Protein AF-A0A812VZU0-F1 (afdb_monomer_lite)

pLDDT: mean 76.07, std 10.08, range [27.72, 88.56]

Secondary structure (DSSP, 8-state):
--HHHHHHHHHTTTT-TT-EEEHHHHHHHHHH-HHHHHHHHHHHT--HHHHHHS-HHHHHHHHHHH-TT--SEEEHHHHHHHHHHHHHHHHHHHHHHHHHHHHHHHHHHHHHHHHHHHHTT--TT--EEHHHHHHHTT-HHHHHHHHHHHT--HHHHHT--HHHHHHHHHHH-TT-SSEE-HHHHHHHHHHHHHHHHHHHHHHHHHHHHHHHHHHHHHHHHH-SS--SEEEHHHHHHHHHH-HHHHHHHHHHH---HHHHHT--HHHHHHHHHHH-SS-SSEEEHHHHHHHHHHHHHHHHHHHHHHHHHHHHHHHHHHHHHHHHHHHHH-TT--SEEEHHHHHHHHTSHHHHHHHHHHH---HHHHHH--HHHHHHHHHHH-TT-SSEEEHHHHHHHHHHHHHHHHHHHHHHHHHHHHHHHHHHHHHHHHH-SS--SSEEHHHHHHHHHH-HHHHHHHHHHTT--HHHHHH--HHHHHHHHHHH-SS--SEE-HHHHHHHHHHHHHHHHHHHHHHHHHHHHHHHHHHHHHHHHHHHHHSTTT-SEEEHHHHHHHTTSHHHHHHHHHHHT--HHHHHT--HHHHHHHHHHH-TT-SSEEEHHHHHHHHHHHHHHHHHHHHHHHHHHHHHHHHHHHHHHHTT-SS--SEEEHHHHHHHHHH-HHHHHHHHHHH---HHHHHH--HHHHHHHHHHH-SS-SSEEEHHHHHHHHHHHHHHHHHHHHHHTT-TTHHHHHHHHHHHHHS-SS-SEE-HHHHHHHHHHH-TTT--HHHHHHHHHHS--BTTBEEHHHHHHHH-

Structure (mmCIF, N/CA/C/O backbone):
data_AF-A0A812VZU0-F1
#
_entry.id   AF-A0A812VZU0-F1
#
loop_
_atom_site.group_PDB
_atom_site.id
_atom_site.type_symbol
_atom_site.label_atom_id
_atom_site.label_alt_id
_atom_site.label_comp_id
_atom_site.label_asym_id
_atom_site.label_entity_id
_atom_site.label_seq_id
_atom_site.pdbx_PDB_ins_code
_atom_site.Cartn_x
_atom_site.Cartn_y
_atom_site.Cartn_z
_atom_site.occupancy
_atom_site.B_iso_or_equiv
_atom_site.auth_seq_id
_atom_site.auth_comp_id
_atom_site.auth_asym_id
_atom_site.auth_atom_id
_atom_site.pdbx_PDB_model_num
ATOM 1 N N . MET A 1 1 ? -41.641 11.787 12.030 1.00 52.81 1 MET A N 1
ATOM 2 C CA . MET A 1 1 ? -41.448 10.336 11.837 1.00 52.81 1 MET A CA 1
ATOM 3 C C . MET A 1 1 ? -41.225 10.085 10.363 1.00 52.81 1 MET A C 1
ATOM 5 O O . MET A 1 1 ? -42.081 10.466 9.573 1.00 52.81 1 MET A O 1
ATOM 9 N N . THR A 1 2 ? -40.069 9.546 9.997 1.00 59.94 2 THR A N 1
ATOM 10 C CA . THR A 1 2 ? -39.780 9.107 8.626 1.00 59.94 2 THR A CA 1
ATOM 11 C C . THR A 1 2 ? -40.282 7.673 8.441 1.00 59.94 2 THR A C 1
ATOM 13 O O . THR A 1 2 ? -40.365 6.901 9.396 1.00 59.94 2 THR A O 1
ATOM 16 N N . GLU A 1 3 ? -40.644 7.308 7.214 1.00 59.97 3 GLU A N 1
ATOM 17 C CA . GLU A 1 3 ? -41.124 5.957 6.882 1.00 59.97 3 GLU A CA 1
ATOM 18 C C . GLU A 1 3 ? -40.018 4.894 7.067 1.00 59.97 3 GLU A C 1
ATOM 20 O O . GLU A 1 3 ? -40.307 3.743 7.387 1.00 59.97 3 GLU A O 1
ATOM 25 N N . SER A 1 4 ? -38.741 5.292 6.959 1.00 61.53 4 SER A N 1
ATOM 26 C CA . SER A 1 4 ? -37.590 4.413 7.206 1.00 61.53 4 SER A CA 1
ATOM 27 C C . SER A 1 4 ? -37.383 4.087 8.689 1.00 61.53 4 SER A C 1
ATOM 29 O O . SER A 1 4 ? -37.046 2.949 9.004 1.00 61.53 4 SER A O 1
ATOM 31 N N . ASP A 1 5 ? -37.616 5.040 9.602 1.00 55.25 5 ASP A N 1
ATOM 32 C CA . ASP A 1 5 ? -37.456 4.819 11.050 1.00 55.25 5 ASP A CA 1
ATOM 33 C C . ASP A 1 5 ? -38.479 3.808 11.577 1.00 55.25 5 ASP A C 1
ATOM 35 O O . ASP A 1 5 ? -38.161 2.970 12.419 1.00 55.25 5 ASP A O 1
ATOM 39 N N . LEU A 1 6 ? -39.708 3.869 11.061 1.00 66.62 6 LEU A N 1
ATOM 40 C CA . LEU A 1 6 ? -40.765 2.912 11.383 1.00 66.62 6 LEU A CA 1
ATOM 41 C C . LEU A 1 6 ? -40.431 1.506 10.887 1.00 66.62 6 LEU A C 1
ATOM 43 O O . LEU A 1 6 ? -40.666 0.537 11.605 1.00 66.62 6 LEU A O 1
ATOM 47 N N . LYS A 1 7 ? -39.858 1.401 9.684 1.00 70.19 7 LYS A N 1
ATOM 48 C CA . LYS A 1 7 ? -39.458 0.120 9.102 1.00 70.19 7 LYS A CA 1
ATOM 49 C C . LYS A 1 7 ? -38.323 -0.535 9.894 1.00 70.19 7 LYS A C 1
ATOM 51 O O . LYS A 1 7 ? -38.456 -1.686 10.278 1.00 70.19 7 LYS A O 1
ATOM 56 N N . ALA A 1 8 ? -37.283 0.220 10.251 1.00 64.94 8 ALA A N 1
ATOM 57 C CA . ALA A 1 8 ? -36.164 -0.296 11.045 1.00 64.94 8 ALA A CA 1
ATOM 58 C C . ALA A 1 8 ? -36.595 -0.815 12.430 1.00 64.94 8 ALA A C 1
ATOM 60 O O . ALA A 1 8 ? -36.136 -1.865 12.865 1.00 64.94 8 ALA A O 1
ATOM 61 N N . VAL A 1 9 ? -37.499 -0.100 13.115 1.00 66.69 9 VAL A N 1
ATOM 62 C CA . VAL A 1 9 ? -38.071 -0.550 14.400 1.00 66.69 9 VAL A CA 1
ATOM 63 C C . VAL A 1 9 ? -38.946 -1.792 14.206 1.00 66.69 9 VAL A C 1
ATOM 65 O O . VAL A 1 9 ? -38.909 -2.693 15.037 1.00 66.69 9 VAL A O 1
ATOM 68 N N . SER A 1 10 ? -39.727 -1.850 13.123 1.00 72.50 10 SER A N 1
ATOM 69 C CA . SER A 1 10 ? -40.587 -2.996 12.805 1.00 72.50 10 SER A CA 1
ATOM 70 C C . SER A 1 10 ? -39.777 -4.271 12.561 1.00 72.50 10 SER A C 1
ATOM 72 O O . SER A 1 10 ? -40.107 -5.309 13.130 1.00 72.50 10 SER A O 1
ATOM 74 N N . ASP A 1 11 ? -38.705 -4.184 11.771 1.00 71.31 11 ASP A N 1
ATOM 75 C CA . ASP A 1 11 ? -37.865 -5.330 11.400 1.00 71.31 11 ASP A CA 1
ATOM 76 C C . ASP A 1 11 ? -37.180 -5.954 12.642 1.00 71.31 11 ASP A C 1
ATOM 78 O O . ASP A 1 11 ? -37.046 -7.170 12.743 1.00 71.31 11 ASP A O 1
ATOM 82 N N . SER A 1 12 ? -36.845 -5.157 13.671 1.00 67.06 12 SER A N 1
ATOM 83 C CA . SER A 1 12 ? -36.266 -5.659 14.938 1.00 67.06 12 SER A CA 1
ATOM 84 C C . SER A 1 12 ? -37.225 -6.515 15.794 1.00 67.06 12 SER A C 1
ATOM 86 O O . SER A 1 12 ? -36.792 -7.243 16.702 1.00 67.06 12 SER A O 1
ATOM 88 N N . PHE A 1 13 ? -38.532 -6.446 15.520 1.00 71.12 13 PHE A N 1
ATOM 89 C CA . PHE A 1 13 ? -39.587 -7.161 16.246 1.00 71.12 13 PHE A CA 1
ATOM 90 C C . PHE A 1 13 ? -40.399 -8.117 15.351 1.00 71.12 13 PHE A C 1
ATOM 92 O O . PHE A 1 13 ? -41.554 -8.417 15.674 1.00 71.12 13 PHE A O 1
ATOM 99 N N . GLU A 1 14 ? -39.792 -8.641 14.277 1.00 66.38 14 GLU A N 1
ATOM 100 C CA . GLU A 1 14 ? -40.362 -9.728 13.464 1.00 66.38 14 GLU A CA 1
ATOM 101 C C . GLU A 1 14 ? -40.911 -10.867 14.347 1.00 66.38 14 GLU A C 1
ATOM 103 O O . GLU A 1 14 ? -40.274 -11.318 15.306 1.00 66.38 14 GLU A O 1
ATOM 108 N N . GLY A 1 15 ? -42.137 -11.308 14.049 1.00 64.25 15 GLY A N 1
ATOM 109 C CA . GLY A 1 15 ? -42.868 -12.322 14.817 1.00 64.25 15 GLY A CA 1
ATOM 110 C C . GLY A 1 15 ? -43.851 -11.779 15.865 1.00 64.25 15 GLY A C 1
ATOM 111 O O . GLY A 1 15 ? -44.644 -12.555 16.405 1.00 64.25 15 GLY A O 1
ATOM 112 N N . LEU A 1 16 ? -43.873 -10.465 16.126 1.00 69.25 16 LEU A N 1
ATOM 113 C CA . LEU A 1 16 ? -44.883 -9.803 16.974 1.00 69.25 16 LEU A CA 1
ATOM 114 C C . LEU A 1 16 ? -45.995 -9.096 16.180 1.00 69.25 16 LEU A C 1
ATOM 116 O O . LEU A 1 16 ? -46.844 -8.441 16.784 1.00 69.25 16 LEU A O 1
ATOM 120 N N . GLU A 1 17 ? -46.067 -9.273 14.858 1.00 75.12 17 GLU A N 1
ATOM 121 C CA . GLU A 1 17 ? -47.048 -8.593 13.988 1.00 75.12 17 GLU A CA 1
ATOM 122 C C . GLU A 1 17 ? -48.518 -8.849 14.384 1.00 75.12 17 GLU A C 1
ATOM 124 O O . GLU A 1 17 ? -49.398 -8.035 14.112 1.00 75.12 17 GLU A O 1
ATOM 129 N N . GLY A 1 18 ? -48.797 -9.972 15.057 1.00 72.12 18 GLY A N 1
ATOM 130 C CA . GLY A 1 18 ? -50.124 -10.317 15.580 1.00 72.12 18 GLY A CA 1
ATOM 131 C C . GLY A 1 18 ? -50.445 -9.757 16.974 1.00 72.12 18 GLY A C 1
ATOM 132 O O . GLY A 1 18 ? -51.502 -10.079 17.522 1.00 72.12 18 GLY A O 1
ATOM 133 N N . MET A 1 19 ? -49.549 -8.976 17.587 1.00 78.94 19 MET A N 1
ATOM 134 C CA . MET A 1 19 ? -49.700 -8.494 18.962 1.00 78.94 19 MET A CA 1
ATOM 135 C C . MET A 1 19 ? -50.877 -7.519 19.098 1.00 78.94 19 MET A C 1
ATOM 137 O O . MET A 1 19 ? -50.926 -6.470 18.456 1.00 78.94 19 MET A O 1
ATOM 141 N N . ASN A 1 20 ? -51.809 -7.856 19.990 1.00 83.38 20 ASN A N 1
ATOM 142 C CA . ASN A 1 20 ? -52.906 -6.990 20.419 1.00 83.38 20 ASN A CA 1
ATOM 143 C C . ASN A 1 20 ? -53.307 -7.362 21.856 1.00 83.38 20 ASN A C 1
ATOM 145 O O . ASN A 1 20 ? -54.169 -8.218 22.074 1.00 83.38 20 ASN A O 1
ATOM 149 N N . LEU A 1 21 ? -52.613 -6.785 22.838 1.00 86.06 21 LEU A N 1
ATOM 150 C CA . LEU A 1 21 ? -52.715 -7.172 24.250 1.00 86.06 21 LEU A CA 1
ATOM 151 C C . LEU A 1 21 ? -53.278 -6.031 25.098 1.00 86.06 21 LEU A C 1
ATOM 153 O O . LEU A 1 21 ? -52.927 -4.883 24.845 1.00 86.06 21 LEU A O 1
ATOM 157 N N . PRO A 1 22 ? -54.071 -6.304 26.151 1.00 88.50 22 PRO A N 1
ATOM 158 C CA . PRO A 1 22 ? -54.420 -5.279 27.129 1.00 88.50 22 PRO A CA 1
ATOM 159 C C . PRO A 1 22 ? -53.159 -4.621 27.693 1.00 88.50 22 PRO A C 1
ATOM 161 O O . PRO A 1 22 ? -52.218 -5.326 28.062 1.00 88.50 22 PRO A O 1
ATOM 164 N N . VAL A 1 23 ? -53.151 -3.291 27.823 1.00 84.81 23 VAL A N 1
ATOM 165 C CA . VAL A 1 23 ? -51.968 -2.531 28.284 1.00 84.81 23 VAL A CA 1
ATOM 166 C C . VAL A 1 23 ? -51.417 -3.073 29.611 1.00 84.81 23 VAL A C 1
ATOM 168 O O . VAL A 1 23 ? -50.209 -3.199 29.784 1.00 84.81 23 VAL A O 1
ATOM 171 N N . ALA A 1 24 ? -52.297 -3.485 30.529 1.00 83.69 24 ALA A N 1
ATOM 172 C CA . ALA A 1 24 ? -51.896 -4.079 31.803 1.00 83.69 24 ALA A CA 1
ATOM 173 C C . ALA A 1 24 ? -51.160 -5.423 31.653 1.00 83.69 24 ALA A C 1
ATOM 175 O O . ALA A 1 24 ? -50.184 -5.661 32.360 1.00 83.69 24 ALA A O 1
ATOM 176 N N . ALA A 1 25 ? -51.596 -6.270 30.716 1.00 83.81 25 ALA A N 1
ATOM 177 C CA . ALA A 1 25 ? -50.938 -7.541 30.422 1.00 83.81 25 ALA A CA 1
ATOM 178 C C . ALA A 1 25 ? -49.593 -7.322 29.713 1.00 83.81 25 ALA A C 1
ATOM 180 O O . ALA A 1 25 ? -48.639 -8.056 29.958 1.00 83.81 25 ALA A O 1
ATOM 181 N N . PHE A 1 26 ? -49.495 -6.284 28.875 1.00 85.25 26 PHE A N 1
ATOM 182 C CA . PHE A 1 26 ? -48.230 -5.903 28.252 1.00 85.25 26 PHE A CA 1
ATOM 183 C C . PHE A 1 26 ? -47.215 -5.384 29.278 1.00 85.25 26 PHE A C 1
ATOM 185 O O . PHE A 1 26 ? -46.064 -5.792 29.237 1.00 85.25 26 PHE A O 1
ATOM 192 N N . VAL A 1 27 ? -47.625 -4.551 30.242 1.00 85.00 27 VAL A N 1
ATOM 193 C CA . VAL A 1 27 ? -46.734 -4.077 31.322 1.00 85.00 27 VAL A CA 1
ATOM 194 C C . VAL A 1 27 ? -46.230 -5.230 32.190 1.00 85.00 27 VAL A C 1
ATOM 196 O O . VAL A 1 27 ? -45.068 -5.237 32.596 1.00 85.00 27 VAL A O 1
ATOM 199 N N . GLU A 1 28 ? -47.081 -6.220 32.460 1.00 83.81 28 GLU A N 1
ATOM 200 C CA . GLU A 1 28 ? -46.678 -7.435 33.169 1.00 83.81 28 GLU A CA 1
ATOM 201 C C . GLU A 1 28 ? -45.651 -8.237 32.356 1.00 83.81 28 GLU A C 1
ATOM 203 O O . GLU A 1 28 ? -44.618 -8.625 32.901 1.00 83.81 28 GLU A O 1
ATOM 208 N N . ALA A 1 29 ? -45.872 -8.407 31.048 1.00 79.94 29 ALA A N 1
ATOM 209 C CA . ALA A 1 29 ? -44.911 -9.039 30.144 1.00 79.94 29 ALA A CA 1
ATOM 210 C C . ALA A 1 29 ? -43.594 -8.248 30.053 1.00 79.94 29 ALA A C 1
ATOM 212 O O . ALA A 1 29 ? -42.526 -8.841 30.117 1.00 79.94 29 ALA A O 1
ATOM 213 N N . PHE A 1 30 ? -43.650 -6.918 29.985 1.00 82.44 30 PHE A N 1
ATOM 214 C CA . PHE A 1 30 ? -42.481 -6.038 29.957 1.00 82.44 30 PHE A CA 1
ATOM 215 C C . PHE A 1 30 ? -41.630 -6.176 31.225 1.00 82.44 30 PHE A C 1
ATOM 217 O O . PHE A 1 30 ? -40.416 -6.272 31.134 1.00 82.44 30 PHE A O 1
ATOM 224 N N . LYS A 1 31 ? -42.242 -6.266 32.414 1.00 79.50 31 LYS A N 1
ATOM 225 C CA . LYS A 1 31 ? -41.487 -6.455 33.667 1.00 79.50 31 LYS A CA 1
ATOM 226 C C . LYS A 1 31 ? -40.952 -7.872 33.877 1.00 79.50 31 LYS A C 1
ATOM 228 O O . LYS A 1 31 ? -40.040 -8.051 34.677 1.00 79.50 31 LYS A O 1
ATOM 233 N N . THR A 1 32 ? -41.549 -8.874 33.234 1.00 77.75 32 THR A N 1
ATOM 234 C CA . THR A 1 32 ? -41.216 -10.293 33.455 1.00 77.75 32 THR A CA 1
ATOM 235 C C . THR A 1 32 ? -40.376 -10.903 32.336 1.00 77.75 32 THR A C 1
ATOM 237 O O . THR A 1 32 ? -39.792 -11.965 32.540 1.00 77.75 32 THR A O 1
ATOM 240 N N . ASN A 1 33 ? -40.293 -10.250 31.174 1.00 77.25 33 ASN A N 1
ATOM 241 C CA . ASN A 1 33 ? -39.577 -10.737 30.001 1.00 77.25 33 ASN A CA 1
ATOM 242 C C . ASN A 1 33 ? -38.323 -9.884 29.715 1.00 77.25 33 ASN A C 1
ATOM 244 O O . ASN A 1 33 ? -38.436 -8.850 29.053 1.00 77.25 33 ASN A O 1
ATOM 248 N N . PRO A 1 34 ? -37.128 -10.318 30.156 1.00 68.69 34 PRO A N 1
ATOM 249 C CA . PRO A 1 34 ? -35.885 -9.572 29.947 1.00 68.69 34 PRO A CA 1
ATOM 250 C C . PRO A 1 34 ? -35.529 -9.413 28.461 1.00 68.69 34 PRO A C 1
ATOM 252 O O . PRO A 1 34 ? -35.077 -8.349 28.054 1.00 68.69 34 PRO A O 1
ATOM 255 N N . VAL A 1 35 ? -35.850 -10.399 27.613 1.00 67.94 35 VAL A N 1
ATOM 256 C CA . VAL A 1 35 ? -35.604 -10.330 26.159 1.00 67.94 35 VAL A CA 1
ATOM 257 C C . VAL A 1 35 ? -36.390 -9.185 25.512 1.00 67.94 35 VAL A C 1
ATOM 259 O O . VAL A 1 35 ? -35.896 -8.512 24.607 1.00 67.94 35 VAL A O 1
ATOM 262 N N . LEU A 1 36 ? -37.618 -8.941 25.981 1.00 71.81 36 LEU A N 1
ATOM 263 C CA . LEU A 1 36 ? -38.446 -7.840 25.492 1.00 71.81 36 LEU A CA 1
ATOM 264 C C . LEU A 1 36 ? -37.868 -6.480 25.906 1.00 71.81 36 LEU A C 1
ATOM 266 O O . LEU A 1 36 ? -37.850 -5.565 25.085 1.00 71.81 36 LEU A O 1
ATOM 270 N N . VAL A 1 37 ? -37.373 -6.351 27.142 1.00 72.88 37 VAL A N 1
ATOM 271 C CA . VAL A 1 37 ? -36.743 -5.111 27.625 1.00 72.88 37 VAL A CA 1
ATOM 272 C C . VAL A 1 37 ? -35.442 -4.836 26.873 1.00 72.88 37 VAL A C 1
ATOM 274 O O . VAL A 1 37 ? -35.292 -3.722 26.384 1.00 72.88 37 VAL A O 1
ATOM 277 N N . ARG A 1 38 ? -34.575 -5.840 26.675 1.00 63.00 38 ARG A N 1
ATOM 278 C CA . ARG A 1 38 ? -33.320 -5.713 25.909 1.00 63.00 38 ARG A CA 1
ATOM 279 C C . ARG A 1 38 ? -33.575 -5.269 24.468 1.00 63.00 38 ARG A C 1
ATOM 281 O O . ARG A 1 38 ? -32.958 -4.323 23.991 1.00 63.00 38 ARG A O 1
ATOM 288 N N . LYS A 1 39 ? -34.547 -5.877 23.776 1.00 68.69 39 LYS A N 1
ATOM 289 C CA . LYS A 1 39 ? -34.922 -5.437 22.418 1.00 68.69 39 LYS A CA 1
ATOM 290 C C . LYS A 1 39 ? -35.448 -4.001 22.398 1.00 68.69 39 LYS A C 1
ATOM 292 O O . LYS A 1 39 ? -35.156 -3.257 21.468 1.00 68.69 39 LYS A O 1
ATOM 297 N N . ILE A 1 40 ? -36.221 -3.596 23.406 1.00 74.12 40 ILE A N 1
ATOM 298 C CA . ILE A 1 40 ? -36.721 -2.220 23.520 1.00 74.12 40 ILE A CA 1
ATOM 299 C C . ILE A 1 40 ? -35.575 -1.245 23.817 1.00 74.12 40 ILE A C 1
ATOM 301 O O . ILE A 1 40 ? -35.508 -0.203 23.168 1.00 74.12 40 ILE A O 1
ATOM 305 N N . ALA A 1 41 ? -34.665 -1.585 24.730 1.00 68.69 41 ALA A N 1
ATOM 306 C CA . ALA A 1 41 ? -33.456 -0.828 25.051 1.00 68.69 41 ALA A CA 1
ATOM 307 C C . ALA A 1 41 ? -32.606 -0.600 23.795 1.00 68.69 41 ALA A C 1
ATOM 309 O O . ALA A 1 41 ? -32.363 0.537 23.411 1.00 68.69 41 ALA A O 1
ATOM 310 N N . LEU A 1 42 ? -32.291 -1.671 23.065 1.00 65.12 42 LEU A N 1
ATOM 311 C CA . LEU A 1 42 ? -31.466 -1.650 21.855 1.00 65.12 42 LEU A CA 1
ATOM 312 C C . LEU A 1 42 ? -32.099 -0.829 20.720 1.00 65.12 42 LEU A C 1
ATOM 314 O O . LEU A 1 42 ? -31.425 -0.073 20.024 1.00 65.12 42 LEU A O 1
ATOM 318 N N . VAL A 1 43 ? -33.421 -0.913 20.563 1.00 68.62 43 VAL A N 1
ATOM 319 C CA . VAL A 1 43 ? -34.146 -0.174 19.519 1.00 68.62 43 VAL A CA 1
ATOM 320 C C . VAL A 1 43 ? -34.353 1.300 19.881 1.00 68.62 43 VAL A C 1
ATOM 322 O O . VAL A 1 43 ? -34.399 2.152 18.991 1.00 68.62 43 VAL A O 1
ATOM 325 N N . THR A 1 44 ? -34.486 1.627 21.167 1.00 67.75 44 THR A N 1
ATOM 326 C CA . THR A 1 44 ? -34.737 3.004 21.634 1.00 67.75 44 THR A CA 1
ATOM 327 C C . THR A 1 44 ? -33.475 3.743 22.086 1.00 67.75 44 THR A C 1
ATOM 329 O O . THR A 1 44 ? -33.500 4.969 22.200 1.00 67.75 44 THR A O 1
ATOM 332 N N . GLY A 1 45 ? -32.376 3.021 22.304 1.00 60.75 45 GLY A N 1
ATOM 333 C CA . GLY A 1 45 ? -31.118 3.506 22.870 1.00 60.75 45 GLY A CA 1
ATOM 334 C C . GLY A 1 45 ? -31.169 3.796 24.374 1.00 60.75 45 GLY A C 1
ATOM 335 O O . GLY A 1 45 ? -30.235 4.399 24.889 1.00 60.75 45 GLY A O 1
ATOM 336 N N . PHE A 1 46 ? -32.270 3.482 25.066 1.00 68.38 46 PHE A N 1
ATOM 337 C CA . PHE A 1 46 ? -32.362 3.671 26.516 1.00 68.38 46 PHE A CA 1
ATOM 338 C C . PHE A 1 46 ? -31.615 2.557 27.240 1.00 68.38 46 PHE A C 1
ATOM 340 O O . PHE A 1 46 ? -31.721 1.396 26.850 1.00 68.38 46 PHE A O 1
ATOM 347 N N . GLU A 1 47 ? -30.946 2.898 28.337 1.00 67.06 47 GLU A N 1
ATOM 348 C CA . GLU A 1 47 ? -30.283 1.915 29.190 1.00 67.06 47 GLU A CA 1
ATOM 349 C C . GLU A 1 47 ? -31.295 0.942 29.806 1.00 67.06 47 GLU A C 1
ATOM 351 O O . GLU A 1 47 ? -32.376 1.317 30.284 1.00 67.06 47 GLU A O 1
ATOM 356 N N . GLU A 1 48 ? -30.946 -0.343 29.783 1.00 66.88 48 GLU A N 1
ATOM 357 C CA . GLU A 1 48 ? -31.836 -1.422 30.197 1.00 66.88 48 GLU A CA 1
ATOM 358 C C . GLU A 1 48 ? -32.201 -1.323 31.690 1.00 66.88 48 GLU A C 1
ATOM 360 O O . GLU A 1 48 ? -33.360 -1.546 32.067 1.00 66.88 48 GLU A O 1
ATOM 365 N N . HIS A 1 49 ? -31.255 -0.916 32.544 1.00 66.00 49 HIS A N 1
ATOM 366 C CA . HIS A 1 49 ? -31.491 -0.738 33.977 1.00 66.00 49 HIS A CA 1
ATOM 367 C C . HIS A 1 49 ? -32.484 0.406 34.266 1.00 66.00 49 HIS A C 1
ATOM 369 O O . HIS A 1 49 ? -33.371 0.258 35.119 1.00 66.00 49 HIS A O 1
ATOM 375 N N . LEU A 1 50 ? -32.426 1.508 33.503 1.00 71.25 50 LEU A N 1
ATOM 376 C CA . LEU A 1 50 ? -33.376 2.617 33.623 1.00 71.25 50 LEU A CA 1
ATOM 377 C C . LEU A 1 50 ? -34.789 2.152 33.278 1.00 71.25 50 LEU A C 1
ATOM 379 O O . LEU A 1 50 ? -35.717 2.421 34.041 1.00 71.25 50 LEU A O 1
ATOM 383 N N . LEU A 1 51 ? -34.953 1.376 32.204 1.00 73.06 51 LEU A N 1
ATOM 384 C CA . LEU A 1 51 ? -36.242 0.808 31.791 1.00 73.06 51 LEU A CA 1
ATOM 385 C C . LEU A 1 51 ? -36.832 -0.160 32.832 1.00 73.06 51 LEU A C 1
ATOM 387 O O . LEU A 1 51 ? -38.045 -0.150 33.070 1.00 73.06 51 LEU A O 1
ATOM 391 N N . LYS A 1 52 ? -35.991 -0.965 33.494 1.00 73.69 52 LYS A N 1
ATOM 392 C CA . LYS A 1 52 ? -36.406 -1.880 34.578 1.00 73.69 52 LYS A CA 1
ATOM 393 C C . LYS A 1 52 ? -36.835 -1.129 35.843 1.00 73.69 52 LYS A C 1
ATOM 395 O O . LYS A 1 52 ? -37.763 -1.564 36.538 1.00 73.69 52 LYS A O 1
ATOM 400 N N . SER A 1 53 ? -36.195 0.007 36.123 1.00 75.88 53 SER A N 1
ATOM 401 C CA . SER A 1 53 ? -36.443 0.824 37.318 1.00 75.88 53 SER A CA 1
ATOM 402 C C . SER A 1 53 ? -37.773 1.594 37.290 1.00 75.88 53 SER A C 1
ATOM 404 O O . SER A 1 53 ? -38.266 2.002 38.345 1.00 75.88 53 SER A O 1
ATOM 406 N N . ILE A 1 54 ? -38.406 1.730 36.115 1.00 79.19 54 ILE A N 1
ATOM 407 C CA . ILE A 1 54 ? -39.639 2.512 35.952 1.00 79.19 54 ILE A CA 1
ATOM 408 C C . ILE A 1 54 ? -40.781 1.916 36.807 1.00 79.19 54 ILE A C 1
ATOM 410 O O . ILE A 1 54 ? -41.109 0.721 36.695 1.00 79.19 54 ILE A O 1
ATOM 414 N N . PRO A 1 55 ? -41.438 2.719 37.667 1.00 84.94 55 PRO A N 1
ATOM 415 C CA . PRO A 1 55 ? -42.612 2.306 38.426 1.00 84.94 55 PRO A CA 1
ATOM 416 C C . PRO A 1 55 ? -43.727 1.753 37.530 1.00 84.94 55 PRO A C 1
ATOM 418 O O . PRO A 1 55 ? -44.009 2.265 36.449 1.00 84.94 55 PRO A O 1
ATOM 421 N N . GLN A 1 56 ? -44.426 0.715 37.999 1.00 82.75 56 GLN A N 1
ATOM 422 C CA . GLN A 1 56 ? -45.487 0.069 37.214 1.00 82.75 56 GLN A CA 1
ATOM 423 C C . GLN A 1 56 ? -46.628 1.034 36.843 1.00 82.75 56 GLN A C 1
ATOM 425 O O . GLN A 1 56 ? -47.173 0.936 35.746 1.00 82.75 56 GLN A O 1
ATOM 430 N N . GLU A 1 57 ? -46.976 1.974 37.728 1.00 83.31 57 GLU A N 1
ATOM 431 C CA . GLU A 1 57 ? -47.997 3.000 37.460 1.00 83.31 57 GLU A CA 1
ATOM 432 C C . GLU A 1 57 ? -47.596 3.929 36.307 1.00 83.31 57 GLU A C 1
ATOM 434 O O . GLU A 1 57 ? -48.437 4.340 35.506 1.00 83.31 57 GLU A O 1
ATOM 439 N N . GLU A 1 58 ? -46.301 4.210 36.188 1.00 83.38 58 GLU A N 1
ATOM 440 C CA . GLU A 1 58 ? -45.748 5.078 35.157 1.00 83.38 58 GLU A CA 1
ATOM 441 C C . GLU A 1 58 ? -45.674 4.348 33.811 1.00 83.38 58 GLU A C 1
ATOM 443 O O . GLU A 1 58 ? -46.107 4.896 32.802 1.00 83.38 58 GLU A O 1
ATOM 448 N N . LEU A 1 59 ? -45.288 3.066 33.795 1.00 82.31 59 LEU A N 1
ATOM 449 C CA . LEU A 1 59 ? -45.373 2.219 32.595 1.00 82.31 59 LEU A CA 1
ATOM 450 C C . LEU A 1 59 ? -46.815 2.074 32.088 1.00 82.31 59 LEU A C 1
ATOM 452 O O . LEU A 1 59 ? -47.062 2.194 30.890 1.00 82.31 59 LEU A O 1
ATOM 456 N N . LEU A 1 60 ? -47.780 1.855 32.989 1.00 83.12 60 LEU A N 1
ATOM 457 C CA . LEU A 1 60 ? -49.201 1.776 32.631 1.00 83.12 60 LEU A CA 1
ATOM 458 C C . LEU A 1 60 ? -49.692 3.073 31.987 1.00 83.12 60 LEU A C 1
ATOM 460 O O . LEU A 1 60 ? -50.403 3.020 30.987 1.00 83.12 60 LEU A O 1
ATOM 464 N N . SER A 1 61 ? -49.300 4.224 32.537 1.00 84.19 61 SER A N 1
ATOM 465 C CA . SER A 1 61 ? -49.606 5.535 31.958 1.00 84.19 61 SER A CA 1
ATOM 466 C C . SER A 1 61 ? -48.966 5.703 30.578 1.00 84.19 61 SER A C 1
ATOM 468 O O . SER A 1 61 ? -49.644 6.087 29.626 1.00 84.19 61 SER A O 1
ATOM 470 N N . THR A 1 62 ? -47.683 5.368 30.447 1.00 83.38 62 THR A N 1
ATOM 471 C CA . THR A 1 62 ? -46.910 5.539 29.212 1.00 83.38 62 THR A CA 1
ATOM 472 C C . THR A 1 62 ? -47.449 4.670 28.078 1.00 83.38 62 THR A C 1
ATOM 474 O O . THR A 1 62 ? -47.764 5.191 27.012 1.00 83.38 62 THR A O 1
ATOM 477 N N . PHE A 1 63 ? -47.658 3.370 28.297 1.00 85.31 63 PHE A N 1
ATOM 478 C CA . PHE A 1 63 ? -48.196 2.488 27.255 1.00 85.31 63 PHE A CA 1
ATOM 479 C C . PHE A 1 63 ? -49.687 2.734 26.975 1.00 85.31 63 PHE A C 1
ATOM 481 O O . PHE A 1 63 ? -50.133 2.521 25.850 1.00 85.31 63 PHE A O 1
ATOM 488 N N . ALA A 1 64 ? -50.461 3.246 27.940 1.00 84.25 64 ALA A N 1
ATOM 489 C CA . ALA A 1 64 ? -51.834 3.687 27.678 1.00 84.25 64 ALA A CA 1
ATOM 490 C C . ALA A 1 64 ? -51.885 4.908 26.746 1.00 84.25 64 ALA A C 1
ATOM 492 O O . ALA A 1 64 ? -52.833 5.048 25.980 1.00 84.25 64 ALA A O 1
ATOM 493 N N . GLN A 1 65 ? -50.863 5.770 26.762 1.00 84.44 65 GLN A N 1
ATOM 494 C CA . GLN A 1 65 ? -50.747 6.878 25.805 1.00 84.44 65 GLN A CA 1
ATOM 495 C C . GLN A 1 65 ? -50.386 6.409 24.388 1.00 84.44 65 GLN A C 1
ATOM 497 O O . GLN A 1 65 ? -50.554 7.170 23.435 1.00 84.44 65 GLN A O 1
ATOM 502 N N . TRP A 1 66 ? -49.875 5.185 24.235 1.00 85.19 66 TRP A N 1
ATOM 503 C CA . TRP A 1 66 ? -49.516 4.622 22.931 1.00 85.19 66 TRP A CA 1
ATOM 504 C C . TRP A 1 66 ? -50.716 3.991 22.227 1.00 85.19 66 TRP A C 1
ATOM 506 O O . TRP A 1 66 ? -50.725 3.915 21.002 1.00 85.19 66 TRP A O 1
ATOM 516 N N . ASP A 1 67 ? -51.756 3.611 22.974 1.00 86.31 67 ASP A N 1
ATOM 517 C CA . ASP A 1 67 ? -53.056 3.195 22.441 1.00 86.31 67 ASP A CA 1
ATOM 518 C C . ASP A 1 67 ? -53.817 4.400 21.864 1.00 86.31 67 ASP A C 1
ATOM 520 O O . ASP A 1 67 ? -54.727 4.970 22.468 1.00 86.31 67 ASP A O 1
ATOM 524 N N . SER A 1 68 ? -53.407 4.806 20.663 1.00 77.31 68 SER A N 1
ATOM 525 C CA . SER A 1 68 ? -53.935 5.976 19.956 1.00 77.31 68 SER A CA 1
ATOM 526 C C . SER A 1 68 ? -55.432 5.873 19.633 1.00 77.31 68 SER A C 1
ATOM 528 O O . SER A 1 68 ? -56.102 6.891 19.446 1.00 77.31 68 SER A O 1
ATOM 530 N N . GLU A 1 69 ? -55.969 4.653 19.618 1.00 80.44 69 GLU A N 1
ATOM 531 C CA . GLU A 1 69 ? -57.365 4.348 19.305 1.00 80.44 69 GLU A CA 1
ATOM 532 C C . GLU A 1 69 ? -58.253 4.266 20.560 1.00 80.44 69 GLU A C 1
ATOM 534 O O . GLU A 1 69 ? -59.480 4.196 20.443 1.00 80.44 69 GLU A O 1
ATOM 539 N N . GLY A 1 70 ? -57.661 4.300 21.762 1.00 79.31 70 GLY A N 1
ATOM 540 C CA . GLY A 1 70 ? -58.376 4.202 23.039 1.00 79.31 70 GLY A CA 1
ATOM 541 C C . GLY A 1 70 ? -59.091 2.862 23.234 1.00 79.31 70 GLY A C 1
ATOM 542 O O . GLY A 1 70 ? -60.135 2.797 23.890 1.00 79.31 70 GLY A O 1
ATOM 543 N N . SER A 1 71 ? -58.562 1.805 22.622 1.00 83.44 71 SER A N 1
ATOM 544 C CA . SER A 1 71 ? -59.127 0.456 22.620 1.00 83.44 71 SER A CA 1
ATOM 545 C C . SER A 1 71 ? -58.974 -0.278 23.963 1.00 83.44 71 SER A C 1
ATOM 547 O O . SER A 1 71 ? -59.689 -1.246 24.227 1.00 83.44 71 SER A O 1
ATOM 549 N N . GLY A 1 72 ? -58.059 0.181 24.820 1.00 79.81 72 GLY A N 1
ATOM 550 C CA . GLY A 1 72 ? -57.584 -0.504 26.022 1.00 79.81 72 GLY A CA 1
ATOM 551 C C . GLY A 1 72 ? -56.491 -1.543 25.747 1.00 79.81 72 GLY A C 1
ATOM 552 O O . GLY A 1 72 ? -55.937 -2.107 26.700 1.00 79.81 72 GLY A O 1
ATOM 553 N N . ASN A 1 73 ? -56.158 -1.778 24.475 1.00 86.75 73 ASN A N 1
ATOM 554 C CA . ASN A 1 73 ? -55.142 -2.723 24.039 1.00 86.75 73 ASN A CA 1
ATOM 555 C C . ASN A 1 73 ? -54.013 -2.022 23.271 1.00 86.75 73 ASN A C 1
ATOM 557 O O . ASN A 1 73 ? -54.223 -1.078 22.517 1.00 86.75 73 ASN A O 1
ATOM 561 N N . LEU A 1 74 ? -52.800 -2.540 23.425 1.00 85.25 74 LEU A N 1
ATOM 562 C CA . LEU A 1 74 ? -51.626 -2.134 22.675 1.00 85.25 74 LEU A CA 1
ATOM 563 C C . LEU A 1 74 ? -51.478 -3.037 21.441 1.00 85.25 74 LEU A C 1
ATOM 565 O O . LEU A 1 74 ? -51.117 -4.212 21.560 1.00 85.25 74 LEU A O 1
ATOM 569 N N . SER A 1 75 ? -51.792 -2.493 20.263 1.00 85.88 75 SER A N 1
ATOM 570 C CA . SER A 1 75 ? -51.525 -3.140 18.974 1.00 85.88 75 SER A CA 1
ATOM 571 C C . SER A 1 75 ? -50.040 -3.037 18.605 1.00 85.88 75 SER A C 1
ATOM 573 O O . SER A 1 75 ? -49.346 -2.126 19.063 1.00 85.88 75 SER A O 1
ATOM 575 N N . PHE A 1 76 ? -49.549 -3.945 17.755 1.00 82.31 76 PHE A N 1
ATOM 576 C CA . PHE A 1 76 ? -48.177 -3.899 17.230 1.00 82.31 76 PHE A CA 1
ATOM 577 C C . PHE A 1 76 ? -47.842 -2.547 16.578 1.00 82.31 76 PHE A C 1
ATOM 579 O O . PHE A 1 76 ? -46.790 -1.969 16.833 1.00 82.31 76 PHE A O 1
ATOM 586 N N . GLU A 1 77 ? -48.776 -1.990 15.808 1.00 81.00 77 GLU A N 1
ATOM 587 C CA . GLU A 1 77 ? -48.592 -0.714 15.113 1.00 81.00 77 GLU A CA 1
ATOM 588 C C . GLU A 1 77 ? -48.454 0.464 16.098 1.00 81.00 77 GLU A C 1
ATOM 590 O O . GLU A 1 77 ? -47.541 1.281 15.974 1.00 81.00 77 GLU A O 1
ATOM 595 N N . ASN A 1 78 ? -49.283 0.497 17.148 1.00 83.50 78 ASN A N 1
ATOM 596 C CA . ASN A 1 78 ? -49.193 1.483 18.232 1.00 83.50 78 ASN A CA 1
ATOM 597 C C . ASN A 1 78 ? -47.899 1.331 19.050 1.00 83.50 78 ASN A C 1
ATOM 599 O O . ASN A 1 78 ? -47.290 2.324 19.454 1.00 83.50 78 ASN A O 1
ATOM 603 N N . PHE A 1 79 ? -47.452 0.093 19.261 1.00 81.88 79 PHE A N 1
ATOM 604 C CA . PHE A 1 79 ? -46.201 -0.221 19.944 1.00 81.88 79 PHE A CA 1
ATOM 605 C C . PHE A 1 79 ? -44.974 0.275 19.164 1.00 81.88 79 PHE A C 1
ATOM 607 O O . PHE A 1 79 ? -44.150 0.999 19.721 1.00 81.88 79 PHE A O 1
ATOM 614 N N . VAL A 1 80 ? -44.889 -0.017 17.863 1.00 82.38 80 VAL A N 1
ATOM 615 C CA . VAL A 1 80 ? -43.799 0.444 16.981 1.00 82.38 80 VAL A CA 1
ATOM 616 C C . VAL A 1 80 ? -43.753 1.975 16.901 1.00 82.38 80 VAL A C 1
ATOM 618 O O . VAL A 1 80 ? -42.680 2.574 17.006 1.00 82.38 80 VAL A O 1
ATOM 621 N N . GLN A 1 81 ? -44.908 2.641 16.786 1.00 80.50 81 GLN A N 1
ATOM 622 C CA . GLN A 1 81 ? -44.970 4.109 16.797 1.00 80.50 81 GLN A CA 1
ATOM 623 C C . GLN A 1 81 ? -44.511 4.706 18.136 1.00 80.50 81 GLN A C 1
ATOM 625 O O . GLN A 1 81 ? -43.849 5.747 18.154 1.00 80.50 81 GLN A O 1
ATOM 630 N N . GLY A 1 82 ? -44.851 4.064 19.254 1.00 81.25 82 GLY A N 1
ATOM 631 C CA . GLY A 1 82 ? -44.408 4.460 20.588 1.00 81.25 82 GLY A CA 1
ATOM 632 C C . GLY A 1 82 ? -42.898 4.330 20.781 1.00 81.25 82 GLY A C 1
ATOM 633 O O . GLY A 1 82 ? -42.252 5.284 21.222 1.00 81.25 82 GLY A O 1
ATOM 634 N N . LEU A 1 83 ? -42.313 3.209 20.351 1.00 79.25 83 LEU A N 1
ATOM 635 C CA . LEU A 1 83 ? -40.863 2.995 20.368 1.00 79.25 83 LEU A CA 1
ATOM 636 C C . LEU A 1 83 ? -40.118 3.988 19.476 1.00 79.25 83 LEU A C 1
ATOM 638 O O . LEU A 1 83 ? -39.095 4.529 19.884 1.00 79.25 83 LEU A O 1
ATOM 642 N N . SER A 1 84 ? -40.654 4.296 18.293 1.00 76.44 84 SER A N 1
ATOM 643 C CA . SER A 1 84 ? -40.082 5.322 17.415 1.00 76.44 84 SER A CA 1
ATOM 644 C C . SER A 1 84 ? -40.047 6.697 18.098 1.00 76.44 84 SER A C 1
ATOM 646 O O . SER A 1 84 ? -39.037 7.396 18.025 1.00 76.44 84 SER A O 1
ATOM 648 N N . LYS A 1 85 ? -41.099 7.069 18.842 1.00 78.06 85 LYS A N 1
ATOM 649 C CA . LYS A 1 85 ? -41.124 8.316 19.630 1.00 78.06 85 LYS A CA 1
ATOM 650 C C . LYS A 1 85 ? -40.133 8.299 20.792 1.00 78.06 85 LYS A C 1
ATOM 652 O O . LYS A 1 85 ? -39.468 9.308 21.009 1.00 78.06 85 LYS A O 1
ATOM 657 N N . MET A 1 86 ? -40.009 7.183 21.513 1.00 76.81 86 MET A N 1
ATOM 658 C CA . MET A 1 86 ? -38.991 7.031 22.563 1.00 76.81 86 MET A CA 1
ATOM 659 C C . MET A 1 86 ? -37.579 7.155 21.998 1.00 76.81 86 MET A C 1
ATOM 661 O O . MET A 1 86 ? -36.775 7.900 22.545 1.00 76.81 86 MET A O 1
ATOM 665 N N . ARG A 1 87 ? -37.303 6.499 20.868 1.00 73.31 87 ARG A N 1
ATOM 666 C CA . ARG A 1 87 ? -36.022 6.587 20.163 1.00 73.31 87 ARG A CA 1
ATOM 667 C C . ARG A 1 87 ? -35.697 8.022 19.747 1.00 73.31 87 ARG A C 1
ATOM 669 O O . ARG A 1 87 ? -34.574 8.471 19.933 1.00 73.31 87 ARG A O 1
ATOM 676 N N . GLN A 1 88 ? -36.676 8.759 19.216 1.00 71.38 88 GLN A N 1
ATOM 677 C CA . GLN A 1 88 ? -36.500 10.174 18.865 1.00 71.38 88 GLN A CA 1
ATOM 678 C C . GLN A 1 88 ? -36.250 11.055 20.092 1.00 71.38 88 GLN A C 1
ATOM 680 O O . GLN A 1 88 ? -35.402 11.941 20.037 1.00 71.38 88 GLN A O 1
ATOM 685 N N . PHE A 1 89 ? -36.965 10.810 21.192 1.00 75.38 89 PHE A N 1
ATOM 686 C CA . PHE A 1 89 ? -36.770 11.546 22.438 1.00 75.38 89 PHE A CA 1
ATOM 687 C C . PHE A 1 89 ? -35.374 11.306 23.016 1.00 75.38 89 PHE A C 1
ATOM 689 O O . PHE A 1 89 ? -34.685 12.264 23.352 1.00 75.38 89 PHE A O 1
ATOM 696 N N . ASN A 1 90 ? -34.937 10.049 23.070 1.00 68.62 90 ASN A N 1
ATOM 697 C CA . ASN A 1 90 ? -33.616 9.709 23.572 1.00 68.62 90 ASN A CA 1
ATOM 698 C C . ASN A 1 90 ? -32.516 10.306 22.692 1.00 68.62 90 ASN A C 1
ATOM 700 O O . ASN A 1 90 ? -31.666 11.018 23.202 1.00 68.62 90 ASN A O 1
ATOM 704 N N . ARG A 1 91 ? -32.626 10.165 21.363 1.00 66.19 91 ARG A N 1
ATOM 705 C CA . ARG A 1 91 ? -31.707 10.810 20.413 1.00 66.19 91 ARG A CA 1
ATOM 706 C C . ARG A 1 91 ? -31.621 12.324 20.642 1.00 66.19 91 ARG A C 1
ATOM 708 O O . ARG A 1 91 ? -30.526 12.861 20.682 1.00 66.19 91 ARG A O 1
ATOM 715 N N . SER A 1 92 ? -32.750 12.997 20.884 1.00 64.81 92 SER A N 1
ATOM 716 C CA . SER A 1 92 ? -32.754 14.436 21.187 1.00 64.81 92 SER A CA 1
ATOM 717 C C . SER A 1 92 ? -32.135 14.795 22.545 1.00 64.81 92 SER A C 1
ATOM 719 O O . SER A 1 92 ? -31.608 15.892 22.701 1.00 64.81 92 SER A O 1
ATOM 721 N N . ALA A 1 93 ? -32.202 13.896 23.532 1.00 64.44 93 ALA A N 1
ATOM 722 C CA . ALA A 1 93 ? -31.570 14.081 24.835 1.00 64.44 93 ALA A CA 1
ATOM 723 C C . ALA A 1 93 ? -30.051 13.863 24.749 1.00 64.44 93 ALA A C 1
ATOM 725 O O . ALA A 1 93 ? -29.297 14.653 25.313 1.00 64.44 93 ALA A O 1
ATOM 726 N N . THR A 1 94 ? -29.606 12.859 23.987 1.00 61.22 94 THR A N 1
ATOM 727 C CA . THR A 1 94 ? -28.189 12.617 23.681 1.00 61.22 94 THR A CA 1
ATOM 728 C C . THR A 1 94 ? -27.596 13.780 22.883 1.00 61.22 94 THR A C 1
ATOM 730 O O . THR A 1 94 ? -26.578 14.325 23.285 1.00 61.22 94 THR A O 1
ATOM 733 N N . GLU A 1 95 ? -28.290 14.264 21.845 1.00 62.31 95 GLU A N 1
ATOM 734 C CA . GLU A 1 95 ? -27.890 15.456 21.076 1.00 62.31 95 GLU A CA 1
ATOM 735 C C . GLU A 1 95 ? -27.761 16.704 21.973 1.00 62.31 95 GLU A C 1
ATOM 737 O O . GLU A 1 95 ? -26.848 17.504 21.804 1.00 62.31 95 GLU A O 1
ATOM 742 N N . GLN A 1 96 ? -28.646 16.881 22.961 1.00 63.19 96 GLN A N 1
ATOM 743 C CA . GLN A 1 96 ? -28.549 17.997 23.913 1.00 63.19 96 GLN A CA 1
ATOM 744 C C . GLN A 1 96 ? -27.375 17.861 24.887 1.00 63.19 96 GLN A C 1
ATOM 746 O O . GLN A 1 96 ? -26.776 18.875 25.247 1.00 63.19 96 GLN A O 1
ATOM 751 N N . ALA A 1 97 ? -27.059 16.641 25.324 1.00 62.72 97 ALA A N 1
ATOM 752 C CA . ALA A 1 97 ? -25.890 16.376 26.155 1.00 62.72 97 ALA A CA 1
ATOM 753 C C . ALA A 1 97 ? -24.589 16.619 25.372 1.00 62.72 97 ALA A C 1
ATOM 755 O O . ALA A 1 97 ? -23.693 17.279 25.892 1.00 62.72 97 ALA A O 1
ATOM 756 N N . GLU A 1 98 ? -24.531 16.193 24.107 1.00 63.66 98 GLU A N 1
ATOM 757 C CA . GLU A 1 98 ? -23.396 16.444 23.209 1.00 63.66 98 GLU A CA 1
ATOM 758 C C . GLU A 1 98 ? -23.172 17.942 22.971 1.00 63.66 98 GLU A C 1
ATOM 760 O O . GLU A 1 98 ? -22.056 18.429 23.131 1.00 63.66 98 GLU A O 1
ATOM 765 N N . VAL A 1 99 ? -24.232 18.705 22.681 1.00 68.19 99 VAL A N 1
ATOM 766 C CA . VAL A 1 99 ? -24.134 20.168 22.510 1.00 68.19 99 VAL A CA 1
ATOM 767 C C . VAL A 1 99 ? -23.667 20.854 23.799 1.00 68.19 99 VAL A C 1
ATOM 769 O O . VAL A 1 99 ? -22.945 21.850 23.751 1.00 68.19 99 VAL A O 1
ATOM 772 N N . ALA A 1 100 ? -24.066 20.346 24.968 1.00 70.69 100 ALA A N 1
ATOM 773 C CA . ALA A 1 100 ? -23.614 20.887 26.247 1.00 70.69 100 ALA A CA 1
ATOM 774 C C . ALA A 1 100 ? -22.127 20.595 26.514 1.00 70.69 100 ALA A C 1
ATOM 776 O O . ALA A 1 100 ? -21.431 21.456 27.055 1.00 70.69 100 ALA A O 1
ATOM 777 N N . GLU A 1 101 ? -21.639 19.414 26.130 1.00 70.38 101 GLU A N 1
ATOM 778 C CA . GLU A 1 101 ? -20.224 19.043 26.224 1.00 70.38 101 GLU A CA 1
ATOM 779 C C . GLU A 1 101 ? -19.361 19.879 25.267 1.00 70.38 101 GLU A C 1
ATOM 781 O O . GLU A 1 101 ? -18.367 20.470 25.693 1.00 70.38 101 GLU A O 1
ATOM 786 N N . GLU A 1 102 ? -19.787 20.020 24.011 1.00 71.69 102 GLU A N 1
ATOM 787 C CA . GLU A 1 102 ? -19.136 20.861 22.998 1.00 71.69 102 GLU A CA 1
ATOM 788 C C . GLU A 1 102 ? -19.038 22.324 23.467 1.00 71.69 102 GLU A C 1
ATOM 790 O O . GLU A 1 102 ? -17.965 22.936 23.437 1.00 71.69 102 GLU A O 1
ATOM 795 N N . GLN A 1 103 ? -20.132 22.867 24.014 1.00 74.44 103 GLN A N 1
ATOM 796 C CA . GLN A 1 103 ? -20.155 24.224 24.560 1.00 74.44 103 GLN A CA 1
ATOM 797 C C . GLN A 1 103 ? -19.213 24.384 25.762 1.00 74.44 103 GLN A C 1
ATOM 799 O O . GLN A 1 103 ? -18.556 25.417 25.890 1.00 74.44 103 GLN A O 1
ATOM 804 N N . ALA A 1 104 ? -19.108 23.377 26.632 1.00 75.12 104 ALA A N 1
ATOM 805 C CA . ALA A 1 104 ? -18.201 23.418 27.778 1.00 75.12 104 ALA A CA 1
ATOM 806 C C . ALA A 1 104 ? -16.721 23.414 27.352 1.00 75.12 104 ALA A C 1
ATOM 808 O O . ALA A 1 104 ? -15.910 24.135 27.941 1.00 75.12 104 ALA A O 1
ATOM 809 N N . VAL A 1 105 ? -16.367 22.647 26.313 1.00 72.31 105 VAL A N 1
ATOM 810 C CA . VAL A 1 105 ? -15.013 22.642 25.727 1.00 72.31 105 VAL A CA 1
ATOM 811 C C . VAL A 1 105 ? -14.680 24.005 25.118 1.00 72.31 105 VAL A C 1
ATOM 813 O O . VAL A 1 105 ? -13.583 24.527 25.343 1.00 72.31 105 VAL A O 1
ATOM 816 N N . LEU A 1 106 ? -15.627 24.605 24.394 1.00 77.81 106 LEU A N 1
ATOM 817 C CA . LEU A 1 106 ? -15.460 25.925 23.789 1.00 77.81 106 LEU A CA 1
ATOM 818 C C . LEU A 1 106 ? -15.293 27.020 24.853 1.00 77.81 106 LEU A C 1
ATOM 820 O O . LEU A 1 106 ? -14.377 27.838 24.758 1.00 77.81 106 LEU A O 1
ATOM 824 N N . ASP A 1 107 ? -16.123 27.010 25.897 1.00 77.56 107 ASP A N 1
ATOM 825 C CA . ASP A 1 107 ? -16.058 27.987 26.988 1.00 77.56 107 ASP A CA 1
ATOM 826 C C . ASP A 1 107 ? -14.708 27.926 27.727 1.00 77.56 107 ASP A C 1
ATOM 828 O O . ASP A 1 107 ? -14.123 28.969 28.045 1.00 77.56 107 ASP A O 1
ATOM 832 N N . ALA A 1 108 ? -14.177 26.719 27.952 1.00 77.00 108 ALA A N 1
ATOM 833 C CA . ALA A 1 108 ? -12.855 26.517 28.544 1.00 77.00 108 ALA A CA 1
ATOM 834 C C . ALA A 1 108 ? -11.727 27.035 27.632 1.00 77.00 108 ALA A C 1
ATOM 836 O O . ALA A 1 108 ? -10.844 27.760 28.094 1.00 77.00 108 ALA A O 1
ATOM 837 N N . SER A 1 109 ? -11.785 26.732 26.330 1.00 79.44 109 SER A N 1
ATOM 838 C CA . SER A 1 109 ? -10.806 27.207 25.341 1.00 79.44 109 SER A CA 1
ATOM 839 C C . SER A 1 109 ? -10.777 28.735 25.247 1.00 79.44 109 SER A C 1
ATOM 841 O O . SER A 1 109 ? -9.709 29.345 25.297 1.00 79.44 109 SER A O 1
ATOM 843 N N . VAL A 1 110 ? -11.949 29.377 25.205 1.00 83.12 110 VAL A N 1
ATOM 844 C CA . VAL A 1 110 ? -12.081 30.841 25.157 1.00 83.12 110 VAL A CA 1
ATOM 845 C C . VAL A 1 110 ? -11.481 31.500 26.399 1.00 83.12 110 VAL A C 1
ATOM 847 O O . VAL A 1 110 ? -10.890 32.580 26.302 1.00 83.12 110 VAL A O 1
ATOM 850 N N . GLN A 1 111 ? -11.640 30.886 27.573 1.00 83.75 111 GLN A N 1
ATOM 851 C CA . GLN A 1 111 ? -11.076 31.413 28.811 1.00 83.75 111 GLN A CA 1
ATOM 852 C C . GLN A 1 111 ? -9.542 31.345 28.802 1.00 83.75 111 GLN A C 1
ATOM 854 O O . GLN A 1 111 ? -8.893 32.359 29.060 1.00 83.75 111 GLN A O 1
ATOM 859 N N . GLU A 1 112 ? -8.966 30.205 28.426 1.00 82.69 112 GLU A N 1
ATOM 860 C CA . GLU A 1 112 ? -7.510 30.031 28.334 1.00 82.69 112 GLU A CA 1
ATOM 861 C C . GLU A 1 112 ? -6.890 30.908 27.234 1.00 82.69 112 GLU A C 1
ATOM 863 O O . GLU A 1 112 ? -5.859 31.552 27.445 1.00 82.69 112 GLU A O 1
ATOM 868 N N . ALA A 1 113 ? -7.564 31.047 26.088 1.00 81.19 113 ALA A N 1
ATOM 869 C CA . ALA A 1 113 ? -7.145 31.928 25.000 1.00 81.19 113 ALA A CA 1
ATOM 870 C C . ALA A 1 113 ? -7.045 33.395 25.452 1.00 81.19 113 ALA A C 1
ATOM 872 O O . ALA A 1 113 ? -6.056 34.072 25.156 1.00 81.19 113 ALA A O 1
ATOM 873 N N . LYS A 1 114 ? -8.028 33.884 26.222 1.00 83.81 114 LYS A N 1
ATOM 874 C CA . LYS A 1 114 ? -8.003 35.239 26.804 1.00 83.81 114 LYS A CA 1
ATOM 875 C C . LYS A 1 114 ? -6.832 35.428 27.755 1.00 83.81 114 LYS A C 1
ATOM 877 O O . LYS A 1 114 ? -6.182 36.474 27.742 1.00 83.81 114 LYS A O 1
ATOM 882 N N . GLU A 1 115 ? -6.571 34.437 28.597 1.00 82.88 115 GLU A N 1
ATOM 883 C CA . GLU A 1 115 ? -5.470 34.494 29.552 1.00 82.88 115 GLU A CA 1
ATOM 884 C C . GLU A 1 115 ? -4.099 34.456 28.876 1.00 82.88 115 GLU A C 1
ATOM 886 O O . GLU A 1 115 ? -3.185 35.147 29.335 1.00 82.88 115 GLU A O 1
ATOM 891 N N . ALA A 1 116 ? -3.963 33.701 27.784 1.00 79.44 116 ALA A N 1
ATOM 892 C CA . ALA A 1 116 ? -2.768 33.691 26.949 1.00 79.44 116 ALA A CA 1
ATOM 893 C C . ALA A 1 116 ? -2.539 35.060 26.286 1.00 79.44 116 ALA A C 1
ATOM 895 O O . ALA A 1 116 ? -1.447 35.616 26.384 1.00 79.44 116 ALA A O 1
ATOM 896 N N . PHE A 1 117 ? -3.578 35.663 25.701 1.00 79.31 117 PHE A N 1
ATOM 897 C CA . PHE A 1 117 ? -3.471 36.977 25.053 1.00 79.31 117 PHE A CA 1
ATOM 898 C C . PHE A 1 117 ? -3.045 38.084 26.030 1.00 79.31 117 PHE A C 1
ATOM 900 O O . PHE A 1 117 ? -2.146 38.879 25.744 1.00 79.31 117 PHE A O 1
ATOM 907 N N . LEU A 1 118 ? -3.643 38.101 27.227 1.00 79.88 118 LEU A N 1
ATOM 908 C CA . LEU A 1 118 ? -3.294 39.058 28.281 1.00 79.88 118 LEU A CA 1
ATOM 909 C C . LEU A 1 118 ? -1.843 38.897 28.749 1.00 79.88 118 LEU A C 1
ATOM 911 O O . LEU A 1 118 ? -1.157 39.892 28.995 1.00 79.88 118 LEU A O 1
ATOM 915 N N . ALA A 1 119 ? -1.367 37.656 28.870 1.00 75.06 119 ALA A N 1
ATOM 916 C CA . ALA A 1 119 ? 0.006 37.366 29.269 1.00 75.06 119 ALA A CA 1
ATOM 917 C C . ALA A 1 119 ? 1.028 37.702 28.162 1.00 75.06 119 ALA A C 1
ATOM 919 O O . ALA A 1 119 ? 2.149 38.091 28.483 1.00 75.06 119 ALA A O 1
ATOM 920 N N . ALA A 1 120 ? 0.628 37.663 26.885 1.00 70.00 120 ALA A N 1
ATOM 921 C CA . ALA A 1 120 ? 1.451 38.040 25.730 1.00 70.00 120 ALA A CA 1
ATOM 922 C C . ALA A 1 120 ? 1.679 39.561 25.597 1.00 70.00 120 ALA A C 1
ATOM 924 O O . ALA A 1 120 ? 2.373 40.016 24.690 1.00 70.00 120 ALA A O 1
ATOM 925 N N . GLY A 1 121 ? 1.115 40.364 26.507 1.00 68.75 121 GLY A N 1
ATOM 926 C CA . GLY A 1 121 ? 1.206 41.826 26.486 1.00 68.75 121 GLY A CA 1
ATOM 927 C C . GLY A 1 121 ? 0.008 42.515 25.828 1.00 68.75 121 GLY A C 1
ATOM 928 O O . GLY A 1 121 ? -0.018 43.746 25.774 1.00 68.75 121 GLY A O 1
ATOM 929 N N . GLY A 1 122 ? -0.998 41.748 25.394 1.00 66.12 122 GLY A N 1
ATOM 930 C CA . GLY A 1 122 ? -2.264 42.244 24.871 1.00 66.12 122 GLY A CA 1
ATOM 931 C C . GLY A 1 122 ? -3.228 42.630 25.998 1.00 66.12 122 GLY A C 1
ATOM 932 O O . GLY A 1 122 ? -4.042 41.829 26.434 1.00 66.12 122 GLY A O 1
ATOM 933 N N . GLY A 1 123 ? -3.156 43.854 26.521 1.00 61.59 123 GLY A N 1
ATOM 934 C CA . GLY A 1 123 ? -4.203 44.409 27.386 1.00 61.59 123 GLY A CA 1
ATOM 935 C C . GLY A 1 123 ? -5.574 44.536 26.692 1.00 61.59 123 GLY A C 1
ATOM 936 O O . GLY A 1 123 ? -5.703 44.394 25.478 1.00 61.59 123 GLY A O 1
ATOM 937 N N . GLN A 1 124 ? -6.625 44.858 27.461 1.00 50.88 124 GLN A N 1
ATOM 938 C CA . GLN A 1 124 ? -7.957 45.141 26.901 1.00 50.88 124 GLN A CA 1
ATOM 939 C C . GLN A 1 124 ? -7.891 46.320 25.909 1.00 50.88 124 GLN A C 1
ATOM 941 O O . GLN A 1 124 ? -7.778 47.474 26.327 1.00 50.88 124 GLN A O 1
ATOM 946 N N . GLY A 1 125 ? -7.971 46.018 24.608 1.00 59.28 125 GLY A N 1
ATOM 947 C CA . GLY A 1 125 ? -7.925 46.991 23.511 1.00 59.28 125 GLY A CA 1
ATOM 948 C C . GLY A 1 125 ? -6.540 47.244 22.899 1.00 59.28 125 GLY A C 1
ATOM 949 O O . GLY A 1 125 ? -6.380 48.248 22.210 1.00 59.28 125 GLY A O 1
ATOM 950 N N . SER A 1 126 ? -5.543 46.394 23.161 1.00 69.12 126 SER A N 1
ATOM 951 C CA . SER A 1 126 ? -4.261 46.408 22.439 1.00 69.12 126 SER A CA 1
ATOM 952 C C . SER A 1 126 ? -4.135 45.198 21.525 1.00 69.12 126 SER A C 1
ATOM 954 O O . SER A 1 126 ? -4.578 44.115 21.894 1.00 69.12 126 SER A O 1
ATOM 956 N N . GLU A 1 127 ? -3.472 45.382 20.392 1.00 80.50 127 GLU A N 1
ATOM 957 C CA . GLU A 1 127 ? -3.212 44.334 19.410 1.00 80.50 127 GLU A CA 1
ATOM 958 C C . GLU A 1 127 ? -1.753 43.858 19.522 1.00 80.50 127 GLU A C 1
ATOM 960 O O . GLU A 1 127 ? -0.866 44.623 19.919 1.00 80.50 127 GLU A O 1
ATOM 965 N N . LEU A 1 128 ? -1.502 42.593 19.193 1.00 81.06 128 LEU A N 1
ATOM 966 C CA . LEU A 1 128 ? -0.166 41.999 19.173 1.00 81.06 128 LEU A CA 1
ATOM 967 C C . LEU A 1 128 ? 0.443 42.159 17.780 1.00 81.06 128 LEU A C 1
ATOM 969 O O . LEU A 1 128 ? -0.046 41.579 16.818 1.00 81.06 128 LEU A O 1
ATOM 973 N N . ASP A 1 129 ? 1.531 42.913 17.657 1.00 82.31 129 ASP A N 1
ATOM 974 C CA . ASP A 1 129 ? 2.305 42.917 16.414 1.00 82.31 129 ASP A CA 1
ATOM 975 C C . ASP A 1 129 ? 3.103 41.611 16.239 1.00 82.31 129 ASP A C 1
ATOM 977 O O . ASP A 1 129 ? 3.242 40.804 17.162 1.00 82.31 129 ASP A O 1
ATOM 981 N N . LEU A 1 130 ? 3.658 41.402 15.044 1.00 78.12 130 LEU A N 1
ATOM 982 C CA . LEU A 1 130 ? 4.445 40.209 14.723 1.00 78.12 130 LEU A CA 1
ATOM 983 C C . LEU A 1 130 ? 5.607 39.971 15.703 1.00 78.12 130 LEU A C 1
ATOM 985 O O . LEU A 1 130 ? 5.921 38.829 16.030 1.00 78.12 130 LEU A O 1
ATOM 989 N N . GLN A 1 131 ? 6.253 41.030 16.194 1.00 78.81 131 GLN A N 1
ATOM 990 C CA . GLN A 1 131 ? 7.375 40.888 17.119 1.00 78.81 131 GLN A CA 1
ATOM 991 C C . GLN A 1 131 ? 6.890 40.435 18.501 1.00 78.81 131 GLN A C 1
ATOM 993 O O . GLN A 1 131 ? 7.511 39.560 19.105 1.00 78.81 131 GLN A O 1
ATOM 998 N N . ALA A 1 132 ? 5.789 41.003 18.992 1.00 74.75 132 ALA A N 1
ATOM 999 C CA . ALA A 1 132 ? 5.147 40.613 20.241 1.00 74.75 132 ALA A CA 1
ATOM 1000 C C . ALA A 1 132 ? 4.602 39.180 20.168 1.00 74.75 132 ALA A C 1
ATOM 1002 O O . ALA A 1 132 ? 4.804 38.410 21.103 1.00 74.75 132 ALA A O 1
ATOM 1003 N N . PHE A 1 133 ? 4.009 38.790 19.038 1.00 79.25 133 PHE A N 1
ATOM 1004 C CA . PHE A 1 133 ? 3.539 37.428 18.778 1.00 79.25 133 PHE A CA 1
ATOM 1005 C C . PHE A 1 133 ? 4.678 36.398 18.794 1.00 79.25 133 PHE A C 1
ATOM 1007 O O . PHE A 1 133 ? 4.590 35.383 19.482 1.00 79.25 133 PHE A O 1
ATOM 1014 N N . LEU A 1 134 ? 5.789 36.674 18.101 1.00 76.69 134 LEU A N 1
ATOM 1015 C CA . LEU A 1 134 ? 6.953 35.778 18.089 1.00 76.69 134 LEU A CA 1
ATOM 1016 C C . LEU A 1 134 ? 7.614 35.661 19.469 1.00 76.69 134 LEU A C 1
ATOM 1018 O O . LEU A 1 134 ? 8.067 34.583 19.852 1.00 76.69 134 LEU A O 1
ATOM 1022 N N . VAL A 1 135 ? 7.658 36.758 20.233 1.00 73.88 135 VAL A N 1
ATOM 1023 C CA . VAL A 1 135 ? 8.157 36.747 21.617 1.00 73.88 135 VAL A CA 1
ATOM 1024 C C . VAL A 1 135 ? 7.224 35.947 22.528 1.00 73.88 135 VAL A C 1
ATOM 1026 O O . VAL A 1 135 ? 7.716 35.179 23.350 1.00 73.88 135 VAL A O 1
ATOM 1029 N N . ALA A 1 136 ? 5.906 36.065 22.352 1.00 71.00 136 ALA A N 1
ATOM 1030 C CA . ALA A 1 136 ? 4.919 35.301 23.110 1.00 71.00 136 ALA A CA 1
ATOM 1031 C C . ALA A 1 136 ? 5.035 33.789 22.861 1.00 71.00 136 ALA A C 1
ATOM 1033 O O . ALA A 1 136 ? 5.011 33.013 23.810 1.00 71.00 136 ALA A O 1
ATOM 1034 N N . LEU A 1 137 ? 5.250 33.371 21.610 1.00 73.44 137 LEU A N 1
ATOM 1035 C CA . LEU A 1 137 ? 5.474 31.963 21.250 1.00 73.44 137 LEU A CA 1
ATOM 1036 C C . LEU A 1 137 ? 6.868 31.435 21.625 1.00 73.44 137 LEU A C 1
ATOM 1038 O O . LEU A 1 137 ? 7.114 30.238 21.535 1.00 73.44 137 LEU A O 1
ATOM 1042 N N . SER A 1 138 ? 7.771 32.310 22.074 1.00 72.88 138 SER A N 1
ATOM 1043 C CA . SER A 1 138 ? 9.074 31.924 22.633 1.00 72.88 138 SER A CA 1
ATOM 1044 C C . SER A 1 138 ? 9.052 31.799 24.166 1.00 72.88 138 SER A C 1
ATOM 1046 O O . SER A 1 138 ? 10.051 31.390 24.761 1.00 72.88 138 SER A O 1
ATOM 1048 N N . ASP A 1 139 ? 7.953 32.178 24.825 1.00 79.38 139 ASP A N 1
ATOM 1049 C CA . ASP A 1 139 ? 7.789 32.085 26.276 1.00 79.38 139 ASP A CA 1
ATOM 1050 C C . ASP A 1 139 ? 7.076 30.777 26.644 1.00 79.38 139 ASP A C 1
ATOM 1052 O O . ASP A 1 139 ? 5.905 30.569 26.328 1.00 79.38 139 ASP A O 1
ATOM 1056 N N . ALA A 1 140 ? 7.780 29.904 27.368 1.00 78.25 140 ALA A N 1
ATOM 1057 C CA . ALA A 1 140 ? 7.280 28.591 27.771 1.00 78.25 140 ALA A CA 1
ATOM 1058 C C . ALA A 1 140 ? 5.957 28.646 28.557 1.00 78.25 140 ALA A C 1
ATOM 1060 O O . ALA A 1 140 ? 5.138 27.738 28.451 1.00 78.25 140 ALA A O 1
ATOM 1061 N N . THR A 1 141 ? 5.718 29.708 29.333 1.00 77.19 141 THR A N 1
ATOM 1062 C CA . THR A 1 141 ? 4.478 29.852 30.115 1.00 77.19 141 THR A CA 1
ATOM 1063 C C . THR A 1 141 ? 3.283 30.244 29.252 1.00 77.19 141 THR A C 1
ATOM 1065 O O . THR A 1 141 ? 2.151 29.881 29.560 1.00 77.19 141 THR A O 1
ATOM 1068 N N . LEU A 1 142 ? 3.526 30.972 28.162 1.00 75.19 142 LEU A N 1
ATOM 1069 C CA . LEU A 1 142 ? 2.507 31.342 27.186 1.00 75.19 142 LEU A CA 1
ATOM 1070 C C . LEU A 1 142 ? 2.195 30.187 26.245 1.00 75.19 142 LEU A C 1
ATOM 1072 O O . LEU A 1 142 ? 1.024 29.925 25.981 1.00 75.19 142 LEU A O 1
ATOM 1076 N N . VAL A 1 143 ? 3.224 29.461 25.810 1.00 80.94 143 VAL A N 1
ATOM 1077 C CA . VAL A 1 143 ? 3.071 28.236 25.019 1.00 80.94 143 VAL A CA 1
ATOM 1078 C C . VAL A 1 143 ? 2.232 27.201 25.769 1.00 80.94 143 VAL A C 1
ATOM 1080 O O . VAL A 1 143 ? 1.355 26.605 25.160 1.00 80.94 143 VAL A O 1
ATOM 1083 N N . ASP A 1 144 ? 2.408 27.046 27.084 1.00 82.00 144 ASP A N 1
ATOM 1084 C CA . ASP A 1 144 ? 1.588 26.146 27.915 1.00 82.00 144 ASP A CA 1
ATOM 1085 C C . ASP A 1 144 ? 0.094 26.536 27.933 1.00 82.00 144 ASP A C 1
ATOM 1087 O O . ASP A 1 144 ? -0.796 25.694 27.790 1.00 82.00 144 ASP A O 1
ATOM 1091 N N . LYS A 1 145 ? -0.207 27.838 28.011 1.00 80.19 145 LYS A N 1
ATOM 1092 C CA . LYS A 1 145 ? -1.591 28.338 27.942 1.00 80.19 145 LYS A CA 1
ATOM 1093 C C . LYS A 1 145 ? -2.206 28.178 26.555 1.00 80.19 145 LYS A C 1
ATOM 1095 O O . LYS A 1 145 ? -3.371 27.808 26.436 1.00 80.19 145 LYS A O 1
ATOM 1100 N N . ILE A 1 146 ? -1.430 28.424 25.501 1.00 79.25 146 ILE A N 1
ATOM 1101 C CA . ILE A 1 146 ? -1.864 28.228 24.109 1.00 79.25 146 ILE A CA 1
ATOM 1102 C C . ILE A 1 146 ? -2.096 26.739 23.834 1.00 79.25 146 ILE A C 1
ATOM 1104 O O . ILE A 1 146 ? -3.114 26.373 23.246 1.00 79.25 146 ILE A O 1
ATOM 1108 N N . ALA A 1 147 ? -1.200 25.876 24.312 1.00 80.56 147 ALA A N 1
ATOM 1109 C CA . ALA A 1 147 ? -1.334 24.425 24.277 1.00 80.56 147 ALA A CA 1
ATOM 1110 C C . ALA A 1 147 ? -2.612 23.967 24.990 1.00 80.56 147 ALA A C 1
ATOM 1112 O O . ALA A 1 147 ? -3.383 23.187 24.438 1.00 80.56 147 ALA A O 1
ATOM 1113 N N . THR A 1 148 ? -2.912 24.526 26.162 1.00 81.06 148 THR A N 1
ATOM 1114 C CA . THR A 1 148 ? -4.150 24.224 26.898 1.00 81.06 148 THR A CA 1
ATOM 1115 C C . THR A 1 148 ? -5.397 24.686 26.133 1.00 81.06 148 THR A C 1
ATOM 1117 O O . THR A 1 148 ? -6.339 23.907 25.963 1.00 81.06 148 THR A O 1
ATOM 1120 N N . ALA A 1 149 ? -5.389 25.915 25.603 1.00 79.81 149 ALA A N 1
ATOM 1121 C CA . ALA A 1 149 ? -6.504 26.484 24.842 1.00 79.81 149 ALA A CA 1
ATOM 1122 C C . ALA A 1 149 ? -6.804 25.701 23.551 1.00 79.81 149 ALA A C 1
ATOM 1124 O O . ALA A 1 149 ? -7.968 25.500 23.204 1.00 79.81 149 ALA A O 1
ATOM 1125 N N . THR A 1 150 ? -5.764 25.231 22.857 1.00 77.94 150 THR A N 1
ATOM 1126 C CA . THR A 1 150 ? -5.878 24.500 21.581 1.00 77.94 150 THR A CA 1
ATOM 1127 C C . THR A 1 150 ? -6.010 22.991 21.759 1.00 77.94 150 THR A C 1
ATOM 1129 O O . THR A 1 150 ? -6.640 22.335 20.942 1.00 77.94 150 THR A O 1
ATOM 1132 N N . GLY A 1 151 ? -5.486 22.419 22.844 1.00 74.75 151 GLY A N 1
ATOM 1133 C CA . GLY A 1 151 ? -5.361 20.968 23.034 1.00 74.75 151 GLY A CA 1
ATOM 1134 C C . GLY A 1 151 ? -4.166 20.326 22.324 1.00 74.75 151 GLY A C 1
ATOM 1135 O O . GLY A 1 151 ? -4.107 19.094 22.260 1.00 74.75 151 GLY A O 1
ATOM 1136 N N . LEU A 1 152 ? -3.243 21.138 21.796 1.00 78.69 152 LEU A N 1
ATOM 1137 C CA . LEU A 1 152 ? -1.994 20.699 21.170 1.00 78.69 152 LEU A CA 1
ATOM 1138 C C . LEU A 1 152 ? -0.869 20.575 22.210 1.00 78.69 152 LEU A C 1
ATOM 1140 O O . LEU A 1 152 ? -0.851 21.341 23.172 1.00 78.69 152 LEU A O 1
ATOM 1144 N N . PRO A 1 153 ? 0.092 19.649 22.038 1.00 78.38 153 PRO A N 1
ATOM 1145 C CA . PRO A 1 153 ? 1.233 19.534 22.942 1.00 78.38 153 PRO A CA 1
ATOM 1146 C C . PRO A 1 153 ? 2.176 20.738 22.804 1.00 78.38 153 PRO A C 1
ATOM 1148 O O . PRO A 1 153 ? 2.359 21.276 21.715 1.00 78.38 153 PRO A O 1
ATOM 1151 N N . THR A 1 154 ? 2.842 21.135 23.891 1.00 77.19 154 THR A N 1
ATOM 1152 C CA . THR A 1 154 ? 3.795 22.264 23.888 1.00 77.19 154 THR A CA 1
ATOM 1153 C C . THR A 1 154 ? 4.946 22.068 22.896 1.00 77.19 154 THR A C 1
ATOM 1155 O O . THR A 1 154 ? 5.353 23.019 22.230 1.00 77.19 154 THR A O 1
ATOM 1158 N N . SER A 1 155 ? 5.400 20.824 22.719 1.00 74.44 155 SER A N 1
ATOM 1159 C CA . SER A 1 155 ? 6.448 20.446 21.762 1.00 74.44 155 SER A CA 1
ATOM 1160 C C . SER A 1 155 ? 6.105 20.789 20.310 1.00 74.44 155 SER A C 1
ATOM 1162 O O . SER A 1 155 ? 7.010 21.062 19.522 1.00 74.44 155 SER A O 1
ATOM 1164 N N . PHE A 1 156 ? 4.815 20.820 19.951 1.00 79.06 156 PHE A N 1
ATOM 1165 C CA . PHE A 1 156 ? 4.377 21.239 18.621 1.00 79.06 156 PHE A CA 1
ATOM 1166 C C . PHE A 1 156 ? 4.828 22.673 18.342 1.00 79.06 156 PHE A C 1
ATOM 1168 O O . PHE A 1 156 ? 5.491 22.929 17.341 1.00 79.06 156 PHE A O 1
ATOM 1175 N N . PHE A 1 157 ? 4.550 23.591 19.269 1.00 76.31 157 PHE A N 1
ATOM 1176 C CA . PHE A 1 157 ? 4.890 25.006 19.126 1.00 76.31 157 PHE A CA 1
ATOM 1177 C C . PHE A 1 157 ? 6.401 25.253 19.172 1.00 76.31 157 PHE A C 1
ATOM 1179 O O . PHE A 1 157 ? 6.901 26.111 18.449 1.00 76.31 157 PHE A O 1
ATOM 1186 N N . GLU A 1 158 ? 7.137 24.466 19.960 1.00 74.75 158 GLU A N 1
ATOM 1187 C CA . GLU A 1 158 ? 8.605 24.529 20.034 1.00 74.75 158 GLU A CA 1
ATOM 1188 C C . GLU A 1 158 ? 9.291 24.080 18.733 1.00 74.75 158 GLU A C 1
ATOM 1190 O O . GLU A 1 158 ? 10.406 24.513 18.439 1.00 74.75 158 GLU A O 1
ATOM 1195 N N . SER A 1 159 ? 8.629 23.231 17.940 1.00 73.06 159 SER A N 1
ATOM 1196 C CA . SER A 1 159 ? 9.161 22.701 16.677 1.00 73.06 159 SER A CA 1
ATOM 1197 C C . SER A 1 159 ? 8.942 23.614 15.464 1.00 73.06 159 SER A C 1
ATOM 1199 O O . SER A 1 159 ? 9.508 23.367 14.396 1.00 73.06 159 SER A O 1
ATOM 1201 N N . LEU A 1 160 ? 8.135 24.673 15.600 1.00 73.06 160 LEU A N 1
ATOM 1202 C CA . LEU A 1 160 ? 7.772 25.537 14.478 1.00 73.06 160 LEU A CA 1
ATOM 1203 C C . LEU A 1 160 ? 8.957 26.397 14.021 1.00 73.06 160 LEU A C 1
ATOM 1205 O O . LEU A 1 160 ? 9.554 27.161 14.780 1.00 73.06 160 LEU A O 1
ATOM 1209 N N . SER A 1 161 ? 9.263 26.332 12.726 1.00 73.12 161 SER A N 1
ATOM 1210 C CA . SER A 1 161 ? 10.229 27.230 12.094 1.00 73.12 161 SER A CA 1
ATOM 1211 C C . SER A 1 161 ? 9.704 28.668 12.024 1.00 73.12 161 SER A C 1
ATOM 1213 O O . SER A 1 161 ? 8.500 28.918 11.985 1.00 73.12 161 SER A O 1
ATOM 1215 N N . VAL A 1 162 ? 10.611 29.640 11.886 1.00 72.31 162 VAL A N 1
ATOM 1216 C CA . VAL A 1 162 ? 10.254 31.065 11.717 1.00 72.31 162 VAL A CA 1
ATOM 1217 C C . VAL A 1 162 ? 9.284 31.284 10.548 1.00 72.31 162 VAL A C 1
ATOM 1219 O O . VAL A 1 162 ? 8.415 32.146 10.625 1.00 72.31 162 VAL A O 1
ATOM 1222 N N . ARG A 1 163 ? 9.396 30.494 9.472 1.00 69.31 163 ARG A N 1
ATOM 1223 C CA . ARG A 1 163 ? 8.485 30.579 8.324 1.00 69.31 163 ARG A CA 1
ATOM 1224 C C . ARG A 1 163 ? 7.078 30.093 8.673 1.00 69.31 163 ARG A C 1
ATOM 1226 O O . ARG A 1 163 ? 6.120 30.779 8.347 1.00 69.31 163 ARG A O 1
ATOM 1233 N N . GLN A 1 164 ? 6.964 28.974 9.384 1.00 75.25 164 GLN A N 1
ATOM 1234 C CA . GLN A 1 164 ? 5.675 28.454 9.850 1.00 75.25 164 GLN A CA 1
ATOM 1235 C C . GLN A 1 164 ? 5.020 29.396 10.865 1.00 75.25 164 GLN A C 1
ATOM 1237 O O . GLN A 1 164 ? 3.819 29.616 10.799 1.00 75.25 164 GLN A O 1
ATOM 1242 N N . LEU A 1 165 ? 5.804 30.023 11.746 1.00 73.38 165 LEU A N 1
ATOM 1243 C CA . LEU A 1 165 ? 5.307 31.043 12.673 1.00 73.38 165 LEU A CA 1
ATOM 1244 C C . LEU A 1 165 ? 4.797 32.298 11.945 1.00 73.38 165 LEU A C 1
ATOM 1246 O O . LEU A 1 165 ? 3.807 32.891 12.363 1.00 73.38 165 LEU A O 1
ATOM 1250 N N . LEU A 1 166 ? 5.452 32.699 10.850 1.00 74.69 166 LEU A N 1
ATOM 1251 C CA . LEU A 1 166 ? 4.996 33.806 10.001 1.00 74.69 166 LEU A CA 1
ATOM 1252 C C . LEU A 1 166 ? 3.702 33.476 9.261 1.00 74.69 166 LEU A C 1
ATOM 1254 O O . LEU A 1 166 ? 2.859 34.354 9.095 1.00 74.69 166 LEU A O 1
ATOM 1258 N N . ASP A 1 167 ? 3.562 32.245 8.782 1.00 76.44 167 ASP A N 1
ATOM 1259 C CA . ASP A 1 167 ? 2.343 31.811 8.107 1.00 76.44 167 ASP A CA 1
ATOM 1260 C C . ASP A 1 167 ? 1.192 31.669 9.116 1.00 76.44 167 ASP A C 1
ATOM 1262 O O . ASP A 1 167 ? 0.113 32.195 8.862 1.00 76.44 167 ASP A O 1
ATOM 1266 N N . LEU A 1 168 ? 1.461 31.146 10.318 1.00 79.50 168 LEU A N 1
ATOM 1267 C CA . LEU A 1 168 ? 0.506 31.127 11.429 1.00 79.50 168 LEU A CA 1
ATOM 1268 C C . LEU A 1 168 ? 0.056 32.542 11.824 1.00 79.50 168 LEU A C 1
ATOM 1270 O O . LEU A 1 168 ? -1.133 32.774 12.003 1.00 79.50 168 LEU A O 1
ATOM 1274 N N . PHE A 1 169 ? 0.975 33.512 11.914 1.00 79.44 169 PHE A N 1
ATOM 1275 C CA . PHE A 1 169 ? 0.618 34.907 12.201 1.00 79.44 169 PHE A CA 1
ATOM 1276 C C . PHE A 1 169 ? -0.373 35.464 11.170 1.00 79.44 169 PHE A C 1
ATOM 1278 O O . PHE A 1 169 ? -1.357 36.085 11.552 1.00 79.44 169 PHE A O 1
ATOM 1285 N N . LYS A 1 170 ? -0.152 35.205 9.873 1.00 80.94 170 LYS A N 1
ATOM 1286 C CA . LYS A 1 170 ? -1.073 35.636 8.805 1.00 80.94 170 LYS A CA 1
ATOM 1287 C C . LYS A 1 170 ? -2.424 34.929 8.863 1.00 80.94 170 LYS A C 1
ATOM 1289 O O . LYS A 1 170 ? -3.414 35.491 8.423 1.00 80.94 170 LYS A O 1
ATOM 1294 N N . GLU A 1 171 ? -2.459 33.683 9.324 1.00 81.62 171 GLU A N 1
ATOM 1295 C CA . GLU A 1 171 ? -3.711 32.934 9.465 1.00 81.62 171 GLU A CA 1
ATOM 1296 C C . GLU A 1 171 ? -4.549 33.390 10.664 1.00 81.62 171 GLU A C 1
ATOM 1298 O O . GLU A 1 171 ? -5.769 33.200 10.657 1.00 81.62 171 GLU A O 1
ATOM 1303 N N . VAL A 1 172 ? -3.898 33.958 11.684 1.00 83.50 172 VAL A N 1
ATOM 1304 C CA . VAL A 1 172 ? -4.543 34.534 12.871 1.00 83.50 172 VAL A CA 1
ATOM 1305 C C . VAL A 1 172 ? -4.958 35.990 12.625 1.00 83.50 172 VAL A C 1
ATOM 1307 O O . VAL A 1 172 ? -6.023 36.384 13.078 1.00 83.50 172 VAL A O 1
ATOM 1310 N N . ASP A 1 173 ? -4.160 36.775 11.898 1.00 85.25 173 ASP A N 1
ATOM 1311 C CA . ASP A 1 173 ? -4.472 38.148 11.460 1.00 85.25 173 ASP A CA 1
ATOM 1312 C C . ASP A 1 173 ? -5.513 38.133 10.321 1.00 85.25 173 ASP A C 1
ATOM 1314 O O . ASP A 1 173 ? -5.188 38.226 9.134 1.00 85.25 173 ASP A O 1
ATOM 1318 N N . LEU A 1 174 ? -6.783 37.929 10.685 1.00 81.12 174 LEU A N 1
ATOM 1319 C CA . LEU A 1 174 ? -7.887 37.711 9.746 1.00 81.12 174 LEU A CA 1
ATOM 1320 C C . LEU A 1 174 ? -8.216 38.958 8.922 1.00 81.12 174 LEU A C 1
ATOM 1322 O O . LEU A 1 174 ? -8.672 38.836 7.779 1.00 81.12 174 LEU A O 1
ATOM 1326 N N . ASP A 1 175 ? -8.024 40.148 9.490 1.00 82.56 175 ASP A N 1
ATOM 1327 C CA . ASP A 1 175 ? -8.265 41.412 8.798 1.00 82.56 175 ASP A CA 1
ATOM 1328 C C . ASP A 1 175 ? -7.037 41.948 8.035 1.00 82.56 175 ASP A C 1
ATOM 1330 O O . ASP A 1 175 ? -7.149 42.943 7.302 1.00 82.56 175 ASP A O 1
ATOM 1334 N N . CYS A 1 176 ? -5.905 41.236 8.114 1.00 83.19 176 CYS A N 1
ATOM 1335 C CA . CYS A 1 176 ? -4.619 41.582 7.509 1.00 83.19 176 CYS A CA 1
ATOM 1336 C C . CYS A 1 176 ? -4.113 42.971 7.940 1.00 83.19 176 CYS A C 1
ATOM 1338 O O . CYS A 1 176 ? -3.456 43.670 7.150 1.00 83.19 176 CYS A O 1
ATOM 1340 N N . SER A 1 177 ? -4.446 43.415 9.151 1.00 84.06 177 SER A N 1
ATOM 1341 C CA . SER A 1 177 ? -4.018 44.705 9.700 1.00 84.06 177 SER A CA 1
ATOM 1342 C C . SER A 1 177 ? -2.523 44.739 10.030 1.00 84.06 177 SER A C 1
ATOM 1344 O O . SER A 1 177 ? -1.933 45.824 10.117 1.00 84.06 177 SER A O 1
ATOM 1346 N N . GLY A 1 178 ? -1.878 43.573 10.121 1.00 81.19 178 GLY A N 1
ATOM 1347 C CA . GLY A 1 178 ? -0.492 43.406 10.550 1.00 81.19 178 GLY A CA 1
ATOM 1348 C C . GLY A 1 178 ? -0.341 43.317 12.069 1.00 81.19 178 GLY A C 1
ATOM 1349 O O . GLY A 1 178 ? 0.791 43.350 12.570 1.00 81.19 178 GLY A O 1
ATOM 1350 N N . THR A 1 179 ? -1.453 43.224 12.794 1.00 85.38 179 THR A N 1
ATOM 1351 C CA . THR A 1 179 ? -1.546 43.121 14.249 1.00 85.38 179 THR A CA 1
ATOM 1352 C C . THR A 1 179 ? -2.702 42.181 14.611 1.00 85.38 179 THR A C 1
ATOM 1354 O O . THR A 1 179 ? -3.681 42.093 13.893 1.00 85.38 179 THR A O 1
ATOM 1357 N N . ILE A 1 180 ? -2.591 41.437 15.712 1.00 84.50 180 ILE A N 1
ATOM 1358 C CA . ILE A 1 180 ? -3.607 40.459 16.132 1.00 84.50 180 ILE A CA 1
ATOM 1359 C C . ILE A 1 180 ? -4.433 41.039 17.278 1.00 84.50 180 ILE A C 1
ATOM 1361 O O . ILE A 1 180 ? -3.899 41.330 18.357 1.00 84.50 180 ILE A O 1
ATOM 1365 N N . SER A 1 181 ? -5.738 41.176 17.072 1.00 87.44 181 SER A N 1
ATOM 1366 C CA . SER A 1 181 ? -6.696 41.550 18.116 1.00 87.44 181 SER A CA 1
ATOM 1367 C C . SER A 1 181 ? -7.022 40.387 19.067 1.00 87.44 181 SER A C 1
ATOM 1369 O O . SER A 1 181 ? -6.744 39.219 18.793 1.00 87.44 181 SER A O 1
ATOM 1371 N N . LEU A 1 182 ? -7.633 40.700 20.217 1.00 82.00 182 LEU A N 1
ATOM 1372 C CA . LEU A 1 182 ? -8.087 39.677 21.168 1.00 82.00 182 LEU A CA 1
ATOM 1373 C C . LEU A 1 182 ? -9.152 38.773 20.532 1.00 82.00 182 LEU A C 1
ATOM 1375 O O . LEU A 1 182 ? -9.173 37.571 20.782 1.00 82.00 182 LEU A O 1
ATOM 1379 N N . GLU A 1 183 ? -10.044 39.358 19.738 1.00 84.31 183 GLU A N 1
ATOM 1380 C CA . GLU A 1 183 ? -11.106 38.650 19.034 1.00 84.31 183 GLU A CA 1
ATOM 1381 C C . GLU A 1 183 ? -10.538 37.663 18.009 1.00 84.31 183 GLU A C 1
ATOM 1383 O O . GLU A 1 183 ? -10.906 36.491 18.049 1.00 84.31 183 GLU A O 1
ATOM 1388 N N . GLU A 1 184 ? -9.590 38.093 17.174 1.00 84.50 184 GLU A N 1
ATOM 1389 C CA . GLU A 1 184 ? -8.905 37.232 16.197 1.00 84.50 184 GLU A CA 1
ATOM 1390 C C . GLU A 1 184 ? -8.111 36.109 16.865 1.00 84.50 184 GLU A C 1
ATOM 1392 O O . GLU A 1 184 ? -8.153 34.959 16.430 1.00 84.50 184 GLU A O 1
ATOM 1397 N N . TRP A 1 185 ? -7.437 36.419 17.973 1.00 82.38 185 TRP A N 1
ATOM 1398 C CA . TRP A 1 185 ? -6.719 35.431 18.768 1.00 82.38 185 TRP A CA 1
ATOM 1399 C C . TRP A 1 185 ? -7.649 34.356 19.341 1.00 82.38 185 TRP A C 1
ATOM 1401 O O . TRP A 1 185 ? -7.372 33.163 19.225 1.00 82.38 185 TRP A O 1
ATOM 1411 N N . ILE A 1 186 ? -8.767 34.761 19.954 1.00 82.75 186 ILE A N 1
ATOM 1412 C CA . ILE A 1 186 ? -9.755 33.820 20.496 1.00 82.75 186 ILE A CA 1
ATOM 1413 C C . ILE A 1 186 ? -10.366 32.994 19.368 1.00 82.75 186 ILE A C 1
ATOM 1415 O O . ILE A 1 186 ? -10.472 31.780 19.510 1.00 82.75 186 ILE A O 1
ATOM 1419 N N . GLU A 1 187 ? -10.761 33.632 18.265 1.00 83.31 187 GLU A N 1
ATOM 1420 C CA . GLU A 1 187 ? -11.379 32.951 17.129 1.00 83.31 187 GLU A CA 1
ATOM 1421 C C . GLU A 1 187 ? -10.429 31.919 16.518 1.00 83.31 187 GLU A C 1
ATOM 1423 O O . GLU A 1 187 ? -10.839 30.786 16.273 1.00 83.31 187 GLU A O 1
ATOM 1428 N N . ALA A 1 188 ? -9.147 32.252 16.356 1.00 80.81 188 ALA A N 1
ATOM 1429 C CA . ALA A 1 188 ? -8.157 31.324 15.826 1.00 80.81 188 ALA A CA 1
ATOM 1430 C C . ALA A 1 188 ? -7.925 30.115 16.746 1.00 80.81 188 ALA A C 1
ATOM 1432 O O . ALA A 1 188 ? -7.957 28.978 16.271 1.00 80.81 188 ALA A O 1
ATOM 1433 N N . LEU A 1 189 ? -7.730 30.324 18.055 1.00 81.62 189 LEU A N 1
ATOM 1434 C CA . LEU A 1 189 ? -7.490 29.218 18.994 1.00 81.62 189 LEU A CA 1
ATOM 1435 C C . LEU A 1 189 ? -8.741 28.357 19.208 1.00 81.62 189 LEU A C 1
ATOM 1437 O O . LEU A 1 189 ? -8.632 27.132 19.262 1.00 81.62 189 LEU A O 1
ATOM 1441 N N . ALA A 1 190 ? -9.923 28.977 19.266 1.00 78.75 190 ALA A N 1
ATOM 1442 C CA . ALA A 1 190 ? -11.194 28.265 19.336 1.00 78.75 190 ALA A CA 1
ATOM 1443 C C . ALA A 1 190 ? -11.444 27.451 18.061 1.00 78.75 190 ALA A C 1
ATOM 1445 O O . ALA A 1 190 ? -11.848 26.296 18.152 1.00 78.75 190 ALA A O 1
ATOM 1446 N N . ARG A 1 191 ? -11.140 28.006 16.879 1.00 80.19 191 ARG A N 1
ATOM 1447 C CA . ARG A 1 191 ? -11.227 27.280 15.604 1.00 80.19 191 ARG A CA 1
ATOM 1448 C C . ARG A 1 191 ? -10.313 26.060 15.607 1.00 80.19 191 ARG A C 1
ATOM 1450 O O . ARG A 1 191 ? -10.787 24.977 15.303 1.00 80.19 191 ARG A O 1
ATOM 1457 N N . ILE A 1 192 ? -9.047 26.209 16.007 1.00 77.94 192 ILE A N 1
ATOM 1458 C CA . ILE A 1 192 ? -8.105 25.080 16.124 1.00 77.94 192 ILE A CA 1
ATOM 1459 C C . ILE A 1 192 ? -8.650 24.018 17.086 1.00 77.94 192 ILE A C 1
ATOM 1461 O O . ILE A 1 192 ? -8.643 22.832 16.764 1.00 77.94 192 ILE A O 1
ATOM 1465 N N . ARG A 1 193 ? -9.158 24.434 18.253 1.00 81.44 193 ARG A N 1
ATOM 1466 C CA . ARG A 1 193 ? -9.716 23.515 19.251 1.00 81.44 193 ARG A CA 1
ATOM 1467 C C . ARG A 1 193 ? -10.927 22.749 18.723 1.00 81.44 193 ARG A C 1
ATOM 1469 O O . ARG A 1 193 ? -11.023 21.552 18.977 1.00 81.44 193 ARG A O 1
ATOM 1476 N N . MET A 1 194 ? -11.830 23.429 18.020 1.00 77.25 194 MET A N 1
ATOM 1477 C CA . MET A 1 194 ? -13.024 22.818 17.437 1.00 77.25 194 MET A CA 1
ATOM 1478 C C . MET A 1 194 ? -12.663 21.831 16.333 1.00 77.25 194 MET A C 1
ATOM 1480 O O . MET A 1 194 ? -13.141 20.706 16.368 1.00 77.25 194 MET A O 1
ATOM 1484 N N . THR A 1 195 ? -11.747 22.191 15.430 1.00 78.56 195 THR A N 1
ATOM 1485 C CA . THR A 1 195 ? -11.277 21.264 14.392 1.00 78.56 195 THR A CA 1
ATOM 1486 C C . THR A 1 195 ? -10.679 19.996 15.007 1.00 78.56 195 THR A C 1
ATOM 1488 O O . THR A 1 195 ? -11.034 18.895 14.605 1.00 78.56 195 THR A O 1
ATOM 1491 N N . LEU A 1 196 ? -9.838 20.129 16.040 1.00 75.62 196 LEU A N 1
ATOM 1492 C CA . LEU A 1 196 ? -9.253 18.978 16.738 1.00 75.62 196 LEU A CA 1
ATOM 1493 C C . LEU A 1 196 ? -10.293 18.145 17.499 1.00 75.62 196 LEU A C 1
ATOM 1495 O O . LEU A 1 196 ? -10.125 16.934 17.640 1.00 75.62 196 LEU A O 1
ATOM 1499 N N . TYR A 1 197 ? -11.337 18.781 18.034 1.00 76.31 197 TYR A N 1
ATOM 1500 C CA . TYR A 1 197 ? -12.443 18.076 18.677 1.00 76.31 197 TYR A CA 1
ATOM 1501 C C . TYR A 1 197 ? -13.238 17.265 17.651 1.00 76.31 197 TYR A C 1
ATOM 1503 O O . TYR A 1 197 ? -13.454 16.077 17.876 1.00 76.31 197 TYR A O 1
ATOM 1511 N N . ASP A 1 198 ? -13.596 17.869 16.517 1.00 75.56 198 ASP A N 1
ATOM 1512 C CA . ASP A 1 198 ? -14.318 17.205 15.428 1.00 75.56 198 ASP A CA 1
ATOM 1513 C C . ASP A 1 198 ? -13.513 16.035 14.849 1.00 75.56 198 ASP A C 1
ATOM 1515 O O . ASP A 1 198 ? -14.057 14.949 14.656 1.00 75.56 198 ASP A O 1
ATOM 1519 N N . GLU A 1 199 ? -12.206 16.219 14.634 1.00 76.50 199 GLU A N 1
ATOM 1520 C CA . GLU A 1 199 ? -11.297 15.161 14.175 1.00 76.50 199 GLU A CA 1
ATOM 1521 C C . GLU A 1 199 ? -11.220 14.007 15.182 1.00 76.50 199 GLU A C 1
ATOM 1523 O O . GLU A 1 199 ? -11.459 12.856 14.817 1.00 76.50 199 GLU A O 1
ATOM 1528 N N . ARG A 1 200 ? -10.971 14.292 16.470 1.00 79.25 200 ARG A N 1
ATOM 1529 C CA . ARG A 1 200 ? -10.928 13.250 17.515 1.00 79.25 200 ARG A CA 1
ATOM 1530 C C . ARG A 1 200 ? -12.269 12.548 17.697 1.00 79.25 200 ARG A C 1
ATOM 1532 O O . ARG A 1 200 ? -12.288 11.351 17.973 1.00 79.25 200 ARG A O 1
ATOM 1539 N N . LYS A 1 201 ? -13.382 13.274 17.573 1.00 79.31 201 LYS A N 1
ATOM 1540 C CA . LYS A 1 201 ? -14.729 12.700 17.649 1.00 79.31 201 LYS A CA 1
ATOM 1541 C C . LYS A 1 201 ? -14.971 11.764 16.470 1.00 79.31 201 LYS A C 1
ATOM 1543 O O . LYS A 1 201 ? -15.361 10.626 16.692 1.00 79.31 201 LYS A O 1
ATOM 1548 N N . ALA A 1 202 ? -14.651 12.190 15.249 1.00 77.31 202 ALA A N 1
ATOM 1549 C CA . ALA A 1 202 ? -14.768 11.350 14.060 1.00 77.31 202 ALA A CA 1
ATOM 1550 C C . ALA A 1 202 ? -13.893 10.086 14.147 1.00 77.31 202 ALA A C 1
ATOM 1552 O O . ALA A 1 202 ? -14.342 9.001 13.778 1.00 77.31 202 ALA A O 1
ATOM 1553 N N . GLU A 1 203 ? -12.669 10.197 14.671 1.00 78.88 203 GLU A N 1
ATOM 1554 C CA . GLU A 1 203 ? -11.799 9.041 14.925 1.00 78.88 203 GLU A CA 1
ATOM 1555 C C . GLU A 1 203 ? -12.378 8.093 15.980 1.00 78.88 203 GLU A C 1
ATOM 1557 O O . GLU A 1 203 ? -12.341 6.876 15.793 1.00 78.88 203 GLU A O 1
ATOM 1562 N N . MET A 1 204 ? -12.929 8.635 17.071 1.00 82.00 204 MET A N 1
ATOM 1563 C CA . MET A 1 204 ? -13.589 7.847 18.113 1.00 82.00 204 MET A CA 1
ATOM 1564 C C . MET A 1 204 ? -14.820 7.123 17.568 1.00 82.00 204 MET A C 1
ATOM 1566 O O . MET A 1 204 ? -14.976 5.931 17.815 1.00 82.00 204 MET A O 1
ATOM 1570 N N . ASP A 1 205 ? -15.660 7.805 16.793 1.00 77.62 205 ASP A N 1
ATOM 1571 C CA . ASP A 1 205 ? -16.857 7.224 16.184 1.00 77.62 205 ASP A CA 1
ATOM 1572 C C . ASP A 1 205 ? -16.491 6.094 15.212 1.00 77.62 205 ASP A C 1
ATOM 1574 O O . ASP A 1 205 ? -17.046 4.996 15.297 1.00 77.62 205 ASP A O 1
ATOM 1578 N N . ALA A 1 206 ? -15.486 6.308 14.358 1.00 77.12 206 ALA A N 1
ATOM 1579 C CA . ALA A 1 206 ? -14.979 5.275 13.457 1.00 77.12 206 ALA A CA 1
ATOM 1580 C C . ALA A 1 206 ? -14.387 4.074 14.217 1.00 77.12 206 ALA A C 1
ATOM 1582 O O . ALA A 1 206 ? -14.608 2.923 13.833 1.00 77.12 206 ALA A O 1
ATOM 1583 N N . ALA A 1 207 ? -13.654 4.320 15.308 1.00 78.81 207 ALA A N 1
ATOM 1584 C CA . ALA A 1 207 ? -13.111 3.261 16.153 1.00 78.81 207 ALA A CA 1
ATOM 1585 C C . ALA A 1 207 ? -14.221 2.475 16.868 1.00 78.81 207 ALA A C 1
ATOM 1587 O O . ALA A 1 207 ? -14.165 1.247 16.903 1.00 78.81 207 ALA A O 1
ATOM 1588 N N . MET A 1 208 ? -15.247 3.154 17.389 1.00 78.25 208 MET A N 1
ATOM 1589 C CA . MET A 1 208 ? -16.408 2.511 18.008 1.00 78.25 208 MET A CA 1
ATOM 1590 C C . MET A 1 208 ? -17.171 1.639 17.010 1.00 78.25 208 MET A C 1
ATOM 1592 O O . MET A 1 208 ? -17.552 0.525 17.361 1.00 78.25 208 MET A O 1
ATOM 1596 N N . ASP A 1 209 ? -17.367 2.100 15.774 1.00 73.94 209 ASP A N 1
ATOM 1597 C CA . ASP A 1 209 ? -18.037 1.312 14.735 1.00 73.94 209 ASP A CA 1
ATOM 1598 C C . ASP A 1 209 ? -17.220 0.073 14.331 1.00 73.94 209 ASP A C 1
ATOM 1600 O O . ASP A 1 209 ? -17.791 -1.010 14.199 1.00 73.94 209 ASP A O 1
ATOM 1604 N N . ALA A 1 210 ? -15.891 0.189 14.217 1.00 73.50 210 ALA A N 1
ATOM 1605 C CA . ALA A 1 210 ? -15.009 -0.950 13.935 1.00 73.50 210 ALA A CA 1
ATOM 1606 C C . ALA A 1 210 ? -15.002 -1.990 15.071 1.00 73.50 210 ALA A C 1
ATOM 1608 O O . ALA A 1 210 ? -14.955 -3.195 14.833 1.00 73.50 210 ALA A O 1
ATOM 1609 N N . VAL A 1 211 ? -15.065 -1.528 16.319 1.00 83.38 211 VAL A N 1
ATOM 1610 C CA . VAL A 1 211 ? -15.048 -2.380 17.515 1.00 83.38 211 VAL A CA 1
ATOM 1611 C C . VAL A 1 211 ? -16.400 -3.044 17.775 1.00 83.38 211 VAL A C 1
ATOM 1613 O O . VAL A 1 211 ? -16.440 -4.145 18.327 1.00 83.38 211 VAL A O 1
ATOM 1616 N N . ARG A 1 212 ? -17.508 -2.401 17.385 1.00 80.31 212 ARG A N 1
ATOM 1617 C CA . ARG A 1 212 ? -18.870 -2.772 17.800 1.00 80.31 212 ARG A CA 1
ATOM 1618 C C . ARG A 1 212 ? -19.195 -4.246 17.570 1.00 80.31 212 ARG A C 1
ATOM 1620 O O . ARG A 1 212 ? -19.701 -4.890 18.483 1.00 80.31 212 ARG A O 1
ATOM 1627 N N . THR A 1 213 ? -18.887 -4.781 16.391 1.00 74.25 213 THR A N 1
ATOM 1628 C CA . THR A 1 213 ? -19.205 -6.174 16.031 1.00 74.25 213 THR A CA 1
ATOM 1629 C C . THR A 1 213 ? -18.483 -7.174 16.934 1.00 74.25 213 THR A C 1
ATOM 1631 O O . THR A 1 213 ? -19.086 -8.121 17.438 1.00 74.25 213 THR A O 1
ATOM 1634 N N . HIS A 1 214 ? -17.191 -6.951 17.179 1.00 78.50 214 HIS A N 1
ATOM 1635 C CA . HIS A 1 214 ? -16.391 -7.825 18.032 1.00 78.50 214 HIS A CA 1
ATOM 1636 C C . HIS A 1 214 ? -16.768 -7.668 19.508 1.00 78.50 214 HIS A C 1
ATOM 1638 O O . HIS A 1 214 ? -16.854 -8.664 20.221 1.00 78.50 214 HIS A O 1
ATOM 1644 N N . ALA A 1 215 ? -17.066 -6.445 19.951 1.00 79.62 215 ALA A N 1
ATOM 1645 C CA . ALA A 1 215 ? -17.532 -6.170 21.306 1.00 79.62 215 ALA A CA 1
ATOM 1646 C C . ALA A 1 215 ? -18.889 -6.828 21.599 1.00 79.62 215 ALA A C 1
ATOM 1648 O O . ALA A 1 215 ? -19.090 -7.349 22.691 1.00 79.62 215 ALA A O 1
ATOM 1649 N N . GLU A 1 216 ? -19.811 -6.848 20.632 1.00 78.38 216 GLU A N 1
ATOM 1650 C CA . GLU A 1 216 ? -21.112 -7.512 20.782 1.00 78.38 216 GLU A CA 1
ATOM 1651 C C . GLU A 1 216 ? -20.951 -9.031 20.897 1.00 78.38 216 GLU A C 1
ATOM 1653 O O . GLU A 1 216 ? -21.558 -9.658 21.765 1.00 78.38 216 GLU A O 1
ATOM 1658 N N . ALA A 1 217 ? -20.091 -9.625 20.065 1.00 73.25 217 ALA A N 1
ATOM 1659 C CA . ALA A 1 217 ? -19.758 -11.043 20.163 1.00 73.25 217 ALA A CA 1
ATOM 1660 C C . ALA A 1 217 ? -19.108 -11.382 21.515 1.00 73.25 217 ALA A C 1
ATOM 1662 O O . ALA A 1 217 ? -19.539 -12.325 22.173 1.00 73.25 217 ALA A O 1
A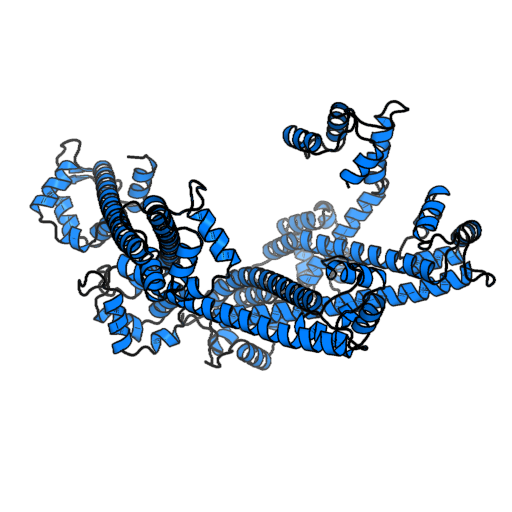TOM 1663 N N . ALA A 1 218 ? -18.139 -10.576 21.962 1.00 79.00 218 ALA A N 1
ATOM 1664 C CA . ALA A 1 218 ? -17.487 -10.741 23.259 1.00 79.00 218 ALA A CA 1
ATOM 1665 C C . ALA A 1 218 ? -18.495 -10.659 24.416 1.00 79.00 218 ALA A C 1
ATOM 1667 O O . ALA A 1 218 ? -18.476 -11.497 25.315 1.00 79.00 218 ALA A O 1
ATOM 1668 N N . LEU A 1 219 ? -19.410 -9.686 24.383 1.00 76.44 219 LEU A N 1
ATOM 1669 C CA . LEU A 1 219 ? -20.399 -9.519 25.445 1.00 76.44 219 LEU A CA 1
ATOM 1670 C C . LEU A 1 219 ? -21.357 -10.713 25.509 1.00 76.44 219 LEU A C 1
ATOM 1672 O O . LEU A 1 219 ? -21.587 -11.239 26.587 1.00 76.44 219 LEU A O 1
ATOM 1676 N N . ASN A 1 220 ? -21.820 -11.227 24.366 1.00 71.88 220 ASN A N 1
ATOM 1677 C CA . ASN A 1 220 ? -22.667 -12.427 24.328 1.00 71.88 220 ASN A CA 1
ATOM 1678 C C . ASN A 1 220 ? -21.980 -13.699 24.864 1.00 71.88 220 ASN A C 1
ATOM 1680 O O . ASN A 1 220 ? -22.670 -14.631 25.272 1.00 71.88 220 ASN A O 1
ATOM 1684 N N . GLU A 1 221 ? -20.649 -13.766 24.827 1.00 71.62 221 GLU A N 1
ATOM 1685 C CA . GLU A 1 221 ? -19.880 -14.916 25.316 1.00 71.62 221 GLU A CA 1
ATOM 1686 C C . GLU A 1 221 ? -19.482 -14.797 26.793 1.00 71.62 221 GLU A C 1
ATOM 1688 O O . GLU A 1 221 ? -19.333 -15.819 27.465 1.00 71.62 221 GLU A O 1
ATOM 1693 N N . GLY A 1 222 ? -19.270 -13.577 27.289 1.00 68.25 222 GLY A N 1
ATOM 1694 C CA . GLY A 1 222 ? -18.822 -13.322 28.660 1.00 68.25 222 GLY A CA 1
ATOM 1695 C C . GLY A 1 222 ? -19.941 -13.004 29.662 1.00 68.25 222 GLY A C 1
ATOM 1696 O O . GLY A 1 222 ? -19.729 -13.170 30.860 1.00 68.25 222 GLY A O 1
ATOM 1697 N N . ASP A 1 223 ? -21.109 -12.564 29.190 1.00 72.50 223 ASP A N 1
ATOM 1698 C CA . ASP A 1 223 ? -22.299 -12.256 29.998 1.00 72.50 223 ASP A CA 1
ATOM 1699 C C . ASP A 1 223 ? -23.031 -13.563 30.379 1.00 72.50 223 ASP A C 1
ATOM 1701 O O . ASP A 1 223 ? -23.937 -14.030 29.680 1.00 72.50 223 ASP A O 1
ATOM 1705 N N . GLU A 1 224 ? -22.583 -14.218 31.461 1.00 65.94 224 GLU A N 1
ATOM 1706 C CA . GLU A 1 224 ? -23.107 -15.523 31.902 1.00 65.94 224 GLU A CA 1
ATOM 1707 C C . GLU A 1 224 ? -24.577 -15.455 32.341 1.00 65.94 224 GLU A C 1
ATOM 1709 O O . GLU A 1 224 ? -25.317 -16.437 32.176 1.00 65.94 224 GLU A O 1
ATOM 1714 N N . ASP A 1 225 ? -25.004 -14.330 32.919 1.00 64.12 225 ASP A N 1
ATOM 1715 C CA . ASP A 1 225 ? -26.359 -14.134 33.436 1.00 64.12 225 ASP A CA 1
ATOM 1716 C C . ASP A 1 225 ? -27.313 -13.432 32.448 1.00 64.12 225 ASP A C 1
ATOM 1718 O O . ASP A 1 225 ? -28.529 -13.383 32.686 1.00 64.12 225 ASP A O 1
ATOM 1722 N N . TRP A 1 226 ? -26.783 -13.027 31.290 1.00 61.09 226 TRP A N 1
ATOM 1723 C CA . TRP A 1 226 ? -27.482 -12.387 30.176 1.00 61.09 226 TRP A CA 1
ATOM 1724 C C . TRP A 1 226 ? -28.080 -11.031 30.574 1.00 61.09 226 TRP A C 1
ATOM 1726 O O . TRP A 1 226 ? -29.098 -10.600 30.008 1.00 61.09 226 TRP A O 1
ATOM 1736 N N . SER A 1 227 ? -27.489 -10.357 31.562 1.00 63.47 227 SER A N 1
ATOM 1737 C CA . SER A 1 227 ? -27.938 -9.061 32.072 1.00 63.47 227 SER A CA 1
ATOM 1738 C C . SER A 1 227 ? -27.741 -7.924 31.072 1.00 63.47 227 SER A C 1
ATOM 1740 O O . SER A 1 227 ? -28.504 -6.956 31.115 1.00 63.47 227 SER A O 1
ATOM 1742 N N . GLY A 1 228 ? -26.814 -8.075 30.120 1.00 65.25 228 GLY A N 1
ATOM 1743 C CA . GLY A 1 228 ? -26.405 -7.038 29.165 1.00 65.25 228 GLY A CA 1
ATOM 1744 C C . GLY A 1 228 ? -25.317 -6.106 29.688 1.00 65.25 228 GLY A C 1
ATOM 1745 O O . GLY A 1 228 ? -24.974 -5.140 29.005 1.00 65.25 228 GLY A O 1
ATOM 1746 N N . GLU A 1 229 ? -24.789 -6.393 30.872 1.00 75.44 229 GLU A N 1
ATOM 1747 C CA . GLU A 1 229 ? -23.737 -5.654 31.558 1.00 75.44 229 GLU A CA 1
ATOM 1748 C C . GLU A 1 229 ? -22.726 -6.678 32.095 1.00 75.44 229 GLU A C 1
ATOM 1750 O O . GLU A 1 229 ? -23.094 -7.806 32.396 1.00 75.44 229 GLU A O 1
ATOM 1755 N N . PHE A 1 230 ? -21.452 -6.312 32.203 1.00 77.88 230 PHE A N 1
ATOM 1756 C CA . PHE A 1 230 ? -20.474 -7.144 32.901 1.00 77.88 230 PHE A CA 1
ATOM 1757 C C . PHE A 1 230 ? -20.415 -6.744 34.364 1.00 77.88 230 PHE A C 1
ATOM 1759 O O . PHE A 1 230 ? -20.021 -5.615 34.669 1.00 77.88 230 PHE A O 1
ATOM 1766 N N . ASP A 1 231 ? -20.699 -7.665 35.280 1.00 81.56 231 ASP A N 1
ATOM 1767 C CA . ASP A 1 231 ? -20.213 -7.497 36.643 1.00 81.56 231 ASP A CA 1
ATOM 1768 C C . ASP A 1 231 ? -18.705 -7.810 36.729 1.00 81.56 231 ASP A C 1
ATOM 1770 O O . ASP A 1 231 ? -18.105 -8.455 35.862 1.00 81.56 231 ASP A O 1
ATOM 1774 N N . PHE A 1 232 ? -18.051 -7.336 37.790 1.00 81.25 232 PHE A N 1
ATOM 1775 C CA . PHE A 1 232 ? -16.608 -7.523 37.967 1.00 81.25 232 PHE A CA 1
ATOM 1776 C C . PHE A 1 232 ? -16.167 -8.999 37.946 1.00 81.25 232 PHE A C 1
ATOM 1778 O O . PHE A 1 232 ? -15.062 -9.337 37.514 1.00 81.25 232 PHE A O 1
ATOM 1785 N N . ARG A 1 233 ? -17.017 -9.906 38.435 1.00 83.06 233 ARG A N 1
ATOM 1786 C CA . ARG A 1 233 ? -16.707 -11.332 38.513 1.00 83.06 233 ARG A CA 1
ATOM 1787 C C . ARG A 1 233 ? -16.814 -11.986 37.143 1.00 83.06 233 ARG A C 1
ATOM 1789 O O . ARG A 1 233 ? -15.933 -12.776 36.808 1.00 83.06 233 ARG A O 1
ATOM 1796 N N . GLU A 1 234 ? -17.855 -11.669 36.386 1.00 82.62 234 GLU A N 1
ATOM 1797 C CA . GLU A 1 234 ? -18.032 -12.104 34.998 1.00 82.62 234 GLU A CA 1
ATOM 1798 C C . GLU A 1 234 ? -16.870 -11.613 34.139 1.00 82.62 234 GLU A C 1
ATOM 1800 O O . GLU A 1 234 ? -16.245 -12.408 33.439 1.00 82.62 234 GLU A O 1
ATOM 1805 N N . PHE A 1 235 ? -16.482 -10.345 34.299 1.00 84.00 235 PHE A N 1
ATOM 1806 C CA . PHE A 1 235 ? -15.354 -9.750 33.589 1.00 84.00 235 PHE A CA 1
ATOM 1807 C C . PHE A 1 235 ? -14.031 -10.487 33.859 1.00 84.00 235 PHE A C 1
ATOM 1809 O O . PHE A 1 235 ? -13.322 -10.859 32.924 1.00 84.00 235 PHE A O 1
ATOM 1816 N N . ILE A 1 236 ? -13.709 -10.785 35.126 1.00 84.69 236 ILE A N 1
ATOM 1817 C CA . ILE A 1 236 ? -12.503 -11.562 35.469 1.00 84.69 236 ILE A CA 1
ATOM 1818 C C . ILE A 1 236 ? -12.571 -12.989 34.921 1.00 84.69 236 ILE A C 1
ATOM 1820 O O . ILE A 1 236 ? -11.566 -13.506 34.429 1.00 84.69 236 ILE A O 1
ATOM 1824 N N . VAL A 1 237 ? -13.722 -13.659 35.030 1.00 83.50 237 VAL A N 1
ATOM 1825 C CA . VAL A 1 237 ? -13.867 -15.038 34.542 1.00 83.50 237 VAL A CA 1
ATOM 1826 C C . VAL A 1 237 ? -13.678 -15.086 33.028 1.00 83.50 237 VAL A C 1
ATOM 1828 O O . VAL A 1 237 ? -12.940 -15.949 32.546 1.00 83.50 237 VAL A O 1
ATOM 1831 N N . ALA A 1 238 ? -14.260 -14.130 32.305 1.00 84.44 238 ALA A N 1
ATOM 1832 C CA . ALA A 1 238 ? -14.104 -13.995 30.866 1.00 84.44 238 ALA A CA 1
ATOM 1833 C C . ALA A 1 238 ? -12.629 -13.775 30.480 1.00 84.44 238 ALA A C 1
ATOM 1835 O O . ALA A 1 238 ? -12.089 -14.539 29.684 1.00 84.44 238 ALA A O 1
ATOM 1836 N N . PHE A 1 239 ? -11.931 -12.832 31.124 1.00 83.69 239 PHE A N 1
ATOM 1837 C CA . PHE A 1 239 ? -10.512 -12.560 30.846 1.00 83.69 239 PHE A CA 1
ATOM 1838 C C . PHE A 1 239 ? -9.558 -13.712 31.206 1.00 83.69 239 PHE A C 1
ATOM 1840 O O . PHE A 1 239 ? -8.494 -13.834 30.607 1.00 83.69 239 PHE A O 1
ATOM 1847 N N . LYS A 1 240 ? -9.888 -14.553 32.193 1.00 82.19 240 LYS A N 1
ATOM 1848 C CA . LYS A 1 240 ? -8.983 -15.623 32.661 1.00 82.19 240 LYS A CA 1
ATOM 1849 C C . LYS A 1 240 ? -9.233 -16.982 32.030 1.00 82.19 240 LYS A C 1
ATOM 1851 O O . LYS A 1 240 ? -8.309 -17.791 31.963 1.00 82.19 240 LYS A O 1
ATOM 1856 N N . TYR A 1 241 ? -10.478 -17.273 31.672 1.00 81.19 241 TYR A N 1
ATOM 1857 C CA . TYR A 1 241 ? -10.896 -18.635 31.348 1.00 81.19 241 TYR A CA 1
ATOM 1858 C C . TYR A 1 241 ? -11.666 -18.747 30.035 1.00 81.19 241 TYR A C 1
ATOM 1860 O O . TYR A 1 241 ? -11.942 -19.873 29.622 1.00 81.19 241 TYR A O 1
ATOM 1868 N N . ASN A 1 242 ? -12.007 -17.630 29.384 1.00 79.62 242 ASN A N 1
ATOM 1869 C CA . ASN A 1 242 ? -12.730 -17.641 28.121 1.00 79.62 242 ASN A CA 1
ATOM 1870 C C . ASN A 1 242 ? -11.816 -17.196 26.953 1.00 79.62 242 ASN A C 1
ATOM 1872 O O . ASN A 1 242 ? -11.663 -15.997 26.709 1.00 79.62 242 ASN A O 1
ATOM 1876 N N . PRO A 1 243 ? -11.203 -18.143 26.215 1.00 75.12 243 PRO A N 1
ATOM 1877 C CA . PRO A 1 243 ? -10.311 -17.815 25.102 1.00 75.12 243 PRO A CA 1
ATOM 1878 C C . PRO A 1 243 ? -11.045 -17.145 23.933 1.00 75.12 243 PRO A C 1
ATOM 1880 O O . PRO A 1 243 ? -10.486 -16.255 23.297 1.00 75.12 243 PRO A O 1
ATOM 1883 N N . THR A 1 244 ? -12.316 -17.487 23.686 1.00 75.19 244 THR A N 1
ATOM 1884 C CA . THR A 1 244 ? -13.088 -16.867 22.600 1.00 75.19 244 THR A CA 1
ATOM 1885 C C . THR A 1 244 ? -13.387 -15.401 22.915 1.00 75.19 244 THR A C 1
ATOM 1887 O O . THR A 1 244 ? -13.204 -14.539 22.053 1.00 75.19 244 THR A O 1
ATOM 1890 N N . PHE A 1 245 ? -13.693 -15.087 24.180 1.00 83.00 245 PHE A N 1
ATOM 1891 C CA . PHE A 1 245 ? -13.823 -13.708 24.652 1.00 83.00 245 PHE A CA 1
ATOM 1892 C C . PHE A 1 245 ? -12.524 -12.913 24.445 1.00 83.00 245 PHE A C 1
ATOM 1894 O O . PHE A 1 245 ? -12.556 -11.826 23.860 1.00 83.00 245 PHE A O 1
ATOM 1901 N N . LEU A 1 246 ? -11.376 -13.464 24.861 1.00 81.31 246 LEU A N 1
ATOM 1902 C CA . LEU A 1 246 ? -10.072 -12.819 24.671 1.00 81.31 246 LEU A CA 1
ATOM 1903 C C . LEU A 1 246 ? -9.767 -12.567 23.194 1.00 81.31 246 LEU A C 1
ATOM 1905 O O . LEU A 1 246 ? -9.301 -11.482 22.860 1.00 81.31 246 LEU A O 1
ATOM 1909 N N . ARG A 1 247 ? -10.098 -13.504 22.299 1.00 72.62 247 ARG A N 1
ATOM 1910 C CA . ARG A 1 247 ? -9.950 -13.334 20.847 1.00 72.62 247 ARG A CA 1
ATOM 1911 C C . ARG A 1 247 ? -10.800 -12.184 20.312 1.00 72.62 247 ARG A C 1
ATOM 1913 O O . ARG A 1 247 ? -10.330 -11.386 19.506 1.00 72.62 247 ARG A O 1
ATOM 1920 N N . LYS A 1 248 ? -12.055 -12.053 20.746 1.00 79.19 248 LYS A N 1
ATOM 1921 C CA . LYS A 1 248 ? -12.912 -10.941 20.300 1.00 79.19 248 LYS A CA 1
ATOM 1922 C C . LYS A 1 248 ? -12.407 -9.591 20.819 1.00 79.19 248 LYS A C 1
ATOM 1924 O O . LYS A 1 248 ? -12.401 -8.617 20.067 1.00 79.19 248 LYS A O 1
ATOM 1929 N N . VAL A 1 249 ? -11.917 -9.537 22.058 1.00 83.56 249 VAL A N 1
ATOM 1930 C CA . VAL A 1 249 ? -11.257 -8.342 22.615 1.00 83.56 249 VAL A CA 1
ATOM 1931 C C . VAL A 1 249 ? -9.944 -8.042 21.884 1.00 83.56 249 VAL A C 1
ATOM 1933 O O . VAL A 1 249 ? -9.659 -6.879 21.592 1.00 83.56 249 VAL A O 1
ATOM 1936 N N . SER A 1 250 ? -9.181 -9.074 21.531 1.00 79.44 250 SER A N 1
ATOM 1937 C CA . SER A 1 250 ? -7.955 -8.983 20.742 1.00 79.44 250 SER A CA 1
ATOM 1938 C C . SER A 1 250 ? -8.217 -8.354 19.373 1.00 79.44 250 SER A C 1
ATOM 1940 O O . SER A 1 250 ? -7.649 -7.310 19.074 1.00 79.44 250 SER A O 1
ATOM 1942 N N . LEU A 1 251 ? -9.178 -8.870 18.601 1.00 72.44 251 LEU A N 1
ATOM 1943 C CA . LEU A 1 251 ? -9.575 -8.306 17.301 1.00 72.44 251 LEU A CA 1
ATOM 1944 C C . LEU A 1 251 ? -10.077 -6.855 17.412 1.00 72.44 251 LEU A C 1
ATOM 1946 O O . LEU A 1 251 ? -9.735 -5.992 16.598 1.00 72.44 251 LEU A O 1
ATOM 1950 N N . ALA A 1 252 ? -10.850 -6.553 18.459 1.00 77.38 252 ALA A N 1
ATOM 1951 C CA . ALA A 1 252 ? -11.340 -5.202 18.715 1.00 77.38 252 ALA A CA 1
ATOM 1952 C C . ALA A 1 252 ? -10.203 -4.206 19.010 1.00 77.38 252 ALA A C 1
ATOM 1954 O O . ALA A 1 252 ? -10.195 -3.089 18.490 1.00 77.38 252 ALA A O 1
ATOM 1955 N N . THR A 1 253 ? -9.229 -4.592 19.831 1.00 79.31 253 THR A N 1
ATOM 1956 C CA . THR A 1 253 ? -8.203 -3.676 20.370 1.00 79.31 253 THR A CA 1
ATOM 1957 C C . THR A 1 253 ? -6.871 -3.727 19.630 1.00 79.31 253 THR A C 1
ATOM 1959 O O . THR A 1 253 ? -6.068 -2.801 19.747 1.00 79.31 253 THR A O 1
ATOM 1962 N N . GLY A 1 254 ? -6.637 -4.798 18.876 1.00 72.50 254 GLY A N 1
ATOM 1963 C CA . GLY A 1 254 ? -5.349 -5.184 18.315 1.00 72.50 254 GLY A CA 1
ATOM 1964 C C . GLY A 1 254 ? -4.373 -5.774 19.336 1.00 72.50 254 GLY A C 1
ATOM 1965 O O . GLY A 1 254 ? -3.215 -5.947 18.982 1.00 72.50 254 GLY A O 1
ATOM 1966 N N . ILE A 1 255 ? -4.772 -6.015 20.593 1.00 77.56 255 ILE A N 1
ATOM 1967 C CA . ILE A 1 255 ? -3.903 -6.607 21.630 1.00 77.56 255 ILE A CA 1
ATOM 1968 C C . ILE A 1 255 ? -3.834 -8.121 21.459 1.00 77.56 255 ILE A C 1
ATOM 1970 O O . ILE A 1 255 ? -4.870 -8.728 21.230 1.00 77.56 255 ILE A O 1
ATOM 1974 N N . SER A 1 256 ? -2.651 -8.738 21.566 1.00 72.44 256 SER A N 1
ATOM 1975 C CA . SER A 1 256 ? -2.540 -10.195 21.411 1.00 72.44 256 SER A CA 1
ATOM 1976 C C . SER A 1 256 ? -3.281 -10.934 22.531 1.00 72.44 256 SER A C 1
ATOM 1978 O O . SER A 1 256 ? -3.484 -10.404 23.633 1.00 72.44 256 SER A O 1
ATOM 1980 N N . VAL A 1 257 ? -3.711 -12.163 22.249 1.00 72.00 257 VAL A N 1
ATOM 1981 C CA . VAL A 1 257 ? -4.449 -12.982 23.217 1.00 72.00 257 VAL A CA 1
ATOM 1982 C C . VAL A 1 257 ? -3.567 -13.310 24.423 1.00 72.00 257 VAL A C 1
ATOM 1984 O O . VAL A 1 257 ? -4.067 -13.332 25.549 1.00 72.00 257 VAL A O 1
ATOM 1987 N N . GLU A 1 258 ? -2.254 -13.469 24.249 1.00 68.06 258 GLU A N 1
ATOM 1988 C CA . GLU A 1 258 ? -1.328 -13.728 25.355 1.00 68.06 258 GLU A CA 1
ATOM 1989 C C . GLU A 1 258 ? -1.074 -12.488 26.207 1.00 68.06 258 GLU A C 1
ATOM 1991 O O . GLU A 1 258 ? -1.018 -12.597 27.436 1.00 68.06 258 GLU A O 1
ATOM 1996 N N . GLU A 1 259 ? -0.956 -11.301 25.598 1.00 78.25 259 GLU A N 1
ATOM 1997 C CA . GLU A 1 259 ? -0.866 -10.039 26.343 1.00 78.25 259 GLU A CA 1
ATOM 1998 C C . GLU A 1 259 ? -2.097 -9.869 27.244 1.00 78.25 259 GLU A C 1
ATOM 2000 O O . GLU A 1 259 ? -1.953 -9.546 28.424 1.00 78.25 259 GLU A O 1
ATOM 2005 N N . LEU A 1 260 ? -3.297 -10.155 26.726 1.00 80.56 260 LEU A N 1
ATOM 2006 C CA . LEU A 1 260 ? -4.543 -10.083 27.495 1.00 80.56 260 LEU A CA 1
ATOM 2007 C C . LEU A 1 260 ? -4.657 -11.201 28.546 1.00 80.56 260 LEU A C 1
ATOM 2009 O O . LEU A 1 260 ? -4.997 -10.939 29.699 1.00 80.56 260 LEU A O 1
ATOM 2013 N N . GLY A 1 261 ? -4.347 -12.446 28.179 1.00 76.94 261 GLY A N 1
ATOM 2014 C CA . GLY A 1 261 ? -4.462 -13.614 29.058 1.00 76.94 261 GLY A CA 1
ATOM 2015 C C . GLY A 1 261 ? -3.418 -13.650 30.179 1.00 76.94 261 GLY A C 1
ATOM 2016 O O . GLY A 1 261 ? -3.654 -14.230 31.243 1.00 76.94 261 GLY A O 1
ATOM 2017 N N . SER A 1 262 ? -2.268 -12.998 29.982 1.00 78.94 262 SER A N 1
ATOM 2018 C CA . SER A 1 262 ? -1.208 -12.867 30.990 1.00 78.94 262 SER A CA 1
ATOM 2019 C C . SER A 1 262 ? -1.403 -11.690 31.950 1.00 78.94 262 SER A C 1
ATOM 2021 O O . SER A 1 262 ? -0.630 -11.555 32.908 1.00 78.94 262 SER A O 1
ATOM 2023 N N . MET A 1 263 ? -2.443 -10.867 31.756 1.00 82.06 263 MET A N 1
ATOM 2024 C CA . MET A 1 263 ? -2.747 -9.749 32.648 1.00 82.06 263 MET A CA 1
ATOM 2025 C C . MET A 1 263 ? -2.942 -10.223 34.092 1.00 82.06 263 MET A C 1
ATOM 2027 O O . MET A 1 263 ? -3.631 -11.212 34.379 1.00 82.06 263 MET A O 1
ATOM 2031 N N . GLN A 1 264 ? -2.326 -9.497 35.025 1.00 84.31 264 GLN A N 1
ATOM 2032 C CA . GLN A 1 264 ? -2.527 -9.730 36.453 1.00 84.31 264 GLN A CA 1
ATOM 2033 C C . GLN A 1 264 ? -3.916 -9.255 36.878 1.00 84.31 264 GLN A C 1
ATOM 2035 O O . GLN A 1 264 ? -4.510 -8.395 36.229 1.00 84.31 264 GLN A O 1
ATOM 2040 N N . ASP A 1 265 ? -4.431 -9.821 37.967 1.00 80.12 265 ASP A N 1
ATOM 2041 C CA . ASP A 1 265 ? -5.780 -9.518 38.453 1.00 80.12 265 ASP A CA 1
ATOM 2042 C C . ASP A 1 265 ? -5.920 -8.022 38.772 1.00 80.12 265 ASP A C 1
ATOM 2044 O O . ASP A 1 265 ? -6.944 -7.431 38.444 1.00 80.12 265 ASP A O 1
ATOM 2048 N N . GLU A 1 266 ? -4.862 -7.387 39.296 1.00 80.31 266 GLU A N 1
ATOM 2049 C CA . GLU A 1 266 ? -4.835 -5.940 39.531 1.00 80.31 266 GLU A CA 1
ATOM 2050 C C . GLU A 1 266 ? -4.973 -5.131 38.230 1.00 80.31 266 GLU A C 1
ATOM 2052 O O . GLU A 1 266 ? -5.660 -4.119 38.200 1.00 80.31 266 GLU A O 1
ATOM 2057 N N . SER A 1 267 ? -4.361 -5.586 37.132 1.00 82.50 267 SER A N 1
ATOM 2058 C CA . SER A 1 267 ? -4.449 -4.903 35.833 1.00 82.50 267 SER A CA 1
ATOM 2059 C C . SER A 1 267 ? -5.822 -5.062 35.180 1.00 82.50 267 SER A C 1
ATOM 2061 O O . SER A 1 267 ? -6.294 -4.145 34.514 1.00 82.50 267 SER A O 1
ATOM 2063 N N . ILE A 1 268 ? -6.470 -6.213 35.377 1.00 83.75 268 ILE A N 1
ATOM 2064 C CA . ILE A 1 268 ? -7.841 -6.456 34.907 1.00 83.75 268 ILE A CA 1
ATOM 2065 C C . ILE A 1 268 ? -8.831 -5.614 35.726 1.00 83.75 268 ILE A C 1
ATOM 2067 O O . ILE A 1 268 ? -9.794 -5.093 35.170 1.00 83.75 268 ILE A O 1
ATOM 2071 N N . GLU A 1 269 ? -8.577 -5.432 37.025 1.00 82.12 269 GLU A N 1
ATOM 2072 C CA . GLU A 1 269 ? -9.360 -4.541 37.888 1.00 82.12 269 GLU A CA 1
ATOM 2073 C C . GLU A 1 269 ? -9.213 -3.072 37.493 1.00 82.12 269 GLU A C 1
ATOM 2075 O O . GLU A 1 269 ? -10.222 -2.387 37.326 1.00 82.12 269 GLU A O 1
ATOM 2080 N N . ASP A 1 270 ? -7.987 -2.609 37.245 1.00 78.88 270 ASP A N 1
ATOM 2081 C CA . ASP A 1 270 ? -7.742 -1.260 36.731 1.00 78.88 270 ASP A CA 1
ATOM 2082 C C . ASP A 1 270 ? -8.445 -1.035 35.380 1.00 78.88 270 ASP A C 1
ATOM 2084 O O . ASP A 1 270 ? -9.020 0.030 35.150 1.00 78.88 270 ASP A O 1
ATOM 2088 N N . LEU A 1 271 ? -8.446 -2.045 34.500 1.00 83.31 271 LEU A N 1
ATOM 2089 C CA . LEU A 1 271 ? -9.165 -2.000 33.227 1.00 83.31 271 LEU A CA 1
ATOM 2090 C C . LEU A 1 271 ? -10.680 -1.906 33.442 1.00 83.31 271 LEU A C 1
ATOM 2092 O O . LEU A 1 271 ? -11.312 -1.036 32.856 1.00 83.31 271 LEU A O 1
ATOM 2096 N N . PHE A 1 272 ? -11.261 -2.749 34.297 1.00 82.19 272 PHE A N 1
ATOM 2097 C CA . PHE A 1 272 ? -12.694 -2.714 34.605 1.00 82.19 272 PHE A CA 1
ATOM 2098 C C . PHE A 1 272 ? -13.125 -1.339 35.131 1.00 82.19 272 PHE A C 1
ATOM 2100 O O . PHE A 1 272 ? -14.087 -0.761 34.636 1.00 82.19 272 PHE A O 1
ATOM 2107 N N . LEU A 1 273 ? -12.368 -0.778 36.078 1.00 77.31 273 LEU A N 1
ATOM 2108 C CA . LEU A 1 273 ? -12.637 0.549 36.640 1.00 77.31 273 LEU A CA 1
ATOM 2109 C C . LEU A 1 273 ? -12.481 1.677 35.616 1.00 77.31 273 LEU A C 1
ATOM 2111 O O . LEU A 1 273 ? -13.124 2.714 35.748 1.00 77.31 273 LEU A O 1
ATOM 2115 N N . ALA A 1 274 ? -11.613 1.507 34.619 1.00 76.06 274 ALA A N 1
ATOM 2116 C CA . ALA A 1 274 ? -11.474 2.467 33.529 1.00 76.06 274 ALA A CA 1
ATOM 2117 C C . ALA A 1 274 ? -12.640 2.394 32.529 1.00 76.06 274 ALA A C 1
ATOM 2119 O O . ALA A 1 274 ? -12.962 3.405 31.903 1.00 76.06 274 ALA A O 1
ATOM 2120 N N . LEU A 1 275 ? -13.252 1.216 32.371 1.00 80.88 275 LEU A N 1
ATOM 2121 C CA . LEU A 1 275 ? -14.419 0.999 31.516 1.00 80.88 275 LEU A CA 1
ATOM 2122 C C . LEU A 1 275 ? -15.716 1.486 32.175 1.00 80.88 275 LEU A C 1
ATOM 2124 O O . LEU A 1 275 ? -16.537 2.081 31.487 1.00 80.88 275 LEU A O 1
ATOM 2128 N N . ASP A 1 276 ? -15.883 1.261 33.479 1.00 77.12 276 ASP A N 1
ATOM 2129 C CA . ASP A 1 276 ? -17.032 1.702 34.287 1.00 77.12 276 ASP A CA 1
ATOM 2130 C C . ASP A 1 276 ? -16.983 3.225 34.517 1.00 77.12 276 ASP A C 1
ATOM 2132 O O . ASP A 1 276 ? -16.499 3.732 35.534 1.00 77.12 276 ASP A O 1
ATOM 2136 N N . THR A 1 277 ? -17.421 3.981 33.511 1.00 74.00 277 THR A N 1
ATOM 2137 C CA . THR A 1 277 ? -17.317 5.446 33.499 1.00 74.00 277 THR A CA 1
ATOM 2138 C C . THR A 1 277 ? -18.368 6.122 34.366 1.00 74.00 277 THR A C 1
ATOM 2140 O O . THR A 1 277 ? -18.149 7.250 34.825 1.00 74.00 277 THR A O 1
ATOM 2143 N N . ASP A 1 278 ? -19.503 5.460 34.582 1.00 74.12 278 ASP A N 1
ATOM 2144 C CA . ASP A 1 278 ? -20.585 5.957 35.426 1.00 74.12 278 ASP A CA 1
ATOM 2145 C C . ASP A 1 278 ? -20.474 5.499 36.893 1.00 74.12 278 ASP A C 1
ATOM 2147 O O . ASP A 1 278 ? -21.212 5.998 37.753 1.00 74.12 278 ASP A O 1
ATOM 2151 N N . PHE A 1 279 ? -19.484 4.652 37.199 1.00 73.31 279 PHE A N 1
ATOM 2152 C CA . PHE A 1 279 ? -19.230 4.059 38.512 1.00 73.31 279 PHE A CA 1
ATOM 2153 C C . PHE A 1 279 ? -20.425 3.249 39.033 1.00 73.31 279 PHE A C 1
ATOM 2155 O O . PHE A 1 279 ? -20.679 3.210 40.248 1.00 73.31 279 PHE A O 1
ATOM 2162 N N . SER A 1 280 ? -21.185 2.630 38.132 1.00 76.19 280 SER A N 1
ATOM 2163 C CA . SER A 1 280 ? -22.312 1.758 38.467 1.00 76.19 280 SER A CA 1
ATOM 2164 C C . SER A 1 280 ? -21.862 0.465 39.152 1.00 76.19 280 SER A C 1
ATOM 2166 O O . SER A 1 280 ? -22.647 -0.151 39.882 1.00 76.19 280 SER A O 1
ATOM 2168 N N . GLY A 1 281 ? -20.586 0.091 39.006 1.00 74.75 281 GLY A N 1
ATOM 2169 C CA . GLY A 1 281 ? -20.030 -1.186 39.451 1.00 74.75 281 GLY A CA 1
ATOM 2170 C C . GLY A 1 281 ? -20.259 -2.319 38.450 1.00 74.75 281 GLY A C 1
ATOM 2171 O O . GLY A 1 281 ? -20.042 -3.484 38.794 1.00 74.75 281 GLY A O 1
ATOM 2172 N N . THR A 1 282 ? -20.704 -1.977 37.244 1.00 80.06 282 THR A N 1
ATOM 2173 C CA . THR A 1 282 ? -20.979 -2.857 36.106 1.00 80.06 282 THR A CA 1
ATOM 2174 C C . THR A 1 282 ? -20.509 -2.163 34.832 1.00 80.06 282 THR A C 1
ATOM 2176 O O . THR A 1 282 ? -20.530 -0.944 34.769 1.00 80.06 282 THR A O 1
ATOM 2179 N N . VAL A 1 283 ? -20.097 -2.907 33.807 1.00 80.75 283 VAL A N 1
ATOM 2180 C CA . VAL A 1 283 ? -19.706 -2.316 32.517 1.00 80.75 283 VAL A CA 1
ATOM 2181 C C . VAL A 1 283 ? -20.805 -2.573 31.497 1.00 80.75 283 VAL A C 1
ATOM 2183 O O . VAL A 1 283 ? -21.033 -3.713 31.087 1.00 80.75 283 VAL A O 1
ATOM 2186 N N . SER A 1 284 ? -21.485 -1.513 31.068 1.00 80.00 284 SER A N 1
ATOM 2187 C CA . SER A 1 284 ? -22.508 -1.591 30.023 1.00 80.00 284 SER A CA 1
ATOM 2188 C C . SER A 1 284 ? -21.905 -1.829 28.633 1.00 80.00 284 SER A C 1
ATOM 2190 O O . SER A 1 284 ? -20.728 -1.571 28.381 1.00 80.00 284 SER A O 1
ATOM 2192 N N . PHE A 1 285 ? -22.721 -2.267 27.666 1.00 79.75 285 PHE A N 1
ATOM 2193 C CA . PHE A 1 285 ? -22.261 -2.432 26.278 1.00 79.75 285 PHE A CA 1
ATOM 2194 C C . PHE A 1 285 ? -21.667 -1.143 25.681 1.00 79.75 285 PHE A C 1
ATOM 2196 O O . PHE A 1 285 ? -20.669 -1.193 24.964 1.00 79.75 285 PHE A O 1
ATOM 2203 N N . ALA A 1 286 ? -22.257 0.018 25.985 1.00 76.81 286 ALA A N 1
ATOM 2204 C CA . ALA A 1 286 ? -21.769 1.303 25.489 1.00 76.81 286 ALA A CA 1
ATOM 2205 C C . ALA A 1 286 ? -20.388 1.650 26.068 1.00 76.81 286 ALA A C 1
ATOM 2207 O O . ALA A 1 286 ? -19.502 2.097 25.337 1.00 76.81 286 ALA A O 1
ATOM 2208 N N . GLU A 1 287 ? -20.191 1.396 27.359 1.00 82.94 287 GLU A N 1
ATOM 2209 C CA . GLU A 1 287 ? -18.917 1.586 28.056 1.00 82.94 287 GLU A CA 1
ATOM 2210 C C . GLU A 1 287 ? -17.841 0.630 27.559 1.00 82.94 287 GLU A C 1
ATOM 2212 O O . GLU A 1 287 ? -16.718 1.049 27.275 1.00 82.94 287 GLU A O 1
ATOM 2217 N N . PHE A 1 288 ? -18.209 -0.634 27.351 1.00 85.06 288 PHE A N 1
ATOM 2218 C CA . PHE A 1 288 ? -17.314 -1.641 26.806 1.00 85.06 288 PHE A CA 1
ATOM 2219 C C . PHE A 1 288 ? -16.828 -1.254 25.403 1.00 85.06 288 PHE A C 1
ATOM 2221 O O . PHE A 1 288 ? -15.623 -1.201 25.160 1.00 85.06 288 PHE A O 1
ATOM 2228 N N . VAL A 1 289 ? -17.736 -0.886 24.489 1.00 83.06 289 VAL A N 1
ATOM 2229 C CA . VAL A 1 289 ? -17.376 -0.436 23.130 1.00 83.06 289 VAL A CA 1
ATOM 2230 C C . VAL A 1 289 ? -16.486 0.806 23.173 1.00 83.06 289 VAL A C 1
ATOM 2232 O O . VAL A 1 289 ? -15.448 0.840 22.508 1.00 83.06 289 VAL A O 1
ATOM 2235 N N . LYS A 1 290 ? -16.862 1.818 23.964 1.00 82.19 290 LYS A N 1
ATOM 2236 C CA . LYS A 1 290 ? -16.107 3.074 24.077 1.00 82.19 290 LYS A CA 1
ATOM 2237 C C . LYS A 1 290 ? -14.699 2.837 24.619 1.00 82.19 290 LYS A C 1
ATOM 2239 O O . LYS A 1 290 ? -13.737 3.404 24.104 1.00 82.19 290 LYS A O 1
ATOM 2244 N N . GLY A 1 291 ? -14.562 1.991 25.631 1.00 82.62 291 GLY A N 1
ATOM 2245 C CA . GLY A 1 291 ? -13.271 1.689 26.227 1.00 82.62 291 GLY A CA 1
ATOM 2246 C C . GLY A 1 291 ? -12.364 0.852 25.329 1.00 82.62 291 GLY A C 1
ATOM 2247 O O . GLY A 1 291 ? -11.187 1.178 25.178 1.00 82.62 291 GLY A O 1
ATOM 2248 N N . LEU A 1 292 ? -12.899 -0.160 24.640 1.00 85.00 292 LEU A N 1
ATOM 2249 C CA . LEU A 1 292 ? -12.138 -0.906 23.631 1.00 85.00 292 LEU A CA 1
ATOM 2250 C C . LEU A 1 292 ? -11.697 0.001 22.467 1.00 85.00 292 LEU A C 1
ATOM 2252 O O . LEU A 1 292 ? -10.557 -0.099 22.010 1.00 85.00 292 LEU A O 1
ATOM 2256 N N . ALA A 1 293 ? -12.550 0.935 22.031 1.00 82.38 293 ALA A N 1
ATOM 2257 C CA . ALA A 1 293 ? -12.195 1.940 21.026 1.00 82.38 293 ALA A CA 1
ATOM 2258 C C . ALA A 1 293 ? -11.064 2.868 21.507 1.00 82.38 293 ALA A C 1
ATOM 2260 O O . ALA A 1 293 ? -10.121 3.125 20.758 1.00 82.38 293 ALA A O 1
ATOM 2261 N N . GLN A 1 294 ? -11.095 3.315 22.767 1.00 82.38 294 GLN A N 1
ATOM 2262 C CA . GLN A 1 294 ? -10.005 4.097 23.364 1.00 82.38 294 GLN A CA 1
ATOM 2263 C C . GLN A 1 294 ? -8.685 3.323 23.395 1.00 82.38 294 GLN A C 1
ATOM 2265 O O . GLN A 1 294 ? -7.650 3.862 23.003 1.00 82.38 294 GLN A O 1
ATOM 2270 N N . ILE A 1 295 ? -8.714 2.057 23.814 1.00 82.88 295 ILE A N 1
ATOM 2271 C CA . ILE A 1 295 ? -7.528 1.190 23.832 1.00 82.88 295 ILE A CA 1
ATOM 2272 C C . ILE A 1 295 ? -6.965 1.027 22.419 1.00 82.88 295 ILE A C 1
ATOM 2274 O O . ILE A 1 295 ? -5.759 1.191 22.216 1.00 82.88 295 ILE A O 1
ATOM 2278 N N . ARG A 1 296 ? -7.834 0.780 21.430 1.00 83.75 296 ARG A N 1
ATOM 2279 C CA . ARG A 1 296 ? -7.453 0.678 20.016 1.00 83.75 296 ARG A CA 1
ATOM 2280 C C . ARG A 1 296 ? -6.764 1.953 19.528 1.00 83.75 296 ARG A C 1
ATOM 2282 O O . ARG A 1 296 ? -5.715 1.871 18.894 1.00 83.75 296 ARG A O 1
ATOM 2289 N N . LEU A 1 297 ? -7.312 3.127 19.845 1.00 79.81 297 LEU A N 1
ATOM 2290 C CA . LEU A 1 297 ? -6.727 4.416 19.461 1.00 79.81 297 LEU A CA 1
ATOM 2291 C C . LEU A 1 297 ? -5.380 4.672 20.144 1.00 79.81 297 LEU A C 1
ATOM 2293 O O . LEU A 1 297 ? -4.448 5.123 19.484 1.00 79.81 297 LEU A O 1
ATOM 2297 N N . ILE A 1 298 ? -5.238 4.345 21.432 1.00 81.00 298 ILE A N 1
ATOM 2298 C CA . ILE A 1 298 ? -3.961 4.468 22.156 1.00 81.00 298 ILE A CA 1
ATOM 2299 C C . ILE A 1 298 ? -2.898 3.564 21.528 1.00 81.00 298 ILE A C 1
ATOM 2301 O O . ILE A 1 298 ? -1.768 4.003 21.304 1.00 81.00 298 ILE A O 1
ATOM 2305 N N . ARG A 1 299 ? -3.250 2.311 21.214 1.00 79.69 299 ARG A N 1
ATOM 2306 C CA . ARG A 1 299 ? -2.332 1.366 20.566 1.00 79.69 299 ARG A CA 1
ATOM 2307 C C . ARG A 1 299 ? -1.938 1.859 19.179 1.00 79.69 299 ARG A C 1
ATOM 2309 O O . ARG A 1 299 ? -0.748 1.907 18.882 1.00 79.69 299 ARG A O 1
ATOM 2316 N N . LYS A 1 300 ? -2.912 2.300 18.378 1.00 77.56 300 LYS A N 1
ATOM 2317 C CA . LYS A 1 300 ? -2.672 2.899 17.062 1.00 77.56 300 LYS A CA 1
ATOM 2318 C C . LYS A 1 300 ? -1.723 4.097 17.161 1.00 77.56 300 LYS A C 1
ATOM 2320 O O . LYS A 1 300 ? -0.722 4.124 16.460 1.00 77.56 300 LYS A O 1
ATOM 2325 N N . ALA A 1 301 ? -1.965 5.019 18.092 1.00 75.81 301 ALA A N 1
ATOM 2326 C CA . ALA A 1 301 ? -1.107 6.182 18.305 1.00 75.81 301 ALA A CA 1
ATOM 2327 C C . ALA A 1 301 ? 0.325 5.800 18.719 1.00 75.81 301 ALA A C 1
ATOM 2329 O O . ALA A 1 301 ? 1.279 6.425 18.257 1.00 75.81 301 ALA A O 1
ATOM 2330 N N . ARG A 1 302 ? 0.498 4.766 19.557 1.00 76.81 302 ARG A N 1
ATOM 2331 C CA . ARG A 1 302 ? 1.827 4.257 19.937 1.00 76.81 302 ARG A CA 1
ATOM 2332 C C . ARG A 1 302 ? 2.569 3.680 18.732 1.00 76.81 302 ARG A C 1
ATOM 2334 O O . ARG A 1 302 ? 3.726 4.026 18.520 1.00 76.81 302 ARG A O 1
ATOM 2341 N N . VAL A 1 303 ? 1.894 2.856 17.931 1.00 72.81 303 VAL A N 1
ATOM 2342 C CA . VAL A 1 303 ? 2.458 2.268 16.705 1.00 72.81 303 VAL A CA 1
ATOM 2343 C C . VAL A 1 303 ? 2.807 3.357 15.687 1.00 72.81 303 VAL A C 1
ATOM 2345 O O . VAL A 1 303 ? 3.898 3.345 15.122 1.00 72.81 303 VAL A O 1
ATOM 2348 N N . ASP A 1 304 ? 1.932 4.345 15.494 1.00 73.38 304 ASP A N 1
ATOM 2349 C CA . ASP A 1 304 ? 2.185 5.480 14.602 1.00 73.38 304 ASP A CA 1
ATOM 2350 C C . ASP A 1 304 ? 3.382 6.317 15.084 1.00 73.38 304 ASP A C 1
ATOM 2352 O O . ASP A 1 304 ? 4.209 6.738 14.274 1.00 73.38 304 ASP A O 1
ATOM 2356 N N . GLN A 1 305 ? 3.533 6.512 16.397 1.00 74.88 305 GLN A N 1
ATOM 2357 C CA . GLN A 1 305 ? 4.680 7.210 16.979 1.00 74.88 305 GLN A CA 1
ATOM 2358 C C . GLN A 1 305 ? 5.991 6.439 16.777 1.00 74.88 305 GLN A C 1
ATOM 2360 O O . GLN A 1 305 ? 6.998 7.035 16.392 1.00 74.88 305 GLN A O 1
ATOM 2365 N N . GLU A 1 306 ? 5.998 5.129 17.029 1.00 73.25 306 GLU A N 1
ATOM 2366 C CA . GLU A 1 306 ? 7.154 4.260 16.777 1.00 73.25 306 GLU A CA 1
ATOM 2367 C C . GLU A 1 306 ? 7.547 4.298 15.294 1.00 73.25 306 GLU A C 1
ATOM 2369 O O . GLU A 1 306 ? 8.725 4.461 14.963 1.00 73.25 306 GLU A O 1
ATOM 2374 N N . ARG A 1 307 ? 6.558 4.268 14.394 1.00 71.31 307 ARG A N 1
ATOM 2375 C CA . ARG A 1 307 ? 6.763 4.384 12.946 1.00 71.31 307 ARG A CA 1
ATOM 2376 C C . ARG A 1 307 ? 7.373 5.728 12.552 1.00 71.31 307 ARG A C 1
ATOM 2378 O O . ARG A 1 307 ? 8.339 5.749 11.796 1.00 71.31 307 ARG A O 1
ATOM 2385 N N . GLN A 1 308 ? 6.863 6.837 13.090 1.00 74.12 308 GLN A N 1
ATOM 2386 C CA . GLN A 1 308 ? 7.418 8.176 12.849 1.00 74.12 308 GLN A CA 1
ATOM 2387 C C . GLN A 1 308 ? 8.860 8.299 13.353 1.00 74.12 308 GLN A C 1
ATOM 2389 O O . GLN A 1 308 ? 9.699 8.907 12.690 1.00 74.12 308 GLN A O 1
ATOM 2394 N N . GLN A 1 309 ? 9.177 7.710 14.510 1.00 74.56 309 GLN A N 1
ATOM 2395 C CA . GLN A 1 309 ? 10.547 7.682 15.029 1.00 74.56 309 GLN A CA 1
ATOM 2396 C C . GLN A 1 309 ? 11.477 6.870 14.128 1.00 74.56 309 GLN A C 1
ATOM 2398 O O . GLN A 1 309 ? 12.600 7.298 13.867 1.00 74.56 309 GLN A O 1
ATOM 2403 N N . GLN A 1 310 ? 11.012 5.724 13.631 1.00 72.62 310 GLN A N 1
ATOM 2404 C CA . GLN A 1 310 ? 11.774 4.892 12.706 1.00 72.62 310 GLN A CA 1
ATOM 2405 C C . GLN A 1 310 ? 12.013 5.603 11.367 1.00 72.62 310 GLN A C 1
ATOM 2407 O O . GLN A 1 310 ? 13.119 5.551 10.834 1.00 72.62 310 GLN A O 1
ATOM 2412 N N . GLU A 1 311 ? 11.012 6.315 10.851 1.00 75.44 311 GLU A N 1
ATOM 2413 C CA . GLU A 1 311 ? 11.124 7.119 9.631 1.00 75.44 311 GLU A CA 1
ATOM 2414 C C . GLU A 1 311 ? 12.099 8.293 9.810 1.00 75.44 311 GLU A C 1
ATOM 2416 O O . GLU A 1 311 ? 12.968 8.516 8.966 1.00 75.44 311 GLU A O 1
ATOM 2421 N N . ALA A 1 312 ? 12.041 8.989 10.948 1.00 76.44 312 ALA A N 1
ATOM 2422 C CA . ALA A 1 312 ? 12.994 10.046 11.279 1.00 76.44 312 ALA A CA 1
ATOM 2423 C C . ALA A 1 312 ? 14.432 9.514 11.411 1.00 76.44 312 ALA A C 1
ATOM 2425 O O . ALA A 1 312 ? 15.363 10.128 10.892 1.00 76.44 312 ALA A O 1
ATOM 2426 N N . ALA A 1 313 ? 14.617 8.361 12.062 1.00 78.62 313 ALA A N 1
ATOM 2427 C CA . ALA A 1 313 ? 15.922 7.712 12.180 1.00 78.62 313 ALA A CA 1
ATOM 2428 C C . ALA A 1 313 ? 16.473 7.274 10.812 1.00 78.62 313 ALA A C 1
ATOM 2430 O O . ALA A 1 313 ? 17.659 7.450 10.543 1.00 78.62 313 ALA A O 1
ATOM 2431 N N . MET A 1 314 ? 15.608 6.765 9.930 1.00 83.81 314 MET A N 1
ATOM 2432 C CA . MET A 1 314 ? 15.963 6.397 8.558 1.00 83.81 314 MET A CA 1
ATOM 2433 C C . MET A 1 314 ? 16.437 7.608 7.744 1.00 83.81 314 MET A C 1
ATOM 2435 O O . MET A 1 314 ? 17.427 7.508 7.018 1.00 83.81 314 MET A O 1
ATOM 2439 N N . LEU A 1 315 ? 15.778 8.763 7.885 1.00 79.25 315 LEU A N 1
ATOM 2440 C CA . LEU A 1 315 ? 16.196 9.997 7.212 1.00 79.25 315 LEU A CA 1
ATOM 2441 C C . LEU A 1 315 ? 17.516 10.551 7.766 1.00 79.25 315 LEU A C 1
ATOM 2443 O O . LEU A 1 315 ? 18.328 11.047 6.986 1.00 79.25 315 LEU A O 1
ATOM 2447 N N . ASP A 1 316 ? 17.754 10.449 9.076 1.00 80.12 316 ASP A N 1
ATOM 2448 C CA . ASP A 1 316 ? 19.021 10.861 9.700 1.00 80.12 316 ASP A CA 1
ATOM 2449 C C . ASP A 1 316 ? 20.197 9.991 9.219 1.00 80.12 316 ASP A C 1
ATOM 2451 O O . ASP A 1 316 ? 21.246 10.505 8.818 1.00 80.12 316 ASP A O 1
ATOM 2455 N N . GLU A 1 317 ? 19.991 8.671 9.147 1.00 85.81 317 GLU A N 1
ATOM 2456 C CA . GLU A 1 317 ? 20.955 7.734 8.563 1.00 85.81 317 GLU A CA 1
ATOM 2457 C C . GLU A 1 317 ? 21.237 8.067 7.089 1.00 85.81 317 GLU A C 1
ATOM 2459 O O . GLU A 1 317 ? 22.398 8.220 6.694 1.00 85.81 317 GLU A O 1
ATOM 2464 N N . ALA A 1 318 ? 20.187 8.249 6.279 1.00 82.31 318 ALA A N 1
ATOM 2465 C CA . ALA A 1 318 ? 20.319 8.594 4.866 1.00 82.31 318 ALA A CA 1
ATOM 2466 C C . ALA A 1 318 ? 21.065 9.921 4.661 1.00 82.31 318 ALA A C 1
ATOM 2468 O O . ALA A 1 318 ? 21.910 10.016 3.769 1.00 82.31 318 ALA A O 1
ATOM 2469 N N . LEU A 1 319 ? 20.813 10.927 5.505 1.00 81.56 319 LEU A N 1
ATOM 2470 C CA . LEU A 1 319 ? 21.508 12.213 5.475 1.00 81.56 319 LEU A CA 1
ATOM 2471 C C . LEU A 1 319 ? 23.008 12.048 5.748 1.00 81.56 319 LEU A C 1
ATOM 2473 O O . LEU A 1 319 ? 23.825 12.612 5.012 1.00 81.56 319 LEU A O 1
ATOM 2477 N N . SER A 1 320 ? 23.382 11.257 6.760 1.00 83.38 320 SER A N 1
ATOM 2478 C CA . SER A 1 320 ? 24.791 10.977 7.067 1.00 83.38 320 SER A CA 1
ATOM 2479 C C . SER A 1 320 ? 25.493 10.305 5.885 1.00 83.38 320 SER A C 1
ATOM 2481 O O . SER A 1 320 ? 26.579 10.726 5.483 1.00 83.38 320 SER A O 1
ATOM 2483 N N . ILE A 1 321 ? 24.864 9.297 5.279 1.00 84.88 321 ILE A N 1
ATOM 2484 C CA . ILE A 1 321 ? 25.443 8.559 4.147 1.00 84.88 321 ILE A CA 1
ATOM 2485 C C . ILE A 1 321 ? 25.532 9.449 2.900 1.00 84.88 321 ILE A C 1
ATOM 2487 O O . ILE A 1 321 ? 26.548 9.441 2.202 1.00 84.88 321 ILE A O 1
ATOM 2491 N N . ALA A 1 322 ? 24.505 10.259 2.635 1.00 83.38 322 ALA A N 1
ATOM 2492 C CA . ALA A 1 322 ? 24.485 11.207 1.526 1.00 83.38 322 ALA A CA 1
ATOM 2493 C C . ALA A 1 322 ? 25.622 12.238 1.639 1.00 83.38 322 ALA A C 1
ATOM 2495 O O . ALA A 1 322 ? 26.259 12.562 0.632 1.00 83.38 322 ALA A O 1
ATOM 2496 N N . ALA A 1 323 ? 25.925 12.703 2.856 1.00 83.50 323 ALA A N 1
ATOM 2497 C CA . ALA A 1 323 ? 27.043 13.607 3.110 1.00 83.50 323 ALA A CA 1
ATOM 2498 C C . ALA A 1 323 ? 28.390 12.938 2.820 1.00 83.50 323 ALA A C 1
ATOM 2500 O O . ALA A 1 323 ? 29.224 13.498 2.106 1.00 83.50 323 ALA A O 1
ATOM 2501 N N . GLU A 1 324 ? 28.578 11.705 3.290 1.00 87.00 324 GLU A N 1
ATOM 2502 C CA . GLU A 1 324 ? 29.782 10.938 2.982 1.00 87.00 324 GLU A CA 1
ATOM 2503 C C . GLU A 1 324 ? 29.935 10.628 1.483 1.00 87.00 324 GLU A C 1
ATOM 2505 O O . GLU A 1 324 ? 31.059 10.513 0.977 1.00 87.00 324 GLU A O 1
ATOM 2510 N N . ALA A 1 325 ? 28.821 10.448 0.767 1.00 86.62 325 ALA A N 1
ATOM 2511 C CA . ALA A 1 325 ? 28.818 10.252 -0.677 1.00 86.62 325 ALA A CA 1
ATOM 2512 C C . ALA A 1 325 ? 29.335 11.507 -1.392 1.00 86.62 325 ALA A C 1
ATOM 2514 O O . ALA A 1 325 ? 30.204 11.388 -2.257 1.00 86.62 325 ALA A O 1
ATOM 2515 N N . PHE A 1 326 ? 28.887 12.697 -0.973 1.00 84.06 326 PHE A N 1
ATOM 2516 C CA . PHE A 1 326 ? 29.359 13.966 -1.531 1.00 84.06 326 PHE A CA 1
ATOM 2517 C C . PHE A 1 326 ? 30.852 14.186 -1.275 1.00 84.06 326 PHE A C 1
ATOM 2519 O O . PHE A 1 326 ? 31.587 14.517 -2.199 1.00 84.06 326 PHE A O 1
ATOM 2526 N N . GLU A 1 327 ? 31.335 13.932 -0.055 1.00 85.88 327 GLU A N 1
ATOM 2527 C CA . GLU A 1 327 ? 32.771 14.030 0.257 1.00 85.88 327 GLU A CA 1
ATOM 2528 C C . GLU A 1 327 ? 33.625 13.090 -0.606 1.00 85.88 327 GLU A C 1
ATOM 2530 O O . GLU A 1 327 ? 34.768 13.399 -0.940 1.00 85.88 327 GLU A O 1
ATOM 2535 N N . THR A 1 328 ? 33.074 11.931 -0.974 1.00 84.44 328 THR A N 1
ATOM 2536 C CA . THR A 1 328 ? 33.754 10.962 -1.845 1.00 84.44 328 THR A CA 1
ATOM 2537 C C . THR A 1 328 ? 33.700 11.381 -3.321 1.00 84.44 328 THR A C 1
ATOM 2539 O O . THR A 1 328 ? 34.611 11.047 -4.081 1.00 84.44 328 THR A O 1
ATOM 2542 N N . ALA A 1 329 ? 32.645 12.094 -3.722 1.00 80.62 329 ALA A N 1
ATOM 2543 C CA . ALA A 1 329 ? 32.398 12.585 -5.077 1.00 80.62 329 ALA A CA 1
ATOM 2544 C C . ALA A 1 329 ? 33.163 13.879 -5.408 1.00 80.62 329 ALA A C 1
ATOM 2546 O O . ALA A 1 329 ? 33.576 14.070 -6.551 1.00 80.62 329 ALA A O 1
ATOM 2547 N N . ASP A 1 330 ? 33.376 14.757 -4.424 1.00 79.50 330 ASP A N 1
ATOM 2548 C CA . ASP A 1 330 ? 34.096 16.028 -4.576 1.00 79.50 330 ASP A CA 1
ATOM 2549 C C . ASP A 1 330 ? 35.618 15.808 -4.633 1.00 79.50 330 ASP A C 1
ATOM 2551 O O . ASP A 1 330 ? 36.373 16.088 -3.698 1.00 79.50 330 ASP A O 1
ATOM 2555 N N . PHE A 1 331 ? 36.085 15.272 -5.764 1.00 71.56 331 PHE A N 1
ATOM 2556 C CA . PHE A 1 331 ? 37.488 14.900 -5.985 1.00 71.56 331 PHE A CA 1
ATOM 2557 C C . PHE A 1 331 ? 38.475 16.067 -5.862 1.00 71.56 331 PHE A C 1
ATOM 2559 O O . PHE A 1 331 ? 39.673 15.842 -5.664 1.00 71.56 331 PHE A O 1
ATOM 2566 N N . ASP A 1 332 ? 38.004 17.303 -6.016 1.00 69.69 332 ASP A N 1
ATOM 2567 C CA . ASP A 1 332 ? 38.834 18.503 -6.003 1.00 69.69 332 ASP A CA 1
ATOM 2568 C C . ASP A 1 332 ? 38.542 19.468 -4.850 1.00 69.69 332 ASP A C 1
ATOM 2570 O O . ASP A 1 332 ? 39.192 20.518 -4.771 1.00 69.69 332 ASP A O 1
ATOM 2574 N N . LEU A 1 333 ? 37.682 19.057 -3.909 1.00 69.44 333 LEU A N 1
ATOM 2575 C CA . LEU A 1 333 ? 37.369 19.758 -2.662 1.00 69.44 333 LEU A CA 1
ATOM 2576 C C . LEU A 1 333 ? 36.891 21.195 -2.900 1.00 69.44 333 LEU A C 1
ATOM 2578 O O . LEU A 1 333 ? 37.172 22.096 -2.098 1.00 69.44 333 LEU A O 1
ATOM 2582 N N . ARG A 1 334 ? 36.229 21.440 -4.035 1.00 70.81 334 ARG A N 1
ATOM 2583 C CA . ARG A 1 334 ? 35.698 22.766 -4.374 1.00 70.81 334 ARG A CA 1
ATOM 2584 C C . ARG A 1 334 ? 34.357 23.041 -3.702 1.00 70.81 334 ARG A C 1
ATOM 2586 O O . ARG A 1 334 ? 33.962 24.205 -3.661 1.00 70.81 334 ARG A O 1
ATOM 2593 N N . GLY A 1 335 ? 33.700 22.022 -3.148 1.00 74.88 335 GLY A N 1
ATOM 2594 C CA . GLY A 1 335 ? 32.384 22.116 -2.516 1.00 74.88 335 GLY A CA 1
ATOM 2595 C C . GLY A 1 335 ? 31.217 22.185 -3.505 1.00 74.88 335 GLY A C 1
ATOM 2596 O O . GLY A 1 335 ? 30.086 22.413 -3.082 1.00 74.88 335 GLY A O 1
ATOM 2597 N N . GLU A 1 336 ? 31.482 22.003 -4.802 1.00 84.19 336 GLU A N 1
ATOM 2598 C CA . GLU A 1 336 ? 30.509 22.053 -5.899 1.00 84.19 336 GLU A CA 1
ATOM 2599 C C . GLU A 1 336 ? 30.940 21.082 -7.009 1.00 84.19 336 GLU A C 1
ATOM 2601 O O . GLU A 1 336 ? 32.109 21.079 -7.407 1.00 84.19 336 GLU A O 1
ATOM 2606 N N . LEU A 1 337 ? 30.000 20.305 -7.549 1.00 85.06 337 LEU A N 1
ATOM 2607 C CA . LEU A 1 337 ? 30.226 19.355 -8.640 1.00 85.06 337 LEU A CA 1
ATOM 2608 C C . LEU A 1 337 ? 29.704 19.934 -9.957 1.00 85.06 337 LEU A C 1
ATOM 2610 O O . LEU A 1 337 ? 28.505 20.127 -10.120 1.00 85.06 337 LEU A O 1
ATOM 2614 N N . ASP A 1 338 ? 30.586 20.192 -10.920 1.00 87.38 338 ASP A N 1
ATOM 2615 C CA . ASP A 1 338 ? 30.155 20.440 -12.302 1.00 87.38 338 ASP A CA 1
ATOM 2616 C C . ASP A 1 338 ? 29.681 19.141 -12.980 1.00 87.38 338 ASP A C 1
ATOM 2618 O O . ASP A 1 338 ? 29.941 18.043 -12.487 1.00 87.38 338 ASP A O 1
ATOM 2622 N N . LEU A 1 339 ? 29.002 19.251 -14.128 1.00 83.94 339 LEU A N 1
ATOM 2623 C CA . LEU A 1 339 ? 28.451 18.097 -14.854 1.00 83.94 339 LEU A CA 1
ATOM 2624 C C . LEU A 1 339 ? 29.493 16.993 -15.109 1.00 83.94 339 LEU A C 1
ATOM 2626 O O . LEU A 1 339 ? 29.201 15.809 -14.963 1.00 83.94 339 LE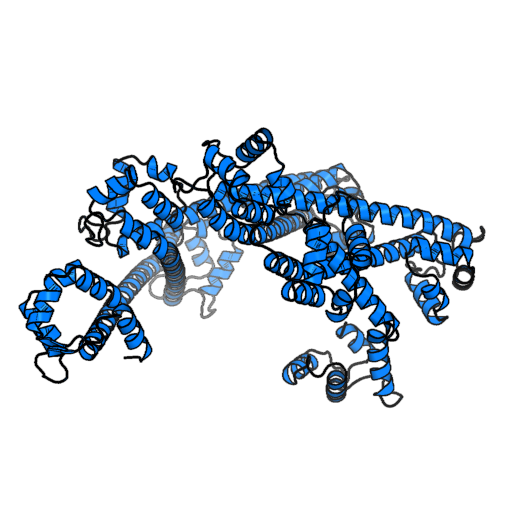U A O 1
ATOM 2630 N N . GLN A 1 340 ? 30.727 17.364 -15.454 1.00 84.12 340 GLN A N 1
ATOM 2631 C CA . GLN A 1 340 ? 31.781 16.391 -15.740 1.00 84.12 340 GLN A CA 1
ATOM 2632 C C . GLN A 1 340 ? 32.223 15.652 -14.468 1.00 84.12 340 GLN A C 1
ATOM 2634 O O . GLN A 1 340 ? 32.392 14.430 -14.482 1.00 84.12 340 GLN A O 1
ATOM 2639 N N . SER A 1 341 ? 32.396 16.391 -13.375 1.00 85.50 341 SER A N 1
ATOM 2640 C CA . SER A 1 341 ? 32.753 15.856 -12.059 1.00 85.50 341 SER A CA 1
ATOM 2641 C C . SER A 1 341 ? 31.636 14.978 -11.501 1.00 85.50 341 SER A C 1
ATOM 2643 O O . SER A 1 341 ? 31.913 13.915 -10.952 1.00 85.50 341 SER A O 1
ATOM 2645 N N . PHE A 1 342 ? 30.380 15.368 -11.718 1.00 86.69 342 PHE A N 1
ATOM 2646 C CA . PHE A 1 342 ? 29.193 14.602 -11.349 1.00 86.69 342 PHE A CA 1
ATOM 2647 C C . PHE A 1 342 ? 29.106 13.266 -12.100 1.00 86.69 342 PHE A C 1
ATOM 2649 O O . PHE A 1 342 ? 28.981 12.220 -11.467 1.00 86.69 342 PHE A O 1
ATOM 2656 N N . MET A 1 343 ? 29.264 13.266 -13.430 1.00 85.00 343 MET A N 1
ATOM 2657 C CA . MET A 1 343 ? 29.280 12.030 -14.230 1.00 85.00 343 MET A CA 1
ATOM 2658 C C . MET A 1 343 ? 30.422 11.095 -13.814 1.00 85.00 343 MET A C 1
ATOM 2660 O O . MET A 1 343 ? 30.244 9.884 -13.691 1.00 85.00 343 MET A O 1
ATOM 2664 N N . GLN A 1 344 ? 31.609 11.653 -13.555 1.00 84.62 344 GLN A N 1
ATOM 2665 C CA . GLN A 1 344 ? 32.746 10.874 -13.067 1.00 84.62 344 GLN A CA 1
ATOM 2666 C C . GLN A 1 344 ? 32.495 10.304 -11.664 1.00 84.62 344 GLN A C 1
ATOM 2668 O O . GLN A 1 344 ? 32.948 9.198 -11.362 1.00 84.62 344 GLN A O 1
ATOM 2673 N N . ALA A 1 345 ? 31.799 11.054 -10.808 1.00 85.19 345 ALA A N 1
ATOM 2674 C CA . ALA A 1 345 ? 31.431 10.615 -9.475 1.00 85.19 345 ALA A CA 1
ATOM 2675 C C . ALA A 1 345 ? 30.419 9.466 -9.532 1.00 85.19 345 ALA A C 1
ATOM 2677 O O . ALA A 1 345 ? 30.688 8.429 -8.940 1.00 85.19 345 ALA A O 1
ATOM 2678 N N . LEU A 1 346 ? 29.324 9.576 -10.289 1.00 83.00 346 LEU A N 1
ATOM 2679 C CA . LEU A 1 346 ? 28.339 8.488 -10.404 1.00 83.00 346 LEU A CA 1
ATOM 2680 C C . LEU A 1 346 ? 28.879 7.249 -11.132 1.00 83.00 346 LEU A C 1
ATOM 2682 O O . LEU A 1 346 ? 28.519 6.133 -10.776 1.00 83.00 346 LEU A O 1
ATOM 2686 N N . GLY A 1 347 ? 29.823 7.414 -12.062 1.00 80.56 347 GLY A N 1
ATOM 2687 C CA . GLY A 1 347 ? 30.555 6.290 -12.659 1.00 80.56 347 GLY A CA 1
ATOM 2688 C C . GLY A 1 347 ? 31.556 5.606 -11.712 1.00 80.56 347 GLY A C 1
ATOM 2689 O O . GLY A 1 347 ? 32.147 4.584 -12.065 1.00 80.56 347 GLY A O 1
ATOM 2690 N N . ASN A 1 348 ? 31.794 6.151 -10.514 1.00 84.94 348 ASN A N 1
ATOM 2691 C CA . ASN A 1 348 ? 32.660 5.547 -9.508 1.00 84.94 348 ASN A CA 1
ATOM 2692 C C . ASN A 1 348 ? 31.852 4.620 -8.597 1.00 84.94 348 ASN A C 1
ATOM 2694 O O . ASN A 1 348 ? 31.021 5.078 -7.816 1.00 84.94 348 ASN A O 1
ATOM 2698 N N . THR A 1 349 ? 32.194 3.331 -8.601 1.00 87.19 349 THR A N 1
ATOM 2699 C CA . THR A 1 349 ? 31.530 2.296 -7.793 1.00 87.19 349 THR A CA 1
ATOM 2700 C C . THR A 1 349 ? 31.389 2.672 -6.318 1.00 87.19 349 THR A C 1
ATOM 2702 O O . THR A 1 349 ? 30.351 2.416 -5.730 1.00 87.19 349 THR A O 1
ATOM 2705 N N . LYS A 1 350 ? 32.378 3.343 -5.710 1.00 87.81 350 LYS A N 1
ATOM 2706 C CA . LYS A 1 350 ? 32.300 3.724 -4.288 1.00 87.81 350 LYS A CA 1
ATOM 2707 C C . LYS A 1 350 ? 31.288 4.830 -4.017 1.00 87.81 350 LYS A C 1
ATOM 2709 O O . LYS A 1 350 ? 30.661 4.832 -2.964 1.00 87.81 350 LYS A O 1
ATOM 2714 N N . VAL A 1 351 ? 31.182 5.800 -4.922 1.00 88.00 351 VAL A N 1
ATOM 2715 C CA . VAL A 1 351 ? 30.186 6.869 -4.797 1.00 88.00 351 VAL A CA 1
ATOM 2716 C C . VAL A 1 351 ? 28.810 6.275 -5.075 1.00 88.00 351 VAL A C 1
ATOM 2718 O O . VAL A 1 351 ? 27.913 6.482 -4.269 1.00 88.00 351 VAL A O 1
ATOM 2721 N N . ALA A 1 352 ? 28.670 5.465 -6.130 1.00 87.56 352 ALA A N 1
ATOM 2722 C CA . ALA A 1 352 ? 27.431 4.766 -6.462 1.00 87.56 352 ALA A CA 1
ATOM 2723 C C . ALA A 1 352 ? 26.939 3.856 -5.320 1.00 87.56 352 ALA A C 1
ATOM 2725 O O . ALA A 1 352 ? 25.762 3.890 -4.992 1.00 87.56 352 ALA A O 1
ATOM 2726 N N . GLU A 1 353 ? 27.825 3.113 -4.645 1.00 87.94 353 GLU A N 1
ATOM 2727 C CA . GLU A 1 353 ? 27.483 2.306 -3.460 1.00 87.94 353 GLU A CA 1
ATOM 2728 C C . GLU A 1 353 ? 26.955 3.165 -2.303 1.00 87.94 353 GLU A C 1
ATOM 2730 O O . GLU A 1 353 ? 25.984 2.793 -1.648 1.00 87.94 353 GLU A O 1
ATOM 2735 N N . LYS A 1 354 ? 27.565 4.328 -2.040 1.00 88.31 354 LYS A N 1
ATOM 2736 C CA . LYS A 1 354 ? 27.092 5.237 -0.983 1.00 88.31 354 LYS A CA 1
ATOM 2737 C C . LYS A 1 354 ? 25.778 5.919 -1.355 1.00 88.31 354 LYS A C 1
ATOM 2739 O O . LYS A 1 354 ? 24.890 6.033 -0.517 1.00 88.31 354 LYS A O 1
ATOM 2744 N N . VAL A 1 355 ? 25.634 6.340 -2.609 1.00 88.56 355 VAL A N 1
ATOM 2745 C CA . VAL A 1 355 ? 24.380 6.889 -3.140 1.00 88.56 355 VAL A CA 1
ATOM 2746 C C . VAL A 1 355 ? 23.275 5.834 -3.060 1.00 88.56 355 VAL A C 1
ATOM 2748 O O . VAL A 1 355 ? 22.175 6.141 -2.606 1.00 88.56 355 VAL A O 1
ATOM 2751 N N . SER A 1 356 ? 23.583 4.581 -3.398 1.00 88.12 356 SER A N 1
ATOM 2752 C CA . SER A 1 356 ? 22.686 3.434 -3.249 1.00 88.12 356 SER A CA 1
ATOM 2753 C C . SER A 1 356 ? 22.257 3.229 -1.797 1.00 88.12 356 SER A C 1
ATOM 2755 O O . SER A 1 356 ? 21.067 3.133 -1.519 1.00 88.12 356 SER A O 1
ATOM 2757 N N . GLN A 1 357 ? 23.188 3.258 -0.843 1.00 87.31 357 GLN A N 1
ATOM 2758 C CA . GLN A 1 357 ? 22.864 3.133 0.583 1.00 87.31 357 GLN A CA 1
ATOM 2759 C C . GLN A 1 357 ? 21.979 4.283 1.090 1.00 87.31 357 GLN A C 1
ATOM 2761 O O . GLN A 1 357 ? 21.019 4.038 1.822 1.00 87.31 357 GLN A O 1
ATOM 2766 N N . ALA A 1 358 ? 22.252 5.523 0.667 1.00 87.06 358 ALA A N 1
ATOM 2767 C CA . ALA A 1 358 ? 21.458 6.690 1.051 1.00 87.06 358 ALA A CA 1
ATOM 2768 C C . ALA A 1 358 ? 20.034 6.642 0.470 1.00 87.06 358 ALA A C 1
ATOM 2770 O O . ALA A 1 358 ? 19.069 6.957 1.161 1.00 87.06 358 ALA A O 1
ATOM 2771 N N . THR A 1 359 ? 19.880 6.198 -0.777 1.00 86.38 359 THR A N 1
ATOM 2772 C CA . THR A 1 359 ? 18.599 6.225 -1.512 1.00 86.38 359 THR A CA 1
ATOM 2773 C C . THR A 1 359 ? 17.801 4.922 -1.443 1.00 86.38 359 THR A C 1
ATOM 2775 O O . THR A 1 359 ? 16.604 4.922 -1.725 1.00 86.38 359 THR A O 1
ATOM 2778 N N . SER A 1 360 ? 18.439 3.815 -1.055 1.00 84.50 360 SER A N 1
ATOM 2779 C CA . SER A 1 360 ? 17.926 2.447 -1.218 1.00 84.50 360 SER A CA 1
ATOM 2780 C C . SER A 1 360 ? 17.616 2.064 -2.673 1.00 84.50 360 SER A C 1
ATOM 2782 O O . SER A 1 360 ? 16.866 1.121 -2.911 1.00 84.50 360 SER A O 1
ATOM 2784 N N . VAL A 1 361 ? 18.203 2.761 -3.649 1.00 82.81 361 VAL A N 1
ATOM 2785 C CA . VAL A 1 361 ? 18.160 2.385 -5.071 1.00 82.81 361 VAL A CA 1
ATOM 2786 C C . VAL A 1 361 ? 19.367 1.489 -5.375 1.00 82.81 361 VAL A C 1
ATOM 2788 O O . VAL A 1 361 ? 20.455 1.778 -4.872 1.00 82.81 361 VAL A O 1
ATOM 2791 N N . PRO A 1 362 ? 19.241 0.404 -6.162 1.00 82.69 362 PRO A N 1
ATOM 2792 C CA . PRO A 1 362 ? 20.361 -0.492 -6.454 1.00 82.69 362 PRO A CA 1
ATOM 2793 C C . PRO A 1 362 ? 21.566 0.220 -7.082 1.00 82.69 362 PRO A C 1
ATOM 2795 O O . PRO A 1 362 ? 21.414 1.050 -7.975 1.00 82.69 362 PRO A O 1
ATOM 2798 N N . THR A 1 363 ? 22.783 -0.145 -6.664 1.00 82.25 363 THR A N 1
ATOM 2799 C CA . THR A 1 363 ? 24.034 0.404 -7.225 1.00 82.25 363 THR A CA 1
ATOM 2800 C C . THR A 1 363 ? 24.110 0.241 -8.744 1.00 82.25 363 THR A C 1
ATOM 2802 O O . THR A 1 363 ? 24.605 1.133 -9.430 1.00 82.25 363 THR A O 1
ATOM 2805 N N . GLU A 1 364 ? 23.616 -0.882 -9.272 1.00 78.69 364 GLU A N 1
ATOM 2806 C CA . GLU A 1 364 ? 23.666 -1.186 -10.707 1.00 78.69 364 GLU A CA 1
ATOM 2807 C C . GLU A 1 364 ? 22.898 -0.161 -11.538 1.00 78.69 364 GLU A C 1
ATOM 2809 O O . GLU A 1 364 ? 23.399 0.264 -12.575 1.00 78.69 364 GLU A O 1
ATOM 2814 N N . TRP A 1 365 ? 21.763 0.323 -11.025 1.00 81.88 365 TRP A N 1
ATOM 2815 C CA . TRP A 1 365 ? 20.956 1.341 -11.690 1.00 81.88 365 TRP A CA 1
ATOM 2816 C C . TRP A 1 365 ? 21.768 2.614 -11.959 1.00 81.88 365 TRP A C 1
ATOM 2818 O O . TRP A 1 365 ? 21.787 3.111 -13.083 1.00 81.88 365 TRP A O 1
ATOM 2828 N N . PHE A 1 366 ? 22.523 3.096 -10.962 1.00 79.62 366 PHE A N 1
ATOM 2829 C CA . PHE A 1 366 ? 23.379 4.280 -11.113 1.00 79.62 366 PHE A CA 1
ATOM 2830 C C . PHE A 1 366 ? 24.535 4.055 -12.093 1.00 79.62 366 PHE A C 1
ATOM 2832 O O . PHE A 1 366 ? 24.938 4.983 -12.794 1.00 79.62 366 PHE A O 1
ATOM 2839 N N . LEU A 1 367 ? 25.076 2.834 -12.141 1.00 79.75 367 LEU A N 1
ATOM 2840 C CA . LEU A 1 367 ? 26.184 2.474 -13.028 1.00 79.75 367 LEU A CA 1
ATOM 2841 C C . LEU A 1 367 ? 25.734 2.227 -14.474 1.00 79.75 367 LEU A C 1
ATOM 2843 O O . LEU A 1 367 ? 26.559 2.338 -15.380 1.00 79.75 367 LEU A O 1
ATOM 2847 N N . SER A 1 368 ? 24.456 1.906 -14.691 1.00 74.94 368 SER A N 1
ATOM 2848 C CA . SER A 1 368 ? 23.874 1.676 -16.017 1.00 74.94 368 SER A CA 1
ATOM 2849 C C . SER A 1 368 ? 23.386 2.942 -16.724 1.00 74.94 368 SER A C 1
ATOM 2851 O O . SER A 1 368 ? 23.019 2.856 -17.893 1.00 74.94 368 SER A O 1
ATOM 2853 N N . LEU A 1 369 ? 23.371 4.099 -16.047 1.00 76.56 369 LEU A N 1
ATOM 2854 C CA . LEU A 1 369 ? 22.879 5.348 -16.636 1.00 76.56 369 LEU A CA 1
ATOM 2855 C C . LEU A 1 369 ? 23.716 5.764 -17.852 1.00 76.56 369 LEU A C 1
ATOM 2857 O O . LEU A 1 369 ? 24.948 5.829 -17.790 1.00 76.56 369 LEU A O 1
ATOM 2861 N N . ASP A 1 370 ? 23.041 6.106 -18.946 1.00 75.75 370 ASP A N 1
ATOM 2862 C CA . ASP A 1 370 ? 23.693 6.702 -20.105 1.00 75.75 370 ASP A CA 1
ATOM 2863 C C . ASP A 1 370 ? 23.977 8.204 -19.903 1.00 75.75 370 ASP A C 1
ATOM 2865 O O . ASP A 1 370 ? 23.566 8.840 -18.929 1.00 75.75 370 ASP A O 1
ATOM 2869 N N . VAL A 1 371 ? 24.723 8.796 -20.839 1.00 76.06 371 VAL A N 1
ATOM 2870 C CA . VAL A 1 371 ? 25.127 10.208 -20.761 1.00 76.06 371 VAL A CA 1
ATOM 2871 C C . VAL A 1 371 ? 23.925 11.157 -20.769 1.00 76.06 371 VAL A C 1
ATOM 2873 O O . VAL A 1 371 ? 23.971 12.180 -20.090 1.00 76.06 371 VAL A O 1
ATOM 2876 N N . GLY A 1 372 ? 22.868 10.846 -21.521 1.00 71.25 372 GLY A N 1
ATOM 2877 C CA . GLY A 1 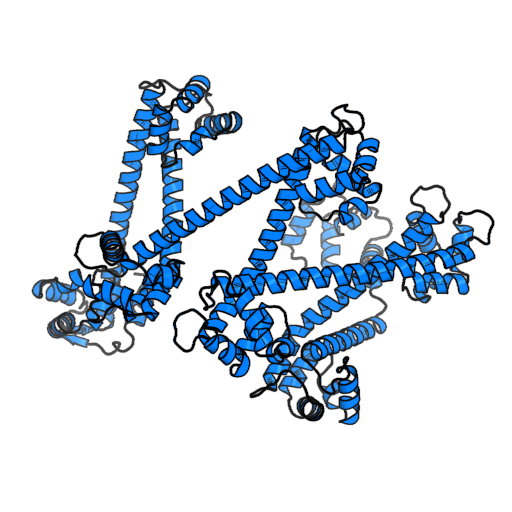372 ? 21.654 11.660 -21.574 1.00 71.25 372 GLY A CA 1
ATOM 2878 C C . GLY A 1 372 ? 20.907 11.628 -20.244 1.00 71.25 372 GLY A C 1
ATOM 2879 O O . GLY A 1 372 ? 20.608 12.682 -19.686 1.00 71.25 372 GLY A O 1
ATOM 2880 N N . GLN A 1 373 ? 20.720 10.435 -19.682 1.00 79.81 373 GLN A N 1
ATOM 2881 C CA . GLN A 1 373 ? 20.074 10.229 -18.383 1.00 79.81 373 GLN A CA 1
ATOM 2882 C C . GLN A 1 373 ? 20.850 10.892 -17.237 1.00 79.81 373 GLN A C 1
ATOM 2884 O O . GLN A 1 373 ? 20.258 11.512 -16.356 1.00 79.81 373 GLN A O 1
ATOM 2889 N N . MET A 1 374 ? 22.187 10.828 -17.256 1.00 78.38 374 MET A N 1
ATOM 2890 C CA . MET A 1 374 ? 23.019 11.535 -16.273 1.00 78.38 374 MET A CA 1
ATOM 2891 C C . MET A 1 374 ? 22.889 13.061 -16.379 1.00 78.38 374 MET A C 1
ATOM 2893 O O . MET A 1 374 ? 22.980 13.749 -15.362 1.00 78.38 374 MET A O 1
ATOM 2897 N N . VAL A 1 375 ? 22.691 13.599 -17.587 1.00 80.50 375 VAL A N 1
ATOM 2898 C CA . VAL A 1 375 ? 22.477 15.039 -17.806 1.00 80.50 375 VAL A CA 1
ATOM 2899 C C . VAL A 1 375 ? 21.111 15.478 -17.287 1.00 80.50 375 VAL A C 1
ATOM 2901 O O . VAL A 1 375 ? 21.033 16.532 -16.658 1.00 80.50 375 VAL A O 1
ATOM 2904 N N . GLU A 1 376 ? 20.061 14.691 -17.515 1.00 82.12 376 GLU A N 1
ATOM 2905 C CA . GLU A 1 376 ? 18.727 14.960 -16.961 1.00 82.12 376 GLU A CA 1
ATOM 2906 C C . GLU A 1 376 ? 18.760 14.933 -15.431 1.00 82.12 376 GLU A C 1
ATOM 2908 O O . GLU A 1 376 ? 18.380 15.913 -14.793 1.00 82.12 376 GLU A O 1
ATOM 2913 N N . LEU A 1 377 ? 19.355 13.890 -14.841 1.00 84.12 377 LEU A N 1
ATOM 2914 C CA . LEU A 1 377 ? 19.515 13.789 -13.390 1.00 84.12 377 LEU A CA 1
ATOM 2915 C C . LEU A 1 377 ? 20.306 14.973 -12.816 1.00 84.12 377 LEU A C 1
ATOM 2917 O O . LEU A 1 377 ? 19.954 15.507 -11.770 1.00 84.12 377 LEU A O 1
ATOM 2921 N N . PHE A 1 378 ? 21.369 15.414 -13.492 1.00 85.31 378 PHE A N 1
ATOM 2922 C CA . PHE A 1 378 ? 22.128 16.590 -13.069 1.00 85.31 378 PHE A CA 1
ATOM 2923 C C . PHE A 1 378 ? 21.270 17.862 -13.068 1.00 85.31 378 PHE A C 1
ATOM 2925 O O . PHE A 1 378 ? 21.335 18.636 -12.116 1.00 85.31 378 PHE A O 1
ATOM 2932 N N . GLN A 1 379 ? 20.462 18.074 -14.111 1.00 86.44 379 GLN A N 1
ATOM 2933 C CA . GLN A 1 379 ? 19.577 19.240 -14.221 1.00 86.44 379 GLN A CA 1
ATOM 2934 C C . GLN A 1 379 ? 18.472 19.233 -13.164 1.00 86.44 379 GLN A C 1
ATOM 2936 O O . GLN A 1 379 ? 18.124 20.292 -12.647 1.00 86.44 379 GLN A O 1
ATOM 2941 N N . ASP A 1 380 ? 17.960 18.057 -12.808 1.00 84.81 380 ASP A N 1
ATOM 2942 C CA . ASP A 1 380 ? 16.951 17.913 -11.757 1.00 84.81 380 ASP A CA 1
ATOM 2943 C C . ASP A 1 380 ? 17.507 18.229 -10.359 1.00 84.81 380 ASP A C 1
ATOM 2945 O O . ASP A 1 380 ? 16.778 18.690 -9.474 1.00 84.81 380 ASP A O 1
ATOM 2949 N N . ILE A 1 381 ? 18.807 17.995 -10.151 1.00 87.00 381 ILE A N 1
ATOM 2950 C CA . ILE A 1 381 ? 19.502 18.281 -8.890 1.00 87.00 381 ILE A CA 1
ATOM 2951 C C . ILE A 1 381 ? 19.946 19.750 -8.817 1.00 87.00 381 ILE A C 1
ATOM 2953 O O . ILE A 1 381 ? 19.851 20.356 -7.748 1.00 87.00 381 ILE A O 1
ATOM 2957 N N . ASP A 1 382 ? 20.408 20.325 -9.931 1.00 87.12 382 ASP A N 1
ATOM 2958 C CA . ASP A 1 382 ? 20.849 21.724 -10.082 1.00 87.12 382 ASP A CA 1
ATOM 2959 C C . ASP A 1 382 ? 19.654 22.699 -10.044 1.00 87.12 382 ASP A C 1
ATOM 2961 O O . ASP A 1 382 ? 19.230 23.281 -11.045 1.00 87.12 382 ASP A O 1
ATOM 2965 N N . ALA A 1 383 ? 19.066 22.850 -8.856 1.00 81.06 383 ALA A N 1
ATOM 2966 C CA . ALA A 1 383 ? 17.813 23.567 -8.640 1.00 81.06 383 ALA A CA 1
ATOM 2967 C C . ALA A 1 383 ? 17.902 25.071 -8.947 1.00 81.06 383 ALA A C 1
ATOM 2969 O O . ALA A 1 383 ? 16.886 25.690 -9.283 1.00 81.06 383 ALA A O 1
ATOM 2970 N N . ASP A 1 384 ? 19.083 25.678 -8.806 1.00 82.19 384 ASP A N 1
ATOM 2971 C CA . ASP A 1 384 ? 19.313 27.079 -9.168 1.00 82.19 384 ASP A CA 1
ATOM 2972 C C . ASP A 1 384 ? 19.808 27.267 -10.619 1.00 82.19 384 ASP A C 1
ATOM 2974 O O . ASP A 1 384 ? 19.943 28.411 -11.078 1.00 82.19 384 ASP A O 1
ATOM 2978 N N . ALA A 1 385 ? 19.988 26.160 -11.353 1.00 84.62 385 ALA A N 1
ATOM 2979 C CA . ALA A 1 385 ? 20.441 26.085 -12.738 1.00 84.62 385 ALA A CA 1
ATOM 2980 C C . ALA A 1 385 ? 21.763 26.833 -12.983 1.00 84.62 385 ALA A C 1
ATOM 2982 O O . ALA A 1 385 ? 21.964 27.446 -14.044 1.00 84.62 385 ALA A O 1
ATOM 2983 N N . ASN A 1 386 ? 22.663 26.836 -11.996 1.00 83.81 386 ASN A N 1
ATOM 2984 C CA . ASN A 1 386 ? 23.956 27.510 -12.102 1.00 83.81 386 ASN A CA 1
ATOM 2985 C C . ASN A 1 386 ? 25.000 26.681 -12.883 1.00 83.81 386 ASN A C 1
ATOM 2987 O O . ASN A 1 386 ? 26.086 27.189 -13.195 1.00 83.81 386 ASN A O 1
ATOM 2991 N N . GLY A 1 387 ? 24.658 25.442 -13.250 1.00 83.50 387 GLY A N 1
ATOM 2992 C CA . GLY A 1 387 ? 25.514 24.489 -13.948 1.00 83.50 387 GLY A CA 1
ATOM 2993 C C . GLY A 1 387 ? 26.417 23.682 -13.016 1.00 83.50 387 GLY A C 1
ATOM 2994 O O . GLY A 1 387 ? 27.410 23.116 -13.492 1.00 83.50 387 GLY A O 1
ATOM 2995 N N . LYS A 1 388 ? 26.127 23.657 -11.710 1.00 88.56 388 LYS A N 1
ATOM 2996 C CA . LYS A 1 388 ? 26.865 22.925 -10.673 1.00 88.56 388 LYS A CA 1
ATOM 2997 C C . LYS A 1 388 ? 25.932 22.459 -9.560 1.00 88.56 388 LYS A C 1
ATOM 2999 O O . LYS A 1 388 ? 25.031 23.173 -9.157 1.00 88.56 388 LYS A O 1
ATOM 3004 N N . VAL A 1 389 ? 26.255 21.312 -8.977 1.00 86.81 389 VAL A N 1
ATOM 3005 C CA . VAL A 1 389 ? 25.558 20.741 -7.823 1.00 86.81 389 VAL A CA 1
ATOM 3006 C C . VAL A 1 389 ? 26.320 21.061 -6.541 1.00 86.81 389 VAL A C 1
ATOM 3008 O O . VAL A 1 389 ? 27.458 20.624 -6.345 1.00 86.81 389 VAL A O 1
ATOM 3011 N N . SER A 1 390 ? 25.692 21.812 -5.644 1.00 85.06 390 SER A N 1
ATOM 3012 C CA . SER A 1 390 ? 26.202 22.079 -4.298 1.00 85.06 390 SER A CA 1
ATOM 3013 C C . SER A 1 390 ? 25.956 20.908 -3.337 1.00 85.06 390 SER A C 1
ATOM 3015 O O . SER A 1 390 ? 25.106 20.047 -3.568 1.00 85.06 390 SER A O 1
ATOM 3017 N N . PHE A 1 391 ? 26.651 20.909 -2.192 1.00 81.62 391 PHE A N 1
ATOM 3018 C CA . PHE A 1 391 ? 26.391 19.956 -1.102 1.00 81.62 391 PHE A CA 1
ATOM 3019 C C . PHE A 1 391 ? 24.910 19.932 -0.690 1.00 81.62 391 PHE A C 1
ATOM 3021 O O . PHE A 1 391 ? 24.348 18.872 -0.439 1.00 81.62 391 PHE A O 1
ATOM 3028 N N . HIS A 1 392 ? 24.254 21.094 -0.633 1.00 81.38 392 HIS A N 1
ATOM 3029 C CA . HIS A 1 392 ? 22.858 21.177 -0.207 1.00 81.38 392 HIS A CA 1
ATOM 3030 C C . HIS A 1 392 ? 21.898 20.558 -1.231 1.00 81.38 392 HIS A C 1
ATOM 3032 O O . HIS A 1 392 ? 21.003 19.807 -0.847 1.00 81.38 392 HIS A O 1
ATOM 3038 N N . GLU A 1 393 ? 22.106 20.837 -2.518 1.00 83.12 393 GLU A N 1
ATOM 3039 C CA . GLU A 1 393 ? 21.313 20.270 -3.616 1.00 83.12 393 GLU A CA 1
ATOM 3040 C C . GLU A 1 393 ? 21.474 18.757 -3.702 1.00 83.12 393 GLU A C 1
ATOM 3042 O O . GLU A 1 393 ? 20.481 18.040 -3.801 1.00 83.12 393 GLU A O 1
ATOM 3047 N N . TRP A 1 394 ? 22.706 18.267 -3.546 1.00 83.75 394 TRP A N 1
ATOM 3048 C CA . TRP A 1 394 ? 22.998 16.839 -3.471 1.00 83.75 394 TRP A CA 1
ATOM 3049 C C . TRP A 1 394 ? 22.239 16.144 -2.335 1.00 83.75 394 TRP A C 1
ATOM 3051 O O . TRP A 1 394 ? 21.548 15.154 -2.567 1.00 83.75 394 TRP A O 1
ATOM 3061 N N . ILE A 1 395 ? 22.328 16.668 -1.105 1.00 81.69 395 ILE A N 1
ATOM 3062 C CA . ILE A 1 395 ? 21.636 16.080 0.054 1.00 81.69 395 ILE A CA 1
ATOM 3063 C C . ILE A 1 395 ? 20.122 16.078 -0.163 1.00 81.69 395 ILE A C 1
ATOM 3065 O O . ILE A 1 395 ? 19.475 15.052 0.046 1.00 81.69 395 ILE A O 1
ATOM 3069 N N . LEU A 1 396 ? 19.549 17.205 -0.595 1.00 80.06 396 LEU A N 1
ATOM 3070 C CA . LEU A 1 396 ? 18.109 17.300 -0.833 1.00 80.06 396 LEU A CA 1
ATOM 3071 C C . LEU A 1 396 ? 17.646 16.338 -1.926 1.00 80.06 396 LEU A C 1
ATOM 3073 O O . LEU A 1 396 ? 16.588 15.733 -1.776 1.00 80.06 396 LEU A O 1
ATOM 3077 N N . ALA A 1 397 ? 18.421 16.174 -2.996 1.00 82.44 397 ALA A N 1
ATOM 3078 C CA . ALA A 1 397 ? 18.100 15.231 -4.055 1.00 82.44 397 ALA A CA 1
ATOM 3079 C C . ALA A 1 397 ? 18.082 13.786 -3.549 1.00 82.44 397 ALA A C 1
ATOM 3081 O O . ALA A 1 397 ? 17.091 13.087 -3.749 1.00 82.44 397 ALA A O 1
ATOM 3082 N N . LEU A 1 398 ? 19.123 13.347 -2.833 1.00 83.75 398 LEU A N 1
ATOM 3083 C CA . LEU A 1 398 ? 19.180 11.974 -2.322 1.00 83.75 398 LEU A CA 1
ATOM 3084 C C . LEU A 1 398 ? 18.095 11.698 -1.275 1.00 83.75 398 LEU A C 1
ATOM 3086 O O . LEU A 1 398 ? 17.509 10.617 -1.284 1.00 83.75 398 LEU A O 1
ATOM 3090 N N . LEU A 1 399 ? 17.773 12.674 -0.421 1.00 81.75 399 LEU A N 1
ATOM 3091 C CA . LEU A 1 399 ? 16.665 12.548 0.528 1.00 81.75 399 LEU A CA 1
ATOM 3092 C C . LEU A 1 399 ? 15.306 12.478 -0.175 1.00 81.75 399 LEU A C 1
ATOM 3094 O O . LEU A 1 399 ? 14.474 11.671 0.226 1.00 81.75 399 LEU A O 1
ATOM 3098 N N . ARG A 1 400 ? 15.087 13.257 -1.243 1.00 84.12 400 ARG A N 1
ATOM 3099 C CA . ARG A 1 400 ? 13.857 13.164 -2.049 1.00 84.12 400 ARG A CA 1
ATOM 3100 C C . ARG A 1 400 ? 13.717 11.795 -2.701 1.00 84.12 400 ARG A C 1
ATOM 3102 O O . ARG A 1 400 ? 12.645 11.211 -2.628 1.00 84.12 400 ARG A O 1
ATOM 3109 N N . VAL A 1 401 ? 14.794 11.266 -3.286 1.00 83.94 401 VAL A N 1
ATOM 3110 C CA . VAL A 1 401 ? 14.792 9.913 -3.868 1.00 83.94 401 VAL A CA 1
ATOM 3111 C C . VAL A 1 401 ? 14.518 8.868 -2.786 1.00 83.94 401 VAL A C 1
ATOM 3113 O O . VAL A 1 401 ? 13.705 7.975 -2.995 1.00 83.94 401 VAL A O 1
ATOM 3116 N N . ARG A 1 402 ? 15.139 8.997 -1.605 1.00 85.62 402 ARG A N 1
ATOM 3117 C CA . ARG A 1 402 ? 14.907 8.090 -0.473 1.00 85.62 402 ARG A CA 1
ATOM 3118 C C . ARG A 1 402 ? 13.452 8.110 -0.005 1.00 85.62 402 ARG A C 1
ATOM 3120 O O . ARG A 1 402 ? 12.895 7.049 0.254 1.00 85.62 402 ARG A O 1
ATOM 3127 N N . GLN A 1 403 ? 12.853 9.294 0.103 1.00 82.62 403 GLN A N 1
ATOM 3128 C CA . GLN A 1 403 ? 11.451 9.463 0.489 1.00 82.62 403 GLN A CA 1
ATOM 3129 C C . GLN A 1 403 ? 10.508 8.876 -0.559 1.00 82.62 403 GLN A C 1
ATOM 3131 O O . GLN A 1 403 ? 9.680 8.049 -0.200 1.00 82.62 403 GLN A O 1
ATOM 3136 N N . ALA A 1 404 ? 10.687 9.221 -1.836 1.00 81.12 404 ALA A N 1
ATOM 3137 C CA . ALA A 1 404 ? 9.867 8.692 -2.926 1.00 81.12 404 ALA A CA 1
ATOM 3138 C C . ALA A 1 404 ? 9.937 7.158 -2.992 1.00 81.12 404 ALA A C 1
ATOM 3140 O O . ALA A 1 404 ? 8.911 6.492 -2.966 1.00 81.12 404 ALA A O 1
ATOM 3141 N N . ASN A 1 405 ? 11.145 6.588 -2.943 1.00 81.06 405 ASN A N 1
ATOM 3142 C CA . ASN A 1 405 ? 11.335 5.137 -2.923 1.00 81.06 405 ASN A CA 1
ATOM 3143 C C . ASN A 1 405 ? 10.677 4.487 -1.689 1.00 81.06 405 ASN A C 1
ATOM 3145 O O . ASN A 1 405 ? 10.076 3.422 -1.783 1.00 81.06 405 ASN A O 1
ATOM 3149 N N . HIS A 1 406 ? 10.756 5.124 -0.515 1.00 80.62 406 HIS A N 1
ATOM 3150 C CA . HIS A 1 406 ? 10.087 4.624 0.688 1.00 80.62 406 HIS A CA 1
ATOM 3151 C C . HIS A 1 406 ? 8.557 4.677 0.576 1.00 80.62 406 HIS A C 1
ATOM 3153 O O . HIS A 1 406 ? 7.888 3.736 1.003 1.00 80.62 406 HIS A O 1
ATOM 3159 N N . GLU A 1 407 ? 8.006 5.752 0.012 1.00 77.69 407 GLU A N 1
ATOM 3160 C CA . GLU A 1 407 ? 6.571 5.911 -0.232 1.00 77.69 407 GLU A CA 1
ATOM 3161 C C . GLU A 1 407 ? 6.055 4.885 -1.241 1.00 77.69 407 GLU A C 1
ATOM 3163 O O . GLU A 1 407 ? 5.049 4.233 -0.962 1.00 77.69 407 GLU A O 1
ATOM 3168 N N . ASP A 1 408 ? 6.772 4.674 -2.345 1.00 77.75 408 ASP A N 1
ATOM 3169 C CA . ASP A 1 408 ? 6.429 3.683 -3.367 1.00 77.75 408 ASP A CA 1
ATOM 3170 C C . ASP A 1 408 ? 6.430 2.263 -2.781 1.00 77.75 408 ASP A C 1
ATOM 3172 O O . ASP A 1 408 ? 5.437 1.540 -2.890 1.00 77.75 408 ASP A O 1
ATOM 3176 N N . LEU A 1 409 ? 7.490 1.887 -2.053 1.00 74.81 409 LEU A N 1
ATOM 3177 C CA . LEU A 1 409 ? 7.579 0.588 -1.372 1.00 74.81 409 LEU A CA 1
ATOM 3178 C C . LEU A 1 409 ? 6.489 0.413 -0.308 1.00 74.81 409 LEU A C 1
ATOM 3180 O O . LEU A 1 409 ? 5.970 -0.686 -0.107 1.00 74.81 409 LEU A O 1
ATOM 3184 N N . LYS A 1 410 ? 6.136 1.487 0.404 1.00 78.12 410 LYS A N 1
ATOM 3185 C CA . LYS A 1 410 ? 5.064 1.475 1.405 1.00 78.12 410 LYS A CA 1
ATOM 3186 C C . LYS A 1 410 ? 3.698 1.307 0.746 1.00 78.12 410 LYS A C 1
ATOM 3188 O O . LYS A 1 410 ? 2.888 0.547 1.272 1.00 78.12 410 LYS A O 1
ATOM 3193 N N . ALA A 1 411 ? 3.447 1.987 -0.369 1.00 75.00 411 ALA A N 1
ATOM 3194 C CA . ALA A 1 411 ? 2.207 1.877 -1.127 1.00 75.00 411 ALA A CA 1
ATOM 3195 C C . ALA A 1 411 ? 2.039 0.469 -1.715 1.00 75.00 411 ALA A C 1
ATOM 3197 O O . ALA A 1 411 ? 0.986 -0.138 -1.523 1.00 75.00 411 ALA A O 1
ATOM 3198 N N . GLU A 1 412 ? 3.091 -0.080 -2.333 1.00 74.50 412 GLU A N 1
ATOM 3199 C CA . GLU A 1 412 ? 3.123 -1.460 -2.838 1.00 74.50 412 GLU A CA 1
ATOM 3200 C C . GLU A 1 412 ? 2.850 -2.459 -1.708 1.00 74.50 412 GLU A C 1
ATOM 3202 O O . GLU A 1 412 ? 1.932 -3.277 -1.796 1.00 74.50 412 GLU A O 1
ATOM 3207 N N . ARG A 1 413 ? 3.572 -2.330 -0.586 1.00 76.75 413 ARG A N 1
ATOM 3208 C CA . ARG A 1 413 ? 3.377 -3.185 0.589 1.00 76.75 413 ARG A CA 1
ATOM 3209 C C . ARG A 1 413 ? 1.951 -3.102 1.126 1.00 76.75 413 ARG A C 1
ATOM 3211 O O . ARG A 1 413 ? 1.384 -4.128 1.473 1.00 76.75 413 ARG A O 1
ATOM 3218 N N . GLN A 1 414 ? 1.377 -1.906 1.224 1.00 76.19 414 GLN A N 1
ATOM 3219 C CA . GLN A 1 414 ? 0.038 -1.713 1.780 1.00 76.19 414 GLN A CA 1
ATOM 3220 C C . GLN A 1 414 ? -1.054 -2.271 0.862 1.00 76.19 414 GLN A C 1
ATOM 3222 O O . GLN A 1 414 ? -2.026 -2.843 1.353 1.00 76.19 414 GLN A O 1
ATOM 3227 N N . GLN A 1 415 ? -0.890 -2.132 -0.454 1.00 74.69 415 GLN A N 1
ATOM 3228 C CA . GLN A 1 415 ? -1.796 -2.722 -1.433 1.00 74.69 415 GLN A CA 1
ATOM 3229 C C . GLN A 1 415 ? -1.779 -4.254 -1.357 1.00 74.69 415 GLN A C 1
ATOM 3231 O O . GLN A 1 415 ? -2.842 -4.873 -1.324 1.00 74.69 415 GLN A O 1
ATOM 3236 N N . GLU A 1 416 ? -0.592 -4.859 -1.292 1.00 74.69 416 GLU A N 1
ATOM 3237 C CA . GLU A 1 416 ? -0.446 -6.315 -1.174 1.00 74.69 416 GLU A CA 1
ATOM 3238 C C . GLU A 1 416 ? -0.937 -6.833 0.184 1.00 74.69 416 GLU A C 1
ATOM 3240 O O . GLU A 1 416 ? -1.647 -7.834 0.249 1.00 74.69 416 GLU A O 1
ATOM 3245 N N . MET A 1 417 ? -0.647 -6.113 1.270 1.00 74.38 417 MET A N 1
ATOM 3246 C CA . MET A 1 417 ? -1.106 -6.462 2.617 1.00 74.38 417 MET A CA 1
ATOM 3247 C C . MET A 1 417 ? -2.633 -6.504 2.698 1.00 74.38 417 MET A C 1
ATOM 3249 O O . MET A 1 417 ? -3.178 -7.489 3.179 1.00 74.38 417 MET A O 1
ATOM 3253 N N . ALA A 1 418 ? -3.331 -5.507 2.146 1.00 71.75 418 ALA A N 1
ATOM 3254 C CA . ALA A 1 418 ? -4.795 -5.490 2.139 1.00 71.75 418 ALA A CA 1
ATOM 3255 C C . ALA A 1 418 ? -5.403 -6.674 1.361 1.00 71.75 418 ALA A C 1
ATOM 3257 O O . ALA A 1 418 ? -6.449 -7.201 1.740 1.00 71.75 418 ALA A O 1
ATOM 3258 N N . ALA A 1 419 ? -4.754 -7.109 0.275 1.00 70.50 419 ALA A N 1
ATOM 3259 C CA . ALA A 1 419 ? -5.184 -8.287 -0.476 1.00 70.50 419 ALA A CA 1
ATOM 3260 C C . ALA A 1 419 ? -4.957 -9.589 0.313 1.00 70.50 419 ALA A C 1
ATOM 3262 O O . ALA A 1 419 ? -5.789 -10.495 0.260 1.00 70.50 419 ALA A O 1
ATOM 3263 N N . ILE A 1 420 ? -3.849 -9.676 1.055 1.00 74.81 420 ILE A N 1
ATOM 3264 C CA . ILE A 1 420 ? -3.495 -10.837 1.881 1.00 74.81 420 ILE A CA 1
ATOM 3265 C C . ILE A 1 420 ? -4.387 -10.931 3.121 1.00 74.81 420 ILE A C 1
ATOM 3267 O O . ILE A 1 420 ? -4.897 -12.013 3.397 1.00 74.81 420 ILE A O 1
ATOM 3271 N N . GLU A 1 421 ? -4.620 -9.829 3.836 1.00 75.69 421 GLU A N 1
ATOM 3272 C CA . GLU A 1 421 ? -5.423 -9.789 5.069 1.00 75.69 421 GLU A CA 1
ATOM 3273 C C . GLU A 1 421 ? -6.796 -10.445 4.876 1.00 75.69 421 GLU A C 1
ATOM 3275 O O . GLU A 1 421 ? -7.164 -11.336 5.640 1.00 75.69 421 GLU A O 1
ATOM 3280 N N . SER A 1 422 ? -7.508 -10.092 3.798 1.00 69.56 422 SER A N 1
ATOM 3281 C CA . SER A 1 422 ? -8.824 -10.670 3.491 1.00 69.56 422 SER A CA 1
ATOM 3282 C C . SER A 1 422 ? -8.783 -12.182 3.254 1.00 69.56 422 SER A C 1
ATOM 3284 O O . SER A 1 422 ? -9.766 -12.864 3.524 1.00 69.56 422 SER A O 1
ATOM 3286 N N . LEU A 1 423 ? -7.686 -12.714 2.712 1.00 69.12 423 LEU A N 1
ATOM 3287 C CA . LEU A 1 423 ? -7.543 -14.145 2.430 1.00 69.12 423 LEU A CA 1
ATOM 3288 C C . LEU A 1 423 ? -7.092 -14.925 3.666 1.00 69.12 423 LEU A C 1
ATOM 3290 O O . LEU A 1 423 ? -7.492 -16.076 3.846 1.00 69.12 423 LEU A O 1
ATOM 3294 N N . VAL A 1 424 ? -6.253 -14.306 4.497 1.00 75.88 424 VAL A N 1
ATOM 3295 C CA . VAL A 1 424 ? -5.680 -14.912 5.701 1.00 75.88 424 VAL A CA 1
ATOM 3296 C C . VAL A 1 424 ? -6.696 -14.977 6.831 1.00 75.88 424 VAL A C 1
ATOM 3298 O O . VAL A 1 424 ? -6.734 -15.992 7.521 1.00 75.88 424 VAL A O 1
ATOM 3301 N N . GLU A 1 425 ? -7.552 -13.964 6.991 1.00 72.69 425 GLU A N 1
ATOM 3302 C CA . GLU A 1 425 ? -8.600 -13.970 8.022 1.00 72.69 425 GLU A CA 1
ATOM 3303 C C . GLU A 1 425 ? -9.491 -15.207 7.874 1.00 72.69 425 GLU A C 1
ATOM 3305 O O . GLU A 1 425 ? -9.626 -16.007 8.801 1.00 72.69 425 GLU A O 1
ATOM 3310 N N . GLU A 1 426 ? -9.993 -15.448 6.662 1.00 68.12 426 GLU A N 1
ATOM 3311 C CA . GLU A 1 426 ? -10.808 -16.628 6.395 1.00 68.12 426 GLU A CA 1
ATOM 3312 C C . GLU A 1 426 ? -10.005 -17.942 6.411 1.00 68.12 426 GLU A C 1
ATOM 3314 O O . GLU A 1 426 ? -10.595 -19.013 6.531 1.00 68.12 426 GLU A O 1
ATOM 3319 N N . ALA A 1 427 ? -8.686 -17.908 6.195 1.00 71.94 427 ALA A N 1
ATOM 3320 C CA . ALA A 1 427 ? -7.849 -19.105 6.264 1.00 71.94 427 ALA A CA 1
ATOM 3321 C C . ALA A 1 427 ? -7.604 -19.519 7.721 1.00 71.94 427 ALA A C 1
ATOM 3323 O O . ALA A 1 427 ? -7.723 -20.699 8.042 1.00 71.94 427 ALA A O 1
ATOM 3324 N N . LEU A 1 428 ? -7.321 -18.569 8.616 1.00 73.00 428 LEU A N 1
ATOM 3325 C CA . LEU A 1 428 ? -7.164 -18.849 10.043 1.00 73.00 428 LEU A CA 1
ATOM 3326 C C . LEU A 1 428 ? -8.445 -19.419 10.640 1.00 73.00 428 LEU A C 1
ATOM 3328 O O . LEU A 1 428 ? -8.377 -20.432 11.319 1.00 73.00 428 LEU A O 1
ATOM 3332 N N . GLU A 1 429 ? -9.613 -18.856 10.317 1.00 71.06 429 GLU A N 1
ATOM 3333 C CA . GLU A 1 429 ? -10.898 -19.407 10.778 1.00 71.06 429 GLU A CA 1
ATOM 3334 C C . GLU A 1 429 ? -11.126 -20.869 10.367 1.00 71.06 429 GLU A C 1
ATOM 3336 O O . GLU A 1 429 ? -11.830 -21.606 11.053 1.00 71.06 429 GLU A O 1
ATOM 3341 N N . GLU A 1 430 ? -10.551 -21.294 9.242 1.00 70.31 430 GLU A N 1
ATOM 3342 C CA . GLU A 1 430 ? -10.671 -22.660 8.738 1.00 70.31 430 GLU A CA 1
ATOM 3343 C C . GLU A 1 430 ? -9.585 -23.618 9.260 1.00 70.31 430 GLU A C 1
ATOM 3345 O O . GLU A 1 430 ? -9.760 -24.837 9.158 1.00 70.31 430 GLU A O 1
ATOM 3350 N N . GLY A 1 431 ? -8.451 -23.093 9.732 1.00 68.31 431 GLY A N 1
ATOM 3351 C CA . GLY A 1 431 ? -7.310 -23.871 10.229 1.00 68.31 431 GLY A CA 1
ATOM 3352 C C . GLY A 1 431 ? -7.243 -23.985 11.754 1.00 68.31 431 GLY A C 1
ATOM 3353 O O . GLY A 1 431 ? -6.689 -24.959 12.254 1.00 68.31 431 GLY A O 1
ATOM 3354 N N . ASP A 1 432 ? -7.812 -23.011 12.461 1.00 74.44 432 ASP A N 1
ATOM 3355 C CA . ASP A 1 432 ? -7.872 -22.911 13.921 1.00 74.44 432 ASP A CA 1
ATOM 3356 C C . ASP A 1 432 ? -8.979 -23.841 14.457 1.00 74.44 432 ASP A C 1
ATOM 3358 O O . ASP A 1 432 ? -10.174 -23.527 14.402 1.00 74.44 432 ASP A O 1
ATOM 3362 N N . GLU A 1 433 ? -8.597 -25.046 14.901 1.00 73.38 433 GLU A N 1
ATOM 3363 C CA . GLU A 1 433 ? -9.547 -26.072 15.352 1.00 73.38 433 GLU A CA 1
ATOM 3364 C C . GLU A 1 433 ? -10.041 -25.805 16.777 1.00 73.38 433 GLU A C 1
ATOM 3366 O O . GLU A 1 433 ? -11.177 -26.176 17.111 1.00 73.38 433 GLU A O 1
ATOM 3371 N N . ASP A 1 434 ? -9.204 -25.195 17.619 1.00 64.81 434 ASP A N 1
ATOM 3372 C CA . ASP A 1 434 ? -9.499 -24.915 19.025 1.00 64.81 434 ASP A CA 1
ATOM 3373 C C . ASP A 1 434 ? -10.001 -23.488 19.302 1.00 64.81 434 ASP A C 1
ATOM 3375 O O . ASP A 1 434 ? -10.451 -23.195 20.416 1.00 64.81 434 ASP A O 1
ATOM 3379 N N . TRP A 1 435 ? -10.070 -22.669 18.251 1.00 63.44 435 TRP A N 1
ATOM 3380 C CA . TRP A 1 435 ? -10.604 -21.309 18.221 1.00 63.44 435 TRP A CA 1
ATOM 3381 C C . TRP A 1 435 ? -9.762 -20.329 19.043 1.00 63.44 435 TRP A C 1
ATOM 3383 O O . TRP A 1 435 ? -10.269 -19.267 19.433 1.00 63.44 435 TRP A O 1
ATOM 3393 N N . SER A 1 436 ? -8.497 -20.669 19.304 1.00 62.69 436 SER A N 1
ATOM 3394 C CA . SER A 1 436 ? -7.540 -19.837 20.037 1.00 62.69 436 SER A CA 1
ATOM 3395 C C . SER A 1 436 ? -7.250 -18.510 19.335 1.00 62.69 436 SER A C 1
ATOM 3397 O O . SER A 1 436 ? -6.923 -17.529 20.003 1.00 62.69 436 SER A O 1
ATOM 3399 N N . GLY A 1 437 ? -7.470 -18.430 18.020 1.00 62.59 437 GLY A N 1
ATOM 3400 C CA . GLY A 1 437 ? -7.137 -17.272 17.190 1.00 62.59 437 GLY A CA 1
ATOM 3401 C C . GLY A 1 437 ? -5.699 -17.282 16.674 1.00 62.59 437 GLY A C 1
ATOM 3402 O O . GLY A 1 437 ? -5.296 -16.333 16.002 1.00 62.59 437 GLY A O 1
ATOM 3403 N N . GLU A 1 438 ? -4.956 -18.345 16.956 1.00 74.25 438 GLU A N 1
ATOM 3404 C CA . GLU A 1 438 ? -3.595 -18.589 16.496 1.00 74.25 438 GLU A CA 1
ATOM 3405 C C . GLU A 1 438 ? -3.535 -20.000 15.907 1.00 74.25 438 GLU A C 1
ATOM 3407 O O . GLU A 1 438 ? -4.387 -20.832 16.196 1.00 74.25 438 GLU A O 1
ATOM 3412 N N . LEU A 1 439 ? -2.547 -20.284 15.059 1.00 79.38 439 LEU A N 1
ATOM 3413 C CA . LEU A 1 439 ? -2.302 -21.658 14.614 1.00 79.38 439 LEU A CA 1
ATOM 3414 C C . LEU A 1 439 ? -1.148 -22.248 15.403 1.00 79.38 439 LEU A C 1
ATOM 3416 O O . LEU A 1 439 ? 0.001 -21.831 15.230 1.00 79.38 439 LEU A O 1
ATOM 3420 N N . ASP A 1 440 ? -1.423 -23.263 16.217 1.00 84.00 440 ASP A N 1
ATOM 3421 C CA . ASP A 1 440 ? -0.348 -24.076 16.769 1.00 84.00 440 ASP A CA 1
ATOM 3422 C C . ASP A 1 440 ? 0.297 -24.953 15.677 1.00 84.00 440 ASP A C 1
ATOM 3424 O O . ASP A 1 440 ? -0.232 -25.153 14.579 1.00 84.00 440 ASP A O 1
ATOM 3428 N N . PHE A 1 441 ? 1.477 -25.512 15.957 1.00 84.88 441 PHE A N 1
ATOM 3429 C CA . PHE A 1 441 ? 2.185 -26.327 14.965 1.00 84.88 441 PHE A CA 1
ATOM 3430 C C . PHE A 1 441 ? 1.380 -27.548 14.471 1.00 84.88 441 PHE A C 1
ATOM 3432 O O . PHE A 1 441 ? 1.538 -27.988 13.330 1.00 84.88 441 PHE A O 1
ATOM 3439 N N . ARG A 1 442 ? 0.527 -28.146 15.309 1.00 85.88 442 ARG A N 1
ATOM 3440 C CA . ARG A 1 442 ? -0.296 -29.299 14.916 1.00 85.88 442 ARG A CA 1
ATOM 3441 C C . ARG A 1 442 ? -1.454 -28.874 14.035 1.00 85.88 442 ARG A C 1
ATOM 3443 O O . ARG A 1 442 ? -1.689 -29.554 13.037 1.00 85.88 442 ARG A O 1
ATOM 3450 N N . GLU A 1 443 ? -2.141 -27.802 14.398 1.00 84.00 443 GLU A N 1
ATOM 3451 C CA . GLU A 1 443 ? -3.228 -27.200 13.626 1.00 84.00 443 GLU A CA 1
ATOM 3452 C C . GLU A 1 443 ? -2.716 -26.744 12.268 1.00 84.00 443 GLU A C 1
ATOM 3454 O O . GLU A 1 443 ? -3.283 -27.111 11.245 1.00 84.00 443 GLU A O 1
ATOM 3459 N N . PHE A 1 444 ? -1.553 -26.093 12.234 1.00 84.75 444 PHE A N 1
ATOM 3460 C CA . PHE A 1 444 ? -0.883 -25.699 11.001 1.00 84.75 444 PHE A CA 1
ATOM 3461 C C . PHE A 1 444 ? -0.636 -26.892 10.066 1.00 84.75 444 PHE A C 1
ATOM 3463 O O . PHE A 1 444 ? -1.037 -26.882 8.901 1.00 84.75 444 PHE A O 1
ATOM 3470 N N . ILE A 1 445 ? -0.029 -27.974 10.568 1.00 84.56 445 ILE A N 1
ATOM 3471 C CA . ILE A 1 445 ? 0.207 -29.181 9.761 1.00 84.56 445 ILE A CA 1
ATOM 3472 C C . ILE A 1 445 ? -1.116 -29.842 9.350 1.00 84.56 445 ILE A C 1
ATOM 3474 O O . ILE A 1 445 ? -1.244 -30.299 8.212 1.00 84.56 445 ILE A O 1
ATOM 3478 N N . ALA A 1 446 ? -2.102 -29.914 10.245 1.00 83.62 446 ALA A N 1
ATOM 3479 C CA . ALA A 1 446 ? -3.407 -30.490 9.942 1.00 83.62 446 ALA A CA 1
ATOM 3480 C C . ALA A 1 446 ? -4.121 -29.695 8.841 1.00 83.62 446 ALA A C 1
ATOM 3482 O O . ALA A 1 446 ? -4.607 -30.297 7.882 1.00 83.62 446 ALA A O 1
ATOM 3483 N N . ALA A 1 447 ? -4.094 -28.365 8.910 1.00 83.50 447 ALA A N 1
ATOM 3484 C CA . ALA A 1 447 ? -4.663 -27.472 7.913 1.00 83.50 447 ALA A CA 1
ATOM 3485 C C . ALA A 1 447 ? -4.003 -27.678 6.538 1.00 83.50 447 ALA A C 1
ATOM 3487 O O . ALA A 1 447 ? -4.704 -27.911 5.552 1.00 83.50 447 ALA A O 1
ATOM 3488 N N . PHE A 1 448 ? -2.666 -27.744 6.471 1.00 81.31 448 PHE A N 1
ATOM 3489 C CA . PHE A 1 448 ? -1.935 -28.003 5.219 1.00 81.31 448 PHE A CA 1
ATOM 3490 C C . PHE A 1 448 ? -2.175 -29.397 4.614 1.00 81.31 448 PHE A C 1
ATOM 3492 O O . PHE A 1 448 ? -2.022 -29.580 3.406 1.00 81.31 448 PHE A O 1
ATOM 3499 N N . ARG A 1 449 ? -2.520 -30.408 5.422 1.00 82.62 449 ARG A N 1
ATOM 3500 C CA . ARG A 1 449 ? -2.699 -31.797 4.948 1.00 82.62 449 ARG A CA 1
ATOM 3501 C C . ARG A 1 449 ? -4.144 -32.195 4.703 1.00 82.62 449 ARG A C 1
ATOM 3503 O O . ARG A 1 449 ? -4.397 -33.060 3.867 1.00 82.62 449 ARG A O 1
ATOM 3510 N N . CYS A 1 450 ? -5.072 -31.615 5.451 1.00 79.00 450 CYS A N 1
ATOM 3511 C CA . CYS A 1 450 ? -6.455 -32.071 5.514 1.00 79.00 450 CYS A CA 1
ATOM 3512 C C . CYS A 1 450 ? -7.454 -31.023 5.018 1.00 79.00 450 CYS A C 1
ATOM 3514 O O . CYS A 1 450 ? -8.610 -31.383 4.797 1.00 79.00 450 CYS A O 1
ATOM 3516 N N . ASN A 1 451 ? -7.037 -29.768 4.815 1.00 74.56 451 ASN A N 1
ATOM 3517 C CA . ASN A 1 451 ? -7.921 -28.696 4.374 1.00 74.56 451 ASN A CA 1
ATOM 3518 C C . ASN A 1 451 ? -7.460 -28.081 3.031 1.00 74.56 451 ASN A C 1
ATOM 3520 O O . ASN A 1 451 ? -6.671 -27.137 3.002 1.00 74.56 451 ASN A O 1
ATOM 3524 N N . PRO A 1 452 ? -7.992 -28.562 1.889 1.00 72.12 452 PRO A N 1
ATOM 3525 C CA . PRO A 1 452 ? -7.668 -28.010 0.571 1.00 72.12 452 PRO A CA 1
ATOM 3526 C C . PRO A 1 452 ? -8.036 -26.529 0.397 1.00 72.12 452 PRO A C 1
ATOM 3528 O O . PRO A 1 452 ? -7.414 -25.837 -0.408 1.00 72.12 452 PRO A O 1
ATOM 3531 N N . ARG A 1 453 ? -9.039 -26.023 1.130 1.00 69.31 453 ARG A N 1
ATOM 3532 C CA . ARG A 1 453 ? -9.436 -24.606 1.063 1.00 69.31 453 ARG A CA 1
ATOM 3533 C C . ARG A 1 453 ? -8.420 -23.710 1.752 1.00 69.31 453 ARG A C 1
ATOM 3535 O O . ARG A 1 453 ? -8.023 -22.709 1.159 1.00 69.31 453 ARG A O 1
ATOM 3542 N N . PHE A 1 454 ? -7.940 -24.128 2.921 1.00 78.06 454 PHE A N 1
ATOM 3543 C CA . PHE A 1 454 ? -6.832 -23.479 3.613 1.00 78.06 454 PHE A CA 1
ATOM 3544 C C . PHE A 1 454 ? -5.604 -23.371 2.701 1.00 78.06 454 PHE A C 1
ATOM 3546 O O . PHE A 1 454 ? -5.119 -22.271 2.447 1.00 78.06 454 PHE A O 1
ATOM 3553 N N . VAL A 1 455 ? -5.163 -24.490 2.108 1.00 76.31 455 VAL A N 1
ATOM 3554 C CA . VAL A 1 455 ? -3.993 -24.497 1.209 1.00 76.31 455 VAL A CA 1
ATOM 3555 C C . VAL A 1 455 ? -4.212 -23.597 -0.008 1.00 76.31 455 VAL A C 1
ATOM 3557 O O . VAL A 1 455 ? -3.300 -22.869 -0.381 1.00 76.31 455 VAL A O 1
ATOM 3560 N N . ARG A 1 456 ? -5.416 -23.570 -0.600 1.00 70.38 456 ARG A N 1
ATOM 3561 C CA . ARG A 1 456 ? -5.745 -22.671 -1.724 1.00 70.38 456 ARG A CA 1
ATOM 3562 C C . ARG A 1 456 ? -5.642 -21.194 -1.341 1.00 70.38 456 ARG A C 1
ATOM 3564 O O . ARG A 1 456 ? -5.116 -20.408 -2.123 1.00 70.38 456 ARG A O 1
ATOM 3571 N N . LYS A 1 457 ? -6.143 -20.806 -0.167 1.00 72.38 457 LYS A N 1
ATOM 3572 C CA . LYS A 1 457 ? -6.081 -19.414 0.307 1.00 72.38 457 LYS A CA 1
ATOM 3573 C C . LYS A 1 457 ? -4.649 -18.992 0.603 1.00 72.38 457 LYS A C 1
ATOM 3575 O O . LYS A 1 457 ? -4.233 -17.931 0.151 1.00 72.38 457 LYS A O 1
ATOM 3580 N N . VAL A 1 458 ? -3.877 -19.853 1.268 1.00 79.19 458 VAL A N 1
ATOM 3581 C CA . VAL A 1 458 ? -2.448 -19.616 1.513 1.00 79.19 458 VAL A CA 1
ATOM 3582 C C . VAL A 1 458 ? -1.669 -19.559 0.197 1.00 79.19 458 VAL A C 1
ATOM 3584 O O . VAL A 1 458 ? -0.812 -18.694 0.040 1.00 79.19 458 VAL A O 1
ATOM 3587 N N . ALA A 1 459 ? -2.005 -20.415 -0.774 1.00 72.69 459 ALA A N 1
ATOM 3588 C CA . ALA A 1 459 ? -1.404 -20.406 -2.104 1.00 72.69 459 ALA A CA 1
ATOM 3589 C C . ALA A 1 459 ? -1.644 -19.072 -2.825 1.00 72.69 459 ALA A C 1
ATOM 3591 O O . ALA A 1 459 ? -0.704 -18.445 -3.306 1.00 72.69 459 ALA A O 1
ATOM 3592 N N . LEU A 1 460 ? -2.891 -18.596 -2.822 1.00 67.38 460 LEU A N 1
ATOM 3593 C CA . LEU A 1 460 ? -3.269 -17.315 -3.416 1.00 67.38 460 LEU A CA 1
ATOM 3594 C C . LEU A 1 460 ? -2.618 -16.125 -2.690 1.00 67.38 460 LEU A C 1
ATOM 3596 O O . LEU A 1 460 ? -2.150 -15.189 -3.332 1.00 67.38 460 LEU A O 1
ATOM 3600 N N . ALA A 1 461 ? -2.563 -16.165 -1.357 1.00 73.19 461 ALA A N 1
ATOM 3601 C CA . ALA A 1 461 ? -1.956 -15.113 -0.548 1.00 73.19 461 ALA A CA 1
ATOM 3602 C C . ALA A 1 461 ? -0.437 -15.016 -0.772 1.00 73.19 461 ALA A C 1
ATOM 3604 O O . ALA A 1 461 ? 0.077 -13.913 -0.951 1.00 73.19 461 ALA A O 1
ATOM 3605 N N . ALA A 1 462 ? 0.265 -16.153 -0.832 1.00 75.00 462 ALA A N 1
ATOM 3606 C CA . ALA A 1 462 ? 1.709 -16.229 -1.076 1.00 75.00 462 ALA A CA 1
ATOM 3607 C C . ALA A 1 462 ? 2.110 -16.153 -2.560 1.00 75.00 462 ALA A C 1
ATOM 3609 O O . ALA A 1 462 ? 3.305 -16.215 -2.857 1.00 75.00 462 ALA A O 1
ATOM 3610 N N . ASP A 1 463 ? 1.139 -16.044 -3.472 1.00 69.56 463 ASP A N 1
ATOM 3611 C CA . ASP A 1 463 ? 1.349 -16.093 -4.923 1.00 69.56 463 ASP A CA 1
ATOM 3612 C C . ASP A 1 463 ? 2.169 -17.334 -5.336 1.00 69.56 463 ASP A C 1
ATOM 3614 O O . ASP A 1 463 ? 3.283 -17.284 -5.870 1.00 69.56 463 ASP A O 1
ATOM 3618 N N . THR A 1 464 ? 1.645 -18.495 -4.947 1.00 69.06 464 THR A N 1
ATOM 3619 C CA . THR A 1 464 ? 2.228 -19.813 -5.193 1.00 69.06 464 THR A CA 1
ATOM 3620 C C . THR A 1 464 ? 1.171 -20.795 -5.665 1.00 69.06 464 THR A C 1
ATOM 3622 O O . THR A 1 464 ? -0.031 -20.541 -5.600 1.00 69.06 464 THR A O 1
ATOM 3625 N N . THR A 1 465 ? 1.632 -21.946 -6.132 1.00 64.62 465 THR A N 1
ATOM 3626 C CA . THR A 1 465 ? 0.765 -23.045 -6.537 1.00 64.62 465 THR A CA 1
ATOM 3627 C C . THR A 1 465 ? 0.338 -23.878 -5.319 1.00 64.62 465 THR A C 1
ATOM 3629 O O . THR A 1 465 ? 1.025 -23.914 -4.289 1.00 64.62 465 THR A O 1
ATOM 3632 N N . VAL A 1 466 ? -0.825 -24.528 -5.408 1.00 64.56 466 VAL A N 1
ATOM 3633 C CA . VAL A 1 466 ? -1.325 -25.432 -4.351 1.00 64.56 466 VAL A CA 1
ATOM 3634 C C . VAL A 1 466 ? -0.435 -26.674 -4.269 1.00 64.56 466 VAL A C 1
ATOM 3636 O O . VAL A 1 466 ? -0.248 -27.256 -3.200 1.00 64.56 466 VAL A O 1
ATOM 3639 N N . GLU A 1 467 ? 0.154 -27.052 -5.393 1.00 61.72 467 GLU A N 1
ATOM 3640 C CA . GLU A 1 467 ? 1.046 -28.182 -5.601 1.00 61.72 467 GLU A CA 1
ATOM 3641 C C . GLU A 1 467 ? 2.351 -27.971 -4.835 1.00 61.72 467 GLU A C 1
ATOM 3643 O O . GLU A 1 467 ? 2.719 -28.820 -4.026 1.00 61.72 467 GLU A O 1
ATOM 3648 N N . ASP A 1 468 ? 2.987 -26.805 -4.990 1.00 69.56 468 ASP A N 1
ATOM 3649 C CA . ASP A 1 468 ? 4.224 -26.475 -4.275 1.00 69.56 468 ASP A CA 1
ATOM 3650 C C . ASP A 1 468 ? 4.031 -26.568 -2.762 1.00 69.56 468 ASP A C 1
ATOM 3652 O O . ASP A 1 468 ? 4.872 -27.134 -2.067 1.00 69.56 468 ASP A O 1
ATOM 3656 N N . LEU A 1 469 ? 2.906 -26.054 -2.253 1.00 74.00 469 LEU A N 1
ATOM 3657 C CA . LEU A 1 469 ? 2.590 -26.065 -0.824 1.00 74.00 469 LEU A CA 1
ATOM 3658 C C . LEU A 1 469 ? 2.189 -27.450 -0.309 1.00 74.00 469 LEU A C 1
ATOM 3660 O O . LEU A 1 469 ? 2.582 -27.843 0.791 1.00 74.00 469 LEU A O 1
ATOM 3664 N N . SER A 1 470 ? 1.413 -28.207 -1.084 1.00 72.44 470 SER A N 1
ATOM 3665 C CA . SER A 1 470 ? 0.961 -29.546 -0.690 1.00 72.44 470 SER A CA 1
ATOM 3666 C C . SER A 1 470 ? 2.071 -30.596 -0.786 1.00 72.44 470 SER A C 1
ATOM 3668 O O . SER A 1 470 ? 2.062 -31.559 -0.012 1.00 72.44 470 SER A O 1
ATOM 3670 N N . ALA A 1 471 ? 3.058 -30.387 -1.662 1.00 74.31 471 ALA A N 1
ATOM 3671 C CA . ALA A 1 471 ? 4.226 -31.246 -1.829 1.00 74.31 471 ALA A CA 1
ATOM 3672 C C . ALA A 1 471 ? 5.305 -31.053 -0.750 1.00 74.31 471 ALA A C 1
ATOM 3674 O O . ALA A 1 471 ? 6.144 -31.945 -0.588 1.00 74.31 471 ALA A O 1
ATOM 3675 N N . LEU A 1 472 ? 5.287 -29.940 -0.001 1.00 78.06 472 LEU A N 1
ATOM 3676 C CA . LEU A 1 472 ? 6.238 -29.693 1.091 1.00 78.06 472 LEU A CA 1
ATOM 3677 C C . LEU A 1 472 ? 6.240 -30.867 2.065 1.00 78.06 472 LEU A C 1
ATOM 3679 O O . LEU A 1 472 ? 5.170 -31.322 2.475 1.00 78.06 472 LEU A O 1
ATOM 3683 N N . ALA A 1 473 ? 7.414 -31.351 2.473 1.00 82.38 473 ALA A N 1
ATOM 3684 C CA . ALA A 1 473 ? 7.506 -32.352 3.531 1.00 82.38 473 ALA A CA 1
ATOM 3685 C C . ALA A 1 473 ? 7.161 -31.723 4.892 1.00 82.38 473 ALA A C 1
ATOM 3687 O O . ALA A 1 473 ? 7.121 -30.502 5.041 1.00 82.38 473 ALA A O 1
ATOM 3688 N N . ASN A 1 474 ? 6.901 -32.540 5.917 1.00 82.19 474 ASN A N 1
ATOM 3689 C CA . ASN A 1 474 ? 6.621 -31.994 7.251 1.00 82.19 474 ASN A CA 1
ATOM 3690 C C . ASN A 1 474 ? 7.827 -31.219 7.807 1.00 82.19 474 ASN A C 1
ATOM 3692 O O . ASN A 1 474 ? 7.638 -30.242 8.520 1.00 82.19 474 ASN A O 1
ATOM 3696 N N . GLU A 1 475 ? 9.046 -31.620 7.444 1.00 84.44 475 GLU A N 1
ATOM 3697 C CA . GLU A 1 475 ? 10.284 -30.921 7.794 1.00 84.44 475 GLU A CA 1
ATOM 3698 C C . GLU A 1 475 ? 10.400 -29.540 7.123 1.00 84.44 475 GLU A C 1
ATOM 3700 O O . GLU A 1 475 ? 11.000 -28.624 7.687 1.00 84.44 475 GLU A O 1
ATOM 3705 N N . ASP A 1 476 ? 9.830 -29.377 5.926 1.00 84.12 476 ASP A N 1
ATOM 3706 C CA . ASP A 1 476 ? 9.804 -28.094 5.217 1.00 84.12 476 ASP A CA 1
ATOM 3707 C C . ASP A 1 476 ? 8.699 -27.192 5.776 1.00 84.12 476 ASP A C 1
ATOM 3709 O O . ASP A 1 476 ? 8.917 -25.998 5.960 1.00 84.12 476 ASP A O 1
ATOM 3713 N N . LEU A 1 477 ? 7.545 -27.766 6.137 1.00 84.69 477 LEU A N 1
ATOM 3714 C CA . LEU A 1 477 ? 6.483 -27.047 6.848 1.00 84.69 477 LEU A CA 1
ATOM 3715 C C . LEU A 1 477 ? 6.916 -26.604 8.252 1.00 84.69 477 LEU A C 1
ATOM 3717 O O . LEU A 1 477 ? 6.475 -25.560 8.712 1.00 84.69 477 LEU A O 1
ATOM 3721 N N . GLU A 1 478 ? 7.799 -27.348 8.922 1.00 86.00 478 GLU A N 1
ATOM 3722 C CA . GLU A 1 478 ? 8.398 -26.936 10.199 1.00 86.00 478 GLU A CA 1
ATOM 3723 C C . GLU A 1 478 ? 9.318 -25.722 10.032 1.00 86.00 478 GLU A C 1
ATOM 3725 O O . GLU A 1 478 ? 9.264 -24.786 10.827 1.00 86.00 478 GLU A O 1
ATOM 3730 N N . GLN A 1 479 ? 10.117 -25.688 8.962 1.00 83.75 479 GLN A N 1
ATOM 3731 C CA . GLN A 1 479 ? 10.902 -24.498 8.622 1.00 83.75 479 GLN A CA 1
ATOM 3732 C C . GLN A 1 479 ? 10.003 -23.327 8.236 1.00 83.75 479 GLN A C 1
ATOM 3734 O O . GLN A 1 479 ? 10.280 -22.197 8.625 1.00 83.75 479 GLN A O 1
ATOM 3739 N N . PHE A 1 480 ? 8.930 -23.600 7.497 1.00 82.94 480 PHE A N 1
ATOM 3740 C CA . PHE A 1 480 ? 7.955 -22.597 7.099 1.00 82.94 480 PHE A CA 1
ATOM 3741 C C . PHE A 1 480 ? 7.268 -21.978 8.321 1.00 82.94 480 PHE A C 1
ATOM 3743 O O . PHE A 1 480 ? 7.273 -20.761 8.468 1.00 82.94 480 PHE A O 1
ATOM 3750 N N . PHE A 1 481 ? 6.801 -22.809 9.254 1.00 85.81 481 PHE A N 1
ATOM 3751 C CA . PHE A 1 481 ? 6.243 -22.378 10.533 1.00 85.81 481 PHE A CA 1
ATOM 3752 C C . PHE A 1 481 ? 7.237 -21.516 11.317 1.00 85.81 481 PHE A C 1
ATOM 3754 O O . PHE A 1 481 ? 6.899 -20.419 11.733 1.00 85.81 481 PHE A O 1
ATOM 3761 N N . ALA A 1 482 ? 8.492 -21.956 11.442 1.00 85.12 482 ALA A N 1
ATOM 3762 C CA . ALA A 1 482 ? 9.525 -21.220 12.175 1.00 85.12 482 ALA A CA 1
ATOM 3763 C C . ALA A 1 482 ? 9.929 -19.878 11.533 1.00 85.12 482 ALA A C 1
ATOM 3765 O O . ALA A 1 482 ? 10.579 -19.061 12.182 1.00 85.12 482 ALA A O 1
ATOM 3766 N N . VAL A 1 483 ? 9.623 -19.673 10.248 1.00 83.31 483 VAL A N 1
ATOM 3767 C CA . VAL A 1 483 ? 9.807 -18.383 9.566 1.00 83.31 483 VAL A CA 1
ATOM 3768 C C . VAL A 1 483 ? 8.631 -17.446 9.837 1.00 83.31 483 VAL A C 1
ATOM 3770 O O . VAL A 1 483 ? 8.850 -16.240 9.922 1.00 83.31 483 VAL A O 1
ATOM 3773 N N . LEU A 1 484 ? 7.418 -17.989 9.959 1.00 84.06 484 LEU A N 1
ATOM 3774 C CA . LEU A 1 484 ? 6.205 -17.231 10.273 1.00 84.06 484 LEU A CA 1
ATOM 3775 C C . LEU A 1 484 ? 6.148 -16.839 11.757 1.00 84.06 484 LEU A C 1
ATOM 3777 O O . LEU A 1 484 ? 5.830 -15.698 12.057 1.00 84.06 484 LEU A O 1
ATOM 3781 N N . ASP A 1 485 ? 6.517 -17.753 12.656 1.00 85.19 485 ASP A N 1
ATOM 3782 C CA . ASP A 1 485 ? 6.610 -17.554 14.109 1.00 85.19 485 ASP A CA 1
ATOM 3783 C C . ASP A 1 485 ? 7.833 -16.678 14.453 1.00 85.19 485 ASP A C 1
ATOM 3785 O O . ASP A 1 485 ? 8.946 -17.150 14.734 1.00 85.19 485 ASP A O 1
ATOM 3789 N N . THR A 1 486 ? 7.653 -15.364 14.327 1.00 81.06 486 THR A N 1
ATOM 3790 C CA . THR A 1 486 ? 8.734 -14.382 14.457 1.00 81.06 486 THR A CA 1
ATOM 3791 C C . THR A 1 486 ? 9.141 -14.156 15.903 1.00 81.06 486 THR A C 1
ATOM 3793 O O . THR A 1 486 ? 10.330 -13.933 16.181 1.00 81.06 486 THR A O 1
ATOM 3796 N N . ASP A 1 487 ? 8.186 -14.228 16.825 1.00 78.06 487 ASP A N 1
ATOM 3797 C CA . ASP A 1 487 ? 8.424 -14.036 18.252 1.00 78.06 487 ASP A CA 1
ATOM 3798 C C . ASP A 1 487 ? 8.823 -15.331 18.983 1.00 78.06 487 ASP A C 1
ATOM 3800 O O . ASP A 1 487 ? 9.372 -15.273 20.092 1.00 78.06 487 ASP A O 1
ATOM 3804 N N . ARG A 1 488 ? 8.706 -16.481 18.304 1.00 82.06 488 ARG A N 1
ATOM 3805 C CA . ARG A 1 488 ? 9.027 -17.827 18.802 1.00 82.06 488 ARG A CA 1
ATOM 3806 C C . ARG A 1 488 ? 8.126 -18.252 19.953 1.00 82.06 488 ARG A C 1
ATOM 3808 O O . ARG A 1 488 ? 8.586 -18.964 20.859 1.00 82.06 488 ARG A O 1
ATOM 3815 N N . SER A 1 489 ? 6.881 -17.800 19.936 1.00 78.38 489 SER A N 1
ATOM 3816 C CA . SER A 1 489 ? 5.810 -18.225 20.837 1.00 78.38 489 SER A CA 1
ATOM 3817 C C . SER A 1 489 ? 5.498 -19.717 20.679 1.00 78.38 489 SER A C 1
ATOM 3819 O O . SER A 1 489 ? 5.135 -20.382 21.657 1.00 78.38 489 SER A O 1
ATOM 3821 N N . GLY A 1 490 ? 5.749 -20.284 19.493 1.00 81.31 490 GLY A N 1
ATOM 3822 C CA . GLY A 1 490 ? 5.357 -21.644 19.127 1.00 81.31 490 GLY A CA 1
ATOM 3823 C C . GLY A 1 490 ? 3.929 -21.737 18.581 1.00 81.31 490 GLY A C 1
ATOM 3824 O O . GLY A 1 490 ? 3.445 -22.853 18.364 1.00 81.31 490 GLY A O 1
ATOM 3825 N N . THR A 1 491 ? 3.287 -20.594 18.359 1.00 81.50 491 THR A N 1
ATOM 3826 C CA . THR A 1 491 ? 2.012 -20.401 17.665 1.00 81.50 491 THR A CA 1
ATOM 3827 C C . THR A 1 491 ? 2.218 -19.365 16.551 1.00 81.50 491 THR A C 1
ATOM 3829 O O . THR A 1 491 ? 3.269 -18.737 16.468 1.00 81.50 491 THR A O 1
ATOM 3832 N N . ILE A 1 492 ? 1.275 -19.254 15.615 1.00 80.62 492 ILE A N 1
ATOM 3833 C CA . ILE A 1 492 ? 1.300 -18.216 14.575 1.00 80.62 492 ILE A CA 1
ATOM 3834 C C . ILE A 1 492 ? 0.071 -17.335 14.755 1.00 80.62 492 ILE A C 1
ATOM 3836 O O . ILE A 1 492 ? -1.058 -17.791 14.546 1.00 80.62 492 ILE A O 1
ATOM 3840 N N . SER A 1 493 ? 0.299 -16.068 15.089 1.00 74.38 493 SER A N 1
ATOM 3841 C CA . SER A 1 493 ? -0.752 -15.049 15.162 1.00 74.38 493 SER A CA 1
ATOM 3842 C C . SER A 1 493 ? -1.200 -14.556 13.779 1.00 74.38 493 SER A C 1
ATOM 3844 O O . SER A 1 493 ? -0.526 -14.762 12.766 1.00 74.38 493 SER A O 1
ATOM 3846 N N . PHE A 1 494 ? -2.346 -13.864 13.717 1.00 72.94 494 PHE A N 1
ATOM 3847 C CA . PHE A 1 494 ? -2.838 -13.262 12.468 1.00 72.94 494 PHE A CA 1
ATOM 3848 C C . PHE A 1 494 ? -1.807 -12.325 11.829 1.00 72.94 494 PHE A C 1
ATOM 3850 O O . PHE A 1 494 ? -1.510 -12.454 10.640 1.00 72.94 494 PHE A O 1
ATOM 3857 N N . ASP A 1 495 ? -1.218 -11.432 12.626 1.00 71.62 495 ASP A N 1
ATOM 3858 C CA . ASP A 1 495 ? -0.229 -10.471 12.141 1.00 71.62 495 ASP A CA 1
ATOM 3859 C C . ASP A 1 495 ? 1.030 -11.178 11.621 1.00 71.62 495 ASP A C 1
ATOM 3861 O O . ASP A 1 495 ? 1.569 -10.801 10.579 1.00 71.62 495 ASP A O 1
ATOM 3865 N N . GLU A 1 496 ? 1.495 -12.225 12.299 1.00 79.94 496 GLU A N 1
ATOM 3866 C CA . GLU A 1 496 ? 2.644 -13.021 11.857 1.00 79.94 496 GLU A CA 1
ATOM 3867 C C . GLU A 1 496 ? 2.373 -13.760 10.554 1.00 79.94 496 GLU A C 1
ATOM 3869 O O . GLU A 1 496 ? 3.219 -13.773 9.654 1.00 79.94 496 GLU A O 1
ATOM 3874 N N . PHE A 1 497 ? 1.172 -14.320 10.409 1.00 81.38 497 PHE A N 1
ATOM 3875 C CA . PHE A 1 497 ? 0.821 -15.040 9.198 1.00 81.38 497 PHE A CA 1
ATOM 3876 C C . PHE A 1 497 ? 0.716 -14.097 7.995 1.00 81.38 497 PHE A C 1
ATOM 3878 O O . PHE A 1 497 ? 1.290 -14.377 6.940 1.00 81.38 497 PHE A O 1
ATOM 3885 N N . VAL A 1 498 ? 0.051 -12.947 8.163 1.00 78.06 498 VAL A N 1
ATOM 3886 C CA . VAL A 1 498 ? -0.061 -11.909 7.125 1.00 78.06 498 VAL A CA 1
ATOM 3887 C C . VAL A 1 498 ? 1.317 -11.381 6.736 1.00 78.06 498 VAL A C 1
ATOM 3889 O O . VAL A 1 498 ? 1.668 -11.396 5.554 1.00 78.06 498 VAL A O 1
ATOM 3892 N N . ASN A 1 499 ? 2.123 -10.948 7.712 1.00 77.81 499 ASN A N 1
ATOM 3893 C CA . ASN A 1 499 ? 3.443 -10.375 7.441 1.00 77.81 499 ASN A CA 1
ATOM 3894 C C . ASN A 1 499 ? 4.389 -11.399 6.810 1.00 77.81 499 ASN A C 1
ATOM 3896 O O . ASN A 1 499 ? 5.132 -11.063 5.888 1.00 77.81 499 ASN A O 1
ATOM 3900 N N . GLY A 1 500 ? 4.341 -12.653 7.257 1.00 82.50 500 GLY A N 1
ATOM 3901 C CA . GLY A 1 500 ? 5.162 -13.717 6.703 1.00 82.50 500 GLY A CA 1
ATOM 3902 C C . GLY A 1 500 ? 4.825 -14.036 5.245 1.00 82.50 500 GLY A C 1
ATOM 3903 O O . GLY A 1 500 ? 5.731 -14.102 4.409 1.00 82.50 500 GLY A O 1
ATOM 3904 N N . LEU A 1 501 ? 3.536 -14.169 4.903 1.00 82.19 501 LEU A N 1
ATOM 3905 C CA . LEU A 1 501 ? 3.090 -14.398 3.519 1.00 82.19 501 LEU A CA 1
ATOM 3906 C C . LEU A 1 501 ? 3.402 -13.205 2.610 1.00 82.19 501 LEU A C 1
ATOM 3908 O O . LEU A 1 501 ? 3.846 -13.399 1.476 1.00 82.19 501 LEU A O 1
ATOM 3912 N N . LEU A 1 502 ? 3.248 -11.983 3.122 1.00 80.38 502 LEU A N 1
ATOM 3913 C CA . LEU A 1 502 ? 3.625 -10.755 2.424 1.00 80.38 502 LEU A CA 1
ATOM 3914 C C . LEU A 1 502 ? 5.122 -10.730 2.100 1.00 80.38 502 LEU A C 1
ATOM 3916 O O . LEU A 1 502 ? 5.507 -10.465 0.962 1.00 80.38 502 LEU A O 1
ATOM 3920 N N . ASP A 1 503 ? 5.972 -11.068 3.066 1.00 80.56 503 ASP A N 1
ATOM 3921 C CA . ASP A 1 503 ? 7.420 -11.134 2.873 1.00 80.56 503 ASP A CA 1
ATOM 3922 C C . ASP A 1 503 ? 7.823 -12.184 1.829 1.00 80.56 503 ASP A C 1
ATOM 3924 O O . ASP A 1 503 ? 8.726 -11.949 1.020 1.00 80.56 503 ASP A O 1
ATOM 3928 N N . ILE A 1 504 ? 7.166 -13.348 1.827 1.00 80.88 504 ILE A N 1
ATOM 3929 C CA . ILE A 1 504 ? 7.390 -14.401 0.826 1.00 80.88 504 ILE A CA 1
ATOM 3930 C C . ILE A 1 504 ? 7.013 -13.899 -0.565 1.00 80.88 504 ILE A C 1
ATOM 3932 O O . ILE A 1 504 ? 7.801 -14.043 -1.505 1.00 80.88 504 ILE A O 1
ATOM 3936 N N . ARG A 1 505 ? 5.837 -13.282 -0.688 1.00 80.69 505 ARG A N 1
ATOM 3937 C CA . ARG A 1 505 ? 5.317 -12.765 -1.952 1.00 80.69 505 ARG A CA 1
ATOM 3938 C C . ARG A 1 505 ? 6.203 -11.664 -2.526 1.00 80.69 505 ARG A C 1
ATOM 3940 O O . ARG A 1 505 ? 6.622 -11.761 -3.677 1.00 80.69 505 ARG A O 1
ATOM 3947 N N . LEU A 1 506 ? 6.597 -10.687 -1.708 1.00 76.69 506 LEU A N 1
ATOM 3948 C CA . LEU A 1 506 ? 7.505 -9.613 -2.124 1.00 76.69 506 LEU A CA 1
ATOM 3949 C C . LEU A 1 506 ? 8.871 -10.155 -2.570 1.00 76.69 506 LEU A C 1
ATOM 3951 O O . LEU A 1 506 ? 9.402 -9.722 -3.593 1.00 76.69 506 LEU A O 1
ATOM 3955 N N . LYS A 1 507 ? 9.437 -11.136 -1.853 1.00 77.44 507 LYS A N 1
ATOM 3956 C CA . LYS A 1 507 ? 10.710 -11.772 -2.248 1.00 77.44 507 LYS A CA 1
ATOM 3957 C C . LYS A 1 507 ? 10.597 -12.512 -3.577 1.00 77.44 507 LYS A C 1
ATOM 3959 O O . LYS A 1 507 ? 11.518 -12.437 -4.388 1.00 77.44 507 LYS A O 1
ATOM 3964 N N . ARG A 1 508 ? 9.487 -13.213 -3.817 1.00 75.88 508 ARG A N 1
ATOM 3965 C CA . ARG A 1 508 ? 9.236 -13.891 -5.097 1.00 75.88 508 ARG A CA 1
ATOM 3966 C C . ARG A 1 508 ? 9.096 -12.903 -6.239 1.00 75.88 508 ARG A C 1
ATOM 3968 O O . ARG A 1 508 ? 9.721 -13.100 -7.274 1.00 75.88 508 ARG A O 1
ATOM 3975 N N . HIS A 1 509 ? 8.335 -11.830 -6.044 1.00 74.81 509 HIS A N 1
ATOM 3976 C CA . HIS A 1 509 ? 8.185 -10.777 -7.048 1.00 74.81 509 HIS A CA 1
ATOM 3977 C C . HIS A 1 509 ? 9.523 -10.117 -7.369 1.00 74.81 509 HIS A C 1
ATOM 3979 O O . HIS A 1 509 ? 9.838 -9.928 -8.539 1.00 74.81 509 HIS A O 1
ATOM 3985 N N . ALA A 1 510 ? 10.347 -9.840 -6.357 1.00 71.62 510 ALA A N 1
ATOM 3986 C CA . ALA A 1 510 ? 11.698 -9.327 -6.562 1.00 71.62 510 ALA A CA 1
ATOM 3987 C C . ALA A 1 510 ? 12.564 -10.298 -7.387 1.00 71.62 510 ALA A C 1
ATOM 3989 O O . ALA A 1 510 ? 13.196 -9.880 -8.353 1.00 71.62 510 ALA A O 1
ATOM 3990 N N . TYR A 1 511 ? 12.539 -11.594 -7.063 1.00 71.19 511 TYR A N 1
ATOM 3991 C CA . TYR A 1 511 ? 13.276 -12.614 -7.815 1.00 71.19 511 TYR A CA 1
ATOM 3992 C C . TYR A 1 511 ? 12.779 -12.760 -9.262 1.00 71.19 511 TYR A C 1
ATOM 3994 O O . TYR A 1 511 ? 13.579 -12.856 -10.190 1.00 71.19 511 TYR A O 1
ATOM 4002 N N . ALA A 1 512 ? 11.462 -12.734 -9.475 1.00 69.44 512 ALA A N 1
ATOM 4003 C CA . ALA A 1 512 ? 10.862 -12.790 -10.805 1.00 69.44 512 ALA A CA 1
ATOM 4004 C C . ALA A 1 512 ? 11.226 -11.558 -11.652 1.00 69.44 512 ALA A C 1
ATOM 4006 O O . ALA A 1 512 ? 11.485 -11.695 -12.848 1.00 69.44 512 ALA A O 1
ATOM 4007 N N . ARG A 1 513 ? 11.298 -10.363 -11.043 1.00 70.81 513 ARG A N 1
ATOM 4008 C CA . ARG A 1 513 ? 11.789 -9.141 -11.707 1.00 70.81 513 ARG A CA 1
ATOM 4009 C C . ARG A 1 513 ? 13.251 -9.286 -12.120 1.00 70.81 513 ARG A C 1
ATOM 4011 O O . ARG A 1 513 ? 13.559 -9.045 -13.280 1.00 70.81 513 ARG A O 1
ATOM 4018 N N . GLU A 1 514 ? 14.116 -9.756 -11.222 1.00 70.75 514 GLU A N 1
ATOM 4019 C CA . GLU A 1 514 ? 15.539 -9.979 -11.517 1.00 70.75 514 GLU A CA 1
ATOM 4020 C C . GLU A 1 514 ? 15.733 -10.983 -12.667 1.00 70.75 514 GLU A C 1
ATOM 4022 O O . GLU A 1 514 ? 16.514 -10.743 -13.589 1.00 70.75 514 GLU A O 1
ATOM 4027 N N . GLN A 1 515 ? 14.980 -12.089 -12.670 1.00 72.62 515 GLN A N 1
ATOM 4028 C CA . GLN A 1 515 ? 15.006 -13.046 -13.779 1.00 72.62 515 GLN A CA 1
ATOM 4029 C C . GLN A 1 515 ? 14.529 -12.419 -15.091 1.00 72.62 515 GLN A C 1
ATOM 4031 O O . GLN A 1 515 ? 15.196 -12.563 -16.113 1.00 72.62 515 GLN A O 1
ATOM 4036 N N . ALA A 1 516 ? 13.415 -11.689 -15.067 1.00 69.69 516 ALA A N 1
ATOM 4037 C CA . ALA A 1 516 ? 12.886 -11.008 -16.243 1.00 69.69 516 ALA A CA 1
ATOM 4038 C C . ALA A 1 516 ? 13.848 -9.951 -16.812 1.00 69.69 516 ALA A C 1
ATOM 4040 O O . ALA A 1 516 ? 13.915 -9.769 -18.031 1.00 69.69 516 ALA A O 1
ATOM 4041 N N . GLU A 1 517 ? 14.575 -9.244 -15.947 1.00 73.38 517 GLU A N 1
ATOM 4042 C CA . GLU A 1 517 ? 15.620 -8.294 -16.327 1.00 73.38 517 GLU A CA 1
ATOM 4043 C C . GLU A 1 517 ? 16.815 -9.012 -16.956 1.00 73.38 517 GLU A C 1
ATOM 4045 O O . GLU A 1 517 ? 17.282 -8.597 -18.016 1.00 73.38 517 GLU A O 1
ATOM 4050 N N . ALA A 1 518 ? 17.263 -10.126 -16.372 1.00 73.44 518 ALA A N 1
ATOM 4051 C CA . ALA A 1 518 ? 18.335 -10.945 -16.932 1.00 73.44 518 ALA A CA 1
ATOM 4052 C C . ALA A 1 518 ? 17.956 -11.550 -18.296 1.00 73.44 518 ALA A C 1
ATOM 4054 O O . ALA A 1 518 ? 18.775 -11.567 -19.216 1.00 73.44 518 ALA A O 1
ATOM 4055 N N . GLU A 1 519 ? 16.715 -12.012 -18.454 1.00 75.44 519 GLU A N 1
ATOM 4056 C CA . GLU A 1 519 ? 16.176 -12.489 -19.731 1.00 75.44 519 GLU A CA 1
ATOM 4057 C C . GLU A 1 519 ? 16.129 -11.373 -20.774 1.00 75.44 519 GLU A C 1
ATOM 4059 O O . GLU A 1 519 ? 16.606 -11.562 -21.895 1.00 75.44 519 GLU A O 1
ATOM 4064 N N . ASN A 1 520 ? 15.623 -10.192 -20.402 1.00 75.62 520 ASN A N 1
ATOM 4065 C CA . ASN A 1 520 ? 15.635 -9.020 -21.273 1.00 75.62 520 ASN A CA 1
ATOM 4066 C C . ASN A 1 520 ? 17.071 -8.673 -21.690 1.00 75.62 520 ASN A C 1
ATOM 4068 O O . ASN A 1 520 ? 17.354 -8.534 -22.877 1.00 75.62 520 ASN A O 1
ATOM 4072 N N . GLN A 1 521 ? 18.009 -8.625 -20.742 1.00 76.31 521 GLN A N 1
ATOM 4073 C CA . GLN A 1 521 ? 19.410 -8.333 -21.032 1.00 76.31 521 GLN A CA 1
ATOM 4074 C C . GLN A 1 521 ? 20.028 -9.371 -21.976 1.00 76.31 521 GLN A C 1
ATOM 4076 O O . GLN A 1 521 ? 20.727 -9.001 -22.916 1.00 76.31 521 GLN A O 1
ATOM 4081 N N . ALA A 1 522 ? 19.729 -10.659 -21.801 1.00 78.44 522 ALA A N 1
ATOM 4082 C CA . ALA A 1 522 ? 20.193 -11.702 -22.712 1.00 78.44 522 ALA A CA 1
ATOM 4083 C C . ALA A 1 522 ? 19.631 -11.522 -24.135 1.00 78.44 522 ALA A C 1
ATOM 4085 O O . ALA A 1 522 ? 20.356 -11.711 -25.114 1.00 78.44 522 ALA A O 1
ATOM 4086 N N . VAL A 1 523 ? 18.361 -11.120 -24.268 1.00 76.31 523 VAL A N 1
ATOM 4087 C CA . VAL A 1 523 ? 17.747 -10.780 -25.564 1.00 76.31 523 VAL A CA 1
ATOM 4088 C C . VAL A 1 523 ? 18.461 -9.589 -26.211 1.00 76.31 523 VAL A C 1
ATOM 4090 O O . VAL A 1 523 ? 18.741 -9.618 -27.412 1.00 76.31 523 VAL A O 1
ATOM 4093 N N . ILE A 1 524 ? 18.787 -8.566 -25.422 1.00 77.12 524 ILE A N 1
ATOM 4094 C CA . ILE A 1 524 ? 19.513 -7.374 -25.869 1.00 77.12 524 ILE A CA 1
ATOM 4095 C C . ILE A 1 524 ? 20.943 -7.712 -26.308 1.00 77.12 524 ILE A C 1
ATOM 4097 O O . ILE A 1 524 ? 21.369 -7.267 -27.374 1.00 77.12 524 ILE A O 1
ATOM 4101 N N . ASP A 1 525 ? 21.665 -8.545 -25.559 1.00 75.69 525 ASP A N 1
ATOM 4102 C CA . ASP A 1 525 ? 23.027 -8.971 -25.897 1.00 75.69 525 ASP A CA 1
ATOM 4103 C C . ASP A 1 525 ? 23.068 -9.744 -27.225 1.00 75.69 525 ASP A C 1
ATOM 4105 O O . ASP A 1 525 ? 23.961 -9.534 -28.053 1.00 75.69 525 ASP A O 1
ATOM 4109 N N . VAL A 1 526 ? 22.081 -10.614 -27.467 1.00 81.69 526 VAL A N 1
ATOM 4110 C CA . VAL A 1 526 ? 21.942 -11.324 -28.749 1.00 81.69 526 VAL A CA 1
ATOM 4111 C C . VAL A 1 526 ? 21.664 -10.335 -29.883 1.00 81.69 526 VAL A C 1
ATOM 4113 O O . VAL A 1 526 ? 22.362 -10.360 -30.899 1.00 81.69 526 VAL A O 1
ATOM 4116 N N . ALA A 1 527 ? 20.718 -9.411 -29.692 1.00 81.31 527 ALA A N 1
ATOM 4117 C CA . ALA A 1 527 ? 20.403 -8.383 -30.682 1.00 81.31 527 ALA A CA 1
ATOM 4118 C C . ALA A 1 527 ? 21.606 -7.482 -30.994 1.00 81.31 527 ALA A C 1
ATOM 4120 O O . ALA A 1 527 ? 21.824 -7.128 -32.152 1.00 81.31 527 ALA A O 1
ATOM 4121 N N . TYR A 1 528 ? 22.426 -7.157 -29.992 1.00 81.31 528 TYR A N 1
ATOM 4122 C CA . TYR A 1 528 ? 23.666 -6.404 -30.159 1.00 81.31 528 TYR A CA 1
ATOM 4123 C C . TYR A 1 528 ? 24.655 -7.141 -31.073 1.00 81.31 528 TYR A C 1
ATOM 4125 O O . TYR A 1 528 ? 25.199 -6.548 -32.010 1.00 81.31 528 TYR A O 1
ATOM 4133 N N . LEU A 1 529 ? 24.883 -8.438 -30.831 1.00 79.06 529 LEU A N 1
ATOM 4134 C CA . LEU A 1 529 ? 25.790 -9.255 -31.645 1.00 79.06 529 LEU A CA 1
ATOM 4135 C C . LEU A 1 529 ? 25.304 -9.378 -33.095 1.00 79.06 529 LEU A C 1
ATOM 4137 O O . LEU A 1 529 ? 26.109 -9.258 -34.026 1.00 79.06 529 LEU A O 1
ATOM 4141 N N . ASP A 1 530 ? 24.000 -9.553 -33.295 1.00 82.56 530 ASP A N 1
ATOM 4142 C CA . ASP A 1 530 ? 23.406 -9.655 -34.629 1.00 82.56 530 ASP A CA 1
ATOM 4143 C C . ASP A 1 530 ? 23.402 -8.302 -35.361 1.00 82.56 530 ASP A C 1
ATOM 4145 O O . ASP A 1 530 ? 23.707 -8.236 -36.558 1.00 82.56 530 ASP A O 1
ATOM 4149 N N . ALA A 1 531 ? 23.145 -7.200 -34.649 1.00 82.69 531 ALA A N 1
ATOM 4150 C CA . ALA A 1 531 ? 23.244 -5.842 -35.183 1.00 82.69 531 ALA A CA 1
ATOM 4151 C C . ALA A 1 531 ? 24.679 -5.510 -35.618 1.00 82.69 531 ALA A C 1
ATOM 4153 O O . ALA A 1 531 ? 24.875 -4.898 -36.673 1.00 82.69 531 ALA A O 1
ATOM 4154 N N . LEU A 1 532 ? 25.677 -5.949 -34.844 1.00 82.62 532 LEU A N 1
ATOM 4155 C CA . LEU A 1 532 ? 27.098 -5.802 -35.158 1.00 82.62 532 LEU A CA 1
ATOM 4156 C C . LEU A 1 532 ? 27.463 -6.542 -36.448 1.00 82.62 532 LEU A C 1
ATOM 4158 O O . LEU A 1 532 ? 28.105 -5.970 -37.335 1.00 82.62 532 LEU A O 1
ATOM 4162 N N . ASP A 1 533 ? 27.039 -7.799 -36.582 1.00 82.75 533 ASP A N 1
ATOM 4163 C CA . ASP A 1 533 ? 27.269 -8.585 -37.796 1.00 82.75 533 ASP A CA 1
ATOM 4164 C C . ASP A 1 533 ? 26.572 -7.937 -39.005 1.00 82.75 533 ASP A C 1
ATOM 4166 O O . ASP A 1 533 ? 27.195 -7.761 -40.056 1.00 82.75 533 ASP A O 1
ATOM 4170 N N . ALA A 1 534 ? 25.331 -7.464 -38.845 1.00 84.06 534 ALA A N 1
ATOM 4171 C CA . ALA A 1 534 ? 24.603 -6.743 -39.889 1.00 84.06 534 ALA A CA 1
ATOM 4172 C C . ALA A 1 534 ? 25.326 -5.462 -40.344 1.00 84.06 534 ALA A C 1
ATOM 4174 O O . ALA A 1 534 ? 25.483 -5.247 -41.550 1.00 84.06 534 ALA A O 1
ATOM 4175 N N . PHE A 1 535 ? 25.823 -4.644 -39.407 1.00 83.00 535 PHE A N 1
ATOM 4176 C CA . PHE A 1 535 ? 26.561 -3.418 -39.732 1.00 83.00 535 PHE A CA 1
ATOM 4177 C C . PHE A 1 535 ? 27.852 -3.721 -40.490 1.00 83.00 535 PHE A C 1
ATOM 4179 O O . PHE A 1 535 ? 28.140 -3.092 -41.507 1.00 83.00 535 PHE A O 1
ATOM 4186 N N . SER A 1 536 ? 28.606 -4.731 -40.044 1.00 82.00 536 SER A N 1
ATOM 4187 C CA . SER A 1 536 ? 29.870 -5.121 -40.682 1.00 82.00 536 SER A CA 1
ATOM 4188 C C . SER A 1 536 ? 29.699 -5.499 -42.160 1.00 82.00 536 SER A C 1
ATOM 4190 O O . SER A 1 536 ? 30.598 -5.288 -42.976 1.00 82.00 536 SER A O 1
ATOM 4192 N N . GLN A 1 537 ? 28.526 -6.024 -42.519 1.00 80.94 537 GLN A N 1
ATOM 4193 C CA . GLN A 1 537 ? 28.173 -6.388 -43.890 1.00 80.94 537 GLN A CA 1
ATOM 4194 C C . GLN A 1 537 ? 27.607 -5.209 -44.680 1.00 80.94 537 GLN A C 1
ATOM 4196 O O . GLN A 1 537 ? 27.845 -5.112 -45.887 1.00 80.94 537 GLN A O 1
ATOM 4201 N N . ALA A 1 538 ? 26.896 -4.303 -44.009 1.00 80.31 538 ALA A N 1
ATOM 4202 C CA . ALA A 1 538 ? 26.348 -3.090 -44.600 1.00 80.31 538 ALA A CA 1
ATOM 4203 C C . ALA A 1 538 ? 27.423 -2.059 -44.967 1.00 80.31 538 ALA A C 1
ATOM 4205 O O . ALA A 1 538 ? 27.344 -1.471 -46.044 1.00 80.31 538 ALA A O 1
ATOM 4206 N N . ASP A 1 539 ? 28.445 -1.880 -44.125 1.00 77.44 539 ASP A N 1
ATOM 4207 C CA . ASP A 1 539 ? 29.505 -0.872 -44.309 1.00 77.44 539 ASP A CA 1
ATOM 4208 C C . ASP A 1 539 ? 30.459 -1.194 -45.479 1.00 77.44 539 ASP A C 1
ATOM 4210 O O . ASP A 1 539 ? 31.284 -0.369 -45.865 1.00 77.44 539 ASP A O 1
ATOM 4214 N N . LEU A 1 540 ? 30.370 -2.391 -46.088 1.00 63.16 540 LEU A N 1
ATOM 4215 C CA . LEU A 1 540 ? 31.198 -2.852 -47.223 1.00 63.16 540 LEU A CA 1
ATOM 4216 C C . LEU A 1 540 ? 32.724 -2.602 -47.058 1.00 63.16 540 LEU A C 1
ATOM 4218 O O . LEU A 1 540 ? 33.485 -2.727 -48.022 1.00 63.16 540 LEU A O 1
ATOM 4222 N N . GLY A 1 541 ? 33.172 -2.304 -45.832 1.00 57.09 541 GLY A N 1
ATOM 4223 C CA . GLY A 1 541 ? 34.550 -2.180 -45.375 1.00 57.09 541 GLY A CA 1
ATOM 4224 C C . GLY A 1 541 ? 35.306 -0.890 -45.714 1.00 57.09 541 GLY A C 1
ATOM 4225 O O . GLY A 1 541 ? 36.529 -0.990 -45.846 1.00 57.09 541 GLY A O 1
ATOM 4226 N N . VAL A 1 542 ? 34.676 0.284 -45.907 1.00 56.34 542 VAL A N 1
ATOM 4227 C CA . VAL A 1 542 ? 35.439 1.464 -46.399 1.00 56.34 542 VAL A CA 1
ATOM 4228 C C . VAL A 1 542 ? 35.232 2.791 -45.651 1.00 56.34 542 VAL A C 1
ATOM 4230 O O . VAL A 1 542 ? 36.147 3.616 -45.716 1.00 56.34 542 VAL A O 1
ATOM 4233 N N . THR A 1 543 ? 34.141 3.029 -44.917 1.00 63.41 543 THR A N 1
ATOM 4234 C CA . THR A 1 543 ? 33.880 4.369 -44.338 1.00 63.41 543 THR A CA 1
ATOM 4235 C C . THR A 1 543 ? 33.665 4.397 -42.829 1.00 63.41 543 THR A C 1
ATOM 4237 O O . THR A 1 543 ? 34.006 5.413 -42.228 1.00 63.41 543 THR A O 1
ATOM 4240 N N . GLY A 1 544 ? 33.192 3.312 -42.202 1.00 71.19 544 GLY A N 1
ATOM 4241 C CA . GLY A 1 544 ? 32.860 3.295 -40.767 1.00 71.19 544 GLY A CA 1
ATOM 4242 C C . GLY A 1 544 ? 31.563 4.043 -40.424 1.00 71.19 544 GLY A C 1
ATOM 4243 O O . GLY A 1 544 ? 31.177 4.103 -39.259 1.00 71.19 544 GLY A O 1
ATOM 4244 N N . GLU A 1 545 ? 30.896 4.575 -41.448 1.00 80.88 545 GLU A N 1
ATOM 4245 C CA . GLU A 1 545 ? 29.641 5.320 -41.413 1.00 80.88 545 GLU A CA 1
ATOM 4246 C C . GLU A 1 545 ? 28.850 4.988 -42.685 1.00 80.88 545 GLU A C 1
ATOM 4248 O O . GLU A 1 545 ? 29.423 4.879 -43.778 1.00 80.88 545 GLU A O 1
ATOM 4253 N N . LEU A 1 546 ? 27.531 4.852 -42.551 1.00 83.75 546 LEU A N 1
ATOM 4254 C CA . LEU A 1 546 ? 26.602 4.609 -43.651 1.00 83.75 546 LEU A CA 1
ATOM 4255 C C . LEU A 1 546 ? 25.880 5.902 -44.023 1.00 83.75 546 LEU A C 1
ATOM 4257 O O . LEU A 1 546 ? 25.036 6.378 -43.272 1.00 83.75 546 LEU A O 1
ATOM 4261 N N . ASP A 1 547 ? 26.143 6.451 -45.208 1.00 87.06 547 ASP A N 1
ATOM 4262 C CA . ASP A 1 547 ? 25.311 7.533 -45.744 1.00 87.06 547 ASP A CA 1
ATOM 4263 C C . ASP A 1 547 ? 23.914 7.024 -46.162 1.00 87.06 547 ASP A C 1
ATOM 4265 O O . ASP A 1 547 ? 23.671 5.820 -46.290 1.00 87.06 547 ASP A O 1
ATOM 4269 N N . LEU A 1 548 ? 22.973 7.939 -46.411 1.00 84.88 548 LEU A N 1
ATOM 4270 C CA . LEU A 1 548 ? 21.585 7.590 -46.745 1.00 84.88 548 LEU A CA 1
ATOM 4271 C C . LEU A 1 548 ? 21.456 6.654 -47.964 1.00 84.88 548 LEU A C 1
ATOM 4273 O O . LEU A 1 548 ? 20.558 5.809 -48.009 1.00 84.88 548 LEU A O 1
ATOM 4277 N N . ASP A 1 549 ? 22.318 6.801 -48.974 1.00 84.75 549 ASP A N 1
ATOM 4278 C CA . ASP A 1 549 ? 22.263 5.974 -50.187 1.00 84.75 549 ASP A CA 1
ATOM 4279 C C . ASP A 1 549 ? 22.814 4.563 -49.930 1.00 84.75 549 ASP A C 1
ATOM 4281 O O . ASP A 1 549 ? 22.246 3.577 -50.410 1.00 84.75 549 ASP A O 1
ATOM 4285 N N . SER A 1 550 ? 23.878 4.459 -49.135 1.00 85.19 550 SER A N 1
ATOM 4286 C CA . SER A 1 550 ? 24.496 3.202 -48.705 1.00 85.19 550 SER A CA 1
ATOM 4287 C C . SER A 1 550 ? 23.590 2.444 -47.742 1.00 85.19 550 SER A C 1
ATOM 4289 O O . SER A 1 550 ? 23.365 1.253 -47.943 1.00 85.19 550 SER A O 1
ATOM 4291 N N . PHE A 1 551 ? 22.964 3.139 -46.791 1.00 86.62 551 PHE A N 1
ATOM 4292 C CA . PHE A 1 551 ? 21.943 2.595 -45.894 1.00 86.62 551 PHE A CA 1
ATOM 4293 C C . PHE A 1 551 ? 20.737 2.038 -46.662 1.00 86.62 551 PHE A C 1
ATOM 4295 O O . PHE A 1 551 ? 20.333 0.890 -46.475 1.00 86.62 551 PHE A O 1
ATOM 4302 N N . HIS A 1 552 ? 20.200 2.807 -47.614 1.00 86.31 552 HIS A N 1
ATOM 4303 C CA . HIS A 1 552 ? 19.091 2.355 -48.455 1.00 86.31 552 HIS A CA 1
ATOM 4304 C C . HIS A 1 552 ? 19.467 1.139 -49.317 1.00 86.31 552 HIS A C 1
ATOM 4306 O O . HIS A 1 552 ? 18.647 0.240 -49.498 1.00 86.31 552 HIS A O 1
ATOM 4312 N N . LYS A 1 553 ? 20.699 1.073 -49.839 1.00 84.38 553 LYS A N 1
ATOM 4313 C CA . LYS A 1 553 ? 21.199 -0.110 -50.558 1.00 84.38 553 LYS A CA 1
ATOM 4314 C C . LYS A 1 553 ? 21.389 -1.308 -49.635 1.00 84.38 553 LYS A C 1
ATOM 4316 O O . LYS A 1 553 ? 21.088 -2.419 -50.060 1.00 84.38 553 LYS A O 1
ATOM 4321 N N . ALA A 1 554 ? 21.870 -1.100 -48.411 1.00 84.44 554 ALA A N 1
ATOM 4322 C CA . ALA A 1 554 ? 22.058 -2.154 -47.420 1.00 84.44 554 ALA A CA 1
ATOM 4323 C C . ALA A 1 554 ? 20.722 -2.834 -47.086 1.00 84.44 554 ALA A C 1
ATOM 4325 O O . ALA A 1 554 ? 20.613 -4.051 -47.202 1.00 84.44 554 ALA A O 1
ATOM 4326 N N . LEU A 1 555 ? 19.665 -2.052 -46.842 1.00 83.50 555 LEU A N 1
ATOM 4327 C CA . LEU A 1 555 ? 18.308 -2.562 -46.598 1.00 83.50 555 LEU A CA 1
ATOM 4328 C C . LEU A 1 555 ? 17.634 -3.201 -47.824 1.00 83.50 555 LEU A C 1
ATOM 4330 O O . LEU A 1 555 ? 16.572 -3.795 -47.698 1.00 83.50 555 LEU A O 1
ATOM 4334 N N . GLN A 1 556 ? 18.217 -3.110 -49.021 1.00 83.69 556 GLN A N 1
ATOM 4335 C CA . GLN A 1 556 ? 17.738 -3.848 -50.199 1.00 83.69 556 GLN A CA 1
ATOM 4336 C C . GLN A 1 556 ? 18.438 -5.196 -50.383 1.00 83.69 556 GLN A C 1
ATOM 4338 O O . GLN A 1 556 ? 17.996 -6.005 -51.203 1.00 83.69 556 GLN A O 1
ATOM 4343 N N . GLN A 1 557 ? 19.541 -5.444 -49.674 1.00 85.56 557 GLN A N 1
ATOM 4344 C CA . GLN A 1 557 ? 20.269 -6.700 -49.782 1.00 85.56 557 GLN A CA 1
ATOM 4345 C C . GLN A 1 557 ? 19.616 -7.752 -48.882 1.00 85.56 557 GLN A C 1
ATOM 4347 O O . GLN A 1 557 ? 19.594 -7.561 -47.667 1.00 85.56 557 GLN A O 1
ATOM 4352 N N . PRO A 1 558 ? 19.155 -8.893 -49.433 1.00 84.94 558 PRO A N 1
ATOM 4353 C CA . PRO A 1 558 ? 18.468 -9.917 -48.647 1.00 84.94 558 PRO A CA 1
ATOM 4354 C C . PRO A 1 558 ? 19.273 -10.408 -47.439 1.00 84.94 558 PRO A C 1
ATOM 4356 O O . PRO A 1 558 ? 18.703 -10.599 -46.378 1.00 84.94 558 PRO A O 1
ATOM 4359 N N . ALA A 1 559 ? 20.597 -10.540 -47.578 1.00 84.00 559 ALA A N 1
ATOM 4360 C CA . ALA A 1 559 ? 21.467 -11.019 -46.503 1.00 84.00 559 ALA A CA 1
ATOM 4361 C C . ALA A 1 559 ? 21.589 -10.037 -45.322 1.00 84.00 559 ALA A C 1
ATOM 4363 O O . ALA A 1 559 ? 21.673 -10.467 -44.178 1.00 84.00 559 ALA A O 1
ATOM 4364 N N . ILE A 1 560 ? 21.599 -8.726 -45.590 1.00 84.56 560 ILE A N 1
ATOM 4365 C CA . ILE A 1 560 ? 21.654 -7.699 -44.537 1.00 84.56 560 ILE A CA 1
ATOM 4366 C C . ILE A 1 560 ? 20.265 -7.540 -43.919 1.00 84.56 560 ILE A C 1
ATOM 4368 O O . ILE A 1 560 ? 20.137 -7.495 -42.702 1.00 84.56 560 ILE A O 1
ATOM 4372 N N . LEU A 1 561 ? 19.226 -7.511 -44.756 1.00 85.12 561 LEU A N 1
ATOM 4373 C CA . LEU A 1 561 ? 17.833 -7.420 -44.331 1.00 85.12 561 LEU A CA 1
ATOM 4374 C C . LEU A 1 561 ? 17.437 -8.580 -43.410 1.00 85.12 561 LEU A C 1
ATOM 4376 O O . LEU A 1 561 ? 16.788 -8.344 -42.402 1.00 85.12 561 LEU A O 1
ATOM 4380 N N . GLU A 1 562 ? 17.853 -9.808 -43.722 1.00 83.88 562 GLU A N 1
ATOM 4381 C CA . GLU A 1 562 ? 17.615 -10.983 -42.878 1.00 83.88 562 GLU A CA 1
ATOM 4382 C C . GLU A 1 562 ? 18.278 -10.830 -41.503 1.00 83.88 562 GLU A C 1
ATOM 4384 O O . GLU A 1 562 ? 17.648 -11.106 -40.491 1.00 83.88 562 GLU A O 1
ATOM 4389 N N . LYS A 1 563 ? 19.503 -10.299 -41.437 1.00 83.44 563 LYS A N 1
ATOM 4390 C CA . LYS A 1 563 ? 20.200 -10.065 -40.161 1.00 83.44 563 LYS A CA 1
ATOM 4391 C C . LYS A 1 563 ? 19.584 -8.934 -39.346 1.00 83.44 563 LYS A C 1
ATOM 4393 O O . LYS A 1 563 ? 19.438 -9.069 -38.140 1.00 83.44 563 LYS A O 1
ATOM 4398 N N . VAL A 1 564 ? 19.185 -7.841 -39.998 1.00 83.62 564 VAL A N 1
ATOM 4399 C CA . VAL A 1 564 ? 18.465 -6.736 -39.343 1.00 83.62 564 VAL A CA 1
ATOM 4400 C C . VAL A 1 564 ? 17.106 -7.212 -38.831 1.00 83.62 564 VAL A C 1
ATOM 4402 O O . VAL A 1 564 ? 16.718 -6.865 -37.719 1.00 83.62 564 VAL A O 1
ATOM 4405 N N . ALA A 1 565 ? 16.403 -8.038 -39.607 1.00 83.31 565 ALA A N 1
ATOM 4406 C CA . ALA A 1 565 ? 15.142 -8.656 -39.211 1.00 83.31 565 ALA A CA 1
ATOM 4407 C C . ALA A 1 565 ? 15.311 -9.578 -37.998 1.00 83.31 565 ALA A C 1
ATOM 4409 O O . ALA A 1 565 ? 14.551 -9.458 -37.046 1.00 83.31 565 ALA A O 1
ATOM 4410 N N . VAL A 1 566 ? 16.341 -10.429 -37.986 1.00 83.31 566 VAL A N 1
ATOM 4411 C CA . VAL A 1 566 ? 16.656 -11.294 -36.837 1.00 83.31 566 VAL A CA 1
ATOM 4412 C C . VAL A 1 566 ? 17.004 -10.465 -35.598 1.00 83.31 566 VAL A C 1
ATOM 4414 O O . VAL A 1 566 ? 16.406 -10.677 -34.549 1.00 83.31 566 VAL A O 1
ATOM 4417 N N . ALA A 1 567 ? 17.888 -9.472 -35.727 1.00 81.31 567 ALA A N 1
ATOM 4418 C CA . ALA A 1 567 ? 18.330 -8.642 -34.605 1.00 81.31 567 ALA A CA 1
ATOM 4419 C C . ALA A 1 567 ? 17.192 -7.810 -33.986 1.00 81.31 567 ALA A C 1
ATOM 4421 O O . ALA A 1 567 ? 17.125 -7.650 -32.772 1.00 81.31 567 ALA A O 1
ATOM 4422 N N . SER A 1 568 ? 16.286 -7.286 -34.818 1.00 82.12 568 SER A N 1
ATOM 4423 C CA . SER A 1 568 ? 15.129 -6.497 -34.366 1.00 82.12 568 SER A CA 1
ATOM 4424 C C . SER A 1 568 ? 13.893 -7.337 -34.034 1.00 82.12 568 SER A C 1
ATOM 4426 O O . SER A 1 568 ? 12.949 -6.801 -33.459 1.00 82.12 568 SER A O 1
ATOM 4428 N N . GLN A 1 569 ? 13.879 -8.629 -34.395 1.00 82.00 569 GLN A N 1
ATOM 4429 C CA . GLN A 1 569 ? 12.691 -9.499 -34.368 1.00 82.00 569 GLN A CA 1
ATOM 4430 C C . GLN A 1 569 ? 11.490 -8.940 -35.153 1.00 82.00 569 GLN A C 1
ATOM 4432 O O . GLN A 1 569 ? 10.333 -9.245 -34.877 1.00 82.00 569 GLN A O 1
ATOM 4437 N N . LEU A 1 570 ? 11.758 -8.135 -36.184 1.00 80.44 570 LEU A N 1
ATOM 4438 C CA . LEU A 1 570 ? 10.739 -7.671 -37.120 1.00 80.44 570 LEU A CA 1
ATOM 4439 C C . LEU A 1 570 ? 10.745 -8.543 -38.381 1.00 80.44 570 LEU A C 1
ATOM 4441 O O . LEU A 1 570 ? 11.816 -8.863 -38.901 1.00 80.44 570 LEU A O 1
ATOM 4445 N N . PRO A 1 571 ? 9.572 -8.893 -38.939 1.00 78.81 571 PRO A N 1
ATOM 4446 C CA . PRO A 1 571 ? 9.506 -9.726 -40.133 1.00 78.81 571 PRO A CA 1
ATOM 4447 C C . PRO A 1 571 ? 10.207 -9.040 -41.323 1.00 78.81 571 PRO A C 1
ATOM 4449 O O . PRO A 1 571 ? 10.031 -7.834 -41.519 1.00 78.81 571 PRO A O 1
ATOM 4452 N N . PRO A 1 572 ? 10.959 -9.762 -42.178 1.00 76.88 572 PRO A N 1
ATOM 4453 C CA . PRO A 1 572 ? 11.624 -9.179 -43.352 1.00 76.88 572 PRO A CA 1
ATOM 4454 C C . PRO A 1 572 ? 10.671 -8.396 -44.278 1.00 76.88 572 PRO A C 1
ATOM 4456 O O . PRO A 1 572 ? 11.053 -7.419 -44.935 1.00 76.88 572 PRO A O 1
ATOM 4459 N N . GLU A 1 573 ? 9.395 -8.786 -44.319 1.00 80.62 573 GLU A N 1
ATOM 4460 C CA . GLU A 1 573 ? 8.331 -8.106 -45.058 1.00 80.62 573 GLU A CA 1
ATOM 4461 C C . GLU A 1 573 ? 8.093 -6.672 -44.575 1.00 80.62 573 GLU A C 1
ATOM 4463 O O . GLU A 1 573 ? 7.670 -5.832 -45.370 1.00 80.62 573 GLU A O 1
ATOM 4468 N N . PHE A 1 574 ? 8.352 -6.378 -43.299 1.00 80.69 574 PHE A N 1
ATOM 4469 C CA . PHE A 1 574 ? 8.238 -5.034 -42.735 1.00 80.69 574 PHE A CA 1
ATOM 4470 C C . PHE A 1 574 ? 9.175 -4.073 -43.467 1.00 80.69 574 PHE A C 1
ATOM 4472 O O . PHE A 1 574 ? 8.731 -3.082 -44.049 1.00 80.69 574 PHE A O 1
ATOM 4479 N N . PHE A 1 575 ? 10.458 -4.425 -43.533 1.00 78.88 575 PHE A N 1
ATOM 4480 C CA . PHE A 1 575 ? 11.499 -3.599 -44.141 1.00 78.88 575 PHE A CA 1
ATOM 4481 C C . PHE A 1 575 ? 11.343 -3.474 -45.660 1.00 78.88 575 PHE A C 1
ATOM 4483 O O . PHE A 1 575 ? 11.557 -2.403 -46.225 1.00 78.88 575 PHE A O 1
ATOM 4490 N N . THR A 1 576 ? 10.908 -4.541 -46.339 1.00 79.50 576 THR A N 1
ATOM 4491 C CA . THR A 1 576 ? 10.699 -4.515 -47.801 1.00 79.50 576 THR A CA 1
ATOM 4492 C C . THR A 1 576 ? 9.480 -3.695 -48.237 1.00 79.50 576 THR A C 1
ATOM 4494 O O . THR A 1 576 ? 9.409 -3.280 -49.397 1.00 79.50 576 THR A O 1
ATOM 4497 N N . LYS A 1 577 ? 8.529 -3.431 -47.330 1.00 81.56 577 LYS A N 1
ATOM 4498 C CA . LYS A 1 577 ? 7.344 -2.591 -47.580 1.00 81.56 577 LYS A CA 1
ATOM 4499 C C . LYS A 1 577 ? 7.576 -1.104 -47.300 1.00 81.56 577 LYS A C 1
ATOM 4501 O O . LYS A 1 577 ? 6.709 -0.301 -47.653 1.00 81.56 577 LYS A O 1
ATOM 4506 N N . LEU A 1 578 ? 8.709 -0.728 -46.702 1.00 79.69 578 LEU A N 1
ATOM 4507 C CA . LEU A 1 578 ? 9.016 0.667 -46.391 1.00 79.69 578 LEU A CA 1
ATOM 4508 C C . LEU A 1 578 ? 9.125 1.505 -47.669 1.00 79.69 578 LEU A C 1
ATOM 4510 O O . LEU A 1 578 ? 9.800 1.144 -48.639 1.00 79.69 578 LEU A O 1
ATOM 4514 N N . SER A 1 579 ? 8.465 2.662 -47.678 1.00 85.00 579 SER A N 1
ATOM 4515 C CA . SER A 1 579 ? 8.623 3.623 -48.762 1.00 85.00 579 SER A CA 1
ATOM 4516 C C . SER A 1 579 ? 9.979 4.325 -48.667 1.00 85.00 579 SER A C 1
ATOM 4518 O O . SER A 1 579 ? 10.625 4.376 -47.623 1.00 85.00 579 SER A O 1
ATOM 4520 N N . LYS A 1 580 ? 10.404 4.968 -49.760 1.00 80.38 580 LYS A N 1
ATOM 4521 C CA . LYS A 1 580 ? 11.617 5.804 -49.742 1.00 80.38 580 LYS A CA 1
ATOM 4522 C C . LYS A 1 580 ? 11.553 6.943 -48.723 1.00 80.38 580 LYS A C 1
ATOM 4524 O O . LYS A 1 580 ? 12.605 7.450 -48.353 1.00 80.38 580 LYS A O 1
ATOM 4529 N N . GLN A 1 581 ? 10.354 7.393 -48.350 1.00 81.75 581 GLN A N 1
ATOM 4530 C CA . GLN A 1 581 ? 10.208 8.408 -47.315 1.00 81.75 581 GLN A CA 1
ATOM 4531 C C . GLN A 1 581 ? 10.378 7.783 -45.930 1.00 81.75 581 GLN A C 1
ATOM 4533 O O . GLN A 1 581 ? 11.163 8.302 -45.152 1.00 81.75 581 GLN A O 1
ATOM 4538 N N . ASP A 1 582 ? 9.787 6.613 -45.685 1.00 83.69 582 ASP A N 1
ATOM 4539 C CA . ASP A 1 582 ? 9.930 5.904 -44.406 1.00 83.69 582 ASP A CA 1
ATOM 4540 C C . ASP A 1 582 ? 11.392 5.528 -44.121 1.00 83.69 582 ASP A C 1
ATOM 4542 O O . ASP A 1 582 ? 11.858 5.650 -42.994 1.00 83.69 582 ASP A O 1
ATOM 4546 N N . ILE A 1 583 ? 12.155 5.146 -45.154 1.00 82.44 583 ILE A N 1
ATOM 4547 C CA . ILE A 1 583 ? 13.595 4.859 -45.024 1.00 82.44 583 ILE A CA 1
ATOM 4548 C C . ILE A 1 583 ? 14.393 6.129 -44.691 1.00 82.44 583 ILE A C 1
ATOM 4550 O O . ILE A 1 583 ? 15.359 6.054 -43.938 1.00 82.44 583 ILE A O 1
ATOM 4554 N N . ARG A 1 584 ? 13.993 7.303 -45.203 1.00 83.44 584 ARG A N 1
ATOM 4555 C CA . ARG A 1 584 ? 14.615 8.586 -44.824 1.00 83.44 584 ARG A CA 1
ATOM 4556 C C . ARG A 1 584 ? 14.273 8.987 -43.400 1.00 83.44 584 ARG A C 1
ATOM 4558 O O . ARG A 1 584 ? 15.151 9.451 -42.688 1.00 83.44 584 ARG A O 1
ATOM 4565 N N . ASP A 1 585 ? 13.021 8.804 -43.004 1.00 82.44 585 ASP A N 1
ATOM 4566 C CA . ASP A 1 585 ? 12.559 9.122 -41.656 1.00 82.44 585 ASP A CA 1
ATOM 4567 C C . ASP A 1 585 ? 13.182 8.159 -40.631 1.00 82.44 585 ASP A C 1
ATOM 4569 O O . ASP A 1 585 ? 13.446 8.533 -39.494 1.00 82.44 585 ASP A O 1
ATOM 4573 N N . MET A 1 586 ? 13.454 6.911 -41.023 1.00 81.44 586 MET A N 1
ATOM 4574 C CA . MET A 1 586 ? 14.243 5.967 -40.232 1.00 81.44 586 MET A CA 1
ATOM 4575 C C . MET A 1 586 ? 15.706 6.401 -40.145 1.00 81.44 586 MET A C 1
ATOM 4577 O O . MET A 1 586 ? 16.224 6.510 -39.044 1.00 81.44 586 MET A O 1
ATOM 4581 N N . PHE A 1 587 ? 16.338 6.743 -41.272 1.00 84.62 587 PHE A N 1
ATOM 4582 C CA . PHE A 1 587 ? 17.716 7.239 -41.291 1.00 84.62 587 PHE A CA 1
ATOM 4583 C C . PHE A 1 587 ? 17.901 8.466 -40.389 1.00 84.62 587 PHE A C 1
ATOM 4585 O O . PHE A 1 587 ? 18.799 8.484 -39.563 1.00 84.62 587 PHE A O 1
ATOM 4592 N N . ALA A 1 588 ? 17.012 9.457 -40.493 1.00 82.69 588 ALA A N 1
ATOM 4593 C CA . ALA A 1 588 ? 17.074 10.678 -39.691 1.00 82.69 588 ALA A CA 1
ATOM 4594 C C . ALA A 1 588 ? 16.823 10.446 -38.191 1.00 82.69 588 ALA A C 1
ATOM 4596 O O . ALA A 1 588 ? 17.247 11.254 -37.378 1.00 82.69 588 ALA A O 1
ATOM 4597 N N . ARG A 1 589 ? 16.113 9.371 -37.822 1.00 80.19 589 ARG A N 1
ATOM 4598 C CA . ARG A 1 589 ? 15.956 8.965 -36.416 1.00 80.19 589 ARG A CA 1
ATOM 4599 C C . ARG A 1 589 ? 17.185 8.237 -35.880 1.00 80.19 589 ARG A C 1
ATOM 4601 O O . ARG A 1 589 ? 17.443 8.313 -34.688 1.00 80.19 589 ARG A O 1
ATOM 4608 N N . MET A 1 590 ? 17.895 7.516 -36.745 1.00 83.06 590 MET A N 1
ATOM 4609 C CA . MET A 1 590 ? 19.115 6.792 -36.386 1.00 83.06 590 MET A CA 1
ATOM 4610 C C . MET A 1 590 ? 20.337 7.718 -36.312 1.00 83.06 590 MET A C 1
ATOM 4612 O O . MET A 1 590 ? 21.177 7.522 -35.449 1.00 83.06 590 MET A O 1
ATOM 4616 N N . ASP A 1 591 ? 20.420 8.723 -37.187 1.00 84.25 591 ASP A N 1
ATOM 4617 C CA . ASP A 1 591 ? 21.459 9.768 -37.219 1.00 84.25 591 ASP A CA 1
ATOM 4618 C C . ASP A 1 591 ? 21.225 10.797 -36.096 1.00 84.25 591 ASP A C 1
ATOM 4620 O O . ASP A 1 591 ? 20.724 11.907 -36.308 1.00 84.25 591 ASP A O 1
ATOM 4624 N N . THR A 1 592 ? 21.504 10.378 -34.863 1.00 78.81 592 THR A N 1
ATOM 4625 C CA . THR A 1 592 ? 21.242 11.149 -33.640 1.00 78.81 592 THR A CA 1
ATOM 4626 C C . THR A 1 592 ? 22.112 12.394 -33.525 1.00 78.81 592 THR A C 1
ATOM 4628 O O . THR A 1 592 ? 21.657 13.411 -32.997 1.00 78.81 592 THR A O 1
ATOM 4631 N N . ASP A 1 593 ? 23.341 12.346 -34.042 1.00 75.56 593 ASP A N 1
ATOM 4632 C CA . ASP A 1 593 ? 24.257 13.488 -34.031 1.00 75.56 593 ASP A CA 1
ATOM 4633 C C . ASP A 1 593 ? 24.099 14.412 -35.254 1.00 75.56 593 ASP A C 1
ATOM 4635 O O . ASP A 1 593 ? 24.739 15.469 -35.327 1.00 75.56 593 ASP A O 1
ATOM 4639 N N . CYS A 1 594 ? 23.188 14.063 -36.173 1.00 80.00 594 CYS A N 1
ATOM 4640 C CA . CYS A 1 594 ? 22.915 14.780 -37.419 1.00 80.00 594 CYS A CA 1
ATOM 4641 C C . CYS A 1 594 ? 24.171 14.969 -38.288 1.00 80.00 594 CYS A C 1
ATOM 4643 O O . CYS A 1 594 ? 24.279 15.962 -39.026 1.00 80.00 594 CYS A O 1
ATOM 4645 N N . SER A 1 595 ? 25.135 14.051 -38.203 1.00 80.69 595 SER A N 1
ATOM 4646 C CA . SER A 1 595 ? 26.359 14.054 -39.009 1.00 80.69 595 SER A CA 1
ATOM 4647 C C . SER A 1 595 ? 26.079 13.815 -40.495 1.00 80.69 595 SER A C 1
ATOM 4649 O O . SER A 1 595 ? 26.900 14.171 -41.350 1.00 80.69 595 SER A O 1
ATOM 4651 N N . GLY A 1 596 ? 24.900 13.282 -40.830 1.00 80.69 596 GLY A N 1
ATOM 4652 C CA . GLY A 1 596 ? 24.518 12.896 -42.185 1.00 80.69 596 GLY A CA 1
ATOM 4653 C C . GLY A 1 596 ? 24.988 11.490 -42.567 1.00 80.69 596 GLY A C 1
ATOM 4654 O O . GLY A 1 596 ? 24.865 11.114 -43.741 1.00 80.69 596 GLY A O 1
ATOM 4655 N N . GLY A 1 597 ? 25.513 10.729 -41.606 1.00 85.00 597 GLY A N 1
ATOM 4656 C CA . GLY A 1 597 ? 25.903 9.327 -41.712 1.00 85.00 597 GLY A CA 1
ATOM 4657 C C . GLY A 1 597 ? 25.434 8.562 -40.475 1.00 85.00 597 GLY A C 1
ATOM 4658 O O . GLY A 1 597 ? 25.320 9.133 -39.406 1.00 85.00 597 GLY A O 1
ATOM 4659 N N . ILE A 1 598 ? 25.149 7.269 -40.613 1.00 85.44 598 ILE A N 1
ATOM 4660 C CA . ILE A 1 598 ? 24.867 6.397 -39.467 1.00 85.44 598 ILE A CA 1
ATOM 4661 C C . ILE A 1 598 ? 26.169 5.716 -39.067 1.00 85.44 598 ILE A C 1
ATOM 4663 O O . ILE A 1 598 ? 26.703 4.888 -39.817 1.00 85.44 598 ILE A O 1
ATOM 4667 N N . SER A 1 599 ? 26.668 6.049 -37.886 1.00 84.81 599 SER A N 1
ATOM 4668 C CA . SER A 1 599 ? 27.822 5.388 -37.283 1.00 84.81 599 SER A CA 1
ATOM 4669 C C . SER A 1 599 ? 27.483 3.979 -36.772 1.00 84.81 599 SER A C 1
ATOM 4671 O O . SER A 1 599 ? 26.320 3.592 -36.634 1.00 84.81 599 SER A O 1
ATOM 4673 N N . PHE A 1 600 ? 28.516 3.197 -36.441 1.00 81.50 600 PHE A N 1
ATOM 4674 C CA . PHE A 1 600 ? 28.348 1.885 -35.802 1.00 81.50 600 PHE A CA 1
ATOM 4675 C C . PHE A 1 600 ? 27.491 1.958 -34.527 1.00 81.50 600 PHE A C 1
ATOM 4677 O O . PHE A 1 600 ? 26.592 1.139 -34.340 1.00 81.50 600 PHE A O 1
ATOM 4684 N N . ASN A 1 601 ? 27.750 2.949 -33.669 1.00 79.00 601 ASN A N 1
ATOM 4685 C CA . ASN A 1 601 ? 27.048 3.088 -32.393 1.00 79.00 601 ASN A CA 1
ATOM 4686 C C . ASN A 1 601 ? 25.566 3.411 -32.605 1.00 79.00 601 ASN A C 1
ATOM 4688 O O . ASN A 1 601 ? 24.717 2.821 -31.950 1.00 79.00 601 ASN A O 1
ATOM 4692 N N . GLU A 1 602 ? 25.257 4.293 -33.553 1.00 82.69 602 GLU A N 1
ATOM 4693 C CA . GLU A 1 602 ? 23.885 4.684 -33.890 1.00 82.69 602 GLU A CA 1
ATOM 4694 C C . GLU A 1 602 ? 23.086 3.546 -34.519 1.00 82.69 602 GLU A C 1
ATOM 4696 O O . GLU A 1 602 ? 21.922 3.334 -34.181 1.00 82.69 602 GLU A O 1
ATOM 4701 N N . TRP A 1 603 ? 23.718 2.768 -35.401 1.00 84.81 603 TRP A N 1
ATOM 4702 C CA . TRP A 1 603 ? 23.102 1.578 -35.979 1.00 84.81 603 TRP A CA 1
ATOM 4703 C C . TRP A 1 603 ? 22.737 0.552 -34.909 1.00 84.81 603 TRP A C 1
ATOM 4705 O O . TRP A 1 603 ? 21.607 0.063 -34.874 1.00 84.81 603 TRP A O 1
ATOM 4715 N N . VAL A 1 604 ? 23.698 0.218 -34.046 1.00 81.38 604 VAL A N 1
ATOM 4716 C CA . VAL A 1 604 ? 23.496 -0.787 -33.003 1.00 81.38 604 VAL A CA 1
ATOM 4717 C C . VAL A 1 604 ? 22.473 -0.299 -31.986 1.00 81.38 604 VAL A C 1
ATOM 4719 O O . VAL A 1 604 ? 21.541 -1.041 -31.692 1.00 81.38 604 VAL A O 1
ATOM 4722 N N . ALA A 1 605 ? 22.575 0.950 -31.523 1.00 76.56 605 ALA A N 1
ATOM 4723 C CA . ALA A 1 605 ? 21.609 1.539 -30.599 1.00 76.56 605 ALA A CA 1
ATOM 4724 C C . ALA A 1 605 ? 20.186 1.504 -31.170 1.00 76.56 605 ALA A C 1
ATOM 4726 O O . ALA A 1 605 ? 19.262 1.068 -30.493 1.00 76.56 605 ALA A O 1
ATOM 4727 N N . ALA A 1 606 ? 19.997 1.873 -32.439 1.00 80.62 606 ALA A N 1
ATOM 4728 C CA . ALA A 1 606 ? 18.676 1.859 -33.057 1.00 80.62 606 ALA A CA 1
ATOM 4729 C C . ALA A 1 606 ? 18.063 0.452 -33.154 1.00 80.62 606 ALA A C 1
ATOM 4731 O O . ALA A 1 606 ? 16.871 0.282 -32.890 1.00 80.62 606 ALA A O 1
ATOM 4732 N N . ILE A 1 607 ? 18.852 -0.563 -33.526 1.00 81.56 607 ILE A N 1
ATOM 4733 C CA . ILE A 1 607 ? 18.362 -1.948 -33.632 1.00 81.56 607 ILE A CA 1
ATOM 4734 C C . ILE A 1 607 ? 18.086 -2.540 -32.250 1.00 81.56 607 ILE A C 1
ATOM 4736 O O . ILE A 1 607 ? 17.045 -3.165 -32.061 1.00 81.56 607 ILE A O 1
ATOM 4740 N N . VAL A 1 608 ? 18.980 -2.310 -31.288 1.00 79.12 608 VAL A N 1
ATOM 4741 C CA . VAL A 1 608 ? 18.817 -2.769 -29.905 1.00 79.12 608 VAL A CA 1
ATOM 4742 C C . VAL A 1 608 ? 17.584 -2.130 -29.265 1.00 79.12 608 VAL A C 1
ATOM 4744 O O . VAL A 1 608 ? 16.751 -2.854 -28.726 1.00 79.12 608 VAL A O 1
ATOM 4747 N N . ASN A 1 609 ? 17.390 -0.818 -29.421 1.00 78.19 609 ASN A N 1
ATOM 4748 C CA . ASN A 1 609 ? 16.197 -0.124 -28.926 1.00 78.19 609 ASN A CA 1
ATOM 4749 C C . ASN A 1 609 ? 14.923 -0.659 -29.591 1.00 78.19 609 ASN A C 1
ATOM 4751 O O . ASN A 1 609 ? 13.931 -0.908 -28.914 1.00 78.19 609 ASN A O 1
ATOM 4755 N N . THR A 1 610 ? 14.961 -0.918 -30.904 1.00 80.75 610 THR A N 1
ATOM 4756 C CA . THR A 1 610 ? 13.830 -1.543 -31.608 1.00 80.75 610 THR A CA 1
ATOM 4757 C C . THR A 1 610 ? 13.518 -2.922 -31.025 1.00 80.75 610 THR A C 1
ATOM 4759 O O . THR A 1 610 ? 12.354 -3.242 -30.801 1.00 80.75 610 THR A O 1
ATOM 4762 N N . ARG A 1 611 ? 14.536 -3.746 -30.736 1.00 83.62 611 ARG A N 1
ATOM 4763 C CA . ARG A 1 611 ? 14.313 -5.059 -30.118 1.00 83.62 611 ARG A CA 1
ATOM 4764 C C . ARG A 1 611 ? 13.751 -4.934 -28.705 1.00 83.62 611 ARG A C 1
ATOM 4766 O O . ARG A 1 611 ? 12.867 -5.712 -28.355 1.00 83.62 611 ARG A O 1
ATOM 4773 N N . GLN A 1 612 ? 14.233 -3.971 -27.925 1.00 77.62 612 GLN A N 1
ATOM 4774 C CA . GLN A 1 612 ? 13.729 -3.696 -26.583 1.00 77.62 612 GLN A CA 1
ATOM 4775 C C . GLN A 1 612 ? 12.241 -3.326 -26.616 1.00 77.62 612 GLN A C 1
ATOM 4777 O O . GLN A 1 612 ? 11.453 -3.893 -25.863 1.00 77.62 612 GLN A O 1
ATOM 4782 N N . GLU A 1 613 ? 11.834 -2.442 -27.531 1.00 77.94 613 GLU A N 1
ATOM 4783 C CA . GLU A 1 613 ? 10.426 -2.075 -27.730 1.00 77.94 613 GLU A CA 1
ATOM 4784 C C . GLU A 1 613 ? 9.563 -3.284 -28.122 1.00 77.94 613 GLU A C 1
ATOM 4786 O O . GLU A 1 613 ? 8.471 -3.468 -27.577 1.00 77.94 613 GLU A O 1
ATOM 4791 N N . VAL A 1 614 ? 10.051 -4.133 -29.037 1.00 79.88 614 VAL A N 1
ATOM 4792 C CA . VAL A 1 614 ? 9.342 -5.355 -29.452 1.00 79.88 614 VAL A CA 1
ATOM 4793 C C . VAL A 1 614 ? 9.188 -6.317 -28.275 1.00 79.88 614 VAL A C 1
ATOM 4795 O O . VAL A 1 614 ? 8.077 -6.763 -28.018 1.00 79.88 614 VAL A O 1
ATOM 4798 N N . TYR A 1 615 ? 10.255 -6.584 -27.518 1.00 77.75 615 TYR A N 1
ATOM 4799 C CA . TYR A 1 615 ? 10.211 -7.478 -26.357 1.00 77.75 615 TYR A CA 1
ATOM 4800 C C . TYR A 1 615 ? 9.222 -6.997 -25.286 1.00 77.75 615 TYR A C 1
ATOM 4802 O O . TYR A 1 615 ? 8.403 -7.778 -24.805 1.00 77.75 615 TYR A O 1
ATOM 4810 N N . LEU A 1 616 ? 9.249 -5.703 -24.944 1.00 73.75 616 LEU A N 1
ATOM 4811 C CA . LEU A 1 616 ? 8.314 -5.126 -23.973 1.00 73.75 616 LEU A CA 1
ATOM 4812 C C . LEU A 1 616 ? 6.861 -5.223 -24.452 1.00 73.75 616 LEU A C 1
ATOM 4814 O O . LEU A 1 616 ? 5.968 -5.499 -23.652 1.00 73.75 616 LEU A O 1
ATOM 4818 N N . THR A 1 617 ? 6.625 -5.036 -25.752 1.00 77.12 617 THR A N 1
ATOM 4819 C CA . THR A 1 617 ? 5.290 -5.176 -26.350 1.00 77.12 617 THR A CA 1
ATOM 4820 C C . THR A 1 617 ? 4.813 -6.629 -26.306 1.00 77.12 617 THR A C 1
ATOM 4822 O O . THR A 1 617 ? 3.714 -6.885 -25.823 1.00 77.12 617 THR A O 1
ATOM 4825 N N . GLU A 1 618 ? 5.649 -7.584 -26.734 1.00 77.75 618 GLU A N 1
ATOM 4826 C CA . GLU A 1 618 ? 5.359 -9.028 -26.692 1.00 77.75 618 GLU A CA 1
ATOM 4827 C C . GLU A 1 618 ? 5.018 -9.486 -25.266 1.00 77.75 618 GLU A C 1
ATOM 4829 O O . GLU A 1 618 ? 4.049 -10.220 -25.053 1.00 77.75 618 GLU A O 1
ATOM 4834 N N . LYS A 1 619 ? 5.786 -9.011 -24.279 1.00 75.31 619 LYS A N 1
ATOM 4835 C CA . LYS A 1 619 ? 5.587 -9.337 -22.866 1.00 75.31 619 LYS A CA 1
ATOM 4836 C C . LYS A 1 619 ? 4.290 -8.749 -22.309 1.00 75.31 619 LYS A C 1
ATOM 4838 O O . LYS A 1 619 ? 3.522 -9.470 -21.677 1.00 75.31 619 LYS A O 1
ATOM 4843 N N . LEU A 1 620 ? 4.002 -7.478 -22.588 1.00 75.56 620 LEU A N 1
ATOM 4844 C CA . LEU A 1 620 ? 2.754 -6.839 -22.164 1.00 75.56 620 LEU A CA 1
ATOM 4845 C C . LEU A 1 620 ? 1.528 -7.524 -22.788 1.00 75.56 620 LEU A C 1
ATOM 4847 O O . LEU A 1 620 ? 0.524 -7.751 -22.112 1.00 75.56 620 LEU A O 1
ATOM 4851 N N . GLU A 1 621 ? 1.593 -7.885 -24.070 1.00 75.25 621 GLU A N 1
ATOM 4852 C CA . GLU A 1 621 ? 0.535 -8.649 -24.744 1.00 75.25 621 GLU A CA 1
ATOM 4853 C C . GLU A 1 621 ? 0.329 -10.029 -24.102 1.00 75.25 621 GLU A C 1
ATOM 4855 O O . GLU A 1 621 ? -0.806 -10.481 -23.944 1.00 75.25 621 GLU A O 1
ATOM 4860 N N . GLN A 1 622 ? 1.407 -10.696 -23.685 1.00 71.62 622 GLN A N 1
ATOM 4861 C CA . GLN A 1 622 ? 1.325 -11.968 -22.969 1.00 71.62 622 GLN A CA 1
ATOM 4862 C C . GLN A 1 622 ? 0.676 -11.813 -21.585 1.00 71.62 622 GLN A C 1
ATOM 4864 O O . GLN A 1 622 ? -0.265 -12.544 -21.275 1.00 71.62 622 GLN A O 1
ATOM 4869 N N . GLU A 1 623 ? 1.125 -10.854 -20.774 1.00 72.88 623 GLU A N 1
ATOM 4870 C CA . GLU A 1 623 ? 0.589 -10.601 -19.428 1.00 72.88 623 GLU A CA 1
ATOM 4871 C C . GLU A 1 623 ? -0.887 -10.184 -19.467 1.00 72.88 623 GLU A C 1
ATOM 4873 O O . GLU A 1 623 ? -1.712 -10.697 -18.708 1.00 72.88 623 GLU A O 1
ATOM 4878 N N . THR A 1 624 ? -1.256 -9.301 -20.398 1.00 73.25 624 THR A N 1
ATOM 4879 C CA . THR A 1 624 ? -2.652 -8.871 -20.573 1.00 73.25 624 THR A CA 1
ATOM 4880 C C . THR A 1 624 ? -3.556 -10.013 -21.032 1.00 73.25 624 THR A C 1
ATOM 4882 O O . THR A 1 624 ? -4.688 -10.116 -20.554 1.00 73.25 624 THR A O 1
ATOM 4885 N N . ALA A 1 625 ? -3.070 -10.905 -21.902 1.00 72.62 625 ALA A N 1
ATOM 4886 C CA . ALA A 1 625 ? -3.811 -12.095 -22.309 1.00 72.62 625 ALA A CA 1
ATOM 4887 C C . ALA A 1 625 ? -4.013 -13.075 -21.142 1.00 72.62 625 ALA A C 1
ATOM 4889 O O . ALA A 1 625 ? -5.119 -13.585 -20.971 1.00 72.62 625 ALA A O 1
ATOM 4890 N N . ILE A 1 626 ? -2.984 -13.297 -20.317 1.00 71.50 626 ILE A N 1
ATOM 4891 C CA . ILE A 1 626 ? -3.070 -14.126 -19.104 1.00 71.50 626 ILE A CA 1
ATOM 4892 C C . ILE A 1 626 ? -4.107 -13.544 -18.140 1.00 71.50 626 ILE A C 1
ATOM 4894 O O . ILE A 1 626 ? -5.048 -14.240 -17.757 1.00 71.50 626 ILE A O 1
ATOM 4898 N N . ALA A 1 627 ? -4.010 -12.253 -17.816 1.00 70.69 627 ALA A N 1
ATOM 4899 C CA . ALA A 1 627 ? -4.941 -11.586 -16.906 1.00 70.69 627 ALA A CA 1
ATOM 4900 C C . ALA A 1 627 ? -6.394 -11.630 -17.412 1.00 70.69 627 ALA A C 1
ATOM 4902 O O . ALA A 1 627 ? -7.321 -11.865 -16.636 1.00 70.69 627 ALA A O 1
ATOM 4903 N N . ALA A 1 628 ? -6.604 -11.455 -18.721 1.00 71.88 628 ALA A N 1
ATOM 4904 C CA . ALA A 1 628 ? -7.929 -11.507 -19.339 1.00 71.88 628 ALA A CA 1
ATOM 4905 C C . ALA A 1 628 ? -8.561 -12.909 -19.329 1.00 71.88 628 ALA A C 1
ATOM 4907 O O . ALA A 1 628 ? -9.775 -13.029 -19.482 1.00 71.88 628 ALA A O 1
ATOM 4908 N N . VAL A 1 629 ? -7.748 -13.955 -19.185 1.00 77.38 629 VAL A N 1
ATOM 4909 C CA . VAL A 1 629 ? -8.166 -15.363 -19.190 1.00 77.38 629 VAL A CA 1
ATOM 4910 C C . VAL A 1 629 ? -8.283 -15.924 -17.775 1.00 77.38 629 VAL A C 1
ATOM 4912 O O . VAL A 1 629 ? -9.130 -16.778 -17.535 1.00 77.38 629 VAL A O 1
ATOM 4915 N N . MET A 1 630 ? -7.479 -15.437 -16.830 1.00 71.69 630 MET A N 1
ATOM 4916 C CA . MET A 1 630 ? -7.325 -15.994 -15.483 1.00 71.69 630 MET A CA 1
ATOM 4917 C C . MET A 1 630 ? -8.652 -16.143 -14.724 1.00 71.69 630 MET A C 1
ATOM 4919 O O . MET A 1 630 ? -8.922 -17.205 -14.164 1.00 71.69 630 MET A O 1
ATOM 4923 N N . GLY A 1 631 ? -9.517 -15.123 -14.752 1.00 67.88 631 GLY A N 1
ATOM 4924 C CA . GLY A 1 631 ? -10.826 -15.180 -14.089 1.00 67.88 631 GLY A CA 1
ATOM 4925 C C . GLY A 1 631 ? -11.772 -16.221 -14.699 1.00 67.88 631 GLY A C 1
ATOM 4926 O O . GLY A 1 631 ? -12.448 -16.956 -13.977 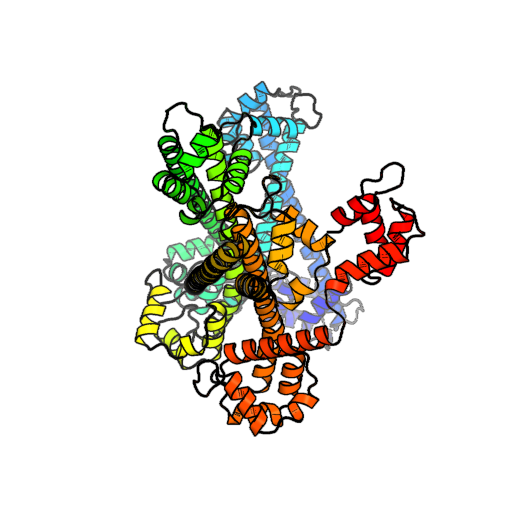1.00 67.88 631 GLY A O 1
ATOM 4927 N N . ASP A 1 632 ? -11.788 -16.332 -16.028 1.00 74.06 632 ASP A N 1
ATOM 4928 C CA . ASP A 1 632 ? -12.613 -17.316 -16.731 1.00 74.06 632 ASP A CA 1
ATOM 4929 C C . ASP A 1 632 ? -12.047 -18.730 -16.636 1.00 74.06 632 ASP A C 1
ATOM 4931 O O . ASP A 1 632 ? -12.820 -19.682 -16.566 1.00 74.06 632 ASP A O 1
ATOM 4935 N N . ALA A 1 633 ? -10.724 -18.880 -16.593 1.00 72.81 633 ALA A N 1
ATOM 4936 C CA . ALA A 1 633 ? -10.050 -20.149 -16.361 1.00 72.81 633 ALA A CA 1
ATOM 4937 C C . ALA A 1 633 ? -10.344 -20.677 -14.952 1.00 72.81 633 ALA A C 1
ATOM 4939 O O . ALA A 1 633 ? -10.725 -21.838 -14.810 1.00 72.81 633 ALA A O 1
ATOM 4940 N N . ALA A 1 634 ? -10.264 -19.817 -13.930 1.00 68.81 634 ALA A N 1
ATOM 4941 C CA . ALA A 1 634 ? -10.646 -20.163 -12.562 1.00 68.81 634 ALA A CA 1
ATOM 4942 C C . ALA A 1 634 ? -12.121 -20.593 -12.487 1.00 68.81 634 ALA A C 1
ATOM 4944 O O . ALA A 1 634 ? -12.430 -21.669 -11.979 1.00 68.81 634 ALA A O 1
ATOM 4945 N N . ALA A 1 635 ? -13.025 -19.809 -13.085 1.00 70.00 635 ALA A N 1
ATOM 4946 C CA . ALA A 1 635 ? -14.447 -20.140 -13.125 1.00 70.00 635 ALA A CA 1
ATOM 4947 C C . ALA A 1 635 ? -14.745 -21.413 -13.936 1.00 70.00 635 ALA A C 1
ATOM 4949 O O . ALA A 1 635 ? -15.628 -22.182 -13.569 1.00 70.00 635 ALA A O 1
ATOM 4950 N N . ALA A 1 636 ? -14.033 -21.649 -15.045 1.00 73.75 636 ALA A N 1
ATOM 4951 C CA . ALA A 1 636 ? -14.152 -22.880 -15.822 1.00 73.75 636 ALA A CA 1
ATOM 4952 C C . ALA A 1 636 ? -13.765 -24.080 -14.962 1.00 73.75 636 ALA A C 1
ATOM 4954 O O . ALA A 1 636 ? -14.493 -25.069 -14.926 1.00 73.75 636 ALA A O 1
ATOM 4955 N N . MET A 1 637 ? -12.640 -23.982 -14.256 1.00 69.88 637 MET A N 1
ATOM 4956 C CA . MET A 1 637 ? -12.192 -25.046 -13.377 1.00 69.88 637 MET A CA 1
ATOM 4957 C C . MET A 1 637 ? -13.205 -25.312 -12.268 1.00 69.88 637 MET A C 1
ATOM 4959 O O . MET A 1 637 ? -13.594 -26.464 -12.127 1.00 69.88 637 MET A O 1
ATOM 4963 N N . ASP A 1 638 ? -13.731 -24.296 -11.580 1.00 68.75 638 ASP A N 1
ATOM 4964 C CA . ASP A 1 638 ? -14.730 -24.479 -10.511 1.00 68.75 638 ASP A CA 1
ATOM 4965 C C . ASP A 1 638 ? -15.992 -25.254 -10.982 1.00 68.75 638 ASP A C 1
ATOM 4967 O O . ASP A 1 638 ? -16.540 -26.062 -10.233 1.00 68.75 638 ASP A O 1
ATOM 4971 N N . GLU A 1 639 ? -16.415 -25.120 -12.249 1.00 69.44 639 GLU A N 1
ATOM 4972 C CA . GLU A 1 639 ? -17.560 -25.860 -12.831 1.00 69.44 639 GLU A CA 1
ATOM 4973 C C . GLU A 1 639 ? -17.327 -27.378 -12.982 1.00 69.44 639 GLU A C 1
ATOM 4975 O O . GLU A 1 639 ? -18.254 -28.136 -13.286 1.00 69.44 639 GLU A O 1
ATOM 4980 N N . VAL A 1 640 ? -16.092 -27.856 -12.817 1.00 65.81 640 VAL A N 1
ATOM 4981 C CA . VAL A 1 640 ? -15.715 -29.275 -12.944 1.00 65.81 640 VAL A CA 1
ATOM 4982 C C . VAL A 1 640 ? -15.595 -29.959 -11.562 1.00 65.81 640 VAL A C 1
ATOM 4984 O O . VAL A 1 640 ? -15.308 -31.163 -11.502 1.00 65.81 640 VAL A O 1
ATOM 4987 N N . LEU A 1 641 ? -15.810 -29.244 -10.442 1.00 58.34 641 LEU A N 1
ATOM 4988 C CA . LEU A 1 641 ? -15.172 -29.593 -9.161 1.00 58.34 641 LEU A CA 1
ATOM 4989 C C . LEU A 1 641 ? -16.099 -29.706 -7.936 1.00 58.34 641 LEU A C 1
ATOM 4991 O O . LEU A 1 641 ? -16.490 -28.715 -7.331 1.00 58.34 641 LEU A O 1
ATOM 4995 N N . GLU A 1 642 ? -16.305 -30.945 -7.477 1.00 51.97 642 GLU A N 1
ATOM 4996 C CA . GLU A 1 642 ? -16.502 -31.248 -6.044 1.00 51.97 642 GLU A CA 1
ATOM 4997 C C . GLU A 1 642 ? -15.186 -31.698 -5.360 1.00 51.97 642 GLU A C 1
ATOM 4999 O O . GLU A 1 642 ? -15.019 -31.432 -4.178 1.00 51.97 642 GLU A O 1
ATOM 5004 N N . ASP A 1 643 ? -14.214 -32.273 -6.093 1.00 53.69 643 ASP A N 1
ATOM 5005 C CA . ASP A 1 643 ? -12.981 -32.873 -5.531 1.00 53.69 643 ASP A CA 1
ATOM 5006 C C . ASP A 1 643 ? -11.738 -32.617 -6.422 1.00 53.69 643 ASP A C 1
ATOM 5008 O O . ASP A 1 643 ? -11.281 -33.513 -7.141 1.00 53.69 643 ASP A O 1
ATOM 5012 N N . TRP A 1 644 ? -11.204 -31.395 -6.474 1.00 58.53 644 TRP A N 1
ATOM 5013 C CA . TRP A 1 644 ? -9.987 -31.129 -7.258 1.00 58.53 644 TRP A CA 1
ATOM 5014 C C . TRP A 1 644 ? -8.707 -31.305 -6.453 1.00 58.53 644 TRP A C 1
ATOM 5016 O O . TRP A 1 644 ? -8.644 -30.899 -5.297 1.00 58.53 644 TRP A O 1
ATOM 5026 N N . THR A 1 645 ? -7.679 -31.837 -7.109 1.00 52.31 645 THR A N 1
ATOM 5027 C CA . THR A 1 645 ? -6.331 -32.035 -6.566 1.00 52.31 645 THR A CA 1
ATOM 5028 C C . THR A 1 645 ? -5.289 -31.088 -7.164 1.00 52.31 645 THR A C 1
ATOM 5030 O O . THR A 1 645 ? -4.122 -31.271 -6.851 1.00 52.31 645 THR A O 1
ATOM 5033 N N . GLY A 1 646 ? -5.680 -30.126 -8.017 1.00 58.56 646 GLY A N 1
ATOM 5034 C CA . GLY A 1 646 ? -4.743 -29.168 -8.629 1.00 58.56 646 GLY A CA 1
ATOM 5035 C C . GLY A 1 646 ? -4.327 -29.451 -10.084 1.00 58.56 646 GLY A C 1
ATOM 5036 O O . GLY A 1 646 ? -3.818 -28.584 -10.788 1.00 58.56 646 GLY A O 1
ATOM 5037 N N . GLU A 1 647 ? -4.657 -30.639 -10.600 1.00 65.94 647 GLU A N 1
ATOM 5038 C CA . GLU A 1 647 ? -4.215 -31.110 -11.920 1.00 65.94 647 GLU A CA 1
ATOM 5039 C C . GLU A 1 647 ? -5.375 -31.673 -12.762 1.00 65.94 647 GLU A C 1
ATOM 5041 O O . GLU A 1 647 ? -6.310 -32.305 -12.251 1.00 65.94 647 GLU A O 1
ATOM 5046 N N . PHE A 1 648 ? -5.327 -31.464 -14.080 1.00 71.94 648 PHE A N 1
ATOM 5047 C CA . PHE A 1 648 ? -6.150 -32.180 -15.055 1.00 71.94 648 PHE A CA 1
ATOM 5048 C C . PHE A 1 648 ? -5.403 -33.409 -15.566 1.00 71.94 648 PHE A C 1
ATOM 5050 O O . PHE A 1 648 ? -4.464 -33.301 -16.344 1.00 71.94 648 PHE A O 1
ATOM 5057 N N . GLU A 1 649 ? -5.885 -34.601 -15.228 1.00 82.12 649 GLU A N 1
ATOM 5058 C CA . GLU A 1 649 ? -5.496 -35.807 -15.958 1.00 82.12 649 GLU A CA 1
ATOM 5059 C C . GLU A 1 649 ? -6.160 -35.834 -17.345 1.00 82.12 649 GLU A C 1
ATOM 5061 O O . GLU A 1 649 ? -7.332 -35.468 -17.497 1.00 82.12 649 GLU A O 1
ATOM 5066 N N . LEU A 1 650 ? -5.465 -36.387 -18.344 1.00 82.12 650 LEU A N 1
ATOM 5067 C CA . LEU A 1 650 ? -5.929 -36.464 -19.737 1.00 82.12 650 LEU A CA 1
ATOM 5068 C C . LEU A 1 650 ? -7.378 -36.971 -19.898 1.00 82.12 650 LEU A C 1
ATOM 5070 O O . LEU A 1 650 ? -8.151 -36.428 -20.685 1.00 82.12 650 LEU A O 1
ATOM 5074 N N . GLN A 1 651 ? -7.783 -38.012 -19.160 1.00 83.12 651 GLN A N 1
ATOM 5075 C CA . GLN A 1 651 ? -9.144 -38.566 -19.267 1.00 83.12 651 GLN A CA 1
ATOM 5076 C C . GLN A 1 651 ? -10.210 -37.599 -18.740 1.00 83.12 651 GLN A C 1
ATOM 5078 O O . GLN A 1 651 ? -11.290 -37.480 -19.326 1.00 83.12 651 GLN A O 1
ATOM 5083 N N . ARG A 1 652 ? -9.905 -36.896 -17.646 1.00 81.12 652 ARG A N 1
ATOM 5084 C CA . ARG A 1 652 ? -10.805 -35.910 -17.047 1.00 81.12 652 ARG A CA 1
ATOM 5085 C C . ARG A 1 652 ? -10.877 -34.655 -17.910 1.00 81.12 652 ARG A C 1
ATOM 5087 O O . ARG A 1 652 ? -11.977 -34.152 -18.115 1.00 81.12 652 ARG A O 1
ATOM 5094 N N . PHE A 1 653 ? -9.751 -34.228 -18.484 1.00 84.81 653 PHE A N 1
ATOM 5095 C CA . PHE A 1 653 ? -9.680 -33.137 -19.457 1.00 84.81 653 PHE A CA 1
ATOM 5096 C C . PHE A 1 653 ? -10.576 -33.410 -20.672 1.00 84.81 653 PHE A C 1
ATOM 5098 O O . PHE A 1 653 ? -11.470 -32.623 -20.981 1.00 84.81 653 PHE A O 1
ATOM 5105 N N . ILE A 1 654 ? -10.428 -34.582 -21.304 1.00 85.44 654 ILE A N 1
ATOM 5106 C CA . ILE A 1 654 ? -11.267 -34.977 -22.447 1.00 85.44 654 ILE A CA 1
ATOM 5107 C C . ILE A 1 654 ? -12.747 -35.022 -22.047 1.00 85.44 654 ILE A C 1
ATOM 5109 O O . ILE A 1 654 ? -13.596 -34.518 -22.783 1.00 85.44 654 ILE A O 1
ATOM 5113 N N . SER A 1 655 ? -13.072 -35.593 -20.881 1.00 85.12 655 SER A N 1
ATOM 5114 C CA . SER A 1 655 ? -14.456 -35.628 -20.402 1.00 85.12 655 SER A CA 1
ATOM 5115 C C . SER A 1 655 ? -15.010 -34.221 -20.183 1.00 85.12 655 SER A C 1
ATOM 5117 O O . SER A 1 655 ? -16.129 -33.956 -20.607 1.00 85.12 655 SER A O 1
ATOM 5119 N N . ALA A 1 656 ? -14.253 -33.307 -19.575 1.00 83.75 656 ALA A N 1
ATOM 5120 C CA . ALA A 1 656 ? -14.695 -31.937 -19.320 1.00 83.75 656 ALA A CA 1
ATOM 5121 C C . ALA A 1 656 ? -15.054 -31.209 -20.626 1.00 83.75 656 ALA A C 1
ATOM 5123 O O . ALA A 1 656 ? -16.164 -30.687 -20.743 1.00 83.75 656 ALA A O 1
ATOM 5124 N N . PHE A 1 657 ? -14.189 -31.293 -21.644 1.00 85.06 657 PHE A N 1
ATOM 5125 C CA . PHE A 1 657 ? -14.434 -30.724 -22.976 1.00 85.06 657 PHE A CA 1
ATOM 5126 C C . PHE A 1 657 ? -15.588 -31.390 -23.743 1.00 85.06 657 PHE A C 1
ATOM 5128 O O . PHE A 1 657 ? -16.120 -30.795 -24.674 1.00 85.06 657 PHE A O 1
ATOM 5135 N N . GLN A 1 658 ? -16.000 -32.611 -23.391 1.00 84.81 658 GLN A N 1
ATOM 5136 C CA . GLN A 1 658 ? -17.073 -33.324 -24.100 1.00 84.81 658 GLN A CA 1
ATOM 5137 C C . GLN A 1 658 ? -18.426 -33.270 -23.389 1.00 84.81 658 GLN A C 1
ATOM 5139 O O . GLN A 1 658 ? -19.467 -33.255 -24.047 1.00 84.81 658 GLN A O 1
ATOM 5144 N N . THR A 1 659 ? -18.436 -33.286 -22.056 1.00 82.25 659 THR A N 1
ATOM 5145 C CA . THR A 1 659 ? -19.658 -33.477 -21.264 1.00 82.25 659 THR A CA 1
ATOM 5146 C C . THR A 1 659 ? -20.089 -32.237 -20.497 1.00 82.25 659 THR A C 1
ATOM 5148 O O . THR A 1 659 ? -21.270 -32.127 -20.174 1.00 82.25 659 THR A O 1
ATOM 5151 N N . ASN A 1 660 ? -19.173 -31.312 -20.193 1.00 82.94 660 ASN A N 1
ATOM 5152 C CA . ASN A 1 660 ? -19.481 -30.141 -19.379 1.00 82.94 660 ASN A CA 1
ATOM 5153 C C . ASN A 1 660 ? -19.671 -28.895 -20.258 1.00 82.94 660 ASN A C 1
ATOM 5155 O O . ASN A 1 660 ? -18.723 -28.236 -20.683 1.00 82.94 660 ASN A O 1
ATOM 5159 N N . SER A 1 661 ? -20.934 -28.556 -20.527 1.00 83.38 661 SER A N 1
ATOM 5160 C CA . SER A 1 661 ? -21.274 -27.374 -21.320 1.00 83.38 661 SER A CA 1
ATOM 5161 C C . SER A 1 661 ? -20.941 -26.059 -20.616 1.00 83.38 661 SER A C 1
ATOM 5163 O O . SER A 1 661 ? -20.654 -25.088 -21.304 1.00 83.38 661 SER A O 1
ATOM 5165 N N . ALA A 1 662 ? -20.990 -26.007 -19.281 1.00 81.81 662 ALA A N 1
ATOM 5166 C CA . ALA A 1 662 ? -20.659 -24.802 -18.517 1.00 81.81 662 ALA A CA 1
ATOM 5167 C C . ALA A 1 662 ? -19.154 -24.507 -18.607 1.00 81.81 662 ALA A C 1
ATOM 5169 O O . ALA A 1 662 ? -18.770 -23.410 -19.007 1.00 81.81 662 ALA A O 1
ATOM 5170 N N . PHE A 1 663 ? -18.325 -25.530 -18.381 1.00 85.00 663 PHE A N 1
ATOM 5171 C CA . PHE A 1 663 ? -16.876 -25.487 -18.594 1.00 85.00 663 PHE A CA 1
ATOM 5172 C C . PHE A 1 663 ? -16.515 -24.996 -20.006 1.00 85.00 663 PHE A C 1
ATOM 5174 O O . PHE A 1 663 ? -15.764 -24.036 -20.162 1.00 85.00 663 PHE A O 1
ATOM 5181 N N . LEU A 1 664 ? -17.115 -25.583 -21.049 1.00 86.94 664 LEU A N 1
ATOM 5182 C CA . LEU A 1 664 ? -16.864 -25.176 -22.437 1.00 86.94 664 LEU A CA 1
ATOM 5183 C C . LEU A 1 664 ? -17.240 -23.720 -22.729 1.00 86.94 664 LEU A C 1
ATOM 5185 O O . LEU A 1 664 ? -16.551 -23.060 -23.501 1.00 86.94 664 LEU A O 1
ATOM 5189 N N . GLN A 1 665 ? -18.335 -23.217 -22.154 1.00 85.12 665 GLN A N 1
ATOM 5190 C CA . GLN A 1 665 ? -18.738 -21.820 -22.341 1.00 85.12 665 GLN A CA 1
ATOM 5191 C C . GLN A 1 665 ? -17.726 -20.860 -21.714 1.00 85.12 665 GLN A C 1
ATOM 5193 O O . GLN A 1 665 ? -17.441 -19.816 -22.293 1.00 85.12 665 GLN A O 1
ATOM 5198 N N . LYS A 1 666 ? -17.139 -21.228 -20.572 1.00 83.81 666 LYS A N 1
ATOM 5199 C CA . LYS A 1 666 ? -16.085 -20.444 -19.921 1.00 83.81 666 LYS A CA 1
ATOM 5200 C C . LYS A 1 666 ? -14.776 -20.471 -20.711 1.00 83.81 666 LYS A C 1
ATOM 5202 O O . LYS A 1 666 ? -14.213 -19.415 -20.965 1.00 83.81 666 LYS A O 1
ATOM 5207 N N . VAL A 1 667 ? -14.363 -21.636 -21.214 1.00 86.19 667 VAL A N 1
ATOM 5208 C CA . VAL A 1 667 ? -13.200 -21.761 -22.118 1.00 86.19 667 VAL A CA 1
ATOM 5209 C C . VAL A 1 667 ? -13.402 -20.967 -23.415 1.00 86.19 667 VAL A C 1
ATOM 5211 O O . VAL A 1 667 ? -12.493 -20.277 -23.874 1.00 86.19 667 VAL A O 1
ATOM 5214 N N . SER A 1 668 ? -14.606 -21.018 -23.989 1.00 86.56 668 SER A N 1
ATOM 5215 C CA . SER A 1 668 ? -14.997 -20.229 -25.165 1.00 86.56 668 SER A CA 1
ATOM 5216 C C . SER A 1 668 ? -14.943 -18.724 -24.892 1.00 86.56 668 SER A C 1
ATOM 5218 O O . SER A 1 668 ? -14.446 -17.967 -25.723 1.00 86.56 668 SER A O 1
ATOM 5220 N N . HIS A 1 669 ? -15.397 -18.282 -23.715 1.00 84.75 669 HIS A N 1
ATOM 5221 C CA . HIS A 1 669 ? -15.310 -16.878 -23.320 1.00 84.75 669 HIS A CA 1
ATOM 5222 C C . HIS A 1 669 ? -13.858 -16.418 -23.147 1.00 84.75 669 HIS A C 1
ATOM 5224 O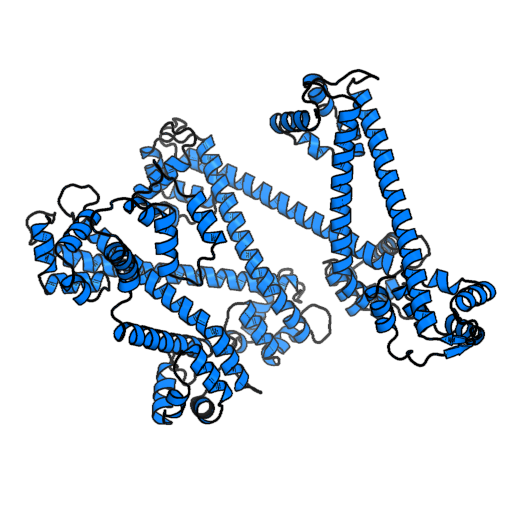 O . HIS A 1 669 ? -13.484 -15.383 -23.697 1.00 84.75 669 HIS A O 1
ATOM 5230 N N . ALA A 1 670 ? -13.034 -17.233 -22.483 1.00 83.06 670 ALA A N 1
ATOM 5231 C CA . ALA A 1 670 ? -11.634 -16.930 -22.214 1.00 83.06 670 ALA A CA 1
ATOM 5232 C C . ALA A 1 670 ? -10.804 -16.775 -23.501 1.00 83.06 670 ALA A C 1
ATOM 5234 O O . ALA A 1 670 ? -10.010 -15.846 -23.636 1.00 83.06 670 ALA A O 1
ATOM 5235 N N . THR A 1 671 ? -11.010 -17.673 -24.466 1.00 84.56 671 THR A N 1
ATOM 5236 C CA . THR A 1 671 ? -10.242 -17.746 -25.724 1.00 84.56 671 THR A CA 1
ATOM 5237 C C . THR A 1 671 ? -10.813 -16.890 -26.852 1.00 84.56 671 THR A C 1
ATOM 5239 O O . THR A 1 671 ? -10.132 -16.630 -27.842 1.00 84.56 671 THR A O 1
ATOM 5242 N N . GLY A 1 672 ? -12.077 -16.478 -26.736 1.00 82.25 672 GLY A N 1
ATOM 5243 C CA . GLY A 1 672 ? -12.812 -15.787 -27.793 1.00 82.25 672 GLY A CA 1
ATOM 5244 C C . GLY A 1 672 ? -13.240 -16.684 -28.961 1.00 82.25 672 GLY A C 1
ATOM 5245 O O . GLY A 1 672 ? -13.837 -16.178 -29.913 1.00 82.25 672 GLY A O 1
ATOM 5246 N N . LEU A 1 673 ? -12.969 -17.994 -28.907 1.00 85.06 673 LEU A N 1
ATOM 5247 C CA . LEU A 1 673 ? -13.393 -18.956 -29.926 1.00 85.06 673 LEU A CA 1
ATOM 5248 C C . LEU A 1 673 ? -14.808 -19.478 -29.637 1.00 85.06 673 LEU A C 1
ATOM 5250 O O . LEU A 1 673 ? -15.142 -19.714 -28.473 1.00 85.06 673 LEU A O 1
ATOM 5254 N N . PRO A 1 674 ? -15.657 -19.718 -30.655 1.00 86.00 674 PRO A N 1
ATOM 5255 C CA . PRO A 1 674 ? -17.002 -20.247 -30.443 1.00 86.00 674 PRO A CA 1
ATOM 5256 C C . PRO A 1 674 ? -16.982 -21.645 -29.811 1.00 86.00 674 PRO A C 1
ATOM 5258 O O . PRO A 1 674 ? -16.230 -22.524 -30.236 1.00 86.00 674 PRO A O 1
ATOM 5261 N N . ALA A 1 675 ? -17.868 -21.895 -28.843 1.00 85.50 675 ALA A N 1
ATOM 5262 C CA . ALA A 1 675 ? -17.977 -23.194 -28.173 1.00 85.50 675 ALA A CA 1
ATOM 5263 C C . ALA A 1 675 ? -18.214 -24.368 -29.149 1.00 85.50 675 ALA A C 1
ATOM 5265 O O . ALA A 1 675 ? -17.829 -25.503 -28.860 1.00 85.50 675 ALA A O 1
ATOM 5266 N N . GLU A 1 676 ? -18.818 -24.119 -30.319 1.00 85.06 676 GLU A N 1
ATOM 5267 C CA . GLU A 1 676 ? -19.022 -25.145 -31.345 1.00 85.06 676 GLU A CA 1
ATOM 5268 C C . GLU A 1 676 ? -17.717 -25.646 -31.972 1.00 85.06 676 GLU A C 1
ATOM 5270 O O . GLU A 1 676 ? -17.706 -26.746 -32.524 1.00 85.06 676 GLU A O 1
ATOM 5275 N N . GLU A 1 677 ? -16.636 -24.865 -31.934 1.00 85.06 677 GLU A N 1
ATOM 5276 C CA . GLU A 1 677 ? -15.333 -25.309 -32.435 1.00 85.06 677 GLU A CA 1
ATOM 5277 C C . GLU A 1 677 ? -14.725 -26.357 -31.509 1.00 85.06 677 GLU A C 1
ATOM 5279 O O . GLU A 1 677 ? -14.364 -27.440 -31.971 1.00 85.06 677 GLU A O 1
ATOM 5284 N N . TYR A 1 678 ? -14.753 -26.106 -30.200 1.00 85.25 678 TYR A N 1
ATOM 5285 C CA . TYR A 1 678 ? -14.305 -27.061 -29.188 1.00 85.25 678 TYR A CA 1
ATOM 5286 C C . TYR A 1 678 ? -15.127 -28.352 -29.186 1.00 85.25 678 TYR A C 1
ATOM 5288 O O . TYR A 1 678 ? -14.574 -29.440 -29.059 1.00 85.25 678 TYR A O 1
ATOM 5296 N N . GLN A 1 679 ? -16.441 -28.265 -29.409 1.00 83.88 679 GLN A N 1
ATOM 5297 C CA . GLN A 1 679 ? -17.317 -29.444 -29.474 1.00 83.88 679 GLN A CA 1
ATOM 5298 C C . GLN A 1 679 ? -17.059 -30.354 -30.682 1.00 83.88 679 GLN A C 1
ATOM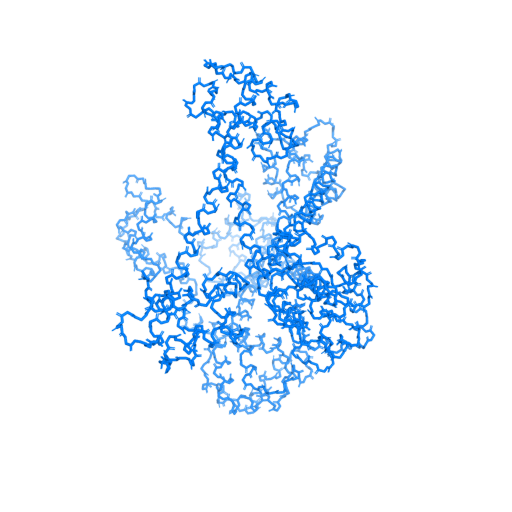 5300 O O . GLN A 1 679 ? -17.478 -31.513 -30.680 1.00 83.88 679 GLN A O 1
ATOM 5305 N N . ARG A 1 680 ? -16.424 -29.844 -31.744 1.00 84.94 680 ARG A N 1
ATOM 5306 C CA . ARG A 1 680 ? -16.089 -30.645 -32.934 1.00 84.94 680 ARG A CA 1
ATOM 5307 C C . ARG A 1 680 ? -14.801 -31.442 -32.756 1.00 84.94 680 ARG A C 1
ATOM 5309 O O . ARG A 1 680 ? -14.615 -32.417 -33.493 1.00 84.94 680 ARG A O 1
ATOM 5316 N N . LEU A 1 681 ? -13.956 -31.049 -31.801 1.00 86.31 681 LEU A N 1
ATOM 5317 C CA . LEU A 1 681 ? -12.692 -31.716 -31.510 1.00 86.31 681 LEU A CA 1
ATOM 5318 C C . LEU A 1 681 ? -12.948 -33.164 -31.091 1.00 86.31 681 LEU A C 1
ATOM 5320 O O . LEU A 1 681 ? -13.771 -33.462 -30.221 1.00 86.31 681 LEU A O 1
ATOM 5324 N N . GLN A 1 682 ? -12.254 -34.088 -31.745 1.00 88.31 682 GLN A N 1
ATOM 5325 C CA . GLN A 1 682 ? -12.272 -35.491 -31.360 1.00 88.31 682 GLN A CA 1
ATOM 5326 C C . GLN A 1 682 ? -11.354 -35.714 -30.156 1.00 88.31 682 GLN A C 1
ATOM 5328 O O . GLN A 1 682 ? -10.513 -34.885 -29.823 1.00 88.31 682 GLN A O 1
ATOM 5333 N N . ALA A 1 683 ? -11.469 -36.877 -29.512 1.00 84.44 683 ALA A N 1
ATOM 5334 C CA . ALA A 1 683 ? -10.593 -37.229 -28.392 1.00 84.44 683 ALA A CA 1
ATOM 5335 C C . ALA A 1 683 ? -9.093 -37.227 -28.764 1.00 84.44 683 ALA A C 1
ATOM 5337 O O . ALA A 1 683 ? -8.261 -37.035 -27.886 1.00 84.44 683 ALA A O 1
ATOM 5338 N N . SER A 1 684 ? -8.746 -37.430 -30.043 1.00 86.31 684 SER A N 1
ATOM 5339 C CA . SER A 1 684 ? -7.375 -37.257 -30.542 1.00 86.31 684 SER A CA 1
ATOM 5340 C C . SER A 1 684 ? -6.936 -35.797 -30.529 1.00 86.31 684 SER A C 1
ATOM 5342 O O . SER A 1 684 ? -5.852 -35.502 -30.057 1.00 86.31 684 SER A O 1
ATOM 5344 N N . ASP A 1 685 ? -7.799 -34.888 -30.974 1.00 88.31 685 ASP A N 1
ATOM 5345 C CA . ASP A 1 685 ? -7.467 -33.467 -31.103 1.00 88.31 685 ASP A CA 1
ATOM 5346 C C . ASP A 1 685 ? -7.410 -32.802 -29.718 1.00 88.31 685 ASP A C 1
ATOM 5348 O O . ASP A 1 685 ? -6.573 -31.946 -29.458 1.00 88.31 685 ASP A O 1
ATOM 5352 N N . LEU A 1 686 ? -8.265 -33.250 -28.790 1.00 87.56 686 LEU A N 1
ATOM 5353 C CA . LEU A 1 686 ? -8.204 -32.860 -27.378 1.00 87.56 686 LEU A CA 1
ATOM 5354 C C . LEU A 1 686 ? -6.963 -33.412 -26.675 1.00 87.56 686 LEU A C 1
ATOM 5356 O O . LEU A 1 686 ? -6.484 -32.794 -25.732 1.00 87.56 686 LEU A O 1
ATOM 5360 N N . LYS A 1 687 ? -6.444 -34.561 -27.122 1.00 86.75 687 LYS A N 1
ATOM 5361 C CA . LYS A 1 687 ? -5.165 -35.073 -26.639 1.00 86.75 687 LYS A CA 1
ATOM 5362 C C . LYS A 1 687 ? -4.011 -34.217 -27.155 1.00 86.75 687 LYS A C 1
ATOM 5364 O O . LYS A 1 687 ? -3.140 -33.884 -26.371 1.00 86.75 687 LYS A O 1
ATOM 5369 N N . ASP A 1 688 ? -4.023 -33.841 -28.429 1.00 86.75 688 ASP A N 1
ATOM 5370 C CA . ASP A 1 688 ? -2.990 -32.962 -28.987 1.00 86.75 688 ASP A CA 1
ATOM 5371 C C . ASP A 1 688 ? -3.017 -31.579 -28.313 1.00 86.75 688 ASP A C 1
ATOM 5373 O O . ASP A 1 688 ? -1.967 -31.009 -28.036 1.00 86.75 688 ASP A O 1
ATOM 5377 N N . LEU A 1 689 ? -4.213 -31.067 -27.991 1.00 86.00 689 LEU A N 1
ATOM 5378 C CA . LEU A 1 689 ? -4.374 -29.862 -27.180 1.00 86.00 689 LEU A CA 1
ATOM 5379 C C . LEU A 1 689 ? -3.808 -30.061 -25.771 1.00 86.00 689 LEU A C 1
ATOM 5381 O O . LEU A 1 689 ? -3.045 -29.227 -25.313 1.00 86.00 689 LEU A O 1
ATOM 5385 N N . PHE A 1 690 ? -4.146 -31.161 -25.099 1.00 85.81 690 PHE A N 1
ATOM 5386 C CA . PHE A 1 690 ? -3.617 -31.484 -23.773 1.00 85.81 690 PHE A CA 1
ATOM 5387 C C . PHE A 1 690 ? -2.087 -31.555 -23.765 1.00 85.81 690 PHE A C 1
ATOM 5389 O O . PHE A 1 690 ? -1.456 -30.895 -22.953 1.00 85.81 690 PHE A O 1
ATOM 5396 N N . ASP A 1 691 ? -1.499 -32.294 -24.708 1.00 84.62 691 ASP A N 1
ATOM 5397 C CA . ASP A 1 691 ? -0.050 -32.463 -24.830 1.00 84.62 691 ASP A CA 1
ATOM 5398 C C . ASP A 1 691 ? 0.653 -31.123 -25.187 1.00 84.62 691 ASP A C 1
ATOM 5400 O O . ASP A 1 691 ? 1.862 -31.003 -25.023 1.00 84.62 691 ASP A O 1
ATOM 5404 N N . ALA A 1 692 ? -0.081 -30.121 -25.695 1.00 82.62 692 ALA A N 1
ATOM 5405 C CA . ALA A 1 692 ? 0.425 -28.765 -25.930 1.00 82.62 692 ALA A CA 1
ATOM 5406 C C . ALA A 1 692 ? 0.272 -27.830 -24.716 1.00 82.62 692 ALA A C 1
ATOM 5408 O O . ALA A 1 692 ? 0.982 -26.830 -24.640 1.00 82.62 692 ALA A O 1
ATOM 5409 N N . LEU A 1 693 ? -0.672 -28.126 -23.817 1.00 82.62 693 LEU A N 1
ATOM 5410 C CA . LEU A 1 693 ? -0.870 -27.411 -22.555 1.00 82.62 693 LEU A CA 1
ATOM 5411 C C . LEU A 1 693 ? 0.091 -27.913 -21.470 1.00 82.62 693 LEU A C 1
ATOM 5413 O O . LEU A 1 693 ? 0.564 -27.108 -20.685 1.00 82.62 693 LEU A O 1
ATOM 5417 N N . ASP A 1 694 ? 0.375 -29.215 -21.446 1.00 81.75 694 ASP A N 1
ATOM 5418 C CA . ASP A 1 694 ? 1.331 -29.883 -20.550 1.00 81.75 694 ASP A CA 1
ATOM 5419 C C . ASP A 1 694 ? 2.772 -29.513 -20.951 1.00 81.75 694 ASP A C 1
ATOM 5421 O O . ASP A 1 694 ? 3.426 -30.198 -21.745 1.00 81.75 694 ASP A O 1
ATOM 5425 N N . MET A 1 695 ? 3.233 -28.353 -20.482 1.00 73.69 695 MET A N 1
ATOM 5426 C CA . MET A 1 695 ? 4.501 -27.741 -20.885 1.00 73.69 695 MET A CA 1
ATOM 5427 C C . MET A 1 695 ? 5.692 -28.376 -20.174 1.00 73.69 695 MET A C 1
ATOM 5429 O O . MET A 1 695 ? 6.800 -28.397 -20.724 1.00 73.69 695 MET A O 1
ATOM 5433 N N . ASP A 1 696 ? 5.477 -28.891 -18.966 1.00 72.12 696 ASP A N 1
ATOM 5434 C CA . ASP A 1 696 ? 6.500 -29.583 -18.187 1.00 72.12 696 ASP A CA 1
ATOM 5435 C C . ASP A 1 696 ? 6.563 -31.098 -18.466 1.00 72.12 696 ASP A C 1
ATOM 5437 O O . ASP A 1 696 ? 7.498 -31.777 -18.023 1.00 72.12 696 ASP A O 1
ATOM 5441 N N . PHE A 1 697 ? 5.640 -31.610 -19.287 1.00 75.44 697 PHE A N 1
ATOM 5442 C CA . PHE A 1 697 ? 5.488 -33.023 -19.635 1.00 75.44 697 PHE A CA 1
ATOM 5443 C C . PHE A 1 697 ? 5.242 -33.917 -18.410 1.00 75.44 697 PHE A C 1
ATOM 5445 O O . PHE A 1 697 ? 5.637 -35.095 -18.404 1.00 75.44 697 PHE A O 1
ATOM 5452 N N . SER A 1 698 ? 4.607 -33.377 -17.370 1.00 75.25 698 SER A N 1
ATOM 5453 C CA . SER A 1 698 ? 4.198 -34.103 -16.165 1.00 75.25 698 SER A CA 1
ATOM 5454 C C . SER A 1 698 ? 3.145 -35.175 -16.464 1.00 75.25 698 SER A C 1
ATOM 5456 O O . SER A 1 698 ? 3.026 -36.157 -15.722 1.00 75.25 698 SER A O 1
ATOM 5458 N N . GLY A 1 699 ? 2.434 -35.064 -17.592 1.00 77.31 699 GLY A N 1
ATOM 5459 C CA . GLY A 1 699 ? 1.304 -35.922 -17.950 1.00 77.31 699 GLY A CA 1
ATOM 5460 C C . GLY A 1 699 ? -0.023 -35.441 -17.358 1.00 77.31 699 GLY A C 1
ATOM 5461 O O . GLY A 1 699 ? -1.028 -36.162 -17.428 1.00 77.31 699 GLY A O 1
ATOM 5462 N N . THR A 1 700 ? -0.019 -34.240 -16.794 1.00 79.88 700 THR A N 1
ATOM 5463 C CA . THR A 1 700 ? -1.125 -33.527 -16.159 1.00 79.88 700 THR A CA 1
ATOM 5464 C C . THR A 1 700 ? -1.095 -32.073 -16.613 1.00 79.88 700 THR A C 1
ATOM 5466 O O . THR A 1 700 ? -0.050 -31.582 -16.999 1.00 79.88 700 THR A O 1
ATOM 5469 N N . VAL A 1 701 ? -2.238 -31.387 -16.604 1.00 79.44 701 VAL A N 1
ATOM 5470 C CA . VAL A 1 701 ? -2.285 -29.942 -16.887 1.00 79.44 701 VAL A CA 1
ATOM 5471 C C . VAL A 1 701 ? -2.626 -29.202 -15.600 1.00 79.44 701 VAL A C 1
ATOM 5473 O O . VAL A 1 701 ? -3.732 -29.360 -15.069 1.00 79.44 701 VAL A O 1
ATOM 5476 N N . SER A 1 702 ? -1.676 -28.421 -15.103 1.00 76.44 702 SER A N 1
ATOM 5477 C CA . SER A 1 702 ? -1.814 -27.557 -13.926 1.00 76.44 702 SER A CA 1
ATOM 5478 C C . SER A 1 702 ? -2.661 -26.307 -14.213 1.00 76.44 702 SER A C 1
ATOM 5480 O O . SER A 1 702 ? -3.043 -26.023 -15.355 1.00 76.44 702 SER A O 1
ATOM 5482 N N . PHE A 1 703 ? -2.983 -25.532 -13.171 1.00 76.81 703 PHE A N 1
ATOM 5483 C CA . PHE A 1 703 ? -3.712 -24.268 -13.336 1.00 76.81 703 PHE A CA 1
ATOM 5484 C C . PHE A 1 703 ? -2.960 -23.262 -14.210 1.00 76.81 703 PHE A C 1
ATOM 5486 O O . PHE A 1 703 ? -3.557 -22.677 -15.115 1.00 76.81 703 PHE A O 1
ATOM 5493 N N . SER A 1 704 ? -1.666 -23.071 -13.949 1.00 71.25 704 SER A N 1
ATOM 5494 C CA . SER A 1 704 ? -0.813 -22.140 -14.693 1.00 71.25 704 SER A CA 1
ATOM 5495 C C . SER A 1 704 ? -0.735 -22.529 -16.164 1.00 71.25 704 SER A C 1
ATOM 5497 O O . SER A 1 704 ? -1.013 -21.702 -17.026 1.00 71.25 704 SER A O 1
ATOM 5499 N N . GLU A 1 705 ? -0.488 -23.804 -16.457 1.00 80.88 705 GLU A N 1
ATOM 5500 C CA . GLU A 1 705 ? -0.446 -24.338 -17.824 1.00 80.88 705 GLU A CA 1
ATOM 5501 C C . GLU A 1 705 ? -1.771 -24.164 -18.567 1.00 80.88 705 GLU A C 1
ATOM 5503 O O . GLU A 1 705 ? -1.811 -23.787 -19.742 1.00 80.88 705 GLU A O 1
ATOM 5508 N N . PHE A 1 706 ? -2.887 -24.387 -17.872 1.00 83.62 706 PHE A N 1
ATOM 5509 C CA . PHE A 1 706 ? -4.205 -24.162 -18.445 1.00 83.62 706 PHE A CA 1
ATOM 5510 C C . PHE A 1 706 ? -4.431 -22.682 -18.777 1.00 83.62 706 PHE A C 1
ATOM 5512 O O . PHE A 1 706 ? -4.882 -22.366 -19.878 1.00 83.62 706 PHE A O 1
ATOM 5519 N N . VAL A 1 707 ? -4.097 -21.765 -17.864 1.00 79.19 707 VAL A N 1
ATOM 5520 C CA . VAL A 1 707 ? -4.226 -20.313 -18.080 1.00 79.19 707 VAL A CA 1
ATOM 5521 C C . VAL A 1 707 ? -3.330 -19.847 -19.228 1.00 79.19 707 VAL A C 1
ATOM 5523 O O . VAL A 1 707 ? -3.811 -19.174 -20.143 1.00 79.19 707 VAL A O 1
ATOM 5526 N N . GLU A 1 708 ? -2.054 -20.227 -19.216 1.00 78.94 708 GLU A N 1
ATOM 5527 C CA . GLU A 1 708 ? -1.075 -19.854 -20.241 1.00 78.94 708 GLU A CA 1
ATOM 5528 C C . GLU A 1 708 ? -1.480 -20.364 -21.621 1.00 78.94 708 GLU A C 1
ATOM 5530 O O . GLU A 1 708 ? -1.433 -19.627 -22.612 1.00 78.94 708 GLU A O 1
ATOM 5535 N N . GLY A 1 709 ? -1.955 -21.601 -21.696 1.00 83.38 709 GLY A N 1
ATOM 5536 C CA . GLY A 1 709 ? -2.396 -22.181 -22.948 1.00 83.38 709 GLY A CA 1
ATOM 5537 C C . GLY A 1 709 ? -3.683 -21.568 -23.495 1.00 83.38 709 GLY A C 1
ATOM 5538 O O . GLY A 1 709 ? -3.779 -21.312 -24.697 1.00 83.38 709 GLY A O 1
ATOM 5539 N N . LEU A 1 710 ? -4.658 -21.241 -22.641 1.00 85.56 710 LEU A N 1
ATOM 5540 C CA . LEU A 1 710 ? -5.840 -20.482 -23.064 1.00 85.56 710 LEU A CA 1
ATOM 5541 C C . LEU A 1 710 ? -5.461 -19.069 -23.543 1.00 85.56 710 LEU A C 1
ATOM 5543 O O . LEU A 1 710 ? -5.982 -18.609 -24.564 1.00 85.56 710 LEU A O 1
ATOM 5547 N N . ALA A 1 711 ? -4.517 -18.406 -22.870 1.00 82.88 711 ALA A N 1
ATOM 5548 C CA . ALA A 1 711 ? -3.978 -17.117 -23.299 1.00 82.88 711 ALA A CA 1
ATOM 5549 C C . ALA A 1 711 ? -3.246 -17.219 -24.650 1.00 82.88 711 ALA A C 1
ATOM 5551 O O . ALA A 1 711 ? -3.406 -16.351 -25.510 1.00 82.88 711 ALA A O 1
ATOM 5552 N N . ALA A 1 712 ? -2.492 -18.295 -24.891 1.00 81.62 712 ALA A N 1
ATOM 5553 C CA . ALA A 1 712 ? -1.842 -18.552 -26.175 1.00 81.62 712 ALA A CA 1
ATOM 5554 C C . ALA A 1 712 ? -2.858 -18.754 -27.312 1.00 81.62 712 ALA A C 1
ATOM 5556 O O . ALA A 1 712 ? -2.707 -18.168 -28.387 1.00 81.62 712 ALA A O 1
ATOM 5557 N N . ILE A 1 713 ? -3.926 -19.518 -27.067 1.00 84.38 713 ILE A N 1
ATOM 5558 C CA . ILE A 1 713 ? -5.013 -19.724 -28.037 1.00 84.38 713 ILE A CA 1
ATOM 5559 C C . ILE A 1 713 ? -5.703 -18.399 -28.363 1.00 84.38 713 ILE A C 1
ATOM 5561 O O . ILE A 1 713 ? -5.938 -18.099 -29.535 1.00 84.38 713 ILE A O 1
ATOM 5565 N N . ARG A 1 714 ? -5.988 -17.585 -27.341 1.00 83.69 714 ARG A N 1
ATOM 5566 C CA . ARG A 1 714 ? -6.596 -16.264 -27.514 1.00 83.69 714 ARG A CA 1
ATOM 5567 C C . ARG A 1 714 ? -5.737 -15.358 -28.392 1.00 83.69 714 ARG A C 1
ATOM 5569 O O . ARG A 1 714 ? -6.245 -14.812 -29.367 1.00 83.69 714 ARG A O 1
ATOM 5576 N N . ARG A 1 715 ? -4.434 -15.257 -28.104 1.00 82.12 715 ARG A N 1
ATOM 5577 C CA . ARG A 1 715 ? -3.490 -14.462 -28.907 1.00 82.12 715 ARG A CA 1
ATOM 5578 C C . ARG A 1 715 ? -3.442 -14.929 -30.357 1.00 82.12 715 ARG A C 1
ATOM 5580 O O . ARG A 1 715 ? -3.496 -14.108 -31.267 1.00 82.12 715 ARG A O 1
ATOM 5587 N N . ALA A 1 716 ? -3.390 -16.241 -30.587 1.00 79.38 716 ALA A N 1
ATOM 5588 C CA . ALA A 1 716 ? -3.391 -16.797 -31.938 1.00 79.38 716 ALA A CA 1
ATOM 5589 C C . ALA A 1 716 ? -4.688 -16.468 -32.699 1.00 79.38 716 ALA A C 1
ATOM 5591 O O . ALA A 1 716 ? -4.645 -16.135 -33.884 1.00 79.38 716 ALA A O 1
ATOM 5592 N N . HIS A 1 717 ? -5.836 -16.517 -32.023 1.00 81.12 717 HIS A N 1
ATOM 5593 C CA . HIS A 1 717 ? -7.126 -16.158 -32.605 1.00 81.12 717 HIS A CA 1
ATOM 5594 C C . HIS A 1 717 ? -7.230 -14.654 -32.910 1.00 81.12 717 HIS A C 1
ATOM 5596 O O . HIS A 1 717 ? -7.632 -14.275 -34.010 1.00 81.12 717 HIS A O 1
ATOM 5602 N N . GLU A 1 718 ? -6.811 -13.792 -31.984 1.00 76.94 718 GLU A N 1
ATOM 5603 C CA . GLU A 1 718 ? -6.777 -12.337 -32.179 1.00 76.94 718 GLU A CA 1
ATOM 5604 C C . GLU A 1 718 ? -5.824 -11.941 -33.321 1.00 76.94 718 GLU A C 1
ATOM 5606 O O . GLU A 1 718 ? -6.187 -11.129 -34.177 1.00 76.94 718 GLU A O 1
ATOM 5611 N N . ALA A 1 719 ? -4.652 -12.579 -33.414 1.00 69.00 719 ALA A N 1
ATOM 5612 C CA . ALA A 1 719 ? -3.716 -12.395 -34.522 1.00 69.00 719 ALA A CA 1
ATOM 5613 C C . ALA A 1 719 ? -4.313 -12.837 -35.871 1.00 69.00 719 ALA A C 1
ATOM 5615 O O . ALA A 1 719 ? -4.183 -12.119 -36.862 1.00 69.00 719 ALA A O 1
ATOM 5616 N N . ALA A 1 720 ? -5.028 -13.967 -35.914 1.00 70.12 720 ALA A N 1
ATOM 5617 C CA . ALA A 1 720 ? -5.698 -14.441 -37.127 1.00 70.12 720 ALA A CA 1
ATOM 5618 C C . ALA A 1 720 ? -6.819 -13.488 -37.592 1.00 70.12 720 ALA A C 1
ATOM 5620 O O . ALA A 1 720 ? -6.953 -13.225 -38.788 1.00 70.12 720 ALA A O 1
ATOM 5621 N N . ILE A 1 721 ? -7.580 -12.900 -36.660 1.00 67.31 721 ILE A N 1
ATOM 5622 C CA . ILE A 1 721 ? -8.576 -11.857 -36.971 1.00 67.31 721 ILE A CA 1
ATOM 5623 C C . ILE A 1 721 ? -7.894 -10.615 -37.570 1.00 67.31 721 ILE A C 1
ATOM 5625 O O . ILE A 1 721 ? -8.410 -10.009 -38.513 1.00 67.31 721 ILE A O 1
ATOM 5629 N N . LEU A 1 722 ? -6.721 -10.243 -37.052 1.00 53.50 722 LEU A N 1
ATOM 5630 C CA . LEU A 1 722 ? -5.922 -9.115 -37.539 1.00 53.50 722 LEU A CA 1
ATOM 5631 C C . LEU A 1 722 ? -5.193 -9.388 -38.866 1.00 53.50 722 LEU A C 1
ATOM 5633 O O . LEU A 1 722 ? -4.766 -8.429 -39.505 1.00 53.50 722 LEU A O 1
ATOM 5637 N N . GLU A 1 723 ? -5.053 -10.643 -39.303 1.00 47.69 723 GLU A N 1
ATOM 5638 C CA . GLU A 1 723 ? -4.577 -10.985 -40.653 1.00 47.69 723 GLU A CA 1
ATOM 5639 C C . GLU A 1 723 ? -5.698 -10.928 -41.708 1.00 47.69 723 GLU A C 1
ATOM 5641 O O . GLU A 1 723 ? -5.440 -10.564 -42.860 1.00 47.69 723 GLU A O 1
ATOM 5646 N N . GLU A 1 724 ? -6.952 -11.228 -41.337 1.00 39.06 724 GLU A N 1
ATOM 5647 C CA . GLU A 1 724 ? -8.116 -11.112 -42.237 1.00 39.06 724 GLU A CA 1
ATOM 5648 C C . GLU A 1 724 ? -8.648 -9.671 -42.377 1.00 39.06 724 GLU A C 1
ATOM 5650 O O . GLU A 1 724 ? -9.323 -9.333 -43.357 1.00 39.06 724 GLU A O 1
ATOM 5655 N N . VAL A 1 725 ? -8.296 -8.783 -41.445 1.00 33.09 725 VAL A N 1
ATOM 5656 C CA . VAL A 1 725 ? -8.525 -7.333 -41.520 1.00 33.09 725 VAL A CA 1
ATOM 5657 C C . VAL A 1 725 ? -7.204 -6.659 -41.906 1.00 33.09 725 VAL A C 1
ATOM 5659 O O . VAL A 1 725 ? -6.177 -6.981 -41.331 1.00 33.09 725 VAL A O 1
ATOM 5662 N N . PRO A 1 726 ? -7.143 -5.710 -42.858 1.00 27.72 726 PRO A N 1
ATOM 5663 C CA . PRO A 1 726 ? -5.870 -5.103 -43.234 1.00 27.72 726 PRO A CA 1
ATOM 5664 C C . PRO A 1 726 ? -5.274 -4.293 -42.067 1.00 27.72 726 PRO A C 1
ATOM 5666 O O . PRO A 1 726 ? -5.638 -3.138 -41.895 1.00 27.72 726 PRO A O 1
ATOM 5669 N N . SER A 1 727 ? -4.335 -4.911 -41.340 1.00 29.03 727 SER A N 1
ATOM 5670 C CA . SER A 1 727 ? -3.290 -4.369 -40.453 1.00 29.03 727 SER A CA 1
ATOM 5671 C C . SER A 1 727 ? -3.686 -3.273 -39.437 1.00 29.03 727 SER A C 1
ATOM 5673 O O . SER A 1 727 ? -4.137 -2.196 -39.825 1.00 29.03 727 SER A O 1
ATOM 5675 N N . PRO A 1 728 ? -3.346 -3.412 -38.139 1.00 33.78 728 PRO A N 1
ATOM 5676 C CA . PRO A 1 728 ? -3.542 -2.371 -37.121 1.00 33.78 728 PRO A CA 1
ATOM 5677 C C . PRO A 1 728 ? -2.624 -1.138 -37.269 1.00 33.78 728 PRO A C 1
ATOM 5679 O O . PRO A 1 728 ? -2.709 -0.201 -36.476 1.00 33.78 728 PRO A O 1
ATOM 5682 N N . THR A 1 729 ? -1.850 -1.012 -38.357 1.00 34.81 729 THR A N 1
ATOM 5683 C CA . THR A 1 729 ? -1.397 0.318 -38.820 1.00 34.81 729 THR A CA 1
ATOM 5684 C C . THR A 1 729 ? -2.574 1.186 -39.307 1.00 34.81 729 THR A C 1
ATOM 5686 O O . THR A 1 729 ? -2.433 2.399 -39.504 1.00 34.81 729 THR A O 1
ATOM 5689 N N . ALA A 1 730 ? -3.762 0.592 -39.462 1.00 34.16 730 ALA A N 1
ATOM 5690 C CA . ALA A 1 730 ? -5.004 1.265 -39.792 1.00 34.16 730 ALA A CA 1
ATOM 5691 C C . ALA A 1 730 ? -5.475 2.238 -38.706 1.00 34.16 730 ALA A C 1
ATOM 5693 O O . ALA A 1 730 ? -6.088 3.218 -39.077 1.00 34.16 730 ALA A O 1
ATOM 5694 N N . SER A 1 731 ? -5.142 2.124 -37.419 1.00 38.00 731 SER A N 1
ATOM 5695 C CA . SER A 1 731 ? -5.613 3.145 -36.458 1.00 38.00 731 SER A CA 1
ATOM 5696 C C . SER A 1 731 ? -4.914 4.500 -36.660 1.00 38.00 731 SER A C 1
ATOM 5698 O O . SER A 1 731 ? -5.560 5.544 -36.646 1.00 38.00 731 SER A O 1
ATOM 5700 N N . ARG A 1 732 ? -3.615 4.509 -37.000 1.00 37.44 732 ARG A N 1
ATOM 5701 C CA . ARG A 1 732 ? -2.887 5.745 -37.362 1.00 37.44 732 ARG A CA 1
ATOM 5702 C C . ARG A 1 732 ? -3.210 6.223 -38.778 1.00 37.44 732 ARG A C 1
ATOM 5704 O O . ARG A 1 732 ? -3.285 7.426 -39.019 1.00 37.44 732 ARG A O 1
ATOM 5711 N N . LYS A 1 733 ? -3.424 5.295 -39.716 1.00 39.62 733 LYS A N 1
ATOM 5712 C CA . LYS A 1 733 ? -3.724 5.617 -41.116 1.00 39.62 733 LYS A CA 1
ATOM 5713 C C . LYS A 1 733 ? -5.191 5.976 -41.352 1.00 39.62 733 LYS A C 1
ATOM 5715 O O . LYS A 1 733 ? -5.433 6.841 -42.165 1.00 39.62 733 LYS A O 1
ATOM 5720 N N . VAL A 1 734 ? -6.150 5.416 -40.618 1.00 39.22 734 VAL A N 1
ATOM 5721 C CA . VAL A 1 734 ? -7.583 5.768 -40.669 1.00 39.22 734 VAL A CA 1
ATOM 5722 C C . VAL A 1 734 ? -7.826 7.110 -39.993 1.00 39.22 734 VAL A C 1
ATOM 5724 O O . VAL A 1 734 ? -8.582 7.899 -40.537 1.00 39.22 734 VAL A O 1
ATOM 5727 N N . VAL A 1 735 ? -7.140 7.443 -38.893 1.00 39.62 735 VAL A N 1
ATOM 5728 C CA . VAL A 1 735 ? -7.208 8.799 -38.309 1.00 39.62 735 VAL A CA 1
ATOM 5729 C C . VAL A 1 735 ? -6.606 9.831 -39.271 1.00 39.62 735 VAL A C 1
ATOM 5731 O O . VAL A 1 735 ? -7.215 10.872 -39.515 1.00 39.62 735 VAL A O 1
ATOM 5734 N N . LYS A 1 736 ? -5.461 9.523 -39.897 1.00 41.44 736 LYS A N 1
ATOM 5735 C CA . LYS A 1 736 ? -4.795 10.404 -40.873 1.00 41.44 736 LYS A CA 1
ATOM 5736 C C . LYS A 1 736 ? -5.548 10.487 -42.212 1.00 41.44 736 LYS A C 1
ATOM 5738 O O . LYS A 1 736 ? -5.709 11.580 -42.739 1.00 41.44 736 LYS A O 1
ATOM 5743 N N . ASP A 1 737 ? -6.084 9.382 -42.726 1.00 41.28 737 ASP A N 1
ATOM 5744 C CA . ASP A 1 737 ? -6.872 9.322 -43.964 1.00 41.28 737 ASP A CA 1
ATOM 5745 C C . ASP A 1 737 ? -8.292 9.874 -43.752 1.00 41.28 737 ASP A C 1
ATOM 5747 O O . ASP A 1 737 ? -8.814 10.499 -44.664 1.00 41.28 737 ASP A O 1
ATOM 5751 N N . ALA A 1 738 ? -8.904 9.764 -42.565 1.00 40.44 738 ALA A N 1
ATOM 5752 C CA . ALA A 1 738 ? -10.160 10.455 -42.234 1.00 40.44 738 ALA A CA 1
ATOM 5753 C C . ALA A 1 738 ? -9.950 11.970 -42.056 1.00 40.44 738 ALA A C 1
ATOM 5755 O O . ALA A 1 738 ? -10.792 12.760 -42.490 1.00 40.44 738 ALA A O 1
ATOM 5756 N N . MET A 1 739 ? -8.806 12.393 -41.501 1.00 41.81 739 MET A N 1
ATOM 5757 C CA . MET A 1 739 ? -8.384 13.802 -41.470 1.00 41.81 739 MET A CA 1
ATOM 5758 C C . MET A 1 739 ? -8.111 14.364 -42.874 1.00 41.81 739 MET A C 1
ATOM 5760 O O . MET A 1 739 ? -8.419 15.524 -43.132 1.00 41.81 739 MET A O 1
ATOM 5764 N N . VAL A 1 740 ? -7.581 13.548 -43.793 1.00 43.19 740 VAL A N 1
ATOM 5765 C CA . VAL A 1 740 ? -7.257 13.944 -45.176 1.00 43.19 740 VAL A CA 1
ATOM 5766 C C . VAL A 1 740 ? -8.461 13.836 -46.125 1.00 43.19 740 VAL A C 1
ATOM 5768 O O . VAL A 1 740 ? -8.593 14.658 -47.024 1.00 43.19 740 VAL A O 1
ATOM 5771 N N . GLN A 1 741 ? -9.372 12.876 -45.934 1.00 40.59 741 GLN A N 1
ATOM 5772 C CA . GLN A 1 741 ? -10.566 12.687 -46.777 1.00 40.59 741 GLN A CA 1
ATOM 5773 C C . GLN A 1 741 ? -11.770 13.531 -46.326 1.00 40.59 741 GLN A C 1
ATOM 5775 O O . GLN A 1 741 ? -12.670 13.782 -47.128 1.00 40.59 741 GLN A O 1
ATOM 5780 N N . GLY A 1 742 ? -11.800 13.984 -45.067 1.00 43.31 742 GLY A N 1
ATOM 5781 C CA . GLY A 1 742 ? -12.836 14.875 -44.529 1.00 43.31 742 GLY A CA 1
ATOM 5782 C C . GLY A 1 742 ? -12.513 16.371 -44.623 1.00 43.31 742 GLY A C 1
ATOM 5783 O O . GLY A 1 742 ? -13.417 17.197 -44.483 1.00 43.31 742 GLY A O 1
ATOM 5784 N N . ALA A 1 743 ? -11.255 16.741 -44.873 1.00 39.84 743 ALA A N 1
ATOM 5785 C CA . ALA A 1 743 ? -10.853 18.131 -45.053 1.00 39.84 743 ALA A CA 1
ATOM 5786 C C . ALA A 1 743 ? -10.890 18.507 -46.548 1.00 39.84 743 ALA A C 1
ATOM 5788 O O . ALA A 1 743 ? -10.231 17.853 -47.356 1.00 39.84 743 ALA A O 1
ATOM 5789 N N . PRO A 1 744 ? -11.631 19.554 -46.959 1.00 38.19 744 PRO A N 1
ATOM 5790 C CA . PRO A 1 744 ? -11.501 20.074 -48.315 1.00 38.19 744 PRO A CA 1
ATOM 5791 C C . PRO A 1 744 ? -10.052 20.537 -48.535 1.00 38.19 744 PRO A C 1
ATOM 5793 O O . PRO A 1 744 ? -9.497 21.243 -47.694 1.00 38.19 744 PRO A O 1
ATOM 5796 N N . GLU A 1 745 ? -9.440 20.103 -49.641 1.00 36.66 745 GLU A N 1
ATOM 5797 C CA . GLU A 1 745 ? -8.019 20.308 -49.957 1.00 36.66 745 GLU A CA 1
ATOM 5798 C C . GLU A 1 745 ? -7.543 21.751 -49.671 1.00 36.66 745 GLU A C 1
ATOM 5800 O O . GLU A 1 745 ? -8.067 22.711 -50.241 1.00 36.66 745 GLU A O 1
ATOM 5805 N N . GLY A 1 746 ? -6.522 21.892 -48.809 1.00 47.84 746 GLY A N 1
ATOM 5806 C CA . GLY A 1 746 ? -5.808 23.156 -48.564 1.00 47.84 746 GLY A CA 1
ATOM 5807 C C . GLY A 1 746 ? -5.985 23.818 -47.188 1.00 47.84 746 GLY A C 1
ATOM 5808 O O . GLY A 1 746 ? -5.749 25.021 -47.081 1.00 47.84 746 GLY A O 1
ATOM 5809 N N . MET A 1 747 ? -6.398 23.092 -46.142 1.00 48.41 747 MET A N 1
ATOM 5810 C CA . MET A 1 747 ? -6.545 23.648 -44.787 1.00 48.41 747 MET A CA 1
ATOM 5811 C C . MET A 1 747 ? -5.437 23.142 -43.844 1.00 48.41 747 MET A C 1
ATOM 5813 O O . MET A 1 747 ? -5.477 21.999 -43.407 1.00 48.41 747 MET A O 1
ATOM 5817 N N . ASP A 1 748 ? -4.470 24.001 -43.499 1.00 59.66 748 ASP A N 1
ATOM 5818 C CA . ASP A 1 748 ? -3.370 23.699 -42.555 1.00 59.66 748 ASP A CA 1
ATOM 5819 C C . ASP A 1 748 ? -3.781 23.854 -41.068 1.00 59.66 748 ASP A C 1
ATOM 5821 O O . ASP A 1 748 ? -2.987 23.636 -40.147 1.00 59.66 748 ASP A O 1
ATOM 5825 N N . SER A 1 749 ? -5.032 24.251 -40.808 1.00 64.25 749 SER A N 1
ATOM 5826 C CA . SER A 1 749 ? -5.571 24.494 -39.468 1.00 64.25 749 SER A CA 1
ATOM 5827 C C . SER A 1 749 ? -7.057 24.134 -39.349 1.00 64.25 749 SER A C 1
ATOM 5829 O O . SER A 1 749 ? -7.813 24.189 -40.318 1.00 64.25 749 SER A O 1
ATOM 5831 N N . ILE A 1 750 ? -7.486 23.761 -38.142 1.00 72.31 750 ILE A N 1
ATOM 5832 C CA . ILE A 1 750 ? -8.849 23.337 -37.802 1.00 72.31 750 ILE A CA 1
ATOM 5833 C C . ILE A 1 750 ? -9.528 24.370 -36.896 1.00 72.31 750 ILE A C 1
ATOM 5835 O O . ILE A 1 750 ? -8.871 25.057 -36.116 1.00 72.31 750 ILE A O 1
ATOM 5839 N N . THR A 1 751 ? -10.850 24.507 -37.001 1.00 79.56 751 THR A N 1
ATOM 5840 C CA . THR A 1 751 ? -11.667 25.363 -36.119 1.00 79.56 751 THR A CA 1
ATOM 5841 C C . THR A 1 751 ? -12.336 24.530 -35.019 1.00 79.56 751 THR A C 1
ATOM 5843 O O . THR A 1 751 ? -12.503 23.321 -35.194 1.00 79.56 751 THR A O 1
ATOM 5846 N N . PRO A 1 752 ? -12.804 25.146 -33.917 1.00 75.75 752 PRO A N 1
ATOM 5847 C CA . PRO A 1 752 ? -13.535 24.443 -32.858 1.00 75.75 752 PRO A CA 1
ATOM 5848 C C . PRO A 1 752 ? -14.727 23.620 -33.368 1.00 75.75 752 PRO A C 1
ATOM 5850 O O . PRO A 1 752 ? -14.948 22.490 -32.941 1.00 75.75 752 PRO A O 1
ATOM 5853 N N . SER A 1 753 ? -15.486 24.161 -34.323 1.00 71.19 753 SER A N 1
ATOM 5854 C CA . SER A 1 753 ? -16.615 23.478 -34.962 1.00 71.19 753 SER A CA 1
ATOM 5855 C C . SER A 1 753 ? -16.168 22.315 -35.853 1.00 71.19 753 SER A C 1
ATOM 5857 O O . SER A 1 753 ? -16.819 21.271 -35.846 1.00 71.19 753 SER A O 1
ATOM 5859 N N . GLY A 1 754 ? -15.049 22.465 -36.569 1.00 66.62 754 GLY A N 1
ATOM 5860 C CA . GLY A 1 754 ? -14.449 21.385 -37.360 1.00 66.62 754 GLY A CA 1
ATOM 5861 C C . GLY A 1 754 ? -13.951 20.227 -36.491 1.00 66.62 754 GLY A C 1
ATOM 5862 O O . GLY A 1 754 ? -14.180 19.068 -36.825 1.00 66.62 754 GLY A O 1
ATOM 5863 N N . LEU A 1 755 ? -13.363 20.530 -35.329 1.00 71.19 755 LEU A N 1
ATOM 5864 C CA . LEU A 1 755 ? -12.909 19.518 -34.372 1.00 71.19 755 LEU A CA 1
ATOM 5865 C C . LEU A 1 755 ? -14.079 18.726 -33.764 1.00 71.19 755 LEU A C 1
ATOM 5867 O O . LEU A 1 755 ? -13.977 17.507 -33.633 1.00 71.19 755 LEU A O 1
ATOM 5871 N N . LYS A 1 756 ? -15.221 19.378 -33.472 1.00 70.00 756 LYS A N 1
ATOM 5872 C CA . LYS A 1 756 ? -16.442 18.675 -33.019 1.00 70.00 756 LYS A CA 1
ATOM 5873 C C . LYS A 1 756 ? -16.934 17.653 -34.045 1.00 70.00 756 LYS A C 1
ATOM 5875 O O . LYS A 1 756 ? -17.282 16.538 -33.670 1.00 70.00 756 LYS A O 1
ATOM 5880 N N . GLN A 1 757 ? -16.947 18.020 -35.327 1.00 61.81 757 GLN A N 1
ATOM 5881 C CA . GLN A 1 757 ? -17.338 17.106 -36.404 1.00 61.81 757 GLN A CA 1
ATOM 5882 C C . GLN A 1 757 ? -16.362 15.934 -36.545 1.00 61.81 757 GLN A C 1
ATOM 5884 O O . GLN A 1 757 ? -16.798 14.793 -36.678 1.00 61.81 757 GLN A O 1
ATOM 5889 N N . LEU A 1 758 ? -15.059 16.199 -36.460 1.00 63.31 758 LEU A N 1
ATOM 5890 C CA . LEU A 1 758 ? -14.023 15.184 -36.629 1.00 63.31 758 LEU A CA 1
ATOM 5891 C C . LEU A 1 758 ? -14.029 14.144 -35.499 1.00 63.31 758 LEU A C 1
ATOM 5893 O O . LEU A 1 758 ? -13.998 12.946 -35.758 1.00 63.31 758 LEU A O 1
ATOM 5897 N N . MET A 1 759 ? -14.160 14.586 -34.249 1.00 62.50 759 MET A N 1
ATOM 5898 C CA . MET A 1 759 ? -14.226 13.689 -33.089 1.00 62.50 759 MET A CA 1
ATOM 5899 C C . MET A 1 759 ? -15.526 12.873 -33.055 1.00 62.50 759 MET A C 1
ATOM 5901 O O . MET A 1 759 ? -15.506 11.718 -32.644 1.00 62.50 759 MET A O 1
ATOM 5905 N N . SER A 1 760 ? -16.639 13.425 -33.559 1.00 59.50 760 SER A N 1
ATOM 5906 C CA . SER A 1 760 ? -17.903 12.680 -33.687 1.00 59.50 760 SER A CA 1
ATOM 5907 C C . SER A 1 760 ? -17.858 11.545 -34.721 1.00 59.50 760 SER A C 1
ATOM 5909 O O . SER A 1 760 ? -18.690 10.645 -34.665 1.00 59.50 760 SER A O 1
ATOM 5911 N N . LEU A 1 761 ? -16.902 11.591 -35.658 1.00 52.50 761 LEU A N 1
ATOM 5912 C CA . LEU A 1 761 ? -16.685 10.558 -36.676 1.00 52.50 761 LEU A CA 1
ATOM 5913 C C . LEU A 1 761 ? -15.721 9.456 -36.220 1.00 52.50 761 LEU A C 1
ATOM 5915 O O . LEU A 1 761 ? -15.789 8.356 -36.758 1.00 52.50 761 LEU A O 1
ATOM 5919 N N . LEU A 1 762 ? -14.820 9.753 -35.279 1.00 50.75 762 LEU A N 1
ATOM 5920 C CA . LEU A 1 762 ? -13.780 8.821 -34.838 1.00 50.75 762 LEU A CA 1
ATOM 5921 C C . LEU A 1 762 ? -14.273 7.830 -33.783 1.00 50.75 762 LEU A C 1
ATOM 5923 O O . LEU A 1 762 ? -13.891 6.669 -33.857 1.00 50.75 762 LEU A O 1
ATOM 5927 N N . ASP A 1 763 ? -15.109 8.262 -32.832 1.00 55.28 763 ASP A N 1
ATOM 5928 C CA . ASP A 1 763 ? -15.714 7.350 -31.853 1.00 55.28 763 ASP A CA 1
ATOM 5929 C C . ASP A 1 763 ? -16.887 8.019 -31.105 1.00 55.28 763 ASP A C 1
ATOM 5931 O O . ASP A 1 763 ? -16.690 8.836 -30.197 1.00 55.28 763 ASP A O 1
ATOM 5935 N N . ALA A 1 764 ? -18.126 7.732 -31.518 1.00 50.47 764 ALA A N 1
ATOM 5936 C CA . ALA A 1 764 ? -19.317 8.445 -31.040 1.00 50.47 764 ALA A CA 1
ATOM 5937 C C . ALA A 1 764 ? -19.689 8.126 -29.577 1.00 50.47 764 ALA A C 1
ATOM 5939 O O . ALA A 1 764 ? -20.304 8.964 -28.913 1.00 50.47 764 ALA A O 1
ATOM 5940 N N . ASP A 1 765 ? -19.279 6.965 -29.059 1.00 49.03 765 ASP A N 1
ATOM 5941 C CA . ASP A 1 765 ? -19.647 6.503 -27.714 1.00 49.03 765 ASP A CA 1
ATOM 5942 C C . ASP A 1 765 ? -18.673 7.000 -26.627 1.00 49.03 765 ASP A C 1
ATOM 5944 O O . ASP A 1 765 ? -19.040 7.128 -25.455 1.00 49.03 765 ASP A O 1
ATOM 5948 N N . ARG A 1 766 ? -17.440 7.374 -27.004 1.00 53.84 766 ARG A N 1
ATOM 5949 C CA . ARG A 1 766 ? -16.393 7.850 -26.075 1.00 53.84 766 ARG A CA 1
ATOM 5950 C C . ARG A 1 766 ? -16.468 9.357 -25.793 1.00 53.84 766 ARG A C 1
ATOM 5952 O O . ARG A 1 766 ? -16.143 9.806 -24.684 1.00 53.84 766 ARG A O 1
ATOM 5959 N N . TRP A 1 767 ? -16.935 10.145 -26.765 1.00 59.44 767 TRP A N 1
ATOM 5960 C CA . TRP A 1 767 ? -16.924 11.612 -26.731 1.00 59.44 767 TRP A CA 1
ATOM 5961 C C . TRP A 1 767 ? -18.322 12.213 -26.564 1.00 59.44 767 TRP A C 1
ATOM 5963 O O . TRP A 1 767 ? -18.962 12.659 -27.516 1.00 59.44 767 TRP A O 1
ATOM 5973 N N . THR A 1 768 ? -18.792 12.299 -25.317 1.00 67.94 768 THR A N 1
ATOM 5974 C CA . THR A 1 768 ? -20.041 13.015 -25.017 1.00 67.94 768 THR A CA 1
ATOM 5975 C C . THR A 1 768 ? -19.905 14.518 -25.319 1.00 67.94 768 THR A C 1
ATOM 5977 O O . THR A 1 768 ? -18.807 15.076 -25.192 1.00 67.94 768 THR A O 1
ATOM 5980 N N . PRO A 1 769 ? -21.002 15.232 -25.652 1.00 65.12 769 PRO A N 1
ATOM 5981 C CA . PRO A 1 769 ? -20.952 16.663 -25.969 1.00 65.12 769 PRO A CA 1
ATOM 5982 C C . PRO A 1 769 ? -20.254 17.511 -24.893 1.00 65.12 769 PRO A C 1
ATOM 5984 O O . PRO A 1 769 ? -19.525 18.443 -25.221 1.00 65.12 769 PRO A O 1
ATOM 5987 N N . ALA A 1 770 ? -20.410 17.145 -23.616 1.00 69.88 770 ALA A N 1
ATOM 5988 C CA . ALA A 1 770 ? -19.775 17.827 -22.489 1.00 69.88 770 ALA A CA 1
ATOM 5989 C C . ALA A 1 770 ? -18.247 17.620 -22.426 1.00 69.88 770 ALA A C 1
ATOM 5991 O O . ALA A 1 770 ? -17.513 18.559 -22.114 1.00 69.88 770 ALA A O 1
ATOM 5992 N N . LYS A 1 771 ? -17.747 16.418 -22.751 1.00 68.56 771 LYS A N 1
ATOM 5993 C CA . LYS A 1 771 ? -16.300 16.140 -22.827 1.00 68.56 771 LYS A CA 1
ATOM 5994 C C . LYS A 1 771 ? -15.653 16.885 -23.993 1.00 68.56 771 LYS A C 1
ATOM 5996 O O . LYS A 1 771 ? -14.579 17.458 -23.841 1.00 68.56 771 LYS A O 1
ATOM 6001 N N . LEU A 1 772 ? -16.353 16.942 -25.123 1.00 67.50 772 LEU A N 1
ATOM 6002 C CA . LEU A 1 772 ? -15.927 17.672 -26.315 1.00 67.50 772 LEU A CA 1
ATOM 6003 C C . LEU A 1 772 ? -15.820 19.184 -26.077 1.00 67.50 772 LEU A C 1
ATOM 6005 O O . LEU A 1 772 ? -14.888 19.817 -26.566 1.00 67.50 772 LEU A O 1
ATOM 6009 N N . GLU A 1 773 ? -16.734 19.773 -25.300 1.00 75.00 773 GLU A N 1
ATOM 6010 C CA . GLU A 1 773 ? -16.637 21.191 -24.933 1.00 75.00 773 GLU A CA 1
ATOM 6011 C C . GLU A 1 773 ? -15.490 21.490 -23.970 1.00 75.00 773 GLU A C 1
ATOM 6013 O O . GLU A 1 773 ? -14.807 22.495 -24.161 1.00 75.00 773 GLU A O 1
ATOM 6018 N N . LYS A 1 774 ? -15.216 20.603 -23.004 1.00 76.56 774 LYS A N 1
ATOM 6019 C CA . LYS A 1 774 ? -14.036 20.728 -22.134 1.00 76.56 774 LYS A CA 1
ATOM 6020 C C . LYS A 1 774 ? -12.726 20.628 -22.915 1.00 76.56 774 LYS A C 1
ATOM 6022 O O . LYS A 1 774 ? -11.849 21.461 -22.713 1.00 76.56 774 LYS A O 1
ATOM 6027 N N . LEU A 1 775 ? -12.618 19.663 -23.830 1.00 74.06 775 LEU A N 1
ATOM 6028 C CA . LEU A 1 775 ? -11.440 19.502 -24.688 1.00 74.06 775 LEU A CA 1
ATOM 6029 C C . LEU A 1 775 ? -11.204 20.761 -25.530 1.00 74.06 775 LEU A C 1
ATOM 6031 O O . LEU A 1 775 ? -10.115 21.323 -25.530 1.00 74.06 775 LEU A O 1
ATOM 6035 N N . ILE A 1 776 ? -12.248 21.258 -26.197 1.00 77.06 776 ILE A N 1
ATOM 6036 C CA . ILE A 1 776 ? -12.154 22.466 -27.022 1.00 77.06 776 ILE A CA 1
ATOM 6037 C C . ILE A 1 776 ? -11.783 23.690 -26.183 1.00 77.06 776 ILE A C 1
ATOM 6039 O O . ILE A 1 776 ? -11.011 24.516 -26.655 1.00 77.06 776 ILE A O 1
ATOM 6043 N N . ALA A 1 777 ? -12.283 23.820 -24.955 1.00 78.19 777 ALA A N 1
ATOM 6044 C CA . ALA A 1 777 ? -11.923 24.935 -24.082 1.00 78.19 777 ALA A CA 1
ATOM 6045 C C . ALA A 1 777 ? -10.451 24.901 -23.624 1.00 78.19 777 ALA A C 1
ATOM 6047 O O . ALA A 1 777 ? -9.875 25.962 -23.398 1.00 78.19 777 ALA A O 1
ATOM 6048 N N . GLY A 1 778 ? -9.849 23.711 -23.507 1.00 71.88 778 GLY A N 1
ATOM 6049 C CA . GLY A 1 778 ? -8.466 23.524 -23.049 1.00 71.88 778 GLY A CA 1
ATOM 6050 C C . GLY A 1 778 ? -7.392 23.657 -24.133 1.00 71.88 778 GLY A C 1
ATOM 6051 O O . GLY A 1 778 ? -6.211 23.737 -23.809 1.00 71.88 778 GLY A O 1
ATOM 6052 N N . LEU A 1 779 ? -7.772 23.692 -25.414 1.00 77.44 779 LEU A N 1
ATOM 6053 C CA . LEU A 1 779 ? -6.809 23.743 -26.515 1.00 77.44 779 LEU A CA 1
ATOM 6054 C C . LEU A 1 779 ? -6.311 25.177 -26.793 1.00 77.44 779 LEU A C 1
ATOM 6056 O O . LEU A 1 779 ? -7.093 26.132 -26.753 1.00 77.44 779 LEU A O 1
ATOM 6060 N N . PRO A 1 780 ? -5.020 25.361 -27.132 1.00 72.12 780 PRO A N 1
ATOM 6061 C CA . PRO A 1 780 ? -4.418 26.680 -27.315 1.00 72.12 780 PRO A CA 1
ATOM 6062 C C . PRO A 1 780 ? -4.730 27.262 -28.704 1.00 72.12 780 PRO A C 1
ATOM 6064 O O . PRO A 1 780 ? -3.894 27.275 -29.612 1.00 72.12 780 PRO A O 1
ATOM 6067 N N . TRP A 1 781 ? -5.957 27.755 -28.887 1.00 76.75 781 TRP A N 1
ATOM 6068 C CA . TRP A 1 781 ? -6.397 28.372 -30.142 1.00 76.75 781 TRP A CA 1
ATOM 6069 C C . TRP A 1 781 ? -5.634 29.664 -30.446 1.00 76.75 781 TRP A C 1
ATOM 6071 O O . TRP A 1 781 ? -5.520 30.556 -29.606 1.00 76.75 781 TRP A O 1
ATOM 6081 N N . THR A 1 782 ? -5.203 29.827 -31.696 1.00 68.69 782 THR A N 1
ATOM 6082 C CA . THR A 1 782 ? -4.603 31.074 -32.190 1.00 68.69 782 THR A CA 1
ATOM 6083 C C . THR A 1 782 ? -5.446 31.612 -33.341 1.00 68.69 782 THR A C 1
ATOM 6085 O O . THR A 1 782 ? -5.709 30.924 -34.326 1.00 68.69 782 THR A O 1
ATOM 6088 N N . ASN A 1 783 ? -5.966 32.836 -33.183 1.00 70.62 783 ASN A N 1
ATOM 6089 C CA . ASN A 1 783 ? -6.923 33.455 -34.114 1.00 70.62 783 ASN A CA 1
ATOM 6090 C C . ASN A 1 783 ? -8.153 32.577 -34.442 1.00 70.62 783 ASN A C 1
ATOM 6092 O O . ASN A 1 783 ? -8.669 32.610 -35.556 1.00 70.62 783 ASN A O 1
ATOM 6096 N N . GLY A 1 784 ? -8.631 31.791 -33.470 1.00 71.81 784 GLY A N 1
ATOM 6097 C CA . GLY A 1 784 ? -9.807 30.926 -33.632 1.00 71.81 784 GLY A CA 1
ATOM 6098 C C . GLY A 1 784 ? -9.558 29.633 -34.418 1.00 71.81 784 GLY A C 1
ATOM 6099 O O . GLY A 1 784 ? -10.516 28.943 -34.766 1.00 71.81 784 GLY A O 1
ATOM 6100 N N . THR A 1 785 ? -8.293 29.295 -34.683 1.00 74.38 785 THR A N 1
ATOM 6101 C CA . THR A 1 785 ? -7.878 28.061 -35.364 1.00 74.38 785 THR A CA 1
ATOM 6102 C C . THR A 1 785 ? -6.718 27.384 -34.632 1.00 74.38 785 THR A C 1
ATOM 6104 O O . THR A 1 785 ? -5.984 28.035 -33.886 1.00 74.38 785 THR A O 1
ATOM 6107 N N . LEU A 1 786 ? -6.551 26.078 -34.831 1.00 71.31 786 LEU A N 1
ATOM 6108 C CA . LEU A 1 786 ? -5.439 25.286 -34.308 1.00 71.31 786 LEU A CA 1
ATOM 6109 C C . LEU A 1 786 ? -4.735 24.588 -35.483 1.00 71.31 786 LEU A C 1
ATOM 6111 O O . LEU A 1 786 ? -5.420 23.964 -36.291 1.00 71.31 786 LEU A O 1
ATOM 6115 N N . PRO A 1 787 ? -3.404 24.690 -35.636 1.00 74.31 787 PRO A N 1
ATOM 6116 C CA . PRO A 1 787 ? -2.687 23.952 -36.673 1.00 74.31 787 PRO A CA 1
ATOM 6117 C C . PRO A 1 787 ? -2.891 22.444 -36.515 1.00 74.31 787 PRO A C 1
ATOM 6119 O O . PRO A 1 787 ? -2.805 21.924 -35.402 1.00 74.31 787 PRO A O 1
ATOM 6122 N N . LEU A 1 788 ? -3.137 21.741 -37.622 1.00 59.50 788 LEU A N 1
ATOM 6123 C CA . LEU A 1 788 ? -3.418 20.300 -37.593 1.00 59.50 788 LEU A CA 1
ATOM 6124 C C . LEU A 1 788 ? -2.247 19.479 -37.033 1.00 59.50 788 LEU A C 1
ATOM 6126 O O . LEU A 1 788 ? -2.493 18.502 -36.338 1.00 59.50 788 LEU A O 1
ATOM 6130 N N . SER A 1 789 ? -0.999 19.908 -37.252 1.00 58.94 789 SER A N 1
ATOM 6131 C CA . SER A 1 789 ? 0.188 19.267 -36.664 1.00 58.94 789 SER A CA 1
ATOM 6132 C C . SER A 1 789 ? 0.169 19.294 -35.134 1.00 58.94 789 SER A C 1
ATOM 6134 O O . SER A 1 789 ? 0.293 18.255 -34.505 1.00 58.94 789 SER A O 1
ATOM 6136 N N . LYS A 1 790 ? -0.109 20.459 -34.535 1.00 62.59 790 LYS A N 1
ATOM 6137 C CA . LYS A 1 790 ? -0.206 20.602 -33.075 1.00 62.59 790 LYS A CA 1
ATOM 6138 C C . LYS A 1 790 ? -1.397 19.866 -32.472 1.00 62.59 790 LYS A C 1
ATOM 6140 O O . LYS A 1 790 ? -1.337 19.473 -31.318 1.00 62.59 790 LYS A O 1
ATOM 6145 N N . LEU A 1 791 ? -2.497 19.728 -33.215 1.00 62.03 791 LEU A N 1
ATOM 6146 C CA . LEU A 1 791 ? -3.634 18.932 -32.756 1.00 62.03 791 LEU A CA 1
ATOM 6147 C C . LEU A 1 791 ? -3.261 17.448 -32.666 1.00 62.03 791 LEU A C 1
ATOM 6149 O O . LEU A 1 791 ? -3.683 16.787 -31.727 1.00 62.03 791 LEU A O 1
ATOM 6153 N N . VAL A 1 792 ? -2.493 16.938 -33.632 1.00 55.72 792 VAL A N 1
ATOM 6154 C CA . VAL A 1 792 ? -2.004 15.555 -33.611 1.00 55.72 792 VAL A CA 1
ATOM 6155 C C . VAL A 1 792 ? -1.099 15.344 -32.397 1.00 55.72 792 VAL A C 1
ATOM 6157 O O . VAL A 1 792 ? -1.339 14.402 -31.655 1.00 55.72 792 VAL A O 1
ATOM 6160 N N . ASP A 1 793 ? -0.170 16.266 -32.132 1.00 55.28 793 ASP A N 1
ATOM 6161 C CA . ASP A 1 793 ? 0.734 16.199 -30.971 1.00 55.28 793 ASP A CA 1
ATOM 6162 C C . ASP A 1 793 ? 0.019 16.292 -29.606 1.00 55.28 793 ASP A C 1
ATOM 6164 O O . ASP A 1 793 ? 0.577 15.867 -28.608 1.00 55.28 793 ASP A O 1
ATOM 6168 N N . LEU A 1 794 ? -1.187 16.875 -29.549 1.00 55.03 794 LEU A N 1
ATOM 6169 C CA . LEU A 1 794 ? -1.988 17.036 -28.320 1.00 55.03 794 LEU A CA 1
ATOM 6170 C C . LEU A 1 794 ? -3.052 15.941 -28.120 1.00 55.03 794 LEU A C 1
ATOM 6172 O O . LEU A 1 794 ? -3.702 15.911 -27.075 1.00 55.03 794 LEU A O 1
ATOM 6176 N N . LEU A 1 795 ? -3.333 15.143 -29.155 1.00 53.41 795 LEU A N 1
ATOM 6177 C CA . LEU A 1 795 ? -4.266 14.009 -29.101 1.00 53.41 795 LEU A CA 1
ATOM 6178 C C . LEU A 1 795 ? -3.546 12.671 -28.884 1.00 53.41 795 LEU A C 1
ATOM 6180 O O . LEU A 1 795 ? -4.204 11.707 -28.486 1.00 53.41 795 LEU A O 1
ATOM 6184 N N . TYR A 1 796 ? -2.247 12.621 -29.191 1.00 45.06 796 TYR A N 1
ATOM 6185 C CA . TYR A 1 796 ? -1.310 11.678 -28.583 1.00 45.06 796 TYR A CA 1
ATOM 6186 C C . TYR A 1 796 ? -1.061 12.080 -27.132 1.00 45.06 796 TYR A C 1
ATOM 6188 O O . TYR A 1 796 ? -0.929 11.145 -26.315 1.00 45.06 796 TYR A O 1
#

Radius of gyration: 37.28 Å; chains: 1; bounding box: 98×86×90 Å

Sequence (796 aa):
MTESDLKAVSDSFEGLEGMNLPVAAFVEAFKTNPVLVRKIALVTGFEEHLLKSIPQEELLSTFAQWDSEGSGNLSFENFVQGLSKMRQFNRSATEQAEVAEEQAVLDASVQEAKEAFLAAGGGQGSELDLQAFLVALSDATLVDKIATATGLPTSFFESLSVRQLLDLFKEVDLDCSGTISLEEWIEALARIRMTLYDERKAEMDAAMDAVRTHAEAALNEGDEDWSGEFDFREFIVAFKYNPTFLRKVSLATGISVEELGSMQDESIEDLFLALDTDFSGTVSFAEFVKGLAQIRLIRKARVDQERQQQEAAMLDEALSIAAEAFETADFDLRGELDLQSFMQALGNTKVAEKVSQATSVPTEWFLSLDVGQMVELFQDIDADANGKVSFHEWILALLRVRQANHEDLKAERQQEMAAIESLVEEALEEGDEDWSGELDFREFIAAFRCNPRFVRKVALAADTTVEDLSALANEDLEQFFAVLDTDRSGTISFDEFVNGLLDIRLKRHAYAREQAEAENQAVIDVAYLDALDAFSQADLGVTGELDLDSFHKALQQPAILEKVAVASQLPPEFFTKLSKQDIRDMFARMDTDCSGGISFNEWVAAIVNTRQEVYLTEKLEQETAIAAVMGDAAAAMDEVLEDWTGEFELQRFISAFQTNSAFLQKVSHATGLPAEEYQRLQASDLKDLFDALDMDFSGTVSFSEFVEGLAAIRRAHEAAILEEVPSPTASRKVVKDAMVQGAPEGMDSITPSGLKQLMSLLDADRWTPAKLEKLIAGLPWTNGTLPLSKLVDLLY

Foldseek 3Di:
DDPVLLVVLLVLPPPCQAFKAQQLVVLVCCQVPLVNLVSLCVSQVPDSVVSNPDDSVVSSVLQCVLPPVNPSIRHPSSVSVSSSVSSVVVVVVVVVVVVVVLVVLLVQLLVLLLVLCVVLVNDDPDWAALVSQVVSLVDLVSLVSLCRSLVHDSVVSVPDDPVNSVVVQVCLPPVPPNTHHSVSSSVSSSVNNVVVVVVVVVLLVVLLVQLLVLLVVLCVQLVPVPNQWAALVSQVCCQAPPLLSLLSLCSSQVPASCNSNVDDSVRSVVLQVQLPPVVPNIHHSVSSSSSSSVNNVVVVVVVVVVVVVVVVVLLVQLLVLLLVLVVQLCPPPPQKAALVSQLVSLCDLVSLVSLCSSQVPDSVVSNPDDSVRSVVLQCVLPPVNPRIHGSVSSSVSSSVSNVVVVVVVVVVLVVLLVVLLVLLVVLQVVLVPPSSQWAALVSQVCCLAPPLSSLVSLCVSLVHASCVSNVQDSVRSVVLVVQLPPVVPNIHHSVSSSVSSSVNNVVVVVVVVVVVVVVLVVLLVVLLVLLLVLVVVLVVPDDQWAALVSQVVSLVDPVSLVSLCVSLVNDSVVSVPDDSVNSVVLQVQLPPVVPRTRHSVSSSVSSSVSNSVVVVVVVVLLVVLLVLLLVLLVVLVVQLDPPDPQWAALVSQLCSLAPPPSSLVSLCNSQVNDSVVSNVDDSVNSVVLQCQLPPVVPNIHGSVSSSSSSSVSNVVVVVVVCVVPPHPVCVVVVLVVLVVVVDDPDDQKDALVRQVVSVCVSDVVPDDPVNSVVVSVPDDDDPRIGGPVVVVVVVD